Protein AF-0000000076566734 (afdb_homodimer)

Foldseek 3Di:
DDDPPDDPPDDDPDPDDDPDDDPPPDPPPPPPDQDDQFDPDPDDDDDDDDDDDDDDDPDDDDDDDPDDPPPDPPDDDDPPPPPDPDDPVVVVVVVQVVCVVQLNNDDDWDWACDLVDPPWIWTPRPPDIDIFGEFFALLFASLQSDPSLQRRLVVLCVPPNFFQPFACVPSNNDSLQQVLQVLLQVLLVFDTKHWAQALLLVQQLLLLLCLQPDPQEEEEEEPLDDPSNVNNPVVSVHHYDYAYHLCLVRSLVCLVVPHDLVGAYEYEDEQARQAQRAGHPVVSNLVSCVVSVYAYEYEFASAALQAALQRSGPCNNVVNSVSHAKYKYFCCGNVNAGIIMIGHYPVSNVSSCVGRCSRRHDGHHGRSSSSSSVSSSRCLRDPNVNVQNVLLQVQLVVLQVLLVVLQFQWDPHDGQKTWGWDQGSVLLVVLQVCCCPPLSYHWDWDDPPSPDRRGITTIGHHGSSQDPVNSVSVNVSSSVSCVVSVHDGHD/DDDDDPPDPDDPPDPDDDPDDPPPPDPPPPPPDQPDQFDPDDDDDDDDPDDDPDPDDPDDDDPPDPDDPPPDPPDPDPPPPPPDPDDPVVVVVVVQVVCVVQLNDDDDWDWACDLVDPPWIWTPRPPDIDIFGEFFALLFLSLQSDPSLQRSLVVLCVPPNFFQCFACVPSNNDSLQQVLQVLLQVLLVFDTKHWAQALLLVQQLLLLLCLQVDPQEEEEEEPLDDPSNVNNPVVSVHHYDYAYHLCLVRSLVCLVVPHDLVGAYEYEDEQARQAQRAGHPVVSNLVSCVVSVYAYEYEFASAALQAALQRSGPCNNVVNSVSHAKYKYFCCGNVNAGIIMIGHYPVSNVSSCVGRCSRRHDGHHGRSSSSSSVSSSRCLRDPNVNVQNVLLQVQLVVLQVLLVVFQFQWDPHDGQKTWGWDQGSVLLVVLQVCCCPPLSYHWDWDDPPSPDRRGITTIGHHGSSQDPVNSVSVNVSSSVSCVVSVHDGHD

Organism: Mesocestoides corti (NCBI:txid53468)

pLDDT: mean 84.27, std 28.03, range [16.33, 98.94]

Sequence (982 aa):
MSTVYQSLFAKNVFVQFVRRTHTASLAAKSQLVFPPVCGECIVPSTCALNSCTPVQPVRSASTLNARPRLQQAELADSANASPEVFDYTAFFEEQLEKKRTTATYRVFRRILRDVNDYPFADDFSTGEPQRINVWCSNDYLGMSRHPKVRECARNAIDRFGVGSGGTRNISGNTLLHEALEHELASLHGKESGLVFTSCFVANEAALYTLGTLIPGLKVFSDAGNHASIIHGIRTSKAAKYIYRENDVGHLDDLMGSHASPENPKLAVCETVHSMSGDIVPLAGFLDVSAKHNALTFVDEVHAVGLYGAHGAGVAEELGCMHRIDAITGTLGKAFASIGGYLVGDRVLVDTIRSYAGGLIFTTSLPPPVLAAARASVAILASSEGRQLRAEHKKRVAIVRRRLQEAGLPAADVPSHIIPIFVGDAGVCNSISEDLLRNHQIYLQSINYPTVAKGTERLRLAPSPFHTDKMTDALVDSLVKVWRAHRLPLKHMSTVYQSLFAKNVFVQFVRRTHTASLAAKSQLVFPPVCGECIVPSTCALNSCTPVQPVRSASTLNARPRLQQAELADSANASPEVFDYTAFFEEQLEKKRTTATYRVFRRILRDVNDYPFADDFSTGEPQRINVWCSNDYLGMSRHPKVRECARNAIDRFGVGSGGTRNISGNTLLHEALEHELASLHGKESGLVFTSCFVANEAALYTLGTLIPGLKVFSDAGNHASIIHGIRTSKAAKYIYRENDVGHLDDLMGSHASPENPKLAVCETVHSMSGDIVPLAGFLDVSAKHNALTFVDEVHAVGLYGAHGAGVAEELGCMHRIDAITGTLGKAFASIGGYLVGDRVLVDTIRSYAGGLIFTTSLPPPVLAAARASVAILASSEGRQLRAEHKKRVAIVRRRLQEAGLPAADVPSHIIPIFVGDAGVCNSISEDLLRNHQIYLQSINYPTVAKGTERLRLAPSPFHTDKMTDALVDSLVKVWRAHRLPLKH

Solvent-accessible surface area (backbone atoms only — not comparable to full-atom values): 51781 Å² total; per-residue (Å²): 146,84,76,89,72,76,78,93,74,72,82,90,75,70,90,69,75,81,81,77,80,76,81,72,69,76,73,69,71,79,71,78,81,59,81,81,65,68,82,93,79,83,83,84,81,85,71,88,79,82,92,81,75,89,76,79,82,81,80,84,82,80,79,82,81,82,75,82,79,80,80,79,83,77,81,78,81,81,71,87,68,66,83,63,57,57,56,63,68,61,50,33,49,49,58,48,47,53,28,52,76,61,46,45,58,82,76,64,54,33,30,45,54,33,40,89,47,61,55,31,26,43,32,50,68,79,79,57,77,41,75,26,44,53,36,34,37,38,34,37,70,49,37,23,47,30,67,62,22,43,48,16,19,45,51,26,32,69,44,38,6,48,20,28,19,17,19,37,71,37,62,14,28,30,55,59,56,54,43,42,17,51,52,52,5,54,61,52,66,36,75,24,40,44,77,36,71,24,36,41,48,32,36,21,24,47,39,22,40,51,30,60,68,42,80,75,30,34,36,38,35,36,62,66,48,53,68,35,47,51,49,9,43,61,59,28,64,34,52,71,46,75,25,55,61,72,34,50,68,49,44,47,51,50,46,65,74,73,47,56,64,55,43,40,34,35,38,37,43,43,42,42,34,89,77,71,11,42,62,41,58,56,69,56,45,50,51,47,30,58,74,60,63,30,48,41,40,41,35,27,52,75,19,34,48,63,24,34,77,45,14,51,4,59,42,49,57,70,69,45,39,85,79,51,47,32,40,33,32,47,23,24,24,38,32,8,20,58,17,10,27,40,29,15,46,51,52,58,46,50,40,42,65,73,62,16,58,68,52,58,72,23,62,32,69,22,44,24,44,44,33,20,32,44,38,31,50,54,45,26,41,32,72,64,20,43,50,49,37,52,42,29,52,50,39,34,52,52,51,52,49,52,34,39,72,69,10,44,61,48,57,92,44,84,44,68,44,39,30,32,66,64,37,32,41,60,59,31,44,49,49,27,49,45,33,37,74,77,63,32,31,42,45,38,54,46,36,51,85,82,36,61,85,61,58,11,22,36,44,35,29,62,28,54,66,60,45,71,69,55,45,51,51,48,47,55,49,49,52,53,52,36,52,73,68,70,48,86,62,56,125,149,85,80,79,93,77,75,87,72,76,75,84,67,69,90,71,74,77,82,75,74,85,70,70,74,78,71,70,71,79,70,77,81,59,82,80,63,66,80,94,76,82,83,80,80,89,70,89,78,85,87,84,78,84,80,78,82,81,80,83,84,80,78,81,79,80,76,82,76,80,78,79,83,76,81,77,80,79,72,88,65,67,82,63,58,60,57,64,68,62,53,34,49,49,56,48,46,54,27,52,77,62,46,47,58,82,76,63,54,34,31,44,52,34,41,88,47,61,55,30,29,41,33,50,67,78,80,57,75,42,74,26,43,53,35,34,38,37,34,37,70,48,37,23,47,32,67,63,23,43,48,14,18,44,51,26,33,68,44,39,6,49,20,27,20,17,20,39,70,37,63,13,27,30,53,59,55,52,42,42,18,50,52,53,4,55,61,52,67,34,74,24,40,43,75,36,70,25,35,42,48,31,37,20,26,45,38,22,38,51,32,60,69,41,78,74,30,35,35,38,33,36,61,64,47,53,68,35,48,51,48,8,42,61,58,27,65,34,50,71,45,75,25,55,63,71,33,50,68,48,43,46,50,50,46,66,73,73,48,56,64,53,43,43,34,37,37,38,44,44,43,43,33,89,74,72,11,40,64,42,59,56,70,56,45,52,50,48,30,57,73,59,61,30,47,39,39,40,37,28,54,76,19,33,49,63,25,34,78,44,14,53,3,58,43,48,58,69,70,45,39,84,78,51,47,31,40,33,32,46,23,26,24,37,32,7,20,58,17,10,25,40,29,15,43,52,54,59,46,50,39,42,65,74,61,15,58,67,53,59,72,25,62,31,68,23,44,24,44,45,32,22,31,45,37,31,52,53,45,26,40,32,73,63,20,41,51,48,36,51,43,29,53,51,40,34,53,51,50,52,50,52,34,38,72,68,10,43,59,48,57,92,44,84,44,66,43,39,28,32,64,65,38,33,41,59,60,31,44,48,50,28,49,45,33,36,77,76,62,32,30,42,46,37,53,45,37,52,85,82,35,60,85,61,58,10,22,35,44,36,29,62,29,56,64,61,46,70,68,54,46,51,52,50,47,55,49,49,52,54,52,36,53,74,68,72,48,85,62,57,126

Structure (mmCIF, N/CA/C/O backbone):
data_AF-0000000076566734-model_v1
#
loop_
_entity.id
_entity.type
_entity.pdbx_description
1 polymer '5-aminolevulinate synthase'
#
loop_
_atom_site.group_PDB
_atom_site.id
_atom_site.type_symbol
_atom_site.label_atom_id
_atom_site.label_alt_id
_atom_site.label_comp_id
_atom_site.label_asym_id
_atom_site.label_entity_id
_atom_site.label_seq_id
_atom_site.pdbx_PDB_ins_code
_atom_site.Cartn_x
_atom_site.Cartn_y
_atom_site.Cartn_z
_atom_site.occupancy
_atom_site.B_iso_or_equiv
_atom_site.auth_seq_id
_atom_site.auth_comp_id
_atom_site.auth_asym_id
_atom_site.auth_atom_id
_atom_site.pdbx_PDB_model_num
ATOM 1 N N . MET A 1 1 ? -85.25 16.922 -24.062 1 20.19 1 MET A N 1
ATOM 2 C CA . MET A 1 1 ? -85.375 15.492 -24.328 1 20.19 1 MET A CA 1
ATOM 3 C C . MET A 1 1 ? -84.375 14.688 -23.453 1 20.19 1 MET A C 1
ATOM 5 O O . MET A 1 1 ? -83.188 14.914 -23.5 1 20.19 1 MET A O 1
ATOM 9 N N . SER A 1 2 ? -84.875 13.992 -22.297 1 21.11 2 SER A N 1
ATOM 10 C CA . SER A 1 2 ? -84.75 13.633 -20.875 1 21.11 2 SER A CA 1
ATOM 11 C C . SER A 1 2 ? -83.875 12.422 -20.656 1 21.11 2 SER A C 1
ATOM 13 O O . SER A 1 2 ? -83.188 12.336 -19.641 1 21.11 2 SER A O 1
ATOM 15 N N . THR A 1 3 ? -84.125 11.328 -21.359 1 19.28 3 THR A N 1
ATOM 16 C CA . THR A 1 3 ? -84.312 9.977 -20.844 1 19.28 3 THR A CA 1
ATOM 17 C C . THR A 1 3 ? -82.938 9.32 -20.531 1 19.28 3 THR A C 1
ATOM 19 O O . THR A 1 3 ? -82.875 8.336 -19.797 1 19.28 3 THR A O 1
ATOM 22 N N . VAL A 1 4 ? -81.938 9.43 -21.391 1 20.22 4 VAL A N 1
ATOM 23 C CA . VAL A 1 4 ? -81 8.406 -21.781 1 20.22 4 VAL A CA 1
ATOM 24 C C . VAL A 1 4 ? -79.938 8.219 -20.672 1 20.22 4 VAL A C 1
ATOM 26 O O . VAL A 1 4 ? -78.812 8.703 -20.781 1 20.22 4 VAL A O 1
ATOM 29 N N . TYR A 1 5 ? -80.188 8.562 -19.281 1 20.31 5 TYR A N 1
ATOM 30 C CA . TYR A 1 5 ? -79.312 8.773 -18.109 1 20.31 5 TYR A CA 1
ATOM 31 C C . TYR A 1 5 ? -78.688 7.469 -17.656 1 20.31 5 TYR A C 1
ATOM 33 O O . TYR A 1 5 ? -78.125 7.402 -16.578 1 20.31 5 TYR A O 1
ATOM 41 N N . GLN A 1 6 ? -79.188 6.273 -18.281 1 17.89 6 GLN A N 1
ATOM 42 C CA . GLN A 1 6 ? -79.438 5.129 -17.422 1 17.89 6 GLN A CA 1
ATOM 43 C C . GLN A 1 6 ? -78.188 4.715 -16.672 1 17.89 6 GLN A C 1
ATOM 45 O O . GLN A 1 6 ? -77.062 5.156 -17 1 17.89 6 GLN A O 1
ATOM 50 N N . SER A 1 7 ? -77.938 3.277 -16.359 1 18.42 7 SER A N 1
ATOM 51 C CA . SER A 1 7 ? -77.875 2.312 -15.258 1 18.42 7 SER A CA 1
ATOM 52 C C . SER A 1 7 ? -76.438 1.904 -14.953 1 18.42 7 SER A C 1
ATOM 54 O O . SER A 1 7 ? -76.188 1.22 -13.969 1 18.42 7 SER A O 1
ATOM 56 N N . LEU A 1 8 ? -75.438 1.918 -15.945 1 19.2 8 LEU A N 1
ATOM 57 C CA . LEU A 1 8 ? -74.5 0.769 -15.977 1 19.2 8 LEU A CA 1
ATOM 58 C C . LEU A 1 8 ? -73.562 0.815 -14.805 1 19.2 8 LEU A C 1
ATOM 60 O O . LEU A 1 8 ? -72.5 1.465 -14.891 1 19.2 8 LEU A O 1
ATOM 64 N N . PHE A 1 9 ? -73.875 1.265 -13.5 1 19.64 9 PHE A N 1
ATOM 65 C CA . PHE A 1 9 ? -73.125 1.56 -12.281 1 19.64 9 PHE A CA 1
ATOM 66 C C . PHE A 1 9 ? -72.5 0.292 -11.703 1 19.64 9 PHE A C 1
ATOM 68 O O . PHE A 1 9 ? -71.938 0.307 -10.594 1 19.64 9 PHE A O 1
ATOM 75 N N . ALA A 1 10 ? -72.938 -0.986 -12.125 1 17.5 10 ALA A N 1
ATOM 76 C CA . ALA A 1 10 ? -73 -2.055 -11.141 1 17.5 10 ALA A CA 1
ATOM 77 C C . ALA A 1 10 ? -71.625 -2.43 -10.594 1 17.5 10 ALA A C 1
ATOM 79 O O . ALA A 1 10 ? -71.5 -2.729 -9.406 1 17.5 10 ALA A O 1
ATOM 80 N N . LYS A 1 11 ? -70.688 -2.873 -11.469 1 18.42 11 LYS A N 1
ATOM 81 C CA . LYS A 1 11 ? -70.062 -4.145 -11.148 1 18.42 11 LYS A CA 1
ATOM 82 C C . LYS A 1 11 ? -69.188 -4.031 -9.883 1 18.42 11 LYS A C 1
ATOM 84 O O . LYS A 1 11 ? -68.938 -2.926 -9.422 1 18.42 11 LYS A O 1
ATOM 89 N N . ASN A 1 12 ? -67.812 -4.773 -9.898 1 18.89 12 ASN A N 1
ATOM 90 C CA . ASN A 1 12 ? -67.125 -5.867 -9.219 1 18.89 12 ASN A CA 1
ATOM 91 C C . ASN A 1 12 ? -66.25 -5.359 -8.102 1 18.89 12 ASN A C 1
ATOM 93 O O . ASN A 1 12 ? -65.25 -4.699 -8.359 1 18.89 12 ASN A O 1
ATOM 97 N N . VAL A 1 13 ? -66.75 -4.883 -7.047 1 19.67 13 VAL A N 1
ATOM 98 C CA . VAL A 1 13 ? -66.25 -4.301 -5.82 1 19.67 13 VAL A CA 1
ATOM 99 C C . VAL A 1 13 ? -65.25 -5.262 -5.188 1 19.67 13 VAL A C 1
ATOM 101 O O . VAL A 1 13 ? -64.25 -4.832 -4.547 1 19.67 13 VAL A O 1
ATOM 104 N N . PHE A 1 14 ? -65.562 -6.613 -5.172 1 19.64 14 PHE A N 1
ATOM 105 C CA . PHE A 1 14 ? -65.375 -7.27 -3.883 1 19.64 14 PHE A CA 1
ATOM 106 C C . PHE A 1 14 ? -63.875 -7.559 -3.646 1 19.64 14 PHE A C 1
ATOM 108 O O . PHE A 1 14 ? -63.531 -8.312 -2.738 1 19.64 14 PHE A O 1
ATOM 115 N N . VAL A 1 15 ? -62.938 -7.5 -4.57 1 20.48 15 VAL A N 1
ATOM 116 C CA . VAL A 1 15 ? -61.812 -8.422 -4.418 1 20.48 15 VAL A CA 1
ATOM 117 C C . VAL A 1 15 ? -61.031 -8.07 -3.154 1 20.48 15 VAL A C 1
ATOM 119 O O . VAL A 1 15 ? -60.25 -7.098 -3.139 1 20.48 15 VAL A O 1
ATOM 122 N N . GLN A 1 16 ? -61.688 -7.953 -2.027 1 18.66 16 GLN A N 1
ATOM 123 C CA . GLN A 1 16 ? -61.156 -7.402 -0.788 1 18.66 16 GLN A CA 1
ATOM 124 C C . GLN A 1 16 ? -59.875 -8.125 -0.372 1 18.66 16 GLN A C 1
ATOM 126 O O . GLN A 1 16 ? -58.844 -7.492 -0.098 1 18.66 16 GLN A O 1
ATOM 131 N N . PHE A 1 17 ? -59.969 -9.195 0.473 1 19.22 17 PHE A N 1
ATOM 132 C CA . PHE A 1 17 ? -59.5 -9.32 1.846 1 19.22 17 PHE A CA 1
ATOM 133 C C . PHE A 1 17 ? -58.125 -9.984 1.886 1 19.22 17 PHE A C 1
ATOM 135 O O . PHE A 1 17 ? -57.281 -9.609 2.701 1 19.22 17 PHE A O 1
ATOM 142 N N . VAL A 1 18 ? -57.875 -11.125 1.235 1 19.8 18 VAL A N 1
ATOM 143 C CA . VAL A 1 18 ? -57.219 -12.188 1.98 1 19.8 18 VAL A CA 1
ATOM 144 C C . VAL A 1 18 ? -55.719 -11.914 2.035 1 19.8 18 VAL A C 1
ATOM 146 O O . VAL A 1 18 ? -54.906 -12.773 1.677 1 19.8 18 VAL A O 1
ATOM 149 N N . ARG A 1 19 ? -55.156 -10.734 1.817 1 20.48 19 ARG A N 1
ATOM 150 C CA . ARG A 1 19 ? -53.719 -10.75 1.557 1 20.48 19 ARG A CA 1
ATOM 151 C C . ARG A 1 19 ? -52.938 -11.172 2.799 1 20.48 19 ARG A C 1
ATOM 153 O O . ARG A 1 19 ? -52.75 -10.367 3.709 1 20.48 19 ARG A O 1
ATOM 160 N N . ARG A 1 20 ? -53.125 -12.398 3.389 1 20.19 20 ARG A N 1
ATOM 161 C CA . ARG A 1 20 ? -52.562 -12.859 4.656 1 20.19 20 ARG A CA 1
ATOM 162 C C . ARG A 1 20 ? -51.031 -12.633 4.699 1 20.19 20 ARG A C 1
ATOM 164 O O . ARG A 1 20 ? -50.406 -12.492 3.658 1 20.19 20 ARG A O 1
ATOM 171 N N . THR A 1 21 ? -50.281 -12.969 5.945 1 20.38 21 THR A N 1
ATOM 172 C CA . THR A 1 21 ? -49.312 -12.727 7.016 1 20.38 21 THR A CA 1
ATOM 173 C C . THR A 1 21 ? -47.969 -13.375 6.695 1 20.38 21 THR A C 1
ATOM 175 O O . THR A 1 21 ? -47 -13.211 7.438 1 20.38 21 THR A O 1
ATOM 178 N N . HIS A 1 22 ? -47.844 -14.258 5.676 1 21.44 22 HIS A N 1
ATOM 179 C CA . HIS A 1 22 ? -46.844 -15.281 5.922 1 21.44 22 HIS A CA 1
ATOM 180 C C . HIS A 1 22 ? -45.438 -14.719 5.789 1 21.44 22 HIS A C 1
ATOM 182 O O . HIS A 1 22 ? -44.469 -15.469 5.758 1 21.44 22 HIS A O 1
ATOM 188 N N . THR A 1 23 ? -45.25 -13.445 5.5 1 22.42 23 THR A N 1
ATOM 189 C CA . THR A 1 23 ? -43.906 -13.117 4.98 1 22.42 23 THR A CA 1
ATOM 190 C C . THR A 1 23 ? -42.844 -13.289 6.059 1 22.42 23 THR A C 1
ATOM 192 O O . THR A 1 23 ? -41.719 -12.852 5.895 1 22.42 23 THR A O 1
ATOM 195 N N . ALA A 1 24 ? -43.219 -13.727 7.305 1 23.5 24 ALA A N 1
ATOM 196 C CA . ALA A 1 24 ? -42.281 -13.453 8.391 1 23.5 24 ALA A CA 1
ATOM 197 C C . ALA A 1 24 ? -40.969 -14.258 8.219 1 23.5 24 ALA A C 1
ATOM 199 O O . ALA A 1 24 ? -39.969 -13.953 8.844 1 23.5 24 ALA A O 1
ATOM 200 N N . SER A 1 25 ? -41 -15.453 7.664 1 21.5 25 SER A N 1
ATOM 201 C CA . SER A 1 25 ? -40.094 -16.453 8.211 1 21.5 25 SER A CA 1
ATOM 202 C C . SER A 1 25 ? -38.656 -16.266 7.66 1 21.5 25 SER A C 1
ATOM 204 O O . SER A 1 25 ? -37.719 -16.891 8.148 1 21.5 25 SER A O 1
ATOM 206 N N . LEU A 1 26 ? -38.469 -15.836 6.434 1 23.56 26 LEU A N 1
ATOM 207 C CA . LEU A 1 26 ? -37.25 -16.312 5.801 1 23.56 26 LEU A CA 1
ATOM 208 C C . LEU A 1 26 ? -36.031 -15.602 6.379 1 23.56 26 LEU A C 1
ATOM 210 O O . LEU A 1 26 ? -34.906 -15.805 5.914 1 23.56 26 LEU A O 1
ATOM 214 N N . ALA A 1 27 ? -36.188 -14.539 7.117 1 24.78 27 ALA A N 1
ATOM 215 C CA . ALA A 1 27 ? -35 -13.734 7.359 1 24.78 27 ALA A CA 1
ATOM 216 C C . ALA A 1 27 ? -34 -14.469 8.25 1 24.78 27 ALA A C 1
ATOM 218 O O . ALA A 1 27 ? -33.688 -14.016 9.352 1 24.78 27 ALA A O 1
ATOM 219 N N . ALA A 1 28 ? -34.062 -15.68 8.297 1 25.44 28 ALA A N 1
ATOM 220 C CA . ALA A 1 28 ? -33.031 -16.109 9.234 1 25.44 28 ALA A CA 1
ATOM 221 C C . ALA A 1 28 ? -31.641 -15.773 8.703 1 25.44 28 ALA A C 1
ATOM 223 O O . ALA A 1 28 ? -31.172 -16.359 7.723 1 25.44 28 ALA A O 1
ATOM 224 N N . LYS A 1 29 ? -31.094 -14.5 8.844 1 28.62 29 LYS A N 1
ATOM 225 C CA . LYS A 1 29 ? -29.75 -13.961 8.641 1 28.62 29 LYS A CA 1
ATOM 226 C C . LYS A 1 29 ? -28.688 -14.906 9.172 1 28.62 29 LYS A C 1
ATOM 228 O O . LYS A 1 29 ? -28.609 -15.148 10.375 1 28.62 29 LYS A O 1
ATOM 233 N N . SER A 1 30 ? -28.344 -15.953 8.516 1 29.86 30 SER A N 1
ATOM 234 C CA . SER A 1 30 ? -27.172 -16.719 8.953 1 29.86 30 SER A CA 1
ATOM 235 C C . SER A 1 30 ? -26.047 -15.805 9.422 1 29.86 30 SER A C 1
ATOM 237 O O . SER A 1 30 ? -25.531 -15 8.641 1 29.86 30 SER A O 1
ATOM 239 N N . GLN A 1 31 ? -26.016 -15.312 10.594 1 30.75 31 GLN A N 1
ATOM 240 C CA . GLN A 1 31 ? -25.016 -14.484 11.258 1 30.75 31 GLN A CA 1
ATOM 241 C C . GLN A 1 31 ? -23.625 -15.07 11.078 1 30.75 31 GLN A C 1
ATOM 243 O O . GLN A 1 31 ? -23.328 -16.156 11.57 1 30.75 31 GLN A O 1
ATOM 248 N N . LEU A 1 32 ? -23.047 -14.914 9.945 1 33.75 32 LEU A N 1
ATOM 249 C CA . LEU A 1 32 ? -21.641 -15.281 9.82 1 33.75 32 LEU A CA 1
ATOM 250 C C . LEU A 1 32 ? -20.875 -14.953 11.094 1 33.75 32 LEU A C 1
ATOM 252 O O . LEU A 1 32 ? -20.906 -13.805 11.555 1 33.75 32 LEU A O 1
ATOM 256 N N . VAL A 1 33 ? -20.594 -15.836 11.984 1 33.91 33 VAL A N 1
ATOM 257 C CA . VAL A 1 33 ? -19.859 -15.703 13.242 1 33.91 33 VAL A CA 1
ATOM 258 C C . VAL A 1 33 ? -18.406 -15.344 12.961 1 33.91 33 VAL A C 1
ATOM 260 O O . VAL A 1 33 ? -17.703 -16.078 12.258 1 33.91 33 VAL A O 1
ATOM 263 N N . PHE A 1 34 ? -18.078 -14.117 13.016 1 35.41 34 PHE A N 1
ATOM 264 C CA . PHE A 1 34 ? -16.688 -13.664 12.906 1 35.41 34 PHE A CA 1
ATOM 265 C C . PHE A 1 34 ? -15.938 -13.914 14.211 1 35.41 34 PHE A C 1
ATOM 267 O O . PHE A 1 34 ? -16.531 -13.898 15.289 1 35.41 34 PHE A O 1
ATOM 274 N N . PRO A 1 35 ? -14.766 -14.375 14.172 1 36.12 35 PRO A N 1
ATOM 275 C CA . PRO A 1 35 ? -14.008 -14.594 15.406 1 36.12 35 PRO A CA 1
ATOM 276 C C . PRO A 1 35 ? -13.906 -13.336 16.266 1 36.12 35 PRO A C 1
ATOM 278 O O . PRO A 1 35 ? -13.781 -12.227 15.734 1 36.12 35 PRO A O 1
ATOM 281 N N . PRO A 1 36 ? -14.258 -13.523 17.562 1 32.66 36 PRO A N 1
ATOM 282 C CA . PRO A 1 36 ? -14.25 -12.336 18.422 1 32.66 36 PRO A CA 1
ATOM 283 C C . PRO A 1 36 ? -12.875 -11.68 18.5 1 32.66 36 PRO A C 1
ATOM 285 O O . PRO A 1 36 ? -11.852 -12.352 18.328 1 32.66 36 PRO A O 1
ATOM 288 N N . VAL A 1 37 ? -12.844 -10.414 18.625 1 30.17 37 VAL A N 1
ATOM 289 C CA . VAL A 1 37 ? -11.617 -9.617 18.688 1 30.17 37 VAL A CA 1
ATOM 290 C C . VAL A 1 37 ? -10.867 -9.922 19.984 1 30.17 37 VAL A C 1
ATOM 292 O O . VAL A 1 37 ? -9.648 -10.078 19.984 1 30.17 37 VAL A O 1
ATOM 295 N N . CYS A 1 38 ? -11.141 -9.352 21.328 1 28.09 38 CYS A N 1
ATOM 296 C CA . CYS A 1 38 ? -10.367 -9.281 22.562 1 28.09 38 CYS A CA 1
ATOM 297 C C . CYS A 1 38 ? -10.898 -10.273 23.594 1 28.09 38 CYS A C 1
ATOM 299 O O . CYS A 1 38 ? -12.109 -10.5 23.688 1 28.09 38 CYS A O 1
ATOM 301 N N . GLY A 1 39 ? -9.969 -11.203 24.141 1 24.09 39 GLY A N 1
ATOM 302 C CA . GLY A 1 39 ? -10.25 -11.836 25.422 1 24.09 39 GLY A CA 1
ATOM 303 C C . GLY A 1 39 ? -10.352 -10.844 26.562 1 24.09 39 GLY A C 1
ATOM 304 O O . GLY A 1 39 ? -10.055 -9.656 26.391 1 24.09 39 GLY A O 1
ATOM 305 N N . GLU A 1 40 ? -10.641 -11.195 28 1 23 40 GLU A N 1
ATOM 306 C CA . GLU A 1 40 ? -10.852 -10.414 29.203 1 23 40 GLU A CA 1
ATOM 307 C C . GLU A 1 40 ? -9.539 -9.812 29.719 1 23 40 GLU A C 1
ATOM 309 O O . GLU A 1 40 ? -8.656 -10.547 30.172 1 23 40 GLU A O 1
ATOM 314 N N . CYS A 1 41 ? -8.852 -8.82 29.312 1 21.81 41 CYS A N 1
ATOM 315 C CA . CYS A 1 41 ? -7.523 -8.289 29.594 1 21.81 41 CYS A CA 1
ATOM 316 C C . CYS A 1 41 ? -7.492 -7.625 30.969 1 21.81 41 CYS A C 1
ATOM 318 O O . CYS A 1 41 ? -8.188 -6.637 31.203 1 21.81 41 CYS A O 1
ATOM 320 N N . ILE A 1 42 ? -7.113 -8.375 32.125 1 18.94 42 ILE A N 1
ATOM 321 C CA . ILE A 1 42 ? -6.84 -7.727 33.406 1 18.94 42 ILE A CA 1
ATOM 322 C C . ILE A 1 42 ? -5.531 -6.941 33.312 1 18.94 42 ILE A C 1
ATOM 324 O O . ILE A 1 42 ? -4.496 -7.488 32.938 1 18.94 42 ILE A O 1
ATOM 328 N N . VAL A 1 43 ? -5.477 -5.57 33.406 1 18.47 43 VAL A N 1
ATOM 329 C CA . VAL A 1 43 ? -4.508 -4.5 33.219 1 18.47 43 VAL A CA 1
ATOM 330 C C . VAL A 1 43 ? -3.504 -4.492 34.375 1 18.47 43 VAL A C 1
ATOM 332 O O . VAL A 1 43 ? -3.871 -4.246 35.531 1 18.47 43 VAL A O 1
ATOM 335 N N . PRO A 1 44 ? -2.334 -5.355 34.344 1 18.44 44 PRO A N 1
ATOM 336 C CA . PRO A 1 44 ? -1.502 -5.27 35.562 1 18.44 44 PRO A CA 1
ATOM 337 C C . PRO A 1 44 ? -0.711 -3.965 35.625 1 18.44 44 PRO A C 1
ATOM 339 O O . PRO A 1 44 ? -0.412 -3.357 34.594 1 18.44 44 PRO A O 1
ATOM 342 N N . SER A 1 45 ? -0.298 -3.316 36.938 1 16.94 45 SER A N 1
ATOM 343 C CA . SER A 1 45 ? 0.116 -2.01 37.438 1 16.94 45 SER A CA 1
ATOM 344 C C . SER A 1 45 ? 1.628 -1.833 37.344 1 16.94 45 SER A C 1
ATOM 346 O O . SER A 1 45 ? 2.16 -0.783 37.719 1 16.94 45 SER A O 1
ATOM 348 N N . THR A 1 46 ? 2.588 -2.828 37.031 1 17.7 46 THR A N 1
ATOM 349 C CA . THR A 1 46 ? 3.809 -2.709 37.812 1 17.7 46 THR A CA 1
ATOM 350 C C . THR A 1 46 ? 4.836 -1.841 37.094 1 17.7 46 THR A C 1
ATOM 352 O O . THR A 1 46 ? 5.727 -2.357 36.438 1 17.7 46 THR A O 1
ATOM 355 N N . CYS A 1 47 ? 4.734 -0.51 36.781 1 16.86 47 CYS A N 1
ATOM 356 C CA . CYS A 1 47 ? 5.531 0.058 35.688 1 16.86 47 CYS A CA 1
ATOM 357 C C . CYS A 1 47 ? 6.879 0.544 36.219 1 16.86 47 CYS A C 1
ATOM 359 O O . CYS A 1 47 ? 7.574 1.298 35.531 1 16.86 47 CYS A O 1
ATOM 361 N N . ALA A 1 48 ? 7.707 0.19 37.344 1 16.98 48 ALA A N 1
ATOM 362 C CA . ALA A 1 48 ? 8.469 1.324 37.844 1 16.98 48 ALA A CA 1
ATOM 363 C C . ALA A 1 48 ? 9.781 1.503 37.094 1 16.98 48 ALA A C 1
ATOM 365 O O . ALA A 1 48 ? 10.617 0.603 37.062 1 16.98 48 ALA A O 1
ATOM 366 N N . LEU A 1 49 ? 9.938 2.348 36 1 17.11 49 LEU A N 1
ATOM 367 C CA . LEU A 1 49 ? 10.984 2.615 35 1 17.11 49 LEU A CA 1
ATOM 368 C C . LEU A 1 49 ? 12.172 3.324 35.656 1 17.11 49 LEU A C 1
ATOM 370 O O . LEU A 1 49 ? 12.008 4.379 36.281 1 17.11 49 LEU A O 1
ATOM 374 N N . ASN A 1 50 ? 13.227 2.564 36.125 1 16.94 50 ASN A N 1
ATOM 375 C CA . ASN A 1 50 ? 14.297 3.164 36.906 1 16.94 50 ASN A CA 1
ATOM 376 C C . ASN A 1 50 ? 15.016 4.258 36.156 1 16.94 50 ASN A C 1
ATOM 378 O O . ASN A 1 50 ? 14.914 4.324 34.906 1 16.94 50 ASN A O 1
ATOM 382 N N . SER A 1 51 ? 16.312 4.895 36.688 1 16.5 51 SER A N 1
ATOM 383 C CA . SER A 1 51 ? 16.953 6.18 36.938 1 16.5 51 SER A CA 1
ATOM 384 C C . SER A 1 51 ? 17.906 6.551 35.812 1 16.5 51 SER A C 1
ATOM 386 O O . SER A 1 51 ? 18.734 5.738 35.406 1 16.5 51 SER A O 1
ATOM 388 N N . CYS A 1 52 ? 17.719 7.586 35 1 16.66 52 CYS A N 1
ATOM 389 C CA . CYS A 1 52 ? 18.047 8.18 33.719 1 16.66 52 CYS A CA 1
ATOM 390 C C . CYS A 1 52 ? 19.484 8.664 33.688 1 16.66 52 CYS A C 1
ATOM 392 O O . CYS A 1 52 ? 20.188 8.477 32.719 1 16.66 52 CYS A O 1
ATOM 394 N N . THR A 1 53 ? 20.203 9.453 34.625 1 16.92 53 THR A N 1
ATOM 395 C CA . THR A 1 53 ? 20.391 10.789 34.062 1 16.92 53 THR A CA 1
ATOM 396 C C . THR A 1 53 ? 21.719 10.891 33.312 1 16.92 53 THR A C 1
ATOM 398 O O . THR A 1 53 ? 21.781 11.438 32.219 1 16.92 53 THR A O 1
ATOM 401 N N . PRO A 1 54 ? 23.141 10.852 33.781 1 17.92 54 PRO A N 1
ATOM 402 C CA . PRO A 1 54 ? 23.844 12.133 33.719 1 17.92 54 PRO A CA 1
ATOM 403 C C . PRO A 1 54 ? 24.688 12.266 32.438 1 17.92 54 PRO A C 1
ATOM 405 O O . PRO A 1 54 ? 25.531 11.398 32.156 1 17.92 54 PRO A O 1
ATOM 408 N N . VAL A 1 55 ? 24.219 12.68 31.297 1 19.27 55 VAL A N 1
ATOM 409 C CA . VAL A 1 55 ? 24.828 12.68 29.984 1 19.27 55 VAL A CA 1
ATOM 410 C C . VAL A 1 55 ? 26 13.656 29.953 1 19.27 55 VAL A C 1
ATOM 412 O O . VAL A 1 55 ? 25.859 14.828 30.328 1 19.27 55 VAL A O 1
ATOM 415 N N . GLN A 1 56 ? 27.281 13.117 30.016 1 19.12 56 GLN A N 1
ATOM 416 C CA . GLN A 1 56 ? 28.5 13.93 30.078 1 19.12 56 GLN A CA 1
ATOM 417 C C . GLN A 1 56 ? 28.656 14.773 28.828 1 19.12 56 GLN A C 1
ATOM 419 O O . GLN A 1 56 ? 28.25 14.359 27.734 1 19.12 56 GLN A O 1
ATOM 424 N N . PRO A 1 57 ? 29.078 16.078 28.875 1 18.45 57 PRO A N 1
ATOM 425 C CA . PRO A 1 57 ? 29.094 17.297 28.062 1 18.45 57 PRO A CA 1
ATOM 426 C C . PRO A 1 57 ? 30.062 17.203 26.891 1 18.45 57 PRO A C 1
ATOM 428 O O . PRO A 1 57 ? 31.266 16.969 27.078 1 18.45 57 PRO A O 1
ATOM 431 N N . VAL A 1 58 ? 29.703 16.359 25.891 1 19.06 58 VAL A N 1
ATOM 432 C CA . VAL A 1 58 ? 30.75 16.156 24.891 1 19.06 58 VAL A CA 1
ATOM 433 C C . VAL A 1 58 ? 31.141 17.484 24.25 1 19.06 58 VAL A C 1
ATOM 435 O O . VAL A 1 58 ? 30.266 18.312 23.969 1 19.06 58 VAL A O 1
ATOM 438 N N . ARG A 1 59 ? 32.438 17.875 24.234 1 18.33 59 ARG A N 1
ATOM 439 C CA . ARG A 1 59 ? 33.281 19 23.906 1 18.33 59 ARG A CA 1
ATOM 440 C C . ARG A 1 59 ? 33.156 19.391 22.438 1 18.33 59 ARG A C 1
ATOM 442 O O . ARG A 1 59 ? 32.812 18.547 21.609 1 18.33 59 ARG A O 1
ATOM 449 N N . SER A 1 60 ? 33.125 20.688 22.156 1 16.91 60 SER A N 1
ATOM 450 C CA . SER A 1 60 ? 32.938 21.703 21.125 1 16.91 60 SER A CA 1
ATOM 451 C C . SER A 1 60 ? 33.906 21.531 19.969 1 16.91 60 SER A C 1
ATOM 453 O O . SER A 1 60 ? 35.125 21.5 20.188 1 16.91 60 SER A O 1
ATOM 455 N N . ALA A 1 61 ? 33.531 20.688 18.969 1 18.7 61 ALA A N 1
ATOM 456 C CA . ALA A 1 61 ? 34.344 20.406 17.781 1 18.7 61 ALA A CA 1
ATOM 457 C C . ALA A 1 61 ? 34.781 21.703 17.078 1 18.7 61 ALA A C 1
ATOM 459 O O . ALA A 1 61 ? 33.969 22.609 16.906 1 18.7 61 ALA A O 1
ATOM 460 N N . SER A 1 62 ? 36.094 21.922 16.906 1 17.78 62 SER A N 1
ATOM 461 C CA . SER A 1 62 ? 36.969 22.969 16.359 1 17.78 62 SER A CA 1
ATOM 462 C C . SER A 1 62 ? 36.625 23.25 14.906 1 17.78 62 SER A C 1
ATOM 464 O O . SER A 1 62 ? 36.125 22.375 14.195 1 17.78 62 SER A O 1
ATOM 466 N N . THR A 1 63 ? 36.562 24.547 14.492 1 18.41 63 THR A N 1
ATOM 467 C CA . THR A 1 63 ? 36.219 25.453 13.406 1 18.41 63 THR A CA 1
ATOM 468 C C . THR A 1 63 ? 37.188 25.281 12.227 1 18.41 63 THR A C 1
ATOM 470 O O . THR A 1 63 ? 37.125 26.062 11.281 1 18.41 63 THR A O 1
ATOM 473 N N . LEU A 1 64 ? 37.625 24 11.766 1 18.5 64 LEU A N 1
ATOM 474 C CA . LEU A 1 64 ? 38.781 24.141 10.891 1 18.5 64 LEU A CA 1
ATOM 475 C C . LEU A 1 64 ? 38.406 24.875 9.602 1 18.5 64 LEU A C 1
ATOM 477 O O . LEU A 1 64 ? 37.281 24.734 9.109 1 18.5 64 LEU A O 1
ATOM 481 N N . ASN A 1 65 ? 39.312 25.797 9.102 1 19.33 65 ASN A N 1
ATOM 482 C CA . ASN A 1 65 ? 39.562 26.906 8.18 1 19.33 65 ASN A CA 1
ATOM 483 C C . ASN A 1 65 ? 39.625 26.438 6.734 1 19.33 65 ASN A C 1
ATOM 485 O O . ASN A 1 65 ? 40.562 25.75 6.344 1 19.33 65 ASN A O 1
ATOM 489 N N . ALA A 1 66 ? 38.562 25.984 6.117 1 19.73 66 ALA A N 1
ATOM 490 C CA . ALA A 1 66 ? 38.625 25.453 4.754 1 19.73 66 ALA A CA 1
ATOM 491 C C . ALA A 1 66 ? 39.062 26.562 3.773 1 19.73 66 ALA A C 1
ATOM 493 O O . ALA A 1 66 ? 38.406 27.594 3.688 1 19.73 66 ALA A O 1
ATOM 494 N N . ARG A 1 67 ? 40.312 26.578 3.348 1 20.42 67 ARG A N 1
ATOM 495 C CA . ARG A 1 67 ? 40.906 27.5 2.379 1 20.42 67 ARG A CA 1
ATOM 496 C C . ARG A 1 67 ? 40.281 27.312 1.002 1 20.42 67 ARG A C 1
ATOM 498 O O . ARG A 1 67 ? 40 26.188 0.574 1 20.42 67 ARG A O 1
ATOM 505 N N . PRO A 1 68 ? 39.812 28.328 0.327 1 20.22 68 PRO A N 1
ATOM 506 C CA . PRO A 1 68 ? 39.094 28.516 -0.932 1 20.22 68 PRO A CA 1
ATOM 507 C C . PRO A 1 68 ? 39.906 28.109 -2.152 1 20.22 68 PRO A C 1
ATOM 509 O O . PRO A 1 68 ? 40.969 28.703 -2.406 1 20.22 68 PRO A O 1
ATOM 512 N N . ARG A 1 69 ? 40.312 26.844 -2.406 1 20.08 69 ARG A N 1
ATOM 513 C CA . ARG A 1 69 ? 41.156 26.703 -3.574 1 20.08 69 ARG A CA 1
ATOM 514 C C . ARG A 1 69 ? 40.469 27.219 -4.832 1 20.08 69 ARG A C 1
ATOM 516 O O . ARG A 1 69 ? 39.312 26.922 -5.07 1 20.08 69 ARG A O 1
ATOM 523 N N . LEU A 1 70 ? 41.062 28.125 -5.594 1 20.38 70 LEU A N 1
ATOM 524 C CA . LEU A 1 70 ? 40.812 28.891 -6.809 1 20.38 70 LEU A CA 1
ATOM 525 C C . LEU A 1 70 ? 40.875 28 -8.039 1 20.38 70 LEU A C 1
ATOM 527 O O . LEU A 1 70 ? 41.969 27.562 -8.43 1 20.38 70 LEU A O 1
ATOM 531 N N . GLN A 1 71 ? 40.219 26.844 -8.141 1 20.92 71 GLN A N 1
ATOM 532 C CA . GLN A 1 71 ? 40.5 26.016 -9.305 1 20.92 71 GLN A CA 1
ATOM 533 C C . GLN A 1 71 ? 40.25 26.781 -10.602 1 20.92 71 GLN A C 1
ATOM 535 O O . GLN A 1 71 ? 39.25 27.484 -10.734 1 20.92 71 GLN A O 1
ATOM 540 N N . GLN A 1 72 ? 41.312 26.953 -11.438 1 22.33 72 GLN A N 1
ATOM 541 C CA . GLN A 1 72 ? 41.531 27.547 -12.758 1 22.33 72 GLN A CA 1
ATOM 542 C C . GLN A 1 72 ? 40.688 26.844 -13.812 1 22.33 72 GLN A C 1
ATOM 544 O O . GLN A 1 72 ? 40.656 25.609 -13.867 1 22.33 72 GLN A O 1
ATOM 549 N N . ALA A 1 73 ? 39.781 27.516 -14.57 1 22.5 73 ALA A N 1
ATOM 550 C CA . ALA A 1 73 ? 38.812 27.234 -15.633 1 22.5 73 ALA A CA 1
ATOM 551 C C . ALA A 1 73 ? 39.531 26.688 -16.875 1 22.5 73 ALA A C 1
ATOM 553 O O . ALA A 1 73 ? 40.219 27.438 -17.578 1 22.5 73 ALA A O 1
ATOM 554 N N . GLU A 1 74 ? 40.312 25.562 -16.859 1 25.73 74 GLU A N 1
ATOM 555 C CA . GLU A 1 74 ? 40.906 25.188 -18.141 1 25.73 74 GLU A CA 1
ATOM 556 C C . GLU A 1 74 ? 39.875 25.047 -19.234 1 25.73 74 GLU A C 1
ATOM 558 O O . GLU A 1 74 ? 38.75 24.594 -18.969 1 25.73 74 GLU A O 1
ATOM 563 N N . LEU A 1 75 ? 40.031 25.688 -20.406 1 25.06 75 LEU A N 1
ATOM 564 C CA . LEU A 1 75 ? 39.375 25.875 -21.703 1 25.06 75 LEU A CA 1
ATOM 565 C C . LEU A 1 75 ? 39.156 24.531 -22.406 1 25.06 75 LEU A C 1
ATOM 567 O O . LEU A 1 75 ? 40.156 23.875 -22.766 1 25.06 75 LEU A O 1
ATOM 571 N N . ALA A 1 76 ? 38.219 23.734 -22.078 1 25.5 76 ALA A N 1
ATOM 572 C CA . ALA A 1 76 ? 38 22.438 -22.719 1 25.5 76 ALA A CA 1
ATOM 573 C C . ALA A 1 76 ? 37.844 22.578 -24.234 1 25.5 76 ALA A C 1
ATOM 575 O O . ALA A 1 76 ? 37.062 23.406 -24.703 1 25.5 76 ALA A O 1
ATOM 576 N N . ASP A 1 77 ? 38.75 22.078 -25.062 1 29.66 77 ASP A N 1
ATOM 577 C CA . ASP A 1 77 ? 38.812 21.922 -26.5 1 29.66 77 ASP A CA 1
ATOM 578 C C . ASP A 1 77 ? 37.594 21.188 -27.047 1 29.66 77 ASP A C 1
ATOM 580 O O . ASP A 1 77 ? 37.125 20.219 -26.422 1 29.66 77 ASP A O 1
ATOM 584 N N . SER A 1 78 ? 36.781 21.688 -27.984 1 32.22 78 SER A N 1
ATOM 585 C CA . SER A 1 78 ? 35.469 21.469 -28.578 1 32.22 78 SER A CA 1
ATOM 586 C C . SER A 1 78 ? 35.375 20.109 -29.234 1 32.22 78 SER A C 1
ATOM 588 O O . SER A 1 78 ? 34.375 19.766 -29.875 1 32.22 78 SER A O 1
ATOM 590 N N . ALA A 1 79 ? 36.5 19.547 -29.781 1 30.83 79 ALA A N 1
ATOM 591 C CA . ALA A 1 79 ? 36.469 18.781 -31.031 1 30.83 79 ALA A CA 1
ATOM 592 C C . ALA A 1 79 ? 35.594 17.547 -30.891 1 30.83 79 ALA A C 1
ATOM 594 O O . ALA A 1 79 ? 34.688 17.297 -31.703 1 30.83 79 ALA A O 1
ATOM 595 N N . ASN A 1 80 ? 36.188 16.281 -31.078 1 33.53 80 ASN A N 1
ATOM 596 C CA . ASN A 1 80 ? 35.562 14.984 -31.359 1 33.53 80 ASN A CA 1
ATOM 597 C C . ASN A 1 80 ? 34.625 14.57 -30.234 1 33.53 80 ASN A C 1
ATOM 599 O O . ASN A 1 80 ? 35.031 13.977 -29.25 1 33.53 80 ASN A O 1
ATOM 603 N N . ALA A 1 81 ? 33.625 15.203 -30 1 36.69 81 ALA A N 1
ATOM 604 C CA . ALA A 1 81 ? 32.719 15.055 -28.859 1 36.69 81 ALA A CA 1
ATOM 605 C C . ALA A 1 81 ? 32.125 13.656 -28.828 1 36.69 81 ALA A C 1
ATOM 607 O O . ALA A 1 81 ? 31.391 13.258 -29.75 1 36.69 81 ALA A O 1
ATOM 608 N N . SER A 1 82 ? 32.75 12.609 -28.516 1 44.66 82 SER A N 1
ATOM 609 C CA . SER A 1 82 ? 32.125 11.312 -28.281 1 44.66 82 SER A CA 1
ATOM 610 C C . SER A 1 82 ? 30.656 11.469 -27.859 1 44.66 82 SER A C 1
ATOM 612 O O . SER A 1 82 ? 30.328 12.383 -27.094 1 44.66 82 SER A O 1
ATOM 614 N N . PRO A 1 83 ? 29.719 10.945 -28.641 1 54.25 83 PRO A N 1
ATOM 615 C CA . PRO A 1 83 ? 28.312 11.203 -28.328 1 54.25 83 PRO A CA 1
ATOM 616 C C . PRO A 1 83 ? 28 11.094 -26.844 1 54.25 83 PRO A C 1
ATOM 618 O O . PRO A 1 83 ? 28.5 10.18 -26.172 1 54.25 83 PRO A O 1
ATOM 621 N N . GLU A 1 84 ? 27.75 12.117 -26.156 1 73.25 84 GLU A N 1
ATOM 622 C CA . GLU A 1 84 ? 27.547 12.344 -24.719 1 73.25 84 GLU A CA 1
ATOM 623 C C . GLU A 1 84 ? 26.453 11.43 -24.172 1 73.25 84 GLU A C 1
ATOM 625 O O . GLU A 1 84 ? 25.328 11.406 -24.688 1 73.25 84 GLU A O 1
ATOM 630 N N . VAL A 1 85 ? 26.812 10.258 -23.594 1 88.19 85 VAL A N 1
ATOM 631 C CA . VAL A 1 85 ? 25.922 9.32 -22.922 1 88.19 85 VAL A CA 1
ATOM 632 C C . VAL A 1 85 ? 25.219 10.008 -21.75 1 88.19 85 VAL A C 1
ATOM 634 O O . VAL A 1 85 ? 25.781 10.906 -21.125 1 88.19 85 VAL A O 1
ATOM 637 N N . PHE A 1 86 ? 24 9.727 -21.656 1 93.94 86 PHE A N 1
ATOM 638 C CA . PHE A 1 86 ? 23.203 10.305 -20.578 1 93.94 86 PHE A CA 1
ATOM 639 C C . PHE A 1 86 ? 23.828 9.969 -19.219 1 93.94 86 PHE A C 1
ATOM 641 O O . PHE A 1 86 ? 24.141 8.812 -18.953 1 93.94 86 PHE A O 1
ATOM 648 N N . ASP A 1 87 ? 24.094 10.922 -18.422 1 95.62 87 ASP A N 1
ATOM 649 C CA . ASP A 1 87 ? 24.656 10.75 -17.078 1 95.62 87 ASP A CA 1
ATOM 650 C C . ASP A 1 87 ? 23.547 10.711 -16.031 1 95.62 87 ASP A C 1
ATOM 652 O O . ASP A 1 87 ? 23.141 11.758 -15.508 1 95.62 87 ASP A O 1
ATOM 656 N N . TYR A 1 88 ? 23.156 9.531 -15.641 1 97.44 88 TYR A N 1
ATOM 657 C CA . TYR A 1 88 ? 22.047 9.344 -14.711 1 97.44 88 TYR A CA 1
ATOM 658 C C . TYR A 1 88 ? 22.375 9.945 -13.344 1 97.44 88 TYR A C 1
ATOM 660 O O . TYR A 1 88 ? 21.531 10.617 -12.742 1 97.44 88 TYR A O 1
ATOM 668 N N . THR A 1 89 ? 23.547 9.711 -12.789 1 96.94 89 THR A N 1
ATOM 669 C CA . THR A 1 89 ? 23.953 10.195 -11.477 1 96.94 89 THR A CA 1
ATOM 670 C C . THR A 1 89 ? 23.891 11.719 -11.406 1 96.94 89 THR A C 1
ATOM 672 O O . THR A 1 89 ? 23.344 12.281 -10.453 1 96.94 89 THR A O 1
ATOM 675 N N . ALA A 1 90 ? 24.422 12.312 -12.43 1 97.38 90 ALA A N 1
ATOM 676 C CA . ALA A 1 90 ? 24.391 13.773 -12.484 1 97.38 90 ALA A CA 1
ATOM 677 C C . ALA A 1 90 ? 22.953 14.289 -12.523 1 97.38 90 ALA A C 1
ATOM 679 O O . ALA A 1 90 ? 22.641 15.297 -11.891 1 97.38 90 ALA A O 1
ATOM 680 N N . PHE A 1 91 ? 22.172 13.617 -13.297 1 97.31 91 PHE A N 1
ATOM 681 C CA . PHE A 1 91 ? 20.766 14.016 -13.398 1 97.31 91 PHE A CA 1
ATOM 682 C C . PHE A 1 91 ? 20.078 13.938 -12.039 1 97.31 91 PHE A C 1
ATOM 684 O O . PHE A 1 91 ? 19.391 14.875 -11.625 1 97.31 91 PHE A O 1
ATOM 691 N N . PHE A 1 92 ? 20.219 12.836 -11.344 1 98.12 92 PHE A N 1
ATOM 692 C CA . PHE A 1 92 ? 19.594 12.656 -10.047 1 98.12 92 PHE A CA 1
ATOM 693 C C . PHE A 1 92 ? 20.094 13.688 -9.047 1 98.12 92 PHE A C 1
ATOM 695 O O . PHE A 1 92 ? 19.328 14.234 -8.266 1 98.12 92 PHE A O 1
ATOM 702 N N . GLU A 1 93 ? 21.406 13.969 -9.047 1 97.94 93 GLU A N 1
ATOM 703 C CA . GLU A 1 93 ? 21.969 14.992 -8.164 1 97.94 93 GLU A CA 1
ATOM 704 C C . GLU A 1 93 ? 21.328 16.344 -8.43 1 97.94 93 GLU A C 1
ATOM 706 O O . GLU A 1 93 ? 21.062 17.109 -7.492 1 97.94 93 GLU A O 1
ATOM 711 N N . GLU A 1 94 ? 21.109 16.594 -9.656 1 98 94 GLU A N 1
ATOM 712 C CA . GLU A 1 94 ? 20.469 17.859 -10.039 1 98 94 GLU A CA 1
ATOM 713 C C . GLU A 1 94 ? 19.047 17.938 -9.5 1 98 94 GLU A C 1
ATOM 715 O O . GLU A 1 94 ? 18.609 19 -9.047 1 98 94 GLU A O 1
ATOM 720 N N . GLN A 1 95 ? 18.312 16.844 -9.625 1 97.38 95 GLN A N 1
ATOM 721 C CA . GLN A 1 95 ? 16.953 16.812 -9.102 1 97.38 95 GLN A CA 1
ATOM 722 C C . GLN A 1 95 ? 16.938 17.062 -7.598 1 97.38 95 GLN A C 1
ATOM 724 O O . GLN A 1 95 ? 16.062 17.766 -7.09 1 97.38 95 GLN A O 1
ATOM 729 N N . LEU A 1 96 ? 17.906 16.484 -6.898 1 97.19 96 LEU A N 1
ATOM 730 C CA . LEU A 1 96 ? 17.984 16.641 -5.453 1 97.19 96 LEU A CA 1
ATOM 731 C C . LEU A 1 96 ? 18.391 18.062 -5.09 1 97.19 96 LEU A C 1
ATOM 733 O O . LEU A 1 96 ? 17.906 18.625 -4.105 1 97.19 96 LEU A O 1
ATOM 737 N N . GLU A 1 97 ? 19.281 18.641 -5.828 1 97.12 97 GLU A N 1
ATOM 738 C CA . GLU A 1 97 ? 19.703 20.016 -5.594 1 97.12 97 GLU A CA 1
ATOM 739 C C . GLU A 1 97 ? 18.547 21 -5.766 1 97.12 97 GLU A C 1
ATOM 741 O O . GLU A 1 97 ? 18.453 22 -5.051 1 97.12 97 GLU A O 1
ATOM 746 N N . LYS A 1 98 ? 17.703 20.719 -6.723 1 95.62 98 LYS A N 1
ATOM 747 C CA . LYS A 1 98 ? 16.516 21.531 -6.902 1 95.62 98 LYS A CA 1
ATOM 748 C C . LYS A 1 98 ? 15.648 21.531 -5.641 1 95.62 98 LYS A C 1
ATOM 750 O O . LYS A 1 98 ? 15.125 22.578 -5.246 1 95.62 98 LYS A O 1
ATOM 755 N N . LYS A 1 99 ? 15.531 20.359 -5.016 1 93.94 99 LYS A N 1
ATOM 756 C CA . LYS A 1 99 ? 14.766 20.25 -3.779 1 93.94 99 LYS A CA 1
ATOM 757 C C . LYS A 1 99 ? 15.438 21.016 -2.646 1 93.94 99 LYS A C 1
ATOM 759 O O . LYS A 1 99 ? 14.773 21.672 -1.846 1 93.94 99 LYS A O 1
ATOM 764 N N . ARG A 1 100 ? 16.719 20.969 -2.57 1 93.88 100 ARG A N 1
ATOM 765 C CA . ARG A 1 100 ? 17.484 21.625 -1.511 1 93.88 100 ARG A CA 1
ATOM 766 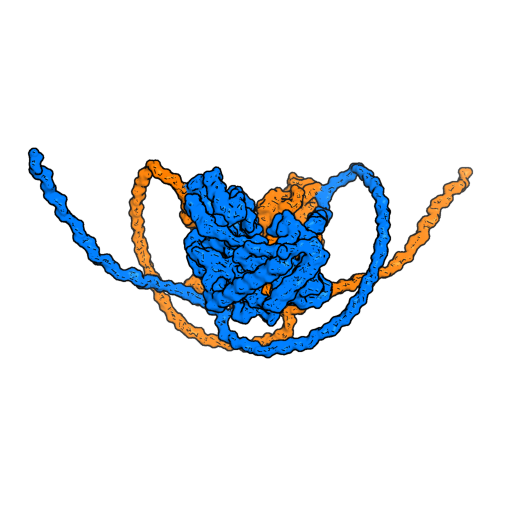C C . ARG A 1 100 ? 17.438 23.141 -1.672 1 93.88 100 ARG A C 1
ATOM 768 O O . ARG A 1 100 ? 17.234 23.875 -0.7 1 93.88 100 ARG A O 1
ATOM 775 N N . THR A 1 101 ? 17.547 23.609 -2.855 1 93.81 101 THR A N 1
ATOM 776 C CA . THR A 1 101 ? 17.641 25.047 -3.119 1 93.81 101 THR A CA 1
ATOM 777 C C . THR A 1 101 ? 16.281 25.719 -2.898 1 93.81 101 THR A C 1
ATOM 779 O O . THR A 1 101 ? 16.219 26.906 -2.574 1 93.81 101 THR A O 1
ATOM 782 N N . THR A 1 102 ? 15.227 24.922 -3.004 1 89.69 102 THR A N 1
ATOM 783 C CA . THR A 1 102 ? 13.898 25.484 -2.807 1 89.69 102 THR A CA 1
ATOM 784 C C . THR A 1 102 ? 13.367 25.141 -1.418 1 89.69 102 THR A C 1
ATOM 786 O O . THR A 1 102 ? 12.18 25.328 -1.139 1 89.69 102 THR A O 1
ATOM 789 N N . ALA A 1 103 ? 14.172 24.531 -0.562 1 90.25 103 ALA A N 1
ATOM 790 C CA . ALA A 1 103 ? 13.852 24.188 0.818 1 90.25 103 ALA A CA 1
ATOM 791 C C . ALA A 1 103 ? 12.672 23.219 0.875 1 90.25 103 ALA A C 1
ATOM 793 O O . ALA A 1 103 ? 11.828 23.297 1.772 1 90.25 103 ALA A O 1
ATOM 794 N N . THR A 1 104 ? 12.625 22.375 -0.203 1 90.38 104 THR A N 1
ATOM 795 C CA . THR A 1 104 ? 11.539 21.391 -0.228 1 90.38 104 THR A CA 1
ATOM 796 C C . THR A 1 104 ? 12.078 19.984 -0.042 1 90.38 104 THR A C 1
ATOM 798 O O . THR A 1 104 ? 11.32 19.016 -0.128 1 90.38 104 THR A O 1
ATOM 801 N N . TYR A 1 105 ? 13.375 19.906 0.188 1 93.5 105 TYR A N 1
ATOM 802 C CA . TYR A 1 105 ? 13.953 18.625 0.556 1 93.5 105 TYR A CA 1
ATOM 803 C C . TYR A 1 105 ? 13.469 18.188 1.938 1 93.5 105 TYR A C 1
ATOM 805 O O . TYR A 1 105 ? 13.711 18.875 2.928 1 93.5 105 TYR A O 1
ATOM 813 N N . ARG A 1 106 ? 12.82 17.047 2.023 1 91.38 106 ARG A N 1
ATOM 814 C CA . ARG A 1 106 ? 12.227 16.594 3.275 1 91.38 106 ARG A CA 1
ATOM 815 C C . ARG A 1 106 ? 13.234 15.797 4.102 1 91.38 106 ARG A C 1
ATOM 817 O O . ARG A 1 106 ? 13.898 14.898 3.578 1 91.38 106 ARG A O 1
ATOM 824 N N . VAL A 1 107 ? 13.352 16.203 5.34 1 91 107 VAL A N 1
ATOM 825 C CA . VAL A 1 107 ? 14.172 15.461 6.293 1 91 107 VAL A CA 1
ATOM 826 C C . VAL A 1 107 ? 13.273 14.711 7.277 1 91 107 VAL A C 1
ATOM 828 O O . VAL A 1 107 ? 12.492 15.328 8.008 1 91 107 VAL A O 1
ATOM 831 N N . PHE A 1 108 ? 13.383 13.406 7.227 1 93.88 108 PHE A N 1
ATOM 832 C CA . PHE A 1 108 ? 12.562 12.594 8.117 1 93.88 108 PHE A CA 1
ATOM 833 C C . PHE A 1 108 ? 13.062 12.68 9.547 1 93.88 108 PHE A C 1
ATOM 835 O O . PHE A 1 108 ? 14.258 12.523 9.805 1 93.88 108 PHE A O 1
ATOM 842 N N . ARG A 1 109 ? 12.117 12.906 10.453 1 94.69 109 ARG A N 1
ATOM 843 C CA . ARG A 1 109 ? 12.469 12.836 11.867 1 94.69 109 ARG A CA 1
ATOM 844 C C . ARG A 1 109 ? 12.594 11.383 12.328 1 94.69 109 ARG A C 1
ATOM 846 O O . ARG A 1 109 ? 11.82 10.523 11.898 1 94.69 109 ARG A O 1
ATOM 853 N N . ARG A 1 110 ? 13.547 11.141 13.156 1 94.94 110 ARG A N 1
ATOM 854 C CA . ARG A 1 110 ? 13.867 9.805 13.641 1 94.94 110 ARG A CA 1
ATOM 855 C C . ARG A 1 110 ? 13.328 9.586 15.055 1 94.94 110 ARG A C 1
ATOM 857 O O . ARG A 1 110 ? 14.031 9.852 16.031 1 94.94 110 ARG A O 1
ATOM 864 N N . ILE A 1 111 ? 12.164 9.047 15.125 1 94.69 111 ILE A N 1
ATOM 865 C CA . ILE A 1 111 ? 11.57 9.008 16.453 1 94.69 111 ILE A CA 1
ATOM 866 C C . ILE A 1 111 ? 11.18 7.574 16.812 1 94.69 111 ILE A C 1
ATOM 868 O O . ILE A 1 111 ? 11.055 6.727 15.922 1 94.69 111 ILE A O 1
ATOM 872 N N . LEU A 1 112 ? 11.039 7.266 18.062 1 93.88 112 LEU A N 1
ATOM 873 C CA . LEU A 1 112 ? 10.461 6.051 18.609 1 93.88 112 LEU A CA 1
ATOM 874 C C . LEU A 1 112 ? 9.336 6.387 19.594 1 93.88 112 LEU A C 1
ATOM 876 O O . LEU A 1 112 ? 9.578 6.941 20.656 1 93.88 112 LEU A O 1
ATOM 880 N N . ARG A 1 113 ? 8.18 6.047 19.156 1 94.25 113 ARG A N 1
ATOM 881 C CA . ARG A 1 113 ? 7.023 6.293 20.016 1 94.25 113 ARG A CA 1
ATOM 882 C C . ARG A 1 113 ? 7.051 5.398 21.25 1 94.25 113 ARG A C 1
ATOM 884 O O . ARG A 1 113 ? 7.703 4.352 21.25 1 94.25 113 ARG A O 1
ATOM 891 N N . ASP A 1 114 ? 6.348 5.84 22.25 1 92.62 114 ASP A N 1
ATOM 892 C CA . ASP A 1 114 ? 6.281 5.141 23.531 1 92.62 114 ASP A CA 1
ATOM 893 C C . ASP A 1 114 ? 4.836 4.867 23.922 1 92.62 114 ASP A C 1
ATOM 895 O O . ASP A 1 114 ? 4.09 5.797 24.25 1 92.62 114 ASP A O 1
ATOM 899 N N . VAL A 1 115 ? 4.492 3.59 24 1 94.38 115 VAL A N 1
ATOM 900 C CA . VAL A 1 115 ? 3.117 3.199 24.281 1 94.38 115 VAL A CA 1
ATOM 901 C C . VAL A 1 115 ? 2.721 3.684 25.672 1 94.38 115 VAL A C 1
ATOM 903 O O . VAL A 1 115 ? 1.548 3.967 25.938 1 94.38 115 VAL A O 1
ATOM 906 N N . ASN A 1 116 ? 3.637 3.838 26.531 1 94.44 116 ASN A N 1
ATOM 907 C CA . ASN A 1 116 ? 3.348 4.121 27.922 1 94.44 116 ASN A CA 1
ATOM 908 C C . ASN A 1 116 ? 3.287 5.621 28.188 1 94.44 116 ASN A C 1
ATOM 910 O O . ASN A 1 116 ? 2.82 6.051 29.25 1 94.44 116 ASN A O 1
ATOM 914 N N . ASP A 1 117 ? 3.713 6.43 27.234 1 95.75 117 ASP A N 1
ATOM 915 C CA . ASP A 1 117 ? 3.791 7.863 27.5 1 95.75 117 ASP A CA 1
ATOM 916 C C . ASP A 1 117 ? 3.354 8.672 26.281 1 95.75 117 ASP A C 1
ATOM 918 O O . ASP A 1 117 ? 4.043 9.602 25.875 1 95.75 117 ASP A O 1
ATOM 922 N N . TYR A 1 118 ? 2.289 8.281 25.688 1 93.94 118 TYR A N 1
ATOM 923 C CA . TYR A 1 118 ? 1.703 9.055 24.594 1 93.94 118 TYR A CA 1
ATOM 924 C C . TYR A 1 118 ? 1.211 10.406 25.094 1 93.94 118 TYR A C 1
ATOM 926 O O . TYR A 1 118 ? 0.598 10.5 26.156 1 93.94 118 TYR A O 1
ATOM 934 N N . PRO A 1 119 ? 1.568 11.492 24.375 1 97 119 PRO A N 1
ATOM 935 C CA . PRO A 1 119 ? 2.053 11.641 23 1 97 119 PRO A CA 1
ATOM 936 C C . PRO A 1 119 ? 3.557 11.891 22.922 1 97 119 PRO A C 1
ATOM 938 O O . PRO A 1 119 ? 4.043 12.484 21.953 1 97 119 PRO A O 1
ATOM 941 N N . PHE A 1 120 ? 4.312 11.43 23.922 1 97.31 120 PHE A N 1
ATOM 942 C CA . PHE A 1 120 ? 5.758 11.617 23.922 1 97.31 120 PHE A CA 1
ATOM 943 C C . PHE A 1 120 ? 6.441 10.523 23.109 1 97.31 120 PHE A C 1
ATOM 945 O O . PHE A 1 120 ? 5.883 9.445 22.922 1 97.31 120 PHE A O 1
ATOM 952 N N . ALA A 1 121 ? 7.621 10.844 22.562 1 96.81 121 ALA A N 1
ATOM 953 C CA . ALA A 1 121 ? 8.492 9.93 21.828 1 96.81 121 ALA A CA 1
ATOM 954 C C . ALA A 1 121 ? 9.961 10.258 22.078 1 96.81 121 ALA A C 1
ATOM 956 O O . ALA A 1 121 ? 10.289 11.359 22.531 1 96.81 121 ALA A O 1
ATOM 957 N N . ASP A 1 122 ? 10.828 9.305 21.875 1 96 122 ASP A N 1
ATOM 958 C CA . ASP A 1 122 ? 12.266 9.562 21.828 1 96 122 ASP A CA 1
ATOM 959 C C . ASP A 1 122 ? 12.695 10 20.438 1 96 122 ASP A C 1
ATOM 961 O O . ASP A 1 122 ? 12.336 9.375 19.438 1 96 122 ASP A O 1
ATOM 965 N N . ASP A 1 123 ? 13.391 11.078 20.375 1 96.12 123 ASP A N 1
ATOM 966 C CA . ASP A 1 123 ? 13.867 11.625 19.109 1 96.12 123 ASP A CA 1
ATOM 967 C C . ASP A 1 123 ? 15.383 11.461 18.984 1 96.12 123 ASP A C 1
ATOM 969 O O . ASP A 1 123 ? 16.125 11.648 19.953 1 96.12 123 ASP A O 1
ATOM 973 N N . PHE A 1 124 ? 15.797 11.047 17.812 1 93.62 124 PHE A N 1
ATOM 974 C CA . PHE A 1 124 ? 17.203 10.812 17.516 1 93.62 124 PHE A CA 1
ATOM 975 C C . PHE A 1 124 ? 17.672 11.68 16.344 1 93.62 124 PHE A C 1
ATOM 977 O O . PHE A 1 124 ? 18.703 11.414 15.75 1 93.62 124 PHE A O 1
ATOM 984 N N . SER A 1 125 ? 16.953 12.656 15.977 1 90.56 125 SER A N 1
ATOM 985 C CA . SER A 1 125 ? 17.188 13.445 14.773 1 90.56 125 SER A CA 1
ATOM 986 C C . SER A 1 125 ? 18.328 14.438 14.969 1 90.56 125 SER A C 1
ATOM 988 O O . SER A 1 125 ? 18.953 14.875 14 1 90.56 125 SER A O 1
ATOM 990 N N . THR A 1 126 ? 18.641 14.82 16.188 1 83.06 126 THR A N 1
ATOM 991 C CA . THR A 1 126 ? 19.578 15.914 16.438 1 83.06 126 THR A CA 1
ATOM 992 C C . THR A 1 126 ? 20.922 15.383 16.922 1 83.06 126 THR A C 1
ATOM 994 O O . THR A 1 126 ? 21.766 16.141 17.391 1 83.06 126 THR A O 1
ATOM 997 N N . GLY A 1 127 ? 21.219 14.102 16.812 1 78.25 127 GLY A N 1
ATOM 998 C CA . GLY A 1 127 ? 22.469 13.516 17.266 1 78.25 127 GLY A CA 1
ATOM 999 C C . GLY A 1 127 ? 22.391 12.938 18.672 1 78.25 127 GLY A C 1
ATOM 1000 O O . GLY A 1 127 ? 22.859 11.82 18.906 1 78.25 127 GLY A O 1
ATOM 1001 N N . GLU A 1 128 ? 21.781 13.742 19.609 1 86.38 128 GLU A N 1
ATOM 1002 C CA . GLU A 1 128 ? 21.562 13.219 20.953 1 86.38 128 GLU A CA 1
ATOM 1003 C C . GLU A 1 128 ? 20.094 12.867 21.172 1 86.38 128 GLU A C 1
ATOM 1005 O O . GLU A 1 128 ? 19.203 13.602 20.734 1 86.38 128 GLU A O 1
ATOM 1010 N N . PRO A 1 129 ? 19.906 11.742 21.812 1 92.38 129 PRO A N 1
ATOM 1011 C CA . PRO A 1 129 ? 18.516 11.375 22.078 1 92.38 129 PRO A CA 1
ATOM 1012 C C . PRO A 1 129 ? 17.812 12.367 23.016 1 92.38 129 PRO A C 1
ATOM 1014 O O . PRO A 1 129 ? 18.422 12.867 23.953 1 92.38 129 PRO A O 1
ATOM 1017 N N . GLN A 1 130 ? 16.641 12.703 22.719 1 95.62 130 GLN A N 1
ATOM 1018 C CA . GLN A 1 130 ? 15.836 13.578 23.562 1 95.62 130 GLN A CA 1
ATOM 1019 C C . GLN A 1 130 ? 14.375 13.133 23.594 1 95.62 130 GLN A C 1
ATOM 1021 O O . GLN A 1 130 ? 13.891 12.539 22.625 1 95.62 130 GLN A O 1
ATOM 1026 N N . ARG A 1 131 ? 13.766 13.383 24.75 1 96.94 131 ARG A N 1
ATOM 1027 C CA . ARG A 1 131 ? 12.336 13.156 24.875 1 96.94 131 ARG A CA 1
ATOM 1028 C C . ARG A 1 131 ? 11.539 14.328 24.312 1 96.94 131 ARG A C 1
ATOM 1030 O O . ARG A 1 131 ? 11.773 15.477 24.688 1 96.94 131 ARG A O 1
ATOM 1037 N N . ILE A 1 132 ? 10.617 14.055 23.375 1 97.75 132 ILE A N 1
ATOM 1038 C CA . ILE A 1 132 ? 9.906 15.148 22.719 1 97.75 132 ILE A CA 1
ATOM 1039 C C . ILE A 1 132 ? 8.398 14.938 22.859 1 97.75 132 ILE A C 1
ATOM 1041 O O . ILE A 1 132 ? 7.938 13.805 23.031 1 97.75 132 ILE A O 1
ATOM 1045 N N . ASN A 1 133 ? 7.648 16.031 22.844 1 98.38 133 ASN A N 1
ATOM 1046 C CA . ASN A 1 133 ? 6.191 16.031 22.75 1 98.38 133 ASN A CA 1
ATOM 1047 C C . ASN A 1 133 ? 5.711 16.172 21.312 1 98.38 133 ASN A C 1
ATOM 1049 O O . ASN A 1 133 ? 5.957 17.188 20.672 1 98.38 133 ASN A O 1
ATOM 1053 N N . VAL A 1 134 ? 5.016 15.141 20.797 1 98.25 134 VAL A N 1
ATOM 1054 C CA . VAL A 1 134 ? 4.625 15.102 19.391 1 98.25 134 VAL A CA 1
ATOM 1055 C C . VAL A 1 134 ? 3.244 15.734 19.219 1 98.25 134 VAL A C 1
ATOM 1057 O O . VAL A 1 134 ? 2.264 15.266 19.797 1 98.25 134 VAL A O 1
ATOM 1060 N N . TRP A 1 135 ? 3.158 16.781 18.375 1 98.5 135 TRP A N 1
ATOM 1061 C CA . TRP A 1 135 ? 1.918 17.547 18.203 1 98.5 135 TRP A CA 1
ATOM 1062 C C . TRP A 1 135 ? 1.402 17.422 16.766 1 98.5 135 TRP A C 1
ATOM 1064 O O . TRP A 1 135 ? 0.503 18.156 16.359 1 98.5 135 TRP A O 1
ATOM 1074 N N . CYS A 1 136 ? 1.978 16.469 15.961 1 97.38 136 CYS A N 1
ATOM 1075 C CA . CYS A 1 136 ? 1.593 16.406 14.555 1 97.38 136 CYS A CA 1
ATOM 1076 C C . CYS A 1 136 ? 1.212 14.992 14.156 1 97.38 136 CYS A C 1
ATOM 1078 O O . CYS A 1 136 ? 1.082 14.688 12.969 1 97.38 136 CYS A O 1
ATOM 1080 N N . SER A 1 137 ? 1 14.031 15.094 1 96.88 137 SER A N 1
ATOM 1081 C CA . SER A 1 137 ? 0.665 12.648 14.789 1 96.88 137 SER A CA 1
ATOM 1082 C C . SER A 1 137 ? -0.777 12.516 14.312 1 96.88 137 SER A C 1
ATOM 1084 O O . SER A 1 137 ? -1.671 13.195 14.828 1 96.88 137 SER A O 1
ATOM 1086 N N . ASN A 1 138 ? -0.981 11.547 13.344 1 97.25 138 ASN A N 1
ATOM 1087 C CA . ASN A 1 138 ? -2.332 11.242 12.883 1 97.25 138 ASN A CA 1
ATOM 1088 C C . ASN A 1 138 ? -2.982 10.164 13.75 1 97.25 138 ASN A C 1
ATOM 1090 O O . ASN A 1 138 ? -4.117 9.758 13.492 1 97.25 138 ASN A O 1
ATOM 1094 N N . ASP A 1 139 ? -2.248 9.656 14.727 1 97.44 139 ASP A N 1
ATOM 1095 C CA . ASP A 1 139 ? -2.873 8.82 15.742 1 97.44 139 ASP A CA 1
ATOM 1096 C C . ASP A 1 139 ? -3.754 9.648 16.672 1 97.44 139 ASP A C 1
ATOM 1098 O O . ASP A 1 139 ? -3.494 9.727 17.875 1 97.44 139 ASP A O 1
ATOM 1102 N N . TYR A 1 140 ? -4.816 10.141 16.141 1 97.75 140 TYR A N 1
ATOM 1103 C CA . TYR A 1 140 ? -5.594 11.25 16.688 1 97.75 140 TYR A CA 1
ATOM 1104 C C . TYR A 1 140 ? -6.137 10.898 18.062 1 97.75 140 TYR A C 1
ATOM 1106 O O . TYR A 1 140 ? -6.23 11.766 18.938 1 97.75 140 TYR A O 1
ATOM 1114 N N . LEU A 1 141 ? -6.512 9.656 18.234 1 98.38 141 LEU A N 1
ATOM 1115 C CA . LEU A 1 141 ? -7.219 9.305 19.453 1 98.38 141 LEU A CA 1
ATOM 1116 C C . LEU A 1 141 ? -6.398 8.328 20.297 1 98.38 141 LEU A C 1
ATOM 1118 O O . LEU A 1 141 ? -6.898 7.77 21.281 1 98.38 141 LEU A O 1
ATOM 1122 N N . GLY A 1 142 ? -5.16 8.086 19.859 1 97.69 142 GLY A N 1
ATOM 1123 C CA . GLY A 1 142 ? -4.254 7.238 20.625 1 97.69 142 GLY A CA 1
ATOM 1124 C C . GLY A 1 142 ? -4.621 5.766 20.562 1 97.69 142 GLY A C 1
ATOM 1125 O O . GLY A 1 142 ? -4.293 5.004 21.484 1 97.69 142 GLY A O 1
ATOM 1126 N N . MET A 1 143 ? -5.305 5.316 19.547 1 98.25 143 MET A N 1
ATOM 1127 C CA . MET A 1 143 ? -5.738 3.924 19.453 1 98.25 143 MET A CA 1
ATOM 1128 C C . MET A 1 143 ? -4.543 2.992 19.281 1 98.25 143 MET A C 1
ATOM 1130 O O . MET A 1 143 ? -4.609 1.814 19.625 1 98.25 143 MET A O 1
ATOM 1134 N N . SER A 1 144 ? -3.432 3.473 18.766 1 97.5 144 SER A N 1
ATOM 1135 C CA . SER A 1 144 ? -2.26 2.637 18.531 1 97.5 144 SER A CA 1
ATOM 1136 C C . SER A 1 144 ? -1.752 2.012 19.828 1 97.5 144 SER A C 1
ATOM 1138 O O . SER A 1 144 ? -1.159 0.932 19.812 1 97.5 144 SER A O 1
ATOM 1140 N N . ARG A 1 145 ? -1.971 2.688 20.938 1 97.25 145 ARG A N 1
ATOM 1141 C CA . ARG A 1 145 ? -1.441 2.219 22.203 1 97.25 145 ARG A CA 1
ATOM 1142 C C . ARG A 1 145 ? -2.547 1.621 23.078 1 97.25 145 ARG A C 1
ATOM 1144 O O . ARG A 1 145 ? -2.295 1.189 24.203 1 97.25 145 ARG A O 1
ATOM 1151 N N . HIS A 1 146 ? -3.781 1.691 22.594 1 98 146 HIS A N 1
ATOM 1152 C CA . HIS A 1 146 ? -4.902 1.202 23.391 1 98 146 HIS A CA 1
ATOM 1153 C C . HIS A 1 146 ? -4.695 -0.254 23.797 1 98 146 HIS A C 1
ATOM 1155 O O . HIS A 1 146 ? -4.391 -1.099 22.953 1 98 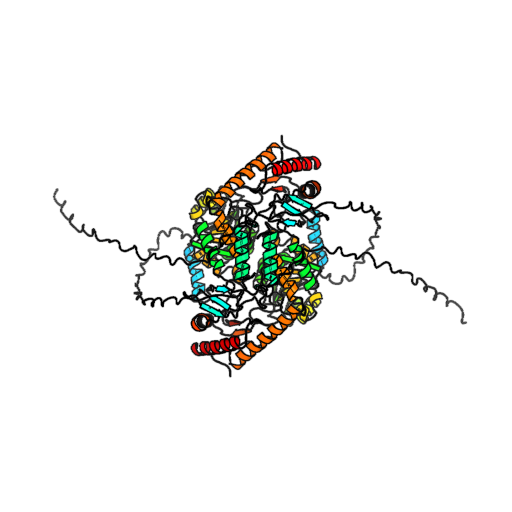146 HIS A O 1
ATOM 1161 N N . PRO A 1 147 ? -4.902 -0.576 25.062 1 97.81 147 PRO A N 1
ATOM 1162 C CA . PRO A 1 147 ? -4.586 -1.925 25.547 1 97.81 147 PRO A CA 1
ATOM 1163 C C . PRO A 1 147 ? -5.359 -3.01 24.797 1 97.81 147 PRO A C 1
ATOM 1165 O O . PRO A 1 147 ? -4.789 -4.043 24.438 1 97.81 147 PRO A O 1
ATOM 1168 N N . LYS A 1 148 ? -6.625 -2.771 24.516 1 97.88 148 LYS A N 1
ATOM 1169 C CA . LYS A 1 148 ? -7.441 -3.773 23.828 1 97.88 148 LYS A CA 1
ATOM 1170 C C . LYS A 1 148 ? -7.012 -3.949 22.375 1 97.88 148 LYS A C 1
ATOM 1172 O O . LYS A 1 148 ? -7.055 -5.059 21.844 1 97.88 148 LYS A O 1
ATOM 1177 N N . VAL A 1 149 ? -6.672 -2.883 21.703 1 98.56 149 VAL A N 1
ATOM 1178 C CA . VAL A 1 149 ? -6.203 -2.941 20.328 1 98.56 149 VAL A CA 1
ATOM 1179 C C . VAL A 1 149 ? -4.902 -3.736 20.25 1 98.56 149 VAL A C 1
ATOM 1181 O O . VAL A 1 149 ? -4.75 -4.609 19.391 1 98.56 149 VAL A O 1
ATOM 1184 N N . ARG A 1 150 ? -3.977 -3.473 21.156 1 98.31 150 ARG A N 1
ATOM 1185 C CA . ARG A 1 150 ? -2.705 -4.184 21.219 1 98.31 150 ARG A CA 1
ATOM 1186 C C . ARG A 1 150 ? -2.918 -5.664 21.531 1 98.31 150 ARG A C 1
ATOM 1188 O O . ARG A 1 150 ? -2.264 -6.523 20.938 1 98.31 150 ARG A O 1
ATOM 1195 N N . GLU A 1 151 ? -3.803 -5.902 22.422 1 98.31 151 GLU A N 1
ATOM 1196 C CA . GLU A 1 151 ? -4.105 -7.281 22.781 1 98.31 151 GLU A CA 1
ATOM 1197 C C . GLU A 1 151 ? -4.625 -8.07 21.594 1 98.31 151 GLU A C 1
ATOM 1199 O O . GLU A 1 151 ? -4.188 -9.195 21.344 1 98.31 151 GLU A O 1
ATOM 1204 N N . CYS A 1 152 ? -5.527 -7.48 20.844 1 98.19 152 CYS A N 1
ATOM 1205 C CA . CYS A 1 152 ? -6.098 -8.148 19.672 1 98.19 152 CYS A CA 1
ATOM 1206 C C . CYS A 1 152 ? -5.02 -8.422 18.625 1 98.19 152 CYS A C 1
ATOM 1208 O O . CYS A 1 152 ? -5.008 -9.492 18.016 1 98.19 152 CYS A O 1
ATOM 1210 N N . ALA A 1 153 ? -4.148 -7.5 18.469 1 98.44 153 ALA A N 1
ATOM 1211 C CA . ALA A 1 153 ? -3.051 -7.688 17.516 1 98.44 153 ALA A CA 1
ATOM 1212 C C . ALA A 1 153 ? -2.131 -8.82 17.953 1 98.44 153 ALA A C 1
ATOM 1214 O O . ALA A 1 153 ? -1.753 -9.672 17.141 1 98.44 153 ALA A O 1
ATOM 1215 N N . ARG A 1 154 ? -1.748 -8.844 19.234 1 98.19 154 ARG A N 1
ATOM 1216 C CA . ARG A 1 154 ? -0.87 -9.883 19.766 1 98.19 154 ARG A CA 1
ATOM 1217 C C . ARG A 1 154 ? -1.515 -11.258 19.625 1 98.19 154 ARG A C 1
ATOM 1219 O O . ARG A 1 154 ? -0.855 -12.227 19.25 1 98.19 154 ARG A O 1
ATOM 1226 N N . ASN A 1 155 ? -2.775 -11.297 19.938 1 97.94 155 ASN A N 1
ATOM 1227 C CA . ASN A 1 155 ? -3.494 -12.562 19.828 1 97.94 155 ASN A CA 1
ATOM 1228 C C . ASN A 1 155 ? -3.518 -13.078 18.406 1 97.94 155 ASN A C 1
ATOM 1230 O O . ASN A 1 155 ? -3.393 -14.281 18.172 1 97.94 155 ASN A O 1
ATOM 1234 N N . ALA A 1 156 ? -3.689 -12.203 17.5 1 97.75 156 ALA A N 1
ATOM 1235 C CA . ALA A 1 156 ? -3.693 -12.602 16.094 1 97.75 156 ALA A CA 1
ATOM 1236 C C . ALA A 1 156 ? -2.33 -13.141 15.664 1 97.75 156 ALA A C 1
ATOM 1238 O O . ALA A 1 156 ? -2.244 -14.086 14.883 1 97.75 156 ALA A O 1
ATOM 1239 N N . ILE A 1 157 ? -1.27 -12.484 16.172 1 98.12 157 ILE A N 1
ATOM 1240 C CA . ILE A 1 157 ? 0.073 -12.984 15.883 1 98.12 157 ILE A CA 1
ATOM 1241 C C . ILE A 1 157 ? 0.207 -14.414 16.391 1 98.12 157 ILE A C 1
ATOM 1243 O O . ILE A 1 157 ? 0.722 -15.289 15.68 1 98.12 157 ILE A O 1
ATOM 1247 N N . ASP A 1 158 ? -0.31 -14.664 17.516 1 97.25 158 ASP A N 1
ATOM 1248 C CA . ASP A 1 158 ? -0.142 -15.961 18.172 1 97.25 158 ASP A CA 1
ATOM 1249 C C . ASP A 1 158 ? -0.979 -17.031 17.484 1 97.25 158 ASP A C 1
ATOM 1251 O O . ASP A 1 158 ? -0.6 -18.203 17.453 1 97.25 158 ASP A O 1
ATOM 1255 N N . ARG A 1 159 ? -2.01 -16.609 16.891 1 96.25 159 ARG A N 1
ATOM 1256 C CA . ARG A 1 159 ? -2.92 -17.594 16.312 1 96.25 159 ARG A CA 1
ATOM 1257 C C . ARG A 1 159 ? -2.658 -17.781 14.82 1 96.25 159 ARG A C 1
ATOM 1259 O O . ARG A 1 159 ? -2.73 -18.891 14.305 1 96.25 159 ARG A O 1
ATOM 1266 N N . PHE A 1 160 ? -2.387 -16.672 14.133 1 96.5 160 PHE A N 1
ATOM 1267 C CA . PHE A 1 160 ? -2.443 -16.719 12.68 1 96.5 160 PHE A CA 1
ATOM 1268 C C . PHE A 1 160 ? -1.098 -16.344 12.07 1 96.5 160 PHE A C 1
ATOM 1270 O O . PHE A 1 160 ? -0.887 -16.5 10.867 1 96.5 160 PHE A O 1
ATOM 1277 N N . GLY A 1 161 ? -0.157 -15.828 12.836 1 97.56 161 GLY A N 1
ATOM 1278 C CA . GLY A 1 161 ? 1.139 -15.414 12.32 1 97.56 161 GLY A CA 1
ATOM 1279 C C . GLY A 1 161 ? 1.188 -13.953 11.93 1 97.56 161 GLY A C 1
ATOM 1280 O O . GLY A 1 161 ? 0.24 -13.203 12.18 1 97.56 161 GLY A O 1
ATOM 1281 N N . VAL A 1 162 ? 2.318 -13.531 11.32 1 98.25 162 VAL A N 1
ATOM 1282 C CA . VAL A 1 162 ? 2.574 -12.109 11.109 1 98.25 162 VAL A CA 1
ATOM 1283 C C . VAL A 1 162 ? 2.271 -11.742 9.656 1 98.25 162 VAL A C 1
ATOM 1285 O O . VAL A 1 162 ? 2.389 -10.57 9.266 1 98.25 162 VAL A O 1
ATOM 1288 N N . GLY A 1 163 ? 1.886 -12.703 8.805 1 97.31 163 GLY A N 1
ATOM 1289 C CA . GLY A 1 163 ? 1.625 -12.43 7.402 1 97.31 163 GLY A CA 1
ATOM 1290 C C . GLY A 1 163 ? 0.396 -13.141 6.875 1 97.31 163 GLY A C 1
ATOM 1291 O O . GLY A 1 163 ? -0.04 -14.148 7.445 1 97.31 163 GLY A O 1
ATOM 1292 N N . SER A 1 164 ? -0.123 -12.594 5.75 1 95.31 164 SER A N 1
ATOM 1293 C CA . SER A 1 164 ? -1.309 -13.188 5.145 1 95.31 164 SER A CA 1
ATOM 1294 C C . SER A 1 164 ? -0.935 -14.344 4.215 1 95.31 164 SER A C 1
ATOM 1296 O O . SER A 1 164 ? -1.773 -15.188 3.896 1 95.31 164 SER A O 1
ATOM 1298 N N . GLY A 1 165 ? 0.258 -14.266 3.68 1 92.94 165 GLY A N 1
ATOM 1299 C CA . GLY A 1 165 ? 0.754 -15.352 2.855 1 92.94 165 GLY A CA 1
ATOM 1300 C C . GLY A 1 165 ? 0.434 -15.18 1.383 1 92.94 165 GLY A C 1
ATOM 1301 O O . GLY A 1 165 ? 0.731 -16.062 0.571 1 92.94 165 GLY A O 1
ATOM 1302 N N . GLY A 1 166 ? -0.203 -14.062 0.993 1 96 166 GLY A N 1
ATOM 1303 C CA . GLY A 1 166 ? -0.486 -13.867 -0.42 1 96 166 GLY A CA 1
ATOM 1304 C C . GLY A 1 166 ? -1.488 -12.758 -0.675 1 96 166 GLY A C 1
ATOM 1305 O O . GLY A 1 166 ? -1.777 -11.953 0.217 1 96 166 GLY A O 1
ATOM 1306 N N . THR A 1 167 ? -1.831 -12.688 -1.956 1 96.06 167 THR A N 1
ATOM 1307 C CA . THR A 1 167 ? -2.906 -11.781 -2.346 1 96.06 167 THR A CA 1
ATOM 1308 C C . THR A 1 167 ? -4.262 -12.328 -1.896 1 96.06 167 THR A C 1
ATOM 1310 O O . THR A 1 167 ? -4.363 -13.484 -1.481 1 96.06 167 THR A O 1
ATOM 1313 N N . ARG A 1 168 ? -5.293 -11.531 -1.992 1 96.25 168 ARG A N 1
ATOM 1314 C CA . ARG A 1 168 ? -6.625 -12.008 -1.631 1 96.25 168 ARG A CA 1
ATOM 1315 C C . ARG A 1 168 ? -7 -13.25 -2.43 1 96.25 168 ARG A C 1
ATOM 1317 O O . ARG A 1 168 ? -7.758 -14.094 -1.951 1 96.25 168 ARG A O 1
ATOM 1324 N N . ASN A 1 169 ? -6.492 -13.328 -3.645 1 92.69 169 ASN A N 1
ATOM 1325 C CA . ASN A 1 169 ? -6.859 -14.422 -4.535 1 92.69 169 ASN A CA 1
ATOM 1326 C C . ASN A 1 169 ? -5.996 -15.656 -4.289 1 92.69 169 ASN A C 1
ATOM 1328 O O . ASN A 1 169 ? -6.41 -16.781 -4.594 1 92.69 169 ASN A O 1
ATOM 1332 N N . ILE A 1 170 ? -4.785 -15.477 -3.834 1 93.56 170 ILE A N 1
ATOM 1333 C CA . ILE A 1 170 ? -3.859 -16.594 -3.658 1 93.56 170 ILE A CA 1
ATOM 1334 C C . ILE A 1 170 ? -3.551 -16.781 -2.176 1 93.56 170 ILE A C 1
ATOM 1336 O O . ILE A 1 170 ? -2.498 -16.359 -1.694 1 93.56 170 ILE A O 1
ATOM 1340 N N . SER A 1 171 ? -4.453 -17.344 -1.5 1 94.12 171 SER A N 1
ATOM 1341 C CA . SER A 1 171 ? -4.348 -17.828 -0.125 1 94.12 171 SER A CA 1
ATOM 1342 C C . SER A 1 171 ? -4.203 -16.656 0.854 1 94.12 171 SER A C 1
ATOM 1344 O O . SER A 1 171 ? -3.789 -16.859 1.999 1 94.12 171 SER A O 1
ATOM 1346 N N . GLY A 1 172 ? -4.449 -15.445 0.451 1 96.25 172 GLY A N 1
ATOM 1347 C CA . GLY A 1 172 ? -4.242 -14.297 1.321 1 96.25 172 GLY A CA 1
ATOM 1348 C C . GLY A 1 172 ? -5.531 -13.727 1.873 1 96.25 172 GLY A C 1
ATOM 1349 O O . GLY A 1 172 ? -5.508 -12.797 2.682 1 96.25 172 GLY A O 1
ATOM 1350 N N . ASN A 1 173 ? -6.66 -14.211 1.435 1 96.44 173 ASN A N 1
ATOM 1351 C CA . ASN A 1 173 ? -7.93 -13.797 2.02 1 96.44 173 ASN A CA 1
ATOM 1352 C C . ASN A 1 173 ? -8.258 -14.609 3.271 1 96.44 173 ASN A C 1
ATOM 1354 O O . ASN A 1 173 ? -8.117 -15.828 3.279 1 96.44 173 ASN A O 1
ATOM 1358 N N . THR A 1 174 ? -8.664 -13.938 4.328 1 95.69 174 THR A N 1
ATOM 1359 C CA . THR A 1 174 ? -9.039 -14.594 5.578 1 95.69 174 THR A CA 1
ATOM 1360 C C . THR A 1 174 ? -10.391 -14.086 6.07 1 95.69 174 THR A C 1
ATOM 1362 O O . THR A 1 174 ? -10.898 -13.078 5.578 1 95.69 174 THR A O 1
ATOM 1365 N N . LEU A 1 175 ? -10.914 -14.773 7.059 1 94.19 175 LEU A N 1
ATOM 1366 C CA . LEU A 1 175 ? -12.156 -14.352 7.691 1 94.19 175 LEU A CA 1
ATOM 1367 C C . LEU A 1 175 ? -11.992 -12.992 8.375 1 94.19 175 LEU A C 1
ATOM 1369 O O . LEU A 1 175 ? -12.961 -12.25 8.523 1 94.19 175 LEU A O 1
ATOM 1373 N N . LEU A 1 176 ? -10.766 -12.688 8.734 1 96.31 176 LEU A N 1
ATOM 1374 C CA . LEU A 1 176 ? -10.523 -11.391 9.352 1 96.31 176 LEU A CA 1
ATOM 1375 C C . LEU A 1 176 ? -10.766 -10.258 8.359 1 96.31 176 LEU A C 1
ATOM 1377 O O . LEU A 1 176 ? -11.289 -9.211 8.727 1 96.31 176 LEU A O 1
ATOM 1381 N N . HIS A 1 177 ? -10.352 -10.492 7.098 1 97.81 177 HIS A N 1
ATOM 1382 C CA . HIS A 1 177 ? -10.633 -9.508 6.059 1 97.81 177 HIS A CA 1
ATOM 1383 C C . HIS A 1 177 ? -12.133 -9.281 5.91 1 97.81 177 HIS A C 1
ATOM 1385 O O . HIS A 1 177 ? -12.594 -8.141 5.918 1 97.81 177 HIS A O 1
ATOM 1391 N N . GLU A 1 178 ? -12.828 -10.336 5.801 1 95.94 178 GLU A N 1
ATOM 1392 C CA . GLU A 1 178 ? -14.258 -10.273 5.539 1 95.94 178 GLU A CA 1
ATOM 1393 C C . GLU A 1 178 ? -15.008 -9.648 6.715 1 95.94 178 GLU A C 1
ATOM 1395 O O . GLU A 1 178 ? -15.93 -8.859 6.52 1 95.94 178 GLU A O 1
ATOM 1400 N N . ALA A 1 179 ? -14.578 -10.031 7.891 1 96.81 179 ALA A N 1
ATOM 1401 C CA . ALA A 1 179 ? -15.188 -9.445 9.086 1 96.81 179 ALA A CA 1
ATOM 1402 C C . ALA A 1 179 ? -14.984 -7.934 9.117 1 96.81 179 ALA A C 1
ATOM 1404 O O . ALA A 1 179 ? -15.914 -7.18 9.398 1 96.81 179 ALA A O 1
ATOM 1405 N N . LEU A 1 180 ? -13.789 -7.504 8.852 1 98.31 180 LEU A N 1
ATOM 1406 C CA . LEU A 1 180 ? -13.492 -6.074 8.844 1 98.31 180 LEU A CA 1
ATOM 1407 C C . LEU A 1 180 ? -14.305 -5.359 7.777 1 98.31 180 LEU A C 1
ATOM 1409 O O . LEU A 1 180 ? -14.836 -4.27 8.016 1 98.31 180 LEU A O 1
ATOM 1413 N N . GLU A 1 181 ? -14.352 -5.969 6.605 1 98.38 181 GLU A N 1
ATOM 1414 C CA . GLU A 1 181 ? -15.117 -5.379 5.516 1 98.38 181 GLU A CA 1
ATOM 1415 C C . GLU A 1 181 ? -16.594 -5.23 5.895 1 98.38 181 GLU A C 1
ATOM 1417 O O . GLU A 1 181 ? -17.219 -4.203 5.609 1 98.38 181 GLU A O 1
ATOM 1422 N N . HIS A 1 182 ? -17.141 -6.211 6.543 1 97.81 182 HIS A N 1
ATOM 1423 C CA . HIS A 1 182 ? -18.516 -6.16 7.008 1 97.81 182 HIS A CA 1
ATOM 1424 C C . HIS A 1 182 ? -18.703 -5.074 8.062 1 97.81 182 HIS A C 1
ATOM 1426 O O . HIS A 1 182 ? -19.688 -4.332 8.023 1 97.81 182 HIS A O 1
ATOM 1432 N N . GLU A 1 183 ? -17.844 -5.008 8.969 1 97.88 183 GLU A N 1
ATOM 1433 C CA . GLU A 1 183 ? -17.906 -4.023 10.039 1 97.88 183 GLU A CA 1
ATOM 1434 C C . GLU A 1 183 ? -17.797 -2.602 9.5 1 97.88 183 GLU A C 1
ATOM 1436 O O . GLU A 1 183 ? -18.531 -1.71 9.93 1 97.88 183 GLU A O 1
ATOM 1441 N N . LEU A 1 184 ? -16.953 -2.416 8.531 1 98.75 184 LEU A N 1
ATOM 1442 C CA . LEU A 1 184 ? -16.781 -1.1 7.926 1 98.75 184 LEU A CA 1
ATOM 1443 C C . LEU A 1 184 ? -18.031 -0.712 7.121 1 98.75 184 LEU A C 1
ATOM 1445 O O . LEU A 1 184 ? -18.453 0.44 7.164 1 98.75 184 LEU A O 1
ATOM 1449 N N . ALA A 1 185 ? -18.547 -1.681 6.359 1 98.75 185 ALA A N 1
ATOM 1450 C CA . ALA A 1 185 ? -19.797 -1.413 5.629 1 98.75 185 ALA A CA 1
ATOM 1451 C C . ALA A 1 185 ? -20.922 -1.019 6.582 1 98.75 185 ALA A C 1
ATOM 1453 O O . ALA A 1 185 ? -21.641 -0.05 6.332 1 98.75 185 ALA A O 1
ATOM 1454 N N . SER A 1 186 ? -21.016 -1.728 7.664 1 98.44 186 SER A N 1
ATOM 1455 C CA . SER A 1 186 ? -22.047 -1.443 8.664 1 98.44 186 SER A CA 1
ATOM 1456 C C . SER A 1 186 ? -21.844 -0.073 9.297 1 98.44 186 SER A C 1
ATOM 1458 O O . SER A 1 186 ? -22.797 0.657 9.547 1 98.44 186 SER A O 1
ATOM 1460 N N . LEU A 1 187 ? -20.625 0.26 9.57 1 98.75 187 LEU A N 1
ATOM 1461 C CA . LEU A 1 187 ? -20.297 1.543 10.18 1 98.75 187 LEU A CA 1
ATOM 1462 C C . LEU A 1 187 ? -20.828 2.699 9.336 1 98.75 187 LEU A C 1
ATOM 1464 O O . LEU A 1 187 ? -21.297 3.699 9.875 1 98.75 187 LEU A O 1
ATOM 1468 N N . HIS A 1 188 ? -20.766 2.525 8.016 1 98.81 188 HIS A N 1
ATOM 1469 C CA . HIS A 1 188 ? -21.125 3.604 7.102 1 98.81 188 HIS A CA 1
ATOM 1470 C C . HIS A 1 188 ? -22.547 3.42 6.562 1 98.81 188 HIS A C 1
ATOM 1472 O O . HIS A 1 188 ? -23 4.195 5.719 1 98.81 188 HIS A O 1
ATOM 1478 N N . GLY A 1 189 ? -23.234 2.357 7.008 1 98.25 189 GLY A N 1
ATOM 1479 C CA . GLY A 1 189 ? -24.562 2.08 6.492 1 98.25 189 GLY A CA 1
ATOM 1480 C C . GLY A 1 189 ? -24.562 1.689 5.023 1 98.25 189 GLY A C 1
ATOM 1481 O O . GLY A 1 189 ? -25.438 2.115 4.262 1 98.25 189 GLY A O 1
ATOM 1482 N N . LYS A 1 190 ? -23.562 0.982 4.613 1 98.62 190 LYS A N 1
ATOM 1483 C CA . LYS A 1 190 ? -23.438 0.547 3.225 1 98.62 190 LYS A CA 1
ATOM 1484 C C . LYS A 1 190 ? -23.578 -0.967 3.105 1 98.62 190 LYS A C 1
ATOM 1486 O O . LYS A 1 190 ? -23.562 -1.679 4.113 1 98.62 190 LYS A O 1
ATOM 1491 N N . GLU A 1 191 ? -23.719 -1.498 1.88 1 97.88 191 GLU A N 1
ATOM 1492 C CA . GLU A 1 191 ? -23.984 -2.914 1.641 1 97.88 191 GLU A CA 1
ATOM 1493 C C . GLU A 1 191 ? -22.703 -3.736 1.714 1 97.88 191 GLU A C 1
ATOM 1495 O O . GLU A 1 191 ? -22.734 -4.902 2.117 1 97.88 191 GLU A O 1
ATOM 1500 N N . SER A 1 192 ? -21.609 -3.131 1.285 1 98.5 192 SER A N 1
ATOM 1501 C CA . SER A 1 192 ? -20.391 -3.91 1.136 1 98.5 192 SER A CA 1
ATOM 1502 C C . SER A 1 192 ? -19.156 -3.041 1.342 1 98.5 192 SER A C 1
ATOM 1504 O O . SER A 1 192 ? -19.219 -1.816 1.223 1 98.5 192 SER A O 1
ATOM 1506 N N . GLY A 1 193 ? -18.094 -3.686 1.749 1 98.75 193 GLY A N 1
ATOM 1507 C CA . GLY A 1 193 ? -16.797 -3.043 1.918 1 98.75 193 GLY A CA 1
ATOM 1508 C C . GLY A 1 193 ? -15.648 -3.834 1.312 1 98.75 193 GLY A C 1
ATOM 1509 O O . GLY A 1 193 ? -15.789 -5.027 1.038 1 98.75 193 GLY A O 1
ATOM 1510 N N . LEU A 1 194 ? -14.586 -3.156 1.038 1 98.75 194 LEU A N 1
ATOM 1511 C CA . LEU A 1 194 ? -13.359 -3.717 0.482 1 98.75 194 LEU A CA 1
ATOM 1512 C C . LEU A 1 194 ? -12.133 -3.096 1.142 1 98.75 194 LEU A C 1
ATOM 1514 O O . LEU A 1 194 ? -11.984 -1.872 1.165 1 98.75 194 LEU A O 1
ATOM 1518 N N . VAL A 1 195 ? -11.273 -3.934 1.648 1 98.56 195 VAL A N 1
ATOM 1519 C CA . VAL A 1 195 ? -10.102 -3.461 2.369 1 98.56 195 VAL A CA 1
ATOM 1520 C C . VAL A 1 195 ? -8.883 -3.48 1.446 1 98.56 195 VAL A C 1
ATOM 1522 O O . VAL A 1 195 ? -8.703 -4.422 0.67 1 98.56 195 VAL A O 1
ATOM 1525 N N . PHE A 1 196 ? -8.094 -2.418 1.482 1 98.44 196 PHE A N 1
ATOM 1526 C CA . PHE A 1 196 ? -6.855 -2.234 0.728 1 98.44 196 PHE A CA 1
ATOM 1527 C C . PHE A 1 196 ? -5.668 -2.076 1.667 1 98.44 196 PHE A C 1
ATOM 1529 O O . PHE A 1 196 ? -5.84 -1.975 2.883 1 98.44 196 PHE A O 1
ATOM 1536 N N . THR A 1 197 ? -4.484 -1.99 1.125 1 97.56 197 THR A N 1
ATOM 1537 C CA . THR A 1 197 ? -3.27 -1.917 1.929 1 97.56 197 THR A CA 1
ATOM 1538 C C . THR A 1 197 ? -3.082 -0.514 2.498 1 97.56 197 THR A C 1
ATOM 1540 O O . THR A 1 197 ? -2.348 -0.327 3.471 1 97.56 197 THR A O 1
ATOM 1543 N N . SER A 1 198 ? -3.656 0.453 1.866 1 97.5 198 SER A N 1
ATOM 1544 C CA . SER A 1 198 ? -3.709 1.838 2.324 1 97.5 198 SER A CA 1
ATOM 1545 C C . SER A 1 198 ? -4.863 2.592 1.673 1 97.5 198 SER A C 1
ATOM 1547 O O . SER A 1 198 ? -5.465 2.107 0.712 1 97.5 198 SER A O 1
ATOM 1549 N N . CYS A 1 199 ? -5.176 3.713 2.271 1 97.06 199 CYS A N 1
ATOM 1550 C CA . CYS A 1 199 ? -6.203 4.496 1.596 1 97.06 199 CYS A CA 1
ATOM 1551 C C . CYS A 1 199 ? -5.652 5.148 0.333 1 97.06 199 CYS A C 1
ATOM 1553 O O . CYS A 1 199 ? -6.402 5.426 -0.605 1 97.06 199 CYS A O 1
ATOM 1555 N N . PHE A 1 200 ? -4.332 5.383 0.273 1 97.75 200 PHE A N 1
ATOM 1556 C CA . PHE A 1 200 ? -3.74 5.812 -0.988 1 97.75 200 PHE A CA 1
ATOM 1557 C C . PHE A 1 200 ? -4.09 4.84 -2.109 1 97.75 200 PHE A C 1
ATOM 1559 O O . PHE A 1 200 ? -4.566 5.25 -3.17 1 97.75 200 PHE A O 1
ATOM 1566 N N . VAL A 1 201 ? -3.885 3.549 -1.832 1 98.31 201 VAL A N 1
ATOM 1567 C CA . VAL A 1 201 ? -4.152 2.512 -2.822 1 98.31 201 VAL A CA 1
ATOM 1568 C C . VAL A 1 201 ? -5.656 2.412 -3.07 1 98.31 201 VAL A C 1
ATOM 1570 O O . VAL A 1 201 ? -6.094 2.221 -4.207 1 98.31 201 VAL A O 1
ATOM 1573 N N . ALA A 1 202 ? -6.465 2.518 -2.008 1 98.62 202 ALA A N 1
ATOM 1574 C CA . ALA A 1 202 ? -7.914 2.459 -2.178 1 98.62 202 ALA A CA 1
ATOM 1575 C C . ALA A 1 202 ? -8.398 3.533 -3.15 1 98.62 202 ALA A C 1
ATOM 1577 O O . ALA A 1 202 ? -9.133 3.238 -4.098 1 98.62 202 ALA A O 1
ATOM 1578 N N . ASN A 1 203 ? -7.973 4.793 -2.949 1 98.75 203 ASN A N 1
ATOM 1579 C CA . ASN A 1 203 ? -8.359 5.91 -3.805 1 98.75 203 ASN A CA 1
ATOM 1580 C C . ASN A 1 203 ? -7.824 5.738 -5.227 1 98.75 203 ASN A C 1
ATOM 1582 O O . ASN A 1 203 ? -8.586 5.805 -6.191 1 98.75 203 ASN A O 1
ATOM 1586 N N . GLU A 1 204 ? -6.531 5.5 -5.285 1 98.38 204 GLU A N 1
ATOM 1587 C CA . GLU A 1 204 ? -5.883 5.398 -6.59 1 98.38 204 GLU A CA 1
ATOM 1588 C C . GLU A 1 204 ? -6.484 4.266 -7.414 1 98.38 204 GLU A C 1
ATOM 1590 O O . GLU A 1 204 ? -6.852 4.465 -8.578 1 98.38 204 GLU A O 1
ATOM 1595 N N . ALA A 1 205 ? -6.582 3.078 -6.867 1 98.38 205 ALA A N 1
ATOM 1596 C CA . ALA A 1 205 ? -7.055 1.899 -7.59 1 98.38 205 ALA A CA 1
ATOM 1597 C C . ALA A 1 205 ? -8.523 2.051 -7.984 1 98.38 205 ALA A C 1
ATOM 1599 O O . ALA A 1 205 ? -8.906 1.7 -9.102 1 98.38 205 ALA A O 1
ATOM 1600 N N . ALA A 1 206 ? -9.344 2.547 -7.082 1 98.81 206 ALA A N 1
ATOM 1601 C CA . ALA A 1 206 ? -10.773 2.688 -7.363 1 98.81 206 ALA A CA 1
ATOM 1602 C C . ALA A 1 206 ? -11.016 3.713 -8.469 1 98.81 206 ALA A C 1
ATOM 1604 O O . ALA A 1 206 ? -11.758 3.449 -9.414 1 98.81 206 ALA A O 1
ATOM 1605 N N . LEU A 1 207 ? -10.391 4.887 -8.352 1 98.88 207 LEU A N 1
ATOM 1606 C CA . LEU A 1 207 ? -10.641 5.969 -9.305 1 98.88 207 LEU A CA 1
ATOM 1607 C C . LEU A 1 207 ? -10.031 5.648 -10.664 1 98.88 207 LEU A C 1
ATOM 1609 O O . LEU A 1 207 ? -10.617 5.969 -11.703 1 98.88 207 LEU A O 1
ATOM 1613 N N . TYR A 1 208 ? -8.844 5.062 -10.695 1 98.69 208 TYR A N 1
ATOM 1614 C CA . TYR A 1 208 ? -8.266 4.582 -11.945 1 98.69 208 TYR A CA 1
ATOM 1615 C C . TYR A 1 208 ? -9.203 3.6 -12.641 1 98.69 208 TYR A C 1
ATOM 1617 O O . TYR A 1 208 ? -9.438 3.699 -13.844 1 98.69 208 TYR A O 1
ATOM 1625 N N . THR A 1 209 ? -9.711 2.623 -11.859 1 98.75 209 THR A N 1
ATOM 1626 C CA . THR A 1 209 ? -10.578 1.582 -12.391 1 98.75 209 THR A CA 1
ATOM 1627 C C . THR A 1 209 ? -11.875 2.184 -12.938 1 98.75 209 THR A C 1
ATOM 1629 O O . THR A 1 209 ? -12.281 1.876 -14.055 1 98.75 209 THR A O 1
ATOM 1632 N N . LEU A 1 210 ? -12.516 3.084 -12.18 1 98.81 210 LEU A N 1
ATOM 1633 C CA . LEU A 1 210 ? -13.742 3.721 -12.641 1 98.81 210 LEU A CA 1
ATOM 1634 C C . LEU A 1 210 ? -13.484 4.531 -13.906 1 98.81 210 LEU A C 1
ATOM 1636 O O . LEU A 1 210 ? -14.266 4.465 -14.859 1 98.81 210 LEU A O 1
ATOM 1640 N N . GLY A 1 211 ? -12.367 5.238 -13.914 1 98.69 211 GLY A N 1
ATOM 1641 C CA . GLY A 1 211 ? -12.055 6.09 -15.047 1 98.69 211 GLY A CA 1
ATOM 1642 C C . GLY A 1 211 ? -11.75 5.316 -16.312 1 98.69 211 GLY A C 1
ATOM 1643 O O . GLY A 1 211 ? -12.016 5.793 -17.422 1 98.69 211 GLY A O 1
ATOM 1644 N N . THR A 1 212 ? -11.195 4.16 -16.156 1 98.06 212 THR A N 1
ATOM 1645 C CA . THR A 1 212 ? -10.82 3.363 -17.328 1 98.06 212 THR A CA 1
ATOM 1646 C C . THR A 1 212 ? -11.977 2.467 -17.766 1 98.06 212 THR A C 1
ATOM 1648 O O . THR A 1 212 ? -12.109 2.145 -18.938 1 98.06 212 THR A O 1
ATOM 1651 N N . LEU A 1 213 ? -12.828 2.07 -16.891 1 98.06 213 LEU A N 1
ATOM 1652 C CA . LEU A 1 213 ? -13.875 1.087 -17.172 1 98.06 213 LEU A CA 1
ATOM 1653 C C . LEU A 1 213 ? -15.109 1.755 -17.766 1 98.06 213 LEU A C 1
ATOM 1655 O O . LEU A 1 213 ? -15.75 1.196 -18.656 1 98.06 213 LEU A O 1
ATOM 1659 N N . ILE A 1 214 ? -15.539 2.941 -17.219 1 98.19 214 ILE A N 1
ATOM 1660 C CA . ILE A 1 214 ? -16.766 3.611 -17.656 1 98.19 214 ILE A CA 1
ATOM 1661 C C . ILE A 1 214 ? -16.469 4.453 -18.906 1 98.19 214 ILE A C 1
ATOM 1663 O O . ILE A 1 214 ? -15.742 5.449 -18.828 1 98.19 214 ILE A O 1
ATOM 1667 N N . PRO A 1 215 ? -17.078 4.098 -19.984 1 97.19 215 PRO A N 1
ATOM 1668 C CA . PRO A 1 215 ? -16.797 4.84 -21.219 1 97.19 215 PRO A CA 1
ATOM 1669 C C . PRO A 1 215 ? -17.297 6.281 -21.156 1 97.19 215 PRO A C 1
ATOM 1671 O O . PRO A 1 215 ? -18.453 6.527 -20.797 1 97.19 215 PRO A O 1
ATOM 1674 N N . GLY A 1 216 ? -16.453 7.215 -21.438 1 97.31 216 GLY A N 1
ATOM 1675 C CA . GLY A 1 216 ? -16.844 8.609 -21.531 1 97.31 216 GLY A CA 1
ATOM 1676 C C . GLY A 1 216 ? -17.016 9.281 -20.188 1 97.31 216 GLY A C 1
ATOM 1677 O O . GLY A 1 216 ? -17.562 10.383 -20.094 1 97.31 216 GLY A O 1
ATOM 1678 N N . LEU A 1 217 ? -16.547 8.625 -19.172 1 98.56 217 LEU A N 1
ATOM 1679 C CA . LEU A 1 217 ? -16.688 9.18 -17.828 1 98.56 217 LEU A CA 1
ATOM 1680 C C . LEU A 1 217 ? -16.047 10.562 -17.734 1 98.56 217 LEU A C 1
ATOM 1682 O O . LEU A 1 217 ? -14.922 10.766 -18.203 1 98.56 217 LEU A O 1
ATOM 1686 N N . LYS A 1 218 ? -16.828 11.508 -17.172 1 98.81 218 LYS A N 1
ATOM 1687 C CA . LYS A 1 218 ? -16.328 12.828 -16.812 1 98.81 218 LYS A CA 1
ATOM 1688 C C . LYS A 1 218 ? -16.203 12.977 -15.305 1 98.81 218 LYS A C 1
ATOM 1690 O O . LYS A 1 218 ? -17.188 12.867 -14.57 1 98.81 218 LYS A O 1
ATOM 1695 N N . VAL A 1 219 ? -14.992 13.273 -14.836 1 98.94 219 VAL A N 1
ATOM 1696 C CA . VAL A 1 219 ? -14.734 13.359 -13.406 1 98.94 219 VAL A CA 1
ATOM 1697 C C . VAL A 1 219 ? -14.672 14.828 -12.984 1 98.94 219 VAL A C 1
ATOM 1699 O O . VAL A 1 219 ? -13.945 15.625 -13.578 1 98.94 219 VAL A O 1
ATOM 1702 N N . PHE A 1 220 ? -15.461 15.195 -12.047 1 98.94 220 PHE A N 1
ATOM 1703 C CA . PHE A 1 220 ? -15.453 16.516 -11.414 1 98.94 220 PHE A CA 1
ATOM 1704 C C . PHE A 1 220 ? -14.852 16.438 -10.016 1 98.94 220 PHE A C 1
ATOM 1706 O O . PHE A 1 220 ? -15.461 15.875 -9.102 1 98.94 220 PHE A O 1
ATOM 1713 N N . SER A 1 221 ? -13.68 16.969 -9.867 1 98.88 221 SER A N 1
ATOM 1714 C CA . SER A 1 221 ? -12.867 16.766 -8.664 1 98.88 221 SER A CA 1
ATOM 1715 C C . SER A 1 221 ? -12.578 18.094 -7.965 1 98.88 221 SER A C 1
ATOM 1717 O O . SER A 1 221 ? -12.25 19.078 -8.617 1 98.88 221 SER A O 1
ATOM 1719 N N . ASP A 1 222 ? -12.672 18.094 -6.648 1 98.75 222 ASP A N 1
ATOM 1720 C CA . ASP A 1 222 ? -12.32 19.25 -5.832 1 98.75 222 ASP A CA 1
ATOM 1721 C C . ASP A 1 222 ? -10.828 19.562 -5.938 1 98.75 222 ASP A C 1
ATOM 1723 O O . ASP A 1 222 ? -9.992 18.656 -5.941 1 98.75 222 ASP A O 1
ATOM 1727 N N . ALA A 1 223 ? -10.508 20.828 -5.938 1 97.44 223 ALA A N 1
ATOM 1728 C CA . ALA A 1 223 ? -9.117 21.266 -6.105 1 97.44 223 ALA A CA 1
ATOM 1729 C C . ALA A 1 223 ? -8.273 20.875 -4.895 1 97.44 223 ALA A C 1
ATOM 1731 O O . ALA A 1 223 ? -7.055 20.734 -5 1 97.44 223 ALA A O 1
ATOM 1732 N N . GLY A 1 224 ? -8.891 20.719 -3.773 1 96.12 224 GLY A N 1
ATOM 1733 C CA . GLY A 1 224 ? -8.172 20.422 -2.543 1 96.12 224 GLY A CA 1
ATOM 1734 C C . GLY A 1 224 ? -8.039 18.938 -2.271 1 96.12 224 GLY A C 1
ATOM 1735 O O . GLY A 1 224 ? -7.547 18.531 -1.216 1 96.12 224 GLY A O 1
ATOM 1736 N N . ASN A 1 225 ? -8.398 18.078 -3.26 1 97.56 225 ASN A N 1
ATOM 1737 C CA . ASN A 1 225 ? -8.391 16.641 -3.043 1 97.56 225 ASN A CA 1
ATOM 1738 C C . ASN A 1 225 ? -6.973 16.109 -2.83 1 97.56 225 ASN A C 1
ATOM 1740 O O . ASN A 1 225 ? -6.016 16.656 -3.389 1 97.56 225 ASN A O 1
ATOM 1744 N N . HIS A 1 226 ? -6.855 15.078 -2.041 1 97 226 HIS A N 1
ATOM 1745 C CA . HIS A 1 226 ? -5.609 14.422 -1.669 1 97 226 HIS A CA 1
ATOM 1746 C C . HIS A 1 226 ? -4.879 13.891 -2.898 1 97 226 HIS A C 1
ATOM 1748 O O . HIS A 1 226 ? -5.508 13.555 -3.902 1 97 226 HIS A O 1
ATOM 1754 N N . ALA A 1 227 ? -3.596 13.773 -2.779 1 96 227 ALA A N 1
ATOM 1755 C CA . ALA A 1 227 ? -2.697 13.328 -3.844 1 96 227 ALA A CA 1
ATOM 1756 C C . ALA A 1 227 ? -3.127 11.969 -4.395 1 96 227 ALA A C 1
ATOM 1758 O O . ALA A 1 227 ? -2.992 11.703 -5.59 1 96 227 ALA A O 1
ATOM 1759 N N . SER A 1 228 ? -3.592 11.031 -3.559 1 97.81 228 SER A N 1
ATOM 1760 C CA . SER A 1 228 ? -4.008 9.703 -3.998 1 97.81 228 SER A CA 1
ATOM 1761 C C . SER A 1 228 ? -5.207 9.781 -4.938 1 97.81 228 SER A C 1
ATOM 1763 O O . SER A 1 228 ? -5.316 9 -5.883 1 97.81 228 SER A O 1
ATOM 1765 N N . ILE A 1 229 ? -6.129 10.695 -4.656 1 98.56 229 ILE A N 1
ATOM 1766 C CA . ILE A 1 229 ? -7.293 10.93 -5.504 1 98.56 229 ILE A CA 1
ATOM 1767 C C . ILE A 1 229 ? -6.852 11.516 -6.84 1 98.56 229 ILE A C 1
ATOM 1769 O O . ILE A 1 229 ? -7.23 11.016 -7.902 1 98.56 229 ILE A O 1
ATOM 1773 N N . ILE A 1 230 ? -6.035 12.516 -6.77 1 97.94 230 ILE A N 1
ATOM 1774 C CA . ILE A 1 230 ? -5.527 13.18 -7.965 1 97.94 230 ILE A CA 1
ATOM 1775 C C . ILE A 1 230 ? -4.809 12.164 -8.852 1 97.94 230 ILE A C 1
ATOM 1777 O O . ILE A 1 230 ? -5.031 12.133 -10.062 1 97.94 230 ILE A O 1
ATOM 1781 N N . HIS A 1 231 ? -3.99 11.328 -8.234 1 97.75 231 HIS A N 1
ATOM 1782 C CA . HIS A 1 231 ? -3.209 10.352 -8.977 1 97.75 231 HIS A CA 1
ATOM 1783 C C . HIS A 1 231 ? -4.117 9.359 -9.711 1 97.75 231 HIS A C 1
ATOM 1785 O O . HIS A 1 231 ? -3.885 9.047 -10.883 1 97.75 231 HIS A O 1
ATOM 1791 N N . GLY A 1 232 ? -5.117 8.805 -9.016 1 98.56 232 GLY A N 1
ATOM 1792 C CA . GLY A 1 232 ? -6.047 7.879 -9.648 1 98.56 232 GLY A CA 1
ATOM 1793 C C . GLY A 1 232 ? -6.781 8.484 -10.828 1 98.56 232 GLY A C 1
ATOM 1794 O O . GLY A 1 232 ? -6.918 7.844 -11.875 1 98.56 232 GLY A O 1
ATOM 1795 N N . ILE A 1 233 ? -7.215 9.734 -10.688 1 98.69 233 ILE A N 1
ATOM 1796 C CA . ILE A 1 233 ? -7.949 10.422 -11.75 1 98.69 233 ILE A CA 1
ATOM 1797 C C . ILE A 1 233 ? -7.016 10.695 -12.922 1 98.69 233 ILE A C 1
ATOM 1799 O O . ILE A 1 233 ? -7.344 10.383 -14.07 1 98.69 233 ILE A O 1
ATOM 1803 N N . ARG A 1 234 ? -5.848 11.227 -12.617 1 98.06 234 ARG A N 1
ATOM 1804 C CA . ARG A 1 234 ? -4.902 11.633 -13.648 1 98.06 234 ARG A CA 1
ATOM 1805 C C . ARG A 1 234 ? -4.449 10.438 -14.484 1 98.06 234 ARG A C 1
ATOM 1807 O O . ARG A 1 234 ? -4.379 10.523 -15.711 1 98.06 234 ARG A O 1
ATOM 1814 N N . THR A 1 235 ? -4.168 9.352 -13.906 1 97.81 235 THR A N 1
ATOM 1815 C CA . THR A 1 235 ? -3.594 8.211 -14.609 1 97.81 235 THR A CA 1
ATOM 1816 C C . THR A 1 235 ? -4.672 7.43 -15.352 1 97.81 235 THR A C 1
ATOM 1818 O O . THR A 1 235 ? -4.371 6.648 -16.25 1 97.81 235 THR A O 1
ATOM 1821 N N . SER A 1 236 ? -5.949 7.613 -15.023 1 97.81 236 SER A N 1
ATOM 1822 C CA . SER A 1 236 ? -7.039 6.965 -15.742 1 97.81 236 SER A CA 1
ATOM 1823 C C . SER A 1 236 ? -7.242 7.586 -17.125 1 97.81 236 SER A C 1
ATOM 1825 O O . SER A 1 236 ? -7.867 6.98 -18 1 97.81 236 SER A O 1
ATOM 1827 N N . LYS A 1 237 ? -6.867 8.859 -17.234 1 96.88 237 LYS A N 1
ATOM 1828 C CA . LYS A 1 237 ? -6.977 9.648 -18.453 1 96.88 237 LYS A CA 1
ATOM 1829 C C . LYS A 1 237 ? -8.43 10.008 -18.75 1 96.88 237 LYS A C 1
ATOM 1831 O O . LYS A 1 237 ? -8.742 10.531 -19.812 1 96.88 237 LYS A O 1
ATOM 1836 N N . ALA A 1 238 ? -9.344 9.695 -17.875 1 98 238 ALA A N 1
ATOM 1837 C CA . ALA A 1 238 ? -10.711 10.203 -18.016 1 98 238 ALA A CA 1
ATOM 1838 C C . ALA A 1 238 ? -10.727 11.727 -18.078 1 98 238 ALA A C 1
ATOM 1840 O O . ALA A 1 238 ? -9.844 12.383 -17.516 1 98 238 ALA A O 1
ATOM 1841 N N . ALA A 1 239 ? -11.727 12.258 -18.797 1 98.5 239 ALA A N 1
ATOM 1842 C CA . ALA A 1 239 ? -11.891 13.711 -18.766 1 98.5 239 ALA A CA 1
ATOM 1843 C C . ALA A 1 239 ? -12.086 14.211 -17.344 1 98.5 239 ALA A C 1
ATOM 1845 O O . ALA A 1 239 ? -12.797 13.578 -16.547 1 98.5 239 ALA A O 1
ATOM 1846 N N . LYS A 1 240 ? -11.391 15.227 -17 1 98.69 240 LYS A N 1
ATOM 1847 C CA . LYS A 1 240 ? -11.484 15.727 -15.633 1 98.69 240 LYS A CA 1
ATOM 1848 C C . LYS A 1 240 ? -11.68 17.234 -15.617 1 98.69 240 LYS A C 1
ATOM 1850 O O . LYS A 1 240 ? -11.148 17.953 -16.469 1 98.69 240 LYS A O 1
ATOM 1855 N N . TYR A 1 241 ? -12.453 17.719 -14.742 1 98.81 241 TYR A N 1
ATOM 1856 C CA . TYR A 1 241 ? -12.766 19.125 -14.469 1 98.81 241 TYR A CA 1
ATOM 1857 C C . TYR A 1 241 ? -12.562 19.438 -12.992 1 98.81 241 TYR A C 1
ATOM 1859 O O . TYR A 1 241 ? -13.203 18.844 -12.125 1 98.81 241 TYR A O 1
ATOM 1867 N N . ILE A 1 242 ? -11.703 20.375 -12.742 1 98.75 242 ILE A N 1
ATOM 1868 C CA . ILE A 1 242 ? -11.344 20.719 -11.367 1 98.75 242 ILE A CA 1
ATOM 1869 C C . ILE A 1 242 ? -12.133 21.938 -10.906 1 98.75 242 ILE A C 1
ATOM 1871 O O . ILE A 1 242 ? -12 23.016 -11.477 1 98.75 242 ILE A O 1
ATOM 1875 N N . TYR A 1 243 ? -12.953 21.797 -9.93 1 98.75 243 TYR A N 1
ATOM 1876 C CA . TYR A 1 243 ? -13.656 22.938 -9.367 1 98.75 243 TYR A CA 1
ATOM 1877 C C . TYR A 1 243 ? -12.945 23.469 -8.133 1 98.75 243 TYR A C 1
ATOM 1879 O O . TYR A 1 243 ? -12.164 22.734 -7.504 1 98.75 243 TYR A O 1
ATOM 1887 N N . ARG A 1 244 ? -13.211 24.719 -7.777 1 98.19 244 ARG A N 1
ATOM 1888 C CA . ARG A 1 244 ? -12.555 25.359 -6.645 1 98.19 244 ARG A CA 1
ATOM 1889 C C . ARG A 1 244 ? -12.898 24.656 -5.336 1 98.19 244 ARG A C 1
ATOM 1891 O O . ARG A 1 244 ? -14.016 24.188 -5.152 1 98.19 244 ARG A O 1
ATOM 1898 N N . GLU A 1 245 ? -11.93 24.609 -4.445 1 96.81 245 GLU A N 1
ATOM 1899 C CA . GLU A 1 245 ? -12.07 23.875 -3.184 1 96.81 245 GLU A CA 1
ATOM 1900 C C . GLU A 1 245 ? -13.352 24.281 -2.455 1 96.81 245 GLU A C 1
ATOM 1902 O O . GLU A 1 245 ? -13.57 25.469 -2.191 1 96.81 245 GLU A O 1
ATOM 1907 N N . ASN A 1 246 ? -14.164 23.344 -2.199 1 97.44 246 ASN A N 1
ATOM 1908 C CA . ASN A 1 246 ? -15.375 23.484 -1.405 1 97.44 246 ASN A CA 1
ATOM 1909 C C . ASN A 1 246 ? -16.375 24.422 -2.076 1 97.44 246 ASN A C 1
ATOM 1911 O O . ASN A 1 246 ? -17.219 25.016 -1.406 1 97.44 246 ASN A O 1
ATOM 1915 N N . ASP A 1 247 ? -16.281 24.594 -3.379 1 98.5 247 ASP A N 1
ATOM 1916 C CA . ASP A 1 247 ? -17.156 25.516 -4.102 1 98.5 247 ASP A CA 1
ATOM 1917 C C . ASP A 1 247 ? -18.266 24.75 -4.844 1 98.5 247 ASP A C 1
ATOM 1919 O O . ASP A 1 247 ? -18.141 24.469 -6.039 1 98.5 247 ASP A O 1
ATOM 1923 N N . VAL A 1 248 ? -19.328 24.594 -4.188 1 98.5 248 VAL A N 1
ATOM 1924 C CA . VAL A 1 248 ? -20.453 23.844 -4.715 1 98.5 248 VAL A CA 1
ATOM 1925 C C . VAL A 1 248 ? -21.016 24.531 -5.953 1 98.5 248 VAL A C 1
ATOM 1927 O O . VAL A 1 248 ? -21.438 23.875 -6.902 1 98.5 248 VAL A O 1
ATOM 1930 N N . GLY A 1 249 ? -21.062 25.859 -5.895 1 98.75 249 GLY A N 1
ATOM 1931 C CA . GLY A 1 249 ? -21.516 26.594 -7.059 1 98.75 249 GLY A CA 1
ATOM 1932 C C . GLY A 1 249 ? -20.672 26.344 -8.297 1 98.75 249 GLY A C 1
ATOM 1933 O O . GLY A 1 249 ? -21.219 26.188 -9.391 1 98.75 249 GLY A O 1
ATOM 1934 N N . HIS A 1 250 ? -19.391 26.344 -8.148 1 98.88 250 HIS A N 1
ATOM 1935 C CA . HIS A 1 250 ? -18.5 26.078 -9.273 1 98.88 250 HIS A CA 1
ATOM 1936 C C . HIS A 1 250 ? -18.672 24.656 -9.781 1 98.88 250 HIS A C 1
ATOM 1938 O O . HIS A 1 250 ? -18.594 24.422 -10.992 1 98.88 250 HIS A O 1
ATOM 1944 N N . LEU A 1 251 ? -18.844 23.703 -8.898 1 98.88 251 LEU A N 1
ATOM 1945 C CA . LEU A 1 251 ? -19.156 22.328 -9.297 1 98.88 251 LEU A CA 1
ATOM 1946 C C . LEU A 1 251 ? -20.391 22.297 -10.203 1 98.88 251 LEU A C 1
ATOM 1948 O O . LEU A 1 251 ? -20.359 21.672 -11.258 1 98.88 251 LEU A O 1
ATOM 1952 N N . ASP A 1 252 ? -21.406 22.969 -9.766 1 98.81 252 ASP A N 1
ATOM 1953 C CA . ASP A 1 252 ? -22.656 23.031 -10.516 1 98.81 252 ASP A CA 1
ATOM 1954 C C . ASP A 1 252 ? -22.438 23.641 -11.898 1 98.81 252 ASP A C 1
ATOM 1956 O O . ASP A 1 252 ? -22.922 23.109 -12.906 1 98.81 252 ASP A O 1
ATOM 1960 N N . ASP A 1 253 ? -21.672 24.688 -11.938 1 98.75 253 ASP A N 1
ATOM 1961 C CA . ASP A 1 253 ? -21.375 25.391 -13.188 1 98.75 253 ASP A CA 1
ATOM 1962 C C . ASP A 1 253 ? -20.625 24.469 -14.148 1 98.75 253 ASP A C 1
ATOM 1964 O O . ASP A 1 253 ? -20.938 24.422 -15.344 1 98.75 253 ASP A O 1
ATOM 1968 N N . LEU A 1 254 ? -19.625 23.812 -13.648 1 98.75 254 LEU A N 1
ATOM 1969 C CA . LEU A 1 254 ? -18.797 22.938 -14.492 1 98.75 254 LEU A CA 1
ATOM 1970 C C . LEU A 1 254 ? -19.625 21.781 -15.047 1 98.75 254 LEU A C 1
ATOM 1972 O O . LEU A 1 254 ? -19.484 21.438 -16.219 1 98.75 254 LEU A O 1
ATOM 1976 N N . MET A 1 255 ? -20.453 21.172 -14.234 1 98.31 255 MET A N 1
ATOM 1977 C CA . MET A 1 255 ? -21.281 20.062 -14.703 1 98.31 255 MET A CA 1
ATOM 1978 C C . MET A 1 255 ? -22.266 20.531 -15.758 1 98.31 255 MET A C 1
ATOM 1980 O O . MET A 1 255 ? -22.516 19.828 -16.75 1 98.31 255 MET A O 1
ATOM 1984 N N . GLY A 1 256 ? -22.844 21.656 -15.523 1 97.94 256 GLY A N 1
ATOM 1985 C CA . GLY A 1 256 ? -23.781 22.203 -16.484 1 97.94 256 GLY A CA 1
ATOM 1986 C C . GLY A 1 256 ? -23.156 22.547 -17.812 1 97.94 256 GLY A C 1
ATOM 1987 O O . GLY A 1 256 ? -23.781 22.375 -18.859 1 97.94 256 GLY A O 1
ATOM 1988 N N . SER A 1 257 ? -21.922 22.953 -17.781 1 98.06 257 SER A N 1
ATOM 1989 C CA . SER A 1 257 ? -21.266 23.484 -18.969 1 98.06 257 SER A CA 1
ATOM 1990 C C . SER A 1 257 ? -20.562 22.375 -19.75 1 98.06 257 SER A C 1
ATOM 1992 O O . SER A 1 257 ? -20.391 22.469 -20.969 1 98.06 257 SER A O 1
ATOM 1994 N N . HIS A 1 258 ? -20.172 21.281 -19.016 1 98 258 HIS A N 1
ATOM 1995 C CA . HIS A 1 258 ? -19.266 20.344 -19.672 1 98 258 HIS A CA 1
ATOM 1996 C C . HIS A 1 258 ? -19.891 18.969 -19.781 1 98 258 HIS A C 1
ATOM 1998 O O . HIS A 1 258 ? -19.281 18.031 -20.312 1 98 258 HIS A O 1
ATOM 2004 N N . ALA A 1 259 ? -21.062 18.781 -19.281 1 95.19 259 ALA A N 1
ATOM 2005 C CA . ALA A 1 259 ? -21.656 17.453 -19.344 1 95.19 259 ALA A CA 1
ATOM 2006 C C . ALA A 1 259 ? -23.156 17.547 -19.656 1 95.19 259 ALA A C 1
ATOM 2008 O O . ALA A 1 259 ? -23.828 18.484 -19.25 1 95.19 259 ALA A O 1
ATOM 2009 N N . SER A 1 260 ? -23.656 16.531 -20.375 1 92.62 260 SER A N 1
ATOM 2010 C CA . SER A 1 260 ? -25.078 16.328 -20.625 1 92.62 260 SER A CA 1
ATOM 2011 C C . SER A 1 260 ? -25.641 15.219 -19.734 1 92.62 260 SER A C 1
ATOM 2013 O O . SER A 1 260 ? -24.875 14.484 -19.078 1 92.62 260 SER A O 1
ATOM 2015 N N . PRO A 1 261 ? -26.906 15.094 -19.656 1 88.25 261 PRO A N 1
ATOM 2016 C CA . PRO A 1 261 ? -27.516 14.078 -18.797 1 88.25 261 PRO A CA 1
ATOM 2017 C C . PRO A 1 261 ? -27.094 12.656 -19.156 1 88.25 261 PRO A C 1
ATOM 2019 O O . PRO A 1 261 ? -27.031 11.781 -18.297 1 88.25 261 PRO A O 1
ATOM 2022 N N . GLU A 1 262 ? -26.719 12.461 -20.359 1 91.56 262 GLU A N 1
ATOM 2023 C CA . GLU A 1 262 ? -26.391 11.125 -20.828 1 91.56 262 GLU A CA 1
ATOM 2024 C C . GLU A 1 262 ? -24.953 10.758 -20.453 1 91.56 262 GLU A C 1
ATOM 2026 O O . GLU A 1 262 ? -24.578 9.578 -20.453 1 91.56 262 GLU A O 1
ATOM 2031 N N . ASN A 1 263 ? -24.141 11.719 -20.203 1 96.06 263 ASN A N 1
ATOM 2032 C CA . ASN A 1 263 ? -22.75 11.453 -19.844 1 96.06 263 ASN A CA 1
ATOM 2033 C C . ASN A 1 263 ? -22.625 10.867 -18.453 1 96.06 263 ASN A C 1
ATOM 2035 O O . ASN A 1 263 ? -23.25 11.367 -17.5 1 96.06 263 ASN A O 1
ATOM 2039 N N . PRO A 1 264 ? -21.938 9.719 -18.328 1 98.19 264 PRO A N 1
ATOM 2040 C CA . PRO A 1 264 ? -21.594 9.336 -16.969 1 98.19 264 PRO A CA 1
ATOM 2041 C C . PRO A 1 264 ? -20.688 10.352 -16.266 1 98.19 264 PRO A C 1
ATOM 2043 O O . PRO A 1 264 ? -19.766 10.891 -16.891 1 98.19 264 PRO A O 1
ATOM 2046 N N . LYS A 1 265 ? -21.016 10.727 -15.078 1 98.75 265 LYS A N 1
ATOM 2047 C CA . LYS A 1 265 ? -20.297 11.727 -14.289 1 98.75 265 LYS A CA 1
ATOM 2048 C C . LYS A 1 265 ? -19.891 11.172 -12.93 1 98.75 265 LYS A C 1
ATOM 2050 O O . LYS A 1 265 ? -20.609 10.352 -12.352 1 98.75 265 LYS A O 1
ATOM 2055 N N . LEU A 1 266 ? -18.734 11.531 -12.477 1 98.88 266 LEU A N 1
ATOM 2056 C CA . LEU A 1 266 ? -18.234 11.219 -11.148 1 98.88 266 LEU A CA 1
ATOM 2057 C C . LEU A 1 266 ? -17.844 12.484 -10.398 1 98.88 266 LEU A C 1
ATOM 2059 O O . LEU A 1 266 ? -17.016 13.266 -10.875 1 98.88 266 LEU A O 1
ATOM 2063 N N . ALA A 1 267 ? -18.516 12.742 -9.297 1 98.94 267 ALA A N 1
ATOM 2064 C CA . ALA A 1 267 ? -18.172 13.852 -8.414 1 98.94 267 ALA A CA 1
ATOM 2065 C C . ALA A 1 267 ? -17.328 13.367 -7.238 1 98.94 267 ALA A C 1
ATOM 2067 O O . ALA A 1 267 ? -17.719 12.438 -6.527 1 98.94 267 ALA A O 1
ATOM 2068 N N . VAL A 1 268 ? -16.141 14.023 -7.02 1 98.94 268 VAL A N 1
ATOM 2069 C CA . VAL A 1 268 ? -15.18 13.523 -6.039 1 98.94 268 VAL A CA 1
ATOM 2070 C C . VAL A 1 268 ? -14.812 14.641 -5.066 1 98.94 268 VAL A C 1
ATOM 2072 O O . VAL A 1 268 ? -14.453 15.75 -5.484 1 98.94 268 VAL A O 1
ATOM 2075 N N . CYS A 1 269 ? -14.852 14.375 -3.75 1 98.75 269 CYS A N 1
ATOM 2076 C CA . CYS A 1 269 ? -14.383 15.32 -2.746 1 98.75 269 CYS A CA 1
ATOM 2077 C C . CYS A 1 269 ? -13.883 14.602 -1.5 1 98.75 269 CYS A C 1
ATOM 2079 O O . CYS A 1 269 ? -14.109 13.398 -1.342 1 98.75 269 CYS A O 1
ATOM 2081 N N . GLU A 1 270 ? -13.148 15.234 -0.727 1 97.88 270 GLU A N 1
ATOM 2082 C CA . GLU A 1 270 ? -12.82 14.844 0.639 1 97.88 270 GLU A CA 1
ATOM 2083 C C . GLU A 1 270 ? -13.578 15.68 1.657 1 97.88 270 GLU A C 1
ATOM 2085 O O . GLU A 1 270 ? -13.844 16.859 1.422 1 97.88 270 GLU A O 1
ATOM 2090 N N 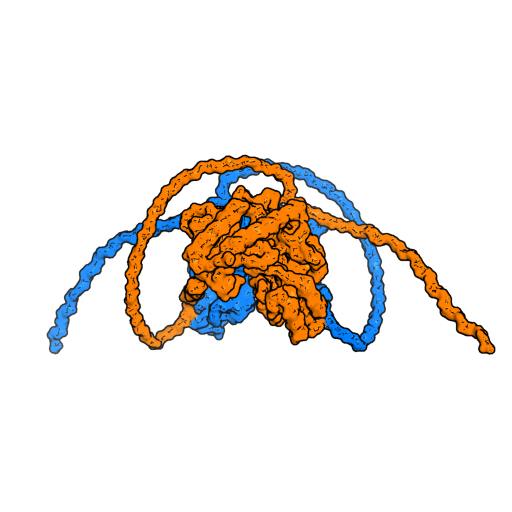. THR A 1 271 ? -13.914 15.102 2.75 1 98.44 271 THR A N 1
ATOM 2091 C CA . THR A 1 271 ? -14.758 15.828 3.689 1 98.44 271 THR A CA 1
ATOM 2092 C C . THR A 1 271 ? -13.922 16.781 4.539 1 98.44 271 THR A C 1
ATOM 2094 O O . THR A 1 271 ? -14.336 17.922 4.785 1 98.44 271 THR A O 1
ATOM 2097 N N . VAL A 1 272 ? -12.805 16.312 5.055 1 98.19 272 VAL A N 1
ATOM 2098 C CA . VAL A 1 272 ? -11.883 17.141 5.82 1 98.19 272 VAL A CA 1
ATOM 2099 C C . VAL A 1 272 ? -10.57 17.281 5.062 1 98.19 272 VAL A C 1
ATOM 2101 O O . VAL A 1 272 ? -9.875 16.297 4.809 1 98.19 272 VAL A O 1
ATOM 2104 N N . HIS A 1 273 ? -10.266 18.516 4.68 1 95.19 273 HIS A N 1
ATOM 2105 C CA . HIS A 1 273 ? -9.016 18.766 3.982 1 95.19 273 HIS A CA 1
ATOM 2106 C C . HIS A 1 273 ? -7.84 18.812 4.957 1 95.19 273 HIS A C 1
ATOM 2108 O O . HIS A 1 273 ? -7.812 19.656 5.859 1 95.19 273 HIS A O 1
ATOM 2114 N N . SER A 1 274 ? -6.824 18.031 4.746 1 89.88 274 SER A N 1
ATOM 2115 C CA . SER A 1 274 ? -5.762 17.734 5.699 1 89.88 274 SER A CA 1
ATOM 2116 C C . SER A 1 274 ? -4.84 18.938 5.879 1 89.88 274 SER A C 1
ATOM 2118 O O . SER A 1 274 ? -4.113 19.031 6.871 1 89.88 274 SER A O 1
ATOM 2120 N N . MET A 1 275 ? -4.828 19.859 4.914 1 88.88 275 MET A N 1
ATOM 2121 C CA . MET A 1 275 ? -3.824 20.906 5 1 88.88 275 MET A CA 1
ATOM 2122 C C . MET A 1 275 ? -4.473 22.25 5.324 1 88.88 275 MET A C 1
ATOM 2124 O O . MET A 1 275 ? -3.848 23.125 5.938 1 88.88 275 MET A O 1
ATOM 2128 N N . SER A 1 276 ? -5.762 22.375 4.992 1 90.75 276 SER A N 1
ATOM 2129 C CA . SER A 1 276 ? -6.453 23.625 5.277 1 90.75 276 SER A CA 1
ATOM 2130 C C . SER A 1 276 ? -7.301 23.516 6.543 1 90.75 276 SER A C 1
ATOM 2132 O O . SER A 1 276 ? -7.617 24.516 7.176 1 90.75 276 SER A O 1
ATOM 2134 N N . GLY A 1 277 ? -7.664 22.312 6.824 1 94.19 277 GLY A N 1
ATOM 2135 C CA . GLY A 1 277 ? -8.547 22.109 7.961 1 94.19 277 GLY A CA 1
ATOM 2136 C C . GLY A 1 277 ? -10 22.406 7.648 1 94.19 277 GLY A C 1
ATOM 2137 O O . GLY A 1 277 ? -10.875 22.234 8.508 1 94.19 277 GLY A O 1
ATOM 2138 N N . ASP A 1 278 ? -10.312 22.703 6.453 1 95.69 278 ASP A N 1
ATOM 2139 C CA . ASP A 1 278 ? -11.688 23 6.062 1 95.69 278 ASP A CA 1
ATOM 2140 C C . ASP A 1 278 ? -12.508 21.719 5.926 1 95.69 278 ASP A C 1
ATOM 2142 O O . ASP A 1 278 ? -11.945 20.641 5.742 1 95.69 278 ASP A O 1
ATOM 2146 N N . ILE A 1 279 ? -13.797 21.906 6.082 1 97.81 279 ILE A N 1
ATOM 2147 C CA . ILE A 1 279 ? -14.727 20.797 5.906 1 97.81 279 ILE A CA 1
ATOM 2148 C C . ILE A 1 279 ? -15.648 21.078 4.719 1 97.81 279 ILE A C 1
ATOM 2150 O O . ILE A 1 279 ? -16.203 22.172 4.602 1 97.81 279 ILE A O 1
ATOM 2154 N N . VAL A 1 280 ? -15.828 20.156 3.857 1 97.81 280 VAL A N 1
ATOM 2155 C CA . VAL A 1 280 ? -16.609 20.281 2.631 1 97.81 280 VAL A CA 1
ATOM 2156 C C . VAL A 1 280 ? -18.078 20.547 2.973 1 97.81 280 VAL A C 1
ATOM 2158 O O . VAL A 1 280 ? -18.609 19.969 3.922 1 97.81 280 VAL A O 1
ATOM 2161 N N . PRO A 1 281 ? -18.75 21.516 2.301 1 98.38 281 PRO A N 1
ATOM 2162 C CA . PRO A 1 281 ? -20.219 21.578 2.408 1 98.38 281 PRO A CA 1
ATOM 2163 C C . PRO A 1 281 ? -20.906 20.375 1.768 1 98.38 281 PRO A C 1
ATOM 2165 O O . PRO A 1 281 ? -21.5 20.5 0.698 1 98.38 281 PRO A O 1
ATOM 2168 N N . LEU A 1 282 ? -20.953 19.297 2.5 1 98.69 282 LEU A N 1
ATOM 2169 C CA . LEU A 1 282 ? -21.266 17.984 1.958 1 98.69 282 LEU A CA 1
ATOM 2170 C C . LEU A 1 282 ? -22.688 17.922 1.444 1 98.69 282 LEU A C 1
ATOM 2172 O O . LEU A 1 282 ? -22.953 17.328 0.397 1 98.69 282 LEU A O 1
ATOM 2176 N N . ALA A 1 283 ? -23.656 18.5 2.16 1 98.44 283 ALA A N 1
ATOM 2177 C CA . ALA A 1 283 ? -25.047 18.469 1.737 1 98.44 283 ALA A CA 1
ATOM 2178 C C . ALA A 1 283 ? -25.219 19.141 0.374 1 98.44 283 ALA A C 1
ATOM 2180 O O . ALA A 1 283 ? -25.906 18.609 -0.5 1 98.44 283 ALA A O 1
ATOM 2181 N N . GLY A 1 284 ? -24.594 20.328 0.222 1 98.75 284 GLY A N 1
ATOM 2182 C CA . GLY A 1 284 ? -24.656 21.031 -1.058 1 98.75 284 GLY A CA 1
ATOM 2183 C C . GLY A 1 284 ? -24 20.25 -2.184 1 98.75 284 GLY A C 1
ATOM 2184 O O . GLY A 1 284 ? -24.516 20.203 -3.301 1 98.75 284 GLY A O 1
ATOM 2185 N N . PHE A 1 285 ? -22.828 19.703 -1.941 1 98.75 285 PHE A N 1
ATOM 2186 C CA . PHE A 1 285 ? -22.125 18.844 -2.887 1 98.75 285 PHE A CA 1
ATOM 2187 C C . PHE A 1 285 ? -23.031 17.719 -3.373 1 98.75 285 PHE A C 1
ATOM 2189 O O . PHE A 1 285 ? -23.109 17.453 -4.574 1 98.75 285 PHE A O 1
ATOM 2196 N N . LEU A 1 286 ? -23.703 17.016 -2.424 1 98.88 286 LEU A N 1
ATOM 2197 C CA . LEU A 1 286 ? -24.562 15.883 -2.75 1 98.88 286 LEU A CA 1
ATOM 2198 C C . LEU A 1 286 ? -25.797 16.344 -3.512 1 98.88 286 LEU A C 1
ATOM 2200 O O . LEU A 1 286 ? -26.281 15.641 -4.402 1 98.88 286 LEU A O 1
ATOM 2204 N N . ASP A 1 287 ? -26.391 17.516 -3.164 1 98.75 287 ASP A N 1
ATOM 2205 C CA . ASP A 1 287 ? -27.516 18.078 -3.893 1 98.75 287 ASP A CA 1
ATOM 2206 C C . ASP A 1 287 ? -27.172 18.297 -5.363 1 98.75 287 ASP A C 1
ATOM 2208 O O . ASP A 1 287 ? -27.938 17.906 -6.25 1 98.75 287 ASP A O 1
ATOM 2212 N N . VAL A 1 288 ? -26.062 18.906 -5.598 1 98.75 288 VAL A N 1
ATOM 2213 C CA . VAL A 1 288 ? -25.625 19.203 -6.961 1 98.75 288 VAL A CA 1
ATOM 2214 C C . VAL A 1 288 ? -25.359 17.906 -7.703 1 98.75 288 VAL A C 1
ATOM 2216 O O . VAL A 1 288 ? -25.688 17.766 -8.883 1 98.75 288 VAL A O 1
ATOM 2219 N N . SER A 1 289 ? -24.703 16.938 -7.066 1 98.56 289 SER A N 1
ATOM 2220 C CA . SER A 1 289 ? -24.406 15.648 -7.688 1 98.56 289 SER A CA 1
ATOM 2221 C C . SER A 1 289 ? -25.688 14.938 -8.109 1 98.56 289 SER A C 1
ATOM 2223 O O . SER A 1 289 ? -25.766 14.375 -9.211 1 98.56 289 SER A O 1
ATOM 2225 N N . ALA A 1 290 ? -26.672 14.953 -7.234 1 98 290 ALA A N 1
ATOM 2226 C CA . ALA A 1 290 ? -27.969 14.344 -7.539 1 98 290 ALA A CA 1
ATOM 2227 C C . ALA A 1 290 ? -28.641 15.055 -8.703 1 98 290 ALA A C 1
ATOM 2229 O O . ALA A 1 290 ? -29.203 14.406 -9.594 1 98 290 ALA A O 1
ATOM 2230 N N . LYS A 1 291 ? -28.609 16.359 -8.68 1 97.81 291 LYS A N 1
ATOM 2231 C CA . LYS A 1 291 ? -29.188 17.172 -9.734 1 97.81 291 LYS A CA 1
ATOM 2232 C C . LYS A 1 291 ? -28.656 16.766 -11.109 1 97.81 291 LYS A C 1
ATOM 2234 O O . LYS A 1 291 ? -29.391 16.75 -12.094 1 97.81 291 LYS A O 1
ATOM 2239 N N . HIS A 1 292 ? -27.422 16.422 -11.195 1 98.06 292 HIS A N 1
ATOM 2240 C CA . HIS A 1 292 ? -26.766 16.156 -12.469 1 98.06 292 HIS A CA 1
ATOM 2241 C C . HIS A 1 292 ? -26.594 14.648 -12.695 1 98.06 292 HIS A C 1
ATOM 2243 O O . HIS A 1 292 ? -25.891 14.234 -13.617 1 98.06 292 HIS A O 1
ATOM 2249 N N . ASN A 1 293 ? -27.125 13.781 -11.836 1 97.75 293 ASN A N 1
ATOM 2250 C CA . ASN A 1 293 ? -26.984 12.328 -11.922 1 97.75 293 ASN A CA 1
ATOM 2251 C C . ASN A 1 293 ? -25.516 11.898 -11.891 1 97.75 293 ASN A C 1
ATOM 2253 O O . ASN A 1 293 ? -25.094 11.094 -12.719 1 97.75 293 ASN A O 1
ATOM 2257 N N . ALA A 1 294 ? -24.766 12.461 -11.023 1 98.56 294 ALA A N 1
ATOM 2258 C CA . ALA A 1 294 ? -23.359 12.094 -10.875 1 98.56 294 ALA A CA 1
ATOM 2259 C C . ALA A 1 294 ? -23.188 11.039 -9.789 1 98.56 294 ALA A C 1
ATOM 2261 O O . ALA A 1 294 ? -23.828 11.109 -8.734 1 98.56 294 ALA A O 1
ATOM 2262 N N . LEU A 1 295 ? -22.391 9.977 -10.078 1 98.44 295 LEU A N 1
ATOM 2263 C CA . LEU A 1 295 ? -21.875 9.094 -9.031 1 98.44 295 LEU A CA 1
ATOM 2264 C C . LEU A 1 295 ? -21.047 9.883 -8.031 1 98.44 295 LEU A C 1
ATOM 2266 O O . LEU A 1 295 ? -20.25 10.742 -8.422 1 98.44 295 LEU A O 1
ATOM 2270 N N . THR A 1 296 ? -21.234 9.594 -6.762 1 98.81 296 THR A N 1
ATOM 2271 C CA . THR A 1 296 ? -20.516 10.344 -5.742 1 98.81 296 THR A CA 1
ATOM 2272 C C . THR A 1 296 ? -19.406 9.492 -5.121 1 98.81 296 THR A C 1
ATOM 2274 O O . THR A 1 296 ? -19.641 8.32 -4.812 1 98.81 296 THR A O 1
ATOM 2277 N N . PHE A 1 297 ? -18.219 10.031 -5.023 1 98.88 297 PHE A N 1
ATOM 2278 C CA . PHE A 1 297 ? -17.047 9.477 -4.375 1 98.88 297 PHE A CA 1
ATOM 2279 C C . PHE A 1 297 ? -16.531 10.406 -3.279 1 98.88 297 PHE A C 1
ATOM 2281 O O . PHE A 1 297 ? -15.984 11.469 -3.568 1 98.88 297 PHE A O 1
ATOM 2288 N N . VAL A 1 298 ? -16.688 10 -1.996 1 98.94 298 VAL A N 1
ATOM 2289 C CA . VAL A 1 298 ? -16.391 10.875 -0.867 1 98.94 298 VAL A CA 1
ATOM 2290 C C . VAL A 1 298 ? -15.305 10.25 0.006 1 98.94 298 VAL A C 1
ATOM 2292 O O . VAL A 1 298 ? -15.492 9.164 0.554 1 98.94 298 VAL A O 1
ATOM 2295 N N . ASP A 1 299 ? -14.203 10.953 0.149 1 98.81 299 ASP A N 1
ATOM 2296 C CA . ASP A 1 299 ? -13.078 10.523 0.981 1 98.81 299 ASP A CA 1
ATOM 2297 C C . ASP A 1 299 ? -13.219 11.055 2.406 1 98.81 299 ASP A C 1
ATOM 2299 O O . ASP A 1 299 ? -13.18 12.266 2.631 1 98.81 299 ASP A O 1
ATOM 2303 N N . GLU A 1 300 ? -13.297 10.125 3.338 1 98.62 300 GLU A N 1
ATOM 2304 C CA . GLU A 1 300 ? -13.469 10.477 4.742 1 98.62 300 GLU A CA 1
ATOM 2305 C C . GLU A 1 300 ? -12.203 10.18 5.543 1 98.62 300 GLU A C 1
ATOM 2307 O O . GLU A 1 300 ? -12.258 10.008 6.766 1 98.62 300 GLU A O 1
ATOM 2312 N N . VAL A 1 301 ? -11.062 10.156 4.938 1 97.88 301 VAL A N 1
ATOM 2313 C CA . VAL A 1 301 ? -9.797 9.688 5.5 1 97.88 301 VAL A CA 1
ATOM 2314 C C . VAL A 1 301 ? -9.477 10.461 6.773 1 97.88 301 VAL A C 1
ATOM 2316 O O . VAL A 1 301 ? -9.055 9.883 7.773 1 97.88 301 VAL A O 1
ATOM 2319 N N . HIS A 1 302 ? -9.672 11.773 6.832 1 97.88 302 HIS A N 1
ATOM 2320 C CA . HIS A 1 302 ? -9.336 12.578 7.996 1 97.88 302 HIS A CA 1
ATOM 2321 C C . HIS A 1 302 ? -10.547 12.766 8.906 1 97.88 302 HIS A C 1
ATOM 2323 O O . HIS A 1 302 ? -10.492 13.516 9.883 1 97.88 302 HIS A O 1
ATOM 2329 N N . ALA A 1 303 ? -11.656 12.047 8.625 1 98.69 303 ALA A N 1
ATOM 2330 C CA . ALA A 1 303 ? -12.875 12.234 9.398 1 98.69 303 ALA A CA 1
ATOM 2331 C C . ALA A 1 303 ? -13.234 10.969 10.172 1 98.69 303 ALA A C 1
ATOM 2333 O O . ALA A 1 303 ? -13.812 11.047 11.266 1 98.69 303 ALA A O 1
ATOM 2334 N N . VAL A 1 304 ? -12.93 9.82 9.617 1 98.62 304 VAL A N 1
ATOM 2335 C CA . VAL A 1 304 ? -13.352 8.562 10.234 1 98.62 304 VAL A CA 1
ATOM 2336 C C . VAL A 1 304 ? -12.688 8.414 11.602 1 98.62 304 VAL A C 1
ATOM 2338 O O . VAL A 1 304 ? -11.531 8.805 11.781 1 98.62 304 VAL A O 1
ATOM 2341 N N . GLY A 1 305 ? -13.398 7.875 12.531 1 98.62 305 GLY A N 1
ATOM 2342 C CA . GLY A 1 305 ? -12.961 7.766 13.914 1 98.62 305 GLY A CA 1
ATOM 2343 C C . GLY A 1 305 ? -13.203 9.031 14.711 1 98.62 305 GLY A C 1
ATOM 2344 O O . GLY A 1 305 ? -13.281 8.984 15.945 1 98.62 305 GLY A O 1
ATOM 2345 N N . LEU A 1 306 ? -13.461 10.219 14.07 1 98.69 306 LEU A N 1
ATOM 2346 C CA . LEU A 1 306 ? -13.391 11.508 14.75 1 98.69 306 LEU A CA 1
ATOM 2347 C C . LEU A 1 306 ? -14.75 12.211 14.719 1 98.69 306 LEU A C 1
ATOM 2349 O O . LEU A 1 306 ? -15.023 13.07 15.555 1 98.69 306 LEU A O 1
ATOM 2353 N N . TYR A 1 307 ? -15.562 11.977 13.742 1 98.56 307 TYR A N 1
ATOM 2354 C CA . TYR A 1 307 ? -16.844 12.641 13.562 1 98.56 307 TYR A CA 1
ATOM 2355 C C . TYR A 1 307 ? -17.984 11.633 13.531 1 98.56 307 TYR A C 1
ATOM 2357 O O . TYR A 1 307 ? -17.812 10.5 13.07 1 98.56 307 TYR A O 1
ATOM 2365 N N . GLY A 1 308 ? -19.156 12.047 13.938 1 98.44 308 GLY A N 1
ATOM 2366 C CA . GLY A 1 308 ? -20.312 11.164 13.977 1 98.44 308 GLY A CA 1
ATOM 2367 C C . GLY A 1 308 ? -20.438 10.406 15.289 1 98.44 308 GLY A C 1
ATOM 2368 O O . GLY A 1 308 ? -19.453 10.203 15.992 1 98.44 308 GLY A O 1
ATOM 2369 N N . ALA A 1 309 ? -21.609 9.938 15.57 1 97.94 309 ALA A N 1
ATOM 2370 C CA . ALA A 1 309 ? -21.891 9.266 16.828 1 97.94 309 ALA A CA 1
ATOM 2371 C C . ALA A 1 309 ? -21.094 7.969 16.953 1 97.94 309 ALA A C 1
ATOM 2373 O O . ALA A 1 309 ? -20.703 7.578 18.062 1 97.94 309 ALA A O 1
ATOM 2374 N N . HIS A 1 310 ? -20.812 7.355 15.836 1 98.5 310 HIS A N 1
ATOM 2375 C CA . HIS A 1 310 ? -20.109 6.074 15.859 1 98.5 310 HIS A CA 1
ATOM 2376 C C . HIS A 1 310 ? -18.734 6.199 15.227 1 98.5 310 HIS A C 1
ATOM 2378 O O . HIS A 1 310 ? -18.047 5.191 15 1 98.5 310 HIS A O 1
ATOM 2384 N N . GLY A 1 311 ? -18.344 7.434 14.914 1 98.69 311 GLY A N 1
ATOM 2385 C CA . GLY A 1 311 ? -17.031 7.641 14.336 1 98.69 311 GLY A CA 1
ATOM 2386 C C . GLY A 1 311 ? -16.969 7.301 12.859 1 98.69 311 GLY A C 1
ATOM 2387 O O . GLY A 1 311 ? -15.898 6.965 12.336 1 98.69 311 GLY A O 1
ATOM 2388 N N . ALA A 1 312 ? -18.109 7.371 12.156 1 98.81 312 ALA A N 1
ATOM 2389 C CA . ALA A 1 312 ? -18.125 7 10.75 1 98.81 312 ALA A CA 1
ATOM 2390 C C . ALA A 1 312 ? -17.656 8.156 9.867 1 98.81 312 ALA A C 1
ATOM 2392 O O . ALA A 1 312 ? -17.312 7.957 8.695 1 98.81 312 ALA A O 1
ATOM 2393 N N . GLY A 1 313 ? -17.656 9.367 10.383 1 98.69 313 GLY A N 1
ATOM 2394 C CA . GLY A 1 313 ? -17.156 10.508 9.625 1 98.69 313 GLY A CA 1
ATOM 2395 C C . GLY A 1 313 ? -18.156 11.656 9.555 1 98.69 313 GLY A C 1
ATOM 2396 O O . GLY A 1 313 ? -19.141 11.664 10.281 1 98.69 313 GLY A O 1
ATOM 2397 N N . VAL A 1 314 ? -17.844 12.648 8.781 1 98.75 314 VAL A N 1
ATOM 2398 C CA . VAL A 1 314 ? -18.625 13.867 8.625 1 98.75 314 VAL A CA 1
ATOM 2399 C C . VAL A 1 314 ? -20 13.516 8.047 1 98.75 314 VAL A C 1
ATOM 2401 O O . VAL A 1 314 ? -21.016 14.102 8.438 1 98.75 314 VAL A O 1
ATOM 2404 N N . ALA A 1 315 ? -20 12.562 7.164 1 98.81 315 ALA A N 1
ATOM 2405 C CA . ALA A 1 315 ? -21.266 12.172 6.551 1 98.81 315 ALA A CA 1
ATOM 2406 C C . ALA A 1 315 ? -22.25 11.648 7.598 1 98.81 315 ALA A C 1
ATOM 2408 O O . ALA A 1 315 ? -23.453 11.898 7.508 1 98.81 315 ALA A O 1
ATOM 2409 N N . GLU A 1 316 ? -21.734 10.867 8.516 1 98.69 316 GLU A N 1
ATOM 2410 C CA . GLU A 1 316 ? -22.594 10.414 9.609 1 98.69 316 GLU A CA 1
ATOM 2411 C C . GLU A 1 316 ? -23.078 11.594 10.445 1 98.69 316 GLU A C 1
ATOM 2413 O O . GLU A 1 316 ? -24.266 11.672 10.789 1 98.69 316 GLU A O 1
ATOM 2418 N N . GLU A 1 317 ? -22.188 12.438 10.781 1 98.25 317 GLU A N 1
ATOM 2419 C CA . GLU A 1 317 ? -22.516 13.586 11.617 1 98.25 317 GLU A CA 1
ATOM 2420 C C . GLU A 1 317 ? -23.625 14.43 11.008 1 98.25 317 GLU A C 1
ATOM 2422 O O . GLU A 1 317 ? -24.484 14.953 11.719 1 98.25 317 GLU A O 1
ATOM 2427 N N . LEU A 1 318 ? -23.625 14.531 9.688 1 98.25 318 LEU A N 1
ATOM 2428 C CA . LEU A 1 318 ? -24.578 15.375 8.984 1 98.25 318 LEU A CA 1
ATOM 2429 C C . LEU A 1 318 ? -25.812 14.57 8.57 1 98.25 318 LEU A C 1
ATOM 2431 O O . LEU A 1 318 ? -26.75 15.125 7.98 1 98.25 318 LEU A O 1
ATOM 2435 N N . GLY A 1 319 ? -25.766 13.266 8.805 1 97.81 319 GLY A N 1
ATOM 2436 C CA . GLY A 1 319 ? -26.891 12.414 8.453 1 97.81 319 GLY A CA 1
ATOM 2437 C C . GLY A 1 319 ? -27.047 12.211 6.961 1 97.81 319 GLY A C 1
ATOM 2438 O O . GLY A 1 319 ? -28.156 12.07 6.457 1 97.81 319 GLY A O 1
ATOM 2439 N N . CYS A 1 320 ? -25.922 12.203 6.207 1 96.62 320 CYS A N 1
ATOM 2440 C CA . CYS A 1 320 ? -26.016 12.164 4.754 1 96.62 320 CYS A CA 1
ATOM 2441 C C . CYS A 1 320 ? -25.344 10.906 4.199 1 96.62 320 CYS A C 1
ATOM 2443 O O . CYS A 1 320 ? -25.203 10.758 2.986 1 96.62 320 CYS A O 1
ATOM 2445 N N . MET A 1 321 ? -25 9.922 4.961 1 97.44 321 MET A N 1
ATOM 2446 C CA . MET A 1 321 ? -24.266 8.734 4.52 1 97.44 321 MET A CA 1
ATOM 2447 C C . MET A 1 321 ? -25.062 7.977 3.457 1 97.44 321 MET A C 1
ATOM 2449 O O . MET A 1 321 ? -24.484 7.477 2.488 1 97.44 321 MET A O 1
ATOM 2453 N N . HIS A 1 322 ? -26.391 7.91 3.619 1 97.38 322 HIS A N 1
ATOM 2454 C CA . HIS A 1 322 ? -27.25 7.133 2.734 1 97.38 322 HIS A CA 1
ATOM 2455 C C . HIS A 1 322 ? -27.25 7.707 1.321 1 97.38 322 HIS A C 1
ATOM 2457 O O . HIS A 1 322 ? -27.609 7.016 0.365 1 97.38 322 HIS A O 1
ATOM 2463 N N . ARG A 1 323 ? -26.781 8.969 1.154 1 98.19 323 ARG A N 1
ATOM 2464 C CA . ARG A 1 323 ? -26.828 9.664 -0.13 1 98.19 323 ARG A CA 1
ATOM 2465 C C . ARG A 1 323 ? -25.547 9.438 -0.919 1 98.19 323 ARG A C 1
ATOM 2467 O O . ARG A 1 323 ? -25.469 9.781 -2.1 1 98.19 323 ARG A O 1
ATOM 2474 N N . ILE A 1 324 ? -24.547 8.836 -0.32 1 98.81 324 ILE A N 1
ATOM 2475 C CA . ILE A 1 324 ? -23.234 8.719 -0.934 1 98.81 324 ILE A CA 1
ATOM 2476 C C . ILE A 1 324 ? -23.078 7.34 -1.573 1 98.81 324 ILE A C 1
ATOM 2478 O O . ILE A 1 324 ? -23.406 6.324 -0.958 1 98.81 324 ILE A O 1
ATOM 2482 N N . ASP A 1 325 ? -22.547 7.262 -2.775 1 98.69 325 ASP A N 1
ATOM 2483 C CA . ASP A 1 325 ? -22.406 5.996 -3.494 1 98.69 325 ASP A CA 1
ATOM 2484 C C . ASP A 1 325 ? -21.156 5.238 -3.031 1 98.69 325 ASP A C 1
ATOM 2486 O O . ASP A 1 325 ? -21.203 4.023 -2.832 1 98.69 325 ASP A O 1
ATOM 2490 N N . ALA A 1 326 ? -20.047 5.93 -2.93 1 98.81 326 ALA A N 1
ATOM 2491 C CA . ALA A 1 326 ? -18.781 5.328 -2.512 1 98.81 326 ALA A CA 1
ATOM 2492 C C . ALA A 1 326 ? -18.078 6.188 -1.459 1 98.81 326 ALA A C 1
ATOM 2494 O O . ALA A 1 326 ? -17.938 7.402 -1.637 1 98.81 326 ALA A O 1
ATOM 2495 N N . ILE A 1 327 ? -17.719 5.582 -0.365 1 98.94 327 ILE A N 1
ATOM 2496 C CA . ILE A 1 327 ? -16.969 6.238 0.704 1 98.94 327 ILE A CA 1
ATOM 2497 C C . ILE A 1 327 ? -15.641 5.531 0.911 1 98.94 327 ILE A C 1
ATOM 2499 O O . ILE A 1 327 ? -15.586 4.305 1.01 1 98.94 327 ILE A O 1
ATOM 2503 N N . THR A 1 328 ? -14.531 6.297 0.885 1 98.88 328 THR A N 1
ATOM 2504 C CA . THR A 1 328 ? -13.25 5.73 1.279 1 98.88 328 THR A CA 1
ATOM 2505 C C . THR A 1 328 ? -12.836 6.227 2.664 1 98.88 328 THR A C 1
ATOM 2507 O O . THR A 1 328 ? -13.234 7.316 3.08 1 98.88 328 THR A O 1
ATOM 2510 N N . GLY A 1 329 ? -12.141 5.418 3.369 1 98.62 329 GLY A N 1
ATOM 2511 C CA . GLY A 1 329 ? -11.57 5.715 4.672 1 98.62 329 GLY A CA 1
ATOM 2512 C C . GLY A 1 329 ? -10.25 5.008 4.922 1 98.62 329 GLY A C 1
ATOM 2513 O O . GLY A 1 329 ? -9.82 4.18 4.113 1 98.62 329 GLY A O 1
ATOM 2514 N N . THR A 1 330 ? -9.578 5.418 6.008 1 98.44 330 THR A N 1
ATOM 2515 C CA . THR A 1 330 ? -8.273 4.848 6.316 1 98.44 330 THR A CA 1
ATOM 2516 C C . THR A 1 330 ? -8.297 4.121 7.656 1 98.44 330 THR A C 1
ATOM 2518 O O . THR A 1 330 ? -9.164 4.379 8.492 1 98.44 330 THR A O 1
ATOM 2521 N N . LEU A 1 331 ? -7.402 3.193 7.785 1 98.56 331 LEU A N 1
ATOM 2522 C CA . LEU A 1 331 ? -7.184 2.463 9.031 1 98.56 331 LEU A CA 1
ATOM 2523 C C . LEU A 1 331 ? -5.871 2.883 9.68 1 98.56 331 LEU A C 1
ATOM 2525 O O . LEU A 1 331 ? -5.469 2.312 10.695 1 98.56 331 LEU A O 1
ATOM 2529 N N . GLY A 1 332 ? -5.23 3.928 9.094 1 97.62 332 GLY A N 1
ATOM 2530 C CA . GLY A 1 332 ? -3.885 4.254 9.531 1 97.62 332 GLY A CA 1
ATOM 2531 C C . GLY A 1 332 ? -3.805 5.562 10.297 1 97.62 332 GLY A C 1
ATOM 2532 O O . GLY A 1 332 ? -2.711 6.051 10.586 1 97.62 332 GLY A O 1
ATOM 2533 N N . LYS A 1 333 ? -4.93 6.188 10.602 1 97.56 333 LYS A N 1
ATOM 2534 C CA . LYS A 1 333 ? -4.961 7.445 11.336 1 97.56 333 LYS A CA 1
ATOM 2535 C C . LYS A 1 333 ? -5.711 7.293 12.656 1 97.56 333 LYS A C 1
ATOM 2537 O O . LYS A 1 333 ? -5.227 6.637 13.586 1 97.56 333 LYS A O 1
ATOM 2542 N N . ALA A 1 334 ? -6.941 7.648 12.734 1 98.31 334 ALA A N 1
ATOM 2543 C CA . ALA A 1 334 ? -7.688 7.523 13.984 1 98.31 334 ALA A CA 1
ATOM 2544 C C . ALA A 1 334 ? -7.836 6.059 14.391 1 98.31 334 ALA A C 1
ATOM 2546 O O . ALA A 1 334 ? -7.828 5.73 15.578 1 98.31 334 ALA A O 1
ATOM 2547 N N . PHE A 1 335 ? -7.828 5.156 13.422 1 97.81 335 PHE A N 1
ATOM 2548 C CA . PHE A 1 335 ? -8 3.734 13.688 1 97.81 335 PHE A CA 1
ATOM 2549 C C . PHE A 1 335 ? -6.656 3.07 13.969 1 97.81 335 PHE A C 1
ATOM 2551 O O . PHE A 1 335 ? -6.605 1.896 14.344 1 97.81 335 PHE A O 1
ATOM 2558 N N . ALA A 1 336 ? -5.512 3.717 13.797 1 88.81 336 ALA A N 1
ATOM 2559 C CA . ALA A 1 336 ? -4.176 3.551 14.359 1 88.81 336 ALA A CA 1
ATOM 2560 C C . ALA A 1 336 ? -3.371 2.523 13.562 1 88.81 336 ALA A C 1
ATOM 2562 O O . ALA A 1 336 ? -2.139 2.506 13.633 1 88.81 336 ALA A O 1
ATOM 2563 N N . SER A 1 337 ? -3.848 1.595 12.844 1 90.62 337 SER A N 1
ATOM 2564 C CA . SER A 1 337 ? -3.053 0.538 12.227 1 90.62 337 SER A CA 1
ATOM 2565 C C . SER A 1 337 ? -2.57 0.948 10.836 1 90.62 337 SER A C 1
ATOM 2567 O O . SER A 1 337 ? -1.847 1.935 10.695 1 90.62 337 SER A O 1
ATOM 2569 N N . ILE A 1 338 ? -2.75 0.294 9.836 1 97.5 338 ILE A N 1
ATOM 2570 C CA . ILE A 1 338 ? -2.498 0.599 8.43 1 97.5 338 ILE A CA 1
ATOM 2571 C C . ILE A 1 338 ? -3.582 -0.037 7.562 1 97.5 338 ILE A C 1
ATOM 2573 O O . ILE A 1 338 ? -4.207 -1.023 7.961 1 97.5 338 ILE A O 1
ATOM 2577 N N . GLY A 1 339 ? -3.789 0.548 6.441 1 98.12 339 GLY A N 1
ATOM 2578 C CA . GLY A 1 339 ? -4.828 0.065 5.543 1 98.12 339 GLY A CA 1
ATOM 2579 C C . GLY A 1 339 ? -5.785 1.154 5.098 1 98.12 339 GLY A C 1
ATOM 2580 O O . GLY A 1 339 ? -5.688 2.297 5.551 1 98.12 339 GLY A O 1
ATOM 2581 N N . GLY A 1 340 ? -6.578 0.879 4.211 1 98.56 340 GLY A N 1
ATOM 2582 C CA . GLY A 1 340 ? -7.676 1.693 3.713 1 98.56 340 GLY A CA 1
ATOM 2583 C C . GLY A 1 340 ? -8.852 0.873 3.213 1 98.56 340 GLY A C 1
ATOM 2584 O O . GLY A 1 340 ? -8.789 -0.359 3.201 1 98.56 340 GLY A O 1
ATOM 2585 N N . TYR A 1 341 ? -9.906 1.541 2.961 1 98.81 341 TYR A N 1
ATOM 2586 C CA . TYR A 1 341 ? -11.078 0.779 2.525 1 98.81 341 TYR A CA 1
ATOM 2587 C C . TYR A 1 341 ? -11.984 1.63 1.649 1 98.81 341 TYR A C 1
ATOM 2589 O O . TYR A 1 341 ? -11.859 2.855 1.621 1 98.81 341 TYR A O 1
ATOM 2597 N N . LEU A 1 342 ? -12.773 0.967 0.918 1 98.88 342 LEU A N 1
ATOM 2598 C CA . LEU A 1 342 ? -13.891 1.496 0.151 1 98.88 342 LEU A CA 1
ATOM 2599 C C . LEU A 1 342 ? -15.195 0.791 0.531 1 98.88 342 LEU A C 1
ATOM 2601 O O . LEU A 1 342 ? -15.234 -0.44 0.6 1 98.88 342 LEU A O 1
ATOM 2605 N N . VAL A 1 343 ? -16.219 1.521 0.862 1 98.88 343 VAL A N 1
ATOM 2606 C CA . VAL A 1 343 ? -17.547 0.958 1.117 1 98.88 343 VAL A CA 1
ATOM 2607 C C . VAL A 1 343 ? -18.578 1.592 0.177 1 98.88 343 VAL A C 1
ATOM 2609 O O . VAL A 1 343 ? -18.391 2.732 -0.261 1 98.88 343 VAL A O 1
ATOM 2612 N N . GLY A 1 344 ? -19.609 0.887 -0.183 1 98.75 344 GLY A N 1
ATOM 2613 C CA . GLY A 1 344 ? -20.641 1.325 -1.105 1 98.75 344 GLY A CA 1
ATOM 2614 C C . GLY A 1 344 ? -21.656 0.241 -1.426 1 98.75 344 GLY A C 1
ATOM 2615 O O . GLY A 1 344 ? -21.828 -0.703 -0.652 1 98.75 344 GLY A O 1
ATOM 2616 N N . ASP A 1 345 ? -22.312 0.488 -2.514 1 97.12 345 ASP A N 1
ATOM 2617 C CA . ASP A 1 345 ? -23.234 -0.533 -3 1 97.12 345 ASP A CA 1
ATOM 2618 C C . ASP A 1 345 ? -22.484 -1.804 -3.398 1 97.12 345 ASP A C 1
ATOM 2620 O O . ASP A 1 345 ? -21.359 -1.739 -3.883 1 97.12 345 ASP A O 1
ATOM 2624 N N . ARG A 1 346 ? -23.188 -2.855 -3.215 1 97.5 346 ARG A N 1
ATOM 2625 C CA . ARG A 1 346 ? -22.594 -4.172 -3.424 1 97.5 346 ARG A CA 1
ATOM 2626 C C . ARG A 1 346 ? -22.016 -4.293 -4.832 1 97.5 346 ARG A C 1
ATOM 2628 O O . ARG A 1 346 ? -20.906 -4.797 -5.012 1 97.5 346 ARG A O 1
ATOM 2635 N N . VAL A 1 347 ? -22.703 -3.846 -5.859 1 97.94 347 VAL A N 1
ATOM 2636 C CA . VAL A 1 347 ? -22.297 -4.043 -7.246 1 97.94 347 VAL A CA 1
ATOM 2637 C C . VAL A 1 347 ? -21.094 -3.174 -7.559 1 97.94 347 VAL A C 1
ATOM 2639 O O . VAL A 1 347 ? -20.188 -3.588 -8.305 1 97.94 347 VAL A O 1
ATOM 2642 N N . LEU A 1 348 ? -21.031 -1.949 -7.051 1 98.5 348 LEU A N 1
ATOM 2643 C CA . LEU A 1 348 ? -19.875 -1.069 -7.223 1 98.5 348 LEU A CA 1
ATOM 2644 C C . LEU A 1 348 ? -18.641 -1.662 -6.562 1 98.5 348 LEU A C 1
ATOM 2646 O O . LEU A 1 348 ? -17.578 -1.738 -7.184 1 98.5 348 LEU A O 1
ATOM 2650 N N . VAL A 1 349 ? -18.797 -2.111 -5.316 1 98.75 349 VAL A N 1
ATOM 2651 C CA . VAL A 1 349 ? -17.688 -2.668 -4.555 1 98.75 349 VAL A CA 1
ATOM 2652 C C . VAL A 1 349 ? -17.172 -3.934 -5.234 1 98.75 349 VAL A C 1
ATOM 2654 O O . VAL A 1 349 ? -15.969 -4.137 -5.359 1 98.75 349 VAL A O 1
ATOM 2657 N N . ASP A 1 350 ? -18.078 -4.75 -5.707 1 98.5 350 ASP A N 1
ATOM 2658 C CA . ASP A 1 350 ? -17.703 -5.992 -6.375 1 98.5 350 ASP A CA 1
ATOM 2659 C C . ASP A 1 350 ? -17 -5.703 -7.699 1 98.5 350 ASP A C 1
ATOM 2661 O O . ASP A 1 350 ? -16.094 -6.445 -8.109 1 98.5 350 ASP A O 1
ATOM 2665 N N . THR A 1 351 ? -17.406 -4.656 -8.375 1 98.56 351 THR A N 1
ATOM 2666 C CA . THR A 1 351 ? -16.75 -4.262 -9.609 1 98.56 351 THR A CA 1
ATOM 2667 C C . THR A 1 351 ? -15.312 -3.82 -9.336 1 98.56 351 THR A C 1
ATOM 2669 O O . THR A 1 351 ? -14.383 -4.242 -10.031 1 98.56 351 THR A O 1
ATOM 2672 N N . ILE A 1 352 ? -15.125 -3 -8.312 1 98.56 352 ILE A N 1
ATOM 2673 C CA . ILE A 1 352 ? -13.781 -2.562 -7.957 1 98.56 352 ILE A CA 1
ATOM 2674 C C . ILE A 1 352 ? -12.938 -3.768 -7.551 1 98.56 352 ILE A C 1
ATOM 2676 O O . ILE A 1 352 ? -11.781 -3.895 -7.969 1 98.56 352 ILE A O 1
ATOM 2680 N N . ARG A 1 353 ? -13.492 -4.633 -6.766 1 97.75 353 ARG A N 1
ATOM 2681 C CA . ARG A 1 353 ? -12.836 -5.859 -6.332 1 97.75 353 ARG A CA 1
ATOM 2682 C C . ARG A 1 353 ? -12.352 -6.676 -7.527 1 97.75 353 ARG A C 1
ATOM 2684 O O . ARG A 1 353 ? -11.281 -7.281 -7.48 1 97.75 353 ARG A O 1
ATOM 2691 N N . SER A 1 354 ? -13.086 -6.703 -8.609 1 96.56 354 SER A N 1
ATOM 2692 C CA . SER A 1 354 ? -12.867 -7.578 -9.75 1 96.56 354 SER A CA 1
ATOM 2693 C C . SER A 1 354 ? -11.867 -6.965 -10.734 1 96.56 354 SER A C 1
ATOM 2695 O O . SER A 1 354 ? -11.227 -7.684 -11.5 1 96.56 354 SER A O 1
ATOM 2697 N N . TYR A 1 355 ? -11.719 -5.602 -10.648 1 96.94 355 TYR A N 1
ATOM 2698 C CA . TYR A 1 355 ? -11 -4.984 -11.75 1 96.94 355 TYR A CA 1
ATOM 2699 C C . TYR A 1 355 ? -9.828 -4.156 -11.25 1 96.94 355 TYR A C 1
ATOM 2701 O O . TYR A 1 355 ? -8.93 -3.797 -12.016 1 96.94 355 TYR A O 1
ATOM 2709 N N . ALA A 1 356 ? -9.789 -3.826 -9.992 1 97.25 356 ALA A N 1
ATOM 2710 C CA . ALA A 1 356 ? -8.758 -2.926 -9.477 1 97.25 356 ALA A CA 1
ATOM 2711 C C . ALA A 1 356 ? -7.438 -3.656 -9.289 1 97.25 356 ALA A C 1
ATOM 2713 O O . ALA A 1 356 ? -7.285 -4.453 -8.352 1 97.25 356 ALA A O 1
ATOM 2714 N N . GLY A 1 357 ? -6.453 -3.34 -10.086 1 94.56 357 GLY A N 1
ATOM 2715 C CA . GLY A 1 357 ? -5.152 -3.988 -10.031 1 94.56 357 GLY A CA 1
ATOM 2716 C C . GLY A 1 357 ? -4.457 -3.824 -8.695 1 94.56 357 GLY A C 1
ATOM 2717 O O . GLY A 1 357 ? -3.814 -4.754 -8.203 1 94.56 357 GLY A O 1
ATOM 2718 N N . GLY A 1 358 ? -4.602 -2.613 -8.109 1 93.94 358 GLY A N 1
ATOM 2719 C CA . GLY A 1 358 ? -3.965 -2.332 -6.832 1 93.94 358 GLY A CA 1
ATOM 2720 C C . GLY A 1 358 ? -4.441 -3.24 -5.715 1 93.94 358 GLY A C 1
ATOM 2721 O O . GLY A 1 358 ? -3.791 -3.342 -4.672 1 93.94 358 GLY A O 1
ATOM 2722 N N . LEU A 1 359 ? -5.547 -3.91 -5.926 1 94.81 359 LEU A N 1
ATOM 2723 C CA . LEU A 1 359 ? -6.07 -4.898 -4.988 1 94.81 359 LEU A CA 1
ATOM 2724 C C . LEU A 1 359 ? -5.691 -6.312 -5.422 1 94.81 359 LEU A C 1
ATOM 2726 O O . LEU A 1 359 ? -5.184 -7.098 -4.617 1 94.81 359 LEU A O 1
ATOM 2730 N N . ILE A 1 360 ? -5.828 -6.633 -6.645 1 92.69 360 ILE A N 1
ATOM 2731 C CA . ILE A 1 360 ? -5.727 -7.977 -7.195 1 92.69 360 ILE A CA 1
ATOM 2732 C C . ILE A 1 360 ? -4.285 -8.469 -7.094 1 92.69 360 ILE A C 1
ATOM 2734 O O . ILE A 1 360 ? -4.039 -9.641 -6.785 1 92.69 360 ILE A O 1
ATOM 2738 N N . PHE A 1 361 ? -3.328 -7.598 -7.23 1 93.88 361 PHE A N 1
ATOM 2739 C CA . PHE A 1 361 ? -1.953 -8.039 -7.438 1 93.88 361 PHE A CA 1
ATOM 2740 C C . PHE A 1 361 ? -1.072 -7.625 -6.262 1 93.88 361 PHE A C 1
ATOM 2742 O O . PHE A 1 361 ? 0.143 -7.48 -6.41 1 93.88 361 PHE A O 1
ATOM 2749 N N . THR A 1 362 ? -1.673 -7.359 -5.145 1 95.69 362 THR A N 1
ATOM 2750 C CA . THR A 1 362 ? -0.916 -6.945 -3.967 1 95.69 362 THR A CA 1
ATOM 2751 C C . THR A 1 362 ? -1.173 -7.891 -2.797 1 95.69 362 THR A C 1
ATOM 2753 O O . THR A 1 362 ? -2.312 -8.297 -2.562 1 95.69 362 THR A O 1
ATOM 2756 N N . THR A 1 363 ? -0.086 -8.203 -2.121 1 96 363 THR A N 1
ATOM 2757 C CA . THR A 1 363 ? -0.239 -8.961 -0.883 1 96 363 THR A CA 1
ATOM 2758 C C . THR A 1 363 ? -1.226 -8.266 0.053 1 96 363 THR A C 1
ATOM 2760 O O . THR A 1 363 ? -1.197 -7.043 0.198 1 96 363 THR A O 1
ATOM 2763 N N . SER A 1 364 ? -2.125 -9.086 0.608 1 97.31 364 SER A N 1
ATOM 2764 C CA . SER A 1 364 ? -3.164 -8.508 1.449 1 97.31 364 SER A CA 1
ATOM 2765 C C . SER A 1 364 ? -2.641 -8.211 2.85 1 97.31 364 SER A C 1
ATOM 2767 O O . SER A 1 364 ? -1.52 -8.586 3.193 1 97.31 364 SER A O 1
ATOM 2769 N N . LEU A 1 365 ? -3.434 -7.469 3.65 1 98.06 365 LEU A N 1
ATOM 2770 C CA . LEU A 1 365 ? -3.043 -7.055 4.996 1 98.06 365 LEU A CA 1
ATOM 2771 C C . LEU A 1 365 ? -2.85 -8.266 5.898 1 98.06 365 LEU A C 1
ATOM 2773 O O . LEU A 1 365 ? -3.609 -9.234 5.82 1 98.06 365 LEU A O 1
ATOM 2777 N N . PRO A 1 366 ? -1.889 -8.195 6.805 1 97.88 366 PRO A N 1
ATOM 2778 C CA . PRO A 1 366 ? -1.646 -9.312 7.719 1 97.88 366 PRO A CA 1
ATOM 2779 C C . PRO A 1 366 ? -2.689 -9.406 8.836 1 97.88 366 PRO A C 1
ATOM 2781 O O . PRO A 1 366 ? -3.287 -8.391 9.203 1 97.88 366 PRO A O 1
ATOM 2784 N N . PRO A 1 367 ? -2.811 -10.578 9.445 1 97.12 367 PRO A N 1
ATOM 2785 C CA . PRO A 1 367 ? -3.814 -10.812 10.492 1 97.12 367 PRO A CA 1
ATOM 2786 C C . PRO A 1 367 ? -3.684 -9.844 11.664 1 97.12 367 PRO A C 1
ATOM 2788 O O . PRO A 1 367 ? -4.691 -9.32 12.156 1 97.12 367 PRO A O 1
ATOM 2791 N N . PRO A 1 368 ? -2.473 -9.523 12.18 1 97.94 368 PRO A N 1
ATOM 2792 C CA . PRO A 1 368 ? -2.416 -8.609 13.328 1 97.94 368 PRO A CA 1
ATOM 2793 C C . PRO A 1 368 ? -2.928 -7.207 12.992 1 97.94 368 PRO A C 1
ATOM 2795 O O . PRO A 1 368 ? -3.543 -6.555 13.836 1 97.94 368 PRO A O 1
ATOM 2798 N N . VAL A 1 369 ? -2.676 -6.742 11.773 1 98.25 369 VAL A N 1
ATOM 2799 C CA . VAL A 1 369 ? -3.152 -5.441 11.32 1 98.25 369 VAL A CA 1
ATOM 2800 C C . VAL A 1 369 ? -4.676 -5.441 11.258 1 98.25 369 VAL A C 1
ATOM 2802 O O . VAL A 1 369 ? -5.324 -4.504 11.727 1 98.25 369 VAL A O 1
ATOM 2805 N N . LEU A 1 370 ? -5.199 -6.535 10.703 1 98.12 370 LEU A N 1
ATOM 2806 C CA . LEU A 1 370 ? -6.645 -6.664 10.586 1 98.12 370 LEU A CA 1
ATOM 2807 C C . LEU A 1 370 ? -7.305 -6.707 11.961 1 98.12 370 LEU A C 1
ATOM 2809 O O . LEU A 1 370 ? -8.328 -6.059 12.188 1 98.12 370 LEU A O 1
ATOM 2813 N N . ALA A 1 371 ? -6.727 -7.453 12.844 1 98.19 371 ALA A N 1
ATOM 2814 C CA . ALA A 1 371 ? -7.27 -7.586 14.188 1 98.19 371 ALA A CA 1
ATOM 2815 C C . ALA A 1 371 ? -7.238 -6.254 14.93 1 98.19 371 ALA A C 1
ATOM 2817 O O . ALA A 1 371 ? -8.203 -5.895 15.617 1 98.19 371 ALA A O 1
ATOM 2818 N N . ALA A 1 372 ? -6.156 -5.547 14.805 1 98.62 372 ALA A N 1
ATOM 2819 C CA . ALA A 1 372 ? -6.039 -4.23 15.43 1 98.62 372 ALA A CA 1
ATOM 2820 C C . ALA A 1 372 ? -7.09 -3.27 14.891 1 98.62 372 ALA A C 1
ATOM 2822 O O . ALA A 1 372 ? -7.719 -2.529 15.648 1 98.62 372 ALA A O 1
ATOM 2823 N N . ALA A 1 373 ? -7.25 -3.283 13.594 1 98.5 373 ALA A N 1
ATOM 2824 C CA . ALA A 1 373 ? -8.219 -2.4 12.953 1 98.5 373 ALA A CA 1
ATOM 2825 C C . ALA A 1 373 ? -9.641 -2.707 13.43 1 98.5 373 ALA A C 1
ATOM 2827 O O . ALA A 1 373 ? -10.406 -1.792 13.727 1 98.5 373 ALA A O 1
ATOM 2828 N N . ARG A 1 374 ? -9.977 -3.967 13.5 1 98.06 374 ARG A N 1
ATOM 2829 C CA . ARG A 1 374 ? -11.305 -4.363 13.953 1 98.06 374 ARG A CA 1
ATOM 2830 C C . ARG A 1 374 ? -11.57 -3.885 15.375 1 98.06 374 ARG A C 1
ATOM 2832 O O . ARG A 1 374 ? -12.648 -3.379 15.68 1 98.06 374 ARG A O 1
ATOM 2839 N N . ALA A 1 375 ? -10.555 -4.062 16.203 1 98.5 375 ALA A N 1
ATOM 2840 C CA . ALA A 1 375 ? -10.688 -3.625 17.578 1 98.5 375 ALA A CA 1
ATOM 2841 C C . ALA A 1 375 ? -10.867 -2.111 17.672 1 98.5 375 ALA A C 1
ATOM 2843 O O . ALA A 1 375 ? -11.711 -1.62 18.422 1 98.5 375 ALA A O 1
ATOM 2844 N N . SER A 1 376 ? -10.117 -1.395 16.922 1 98.69 376 SER A N 1
ATOM 2845 C CA . SER A 1 376 ? -10.188 0.063 16.922 1 98.69 376 SER A CA 1
ATOM 2846 C C . SER A 1 376 ? -11.547 0.559 16.438 1 98.69 376 SER A C 1
ATOM 2848 O O . SER A 1 376 ? -12.125 1.474 17.031 1 98.69 376 SER A O 1
ATOM 2850 N N . VAL A 1 377 ? -12.023 -0.039 15.352 1 98.56 377 VAL A N 1
ATOM 2851 C CA . VAL A 1 377 ? -13.32 0.343 14.797 1 98.56 377 VAL A CA 1
ATOM 2852 C C . VAL A 1 377 ? -14.414 0.103 15.836 1 98.56 377 VAL A C 1
ATOM 2854 O O . VAL A 1 377 ? -15.266 0.964 16.047 1 98.56 377 VAL A O 1
ATOM 2857 N N . ALA A 1 378 ? -14.367 -1.035 16.469 1 98.31 378 ALA A N 1
ATOM 2858 C CA . ALA A 1 378 ? -15.375 -1.386 17.453 1 98.31 378 ALA A CA 1
ATOM 2859 C C . ALA A 1 378 ? -15.336 -0.421 18.641 1 98.31 378 ALA A C 1
ATOM 2861 O O . ALA A 1 378 ? -16.375 0.042 19.109 1 98.31 378 ALA A O 1
ATOM 2862 N N . ILE A 1 379 ? -14.172 -0.087 19.141 1 98.56 379 ILE A N 1
ATOM 2863 C CA . ILE A 1 379 ? -14.008 0.782 20.312 1 98.56 379 ILE A CA 1
ATOM 2864 C C . ILE A 1 379 ? -14.5 2.189 19.969 1 98.56 379 ILE A C 1
ATOM 2866 O O . ILE A 1 379 ? -15.258 2.793 20.734 1 98.56 379 ILE A O 1
ATOM 2870 N N . LEU A 1 380 ? -14.117 2.688 18.828 1 98.69 380 LEU A N 1
ATOM 2871 C CA . LEU A 1 380 ? -14.453 4.066 18.469 1 98.69 380 LEU A CA 1
ATOM 2872 C C . LEU A 1 380 ? -15.93 4.199 18.125 1 98.69 380 LEU A C 1
ATOM 2874 O O . LEU A 1 380 ? -16.484 5.297 18.203 1 98.69 380 LEU A O 1
ATOM 2878 N N . ALA A 1 381 ? -16.578 3.066 17.781 1 98.62 381 ALA A N 1
ATOM 2879 C CA . ALA A 1 381 ? -18 3.094 17.516 1 98.62 381 ALA A CA 1
ATOM 2880 C C . ALA A 1 381 ? -18.812 3 18.812 1 98.62 381 ALA A C 1
ATOM 2882 O O . ALA A 1 381 ? -20.031 3.197 18.812 1 98.62 381 ALA A O 1
ATOM 2883 N N . SER A 1 382 ? -18.156 2.805 19.922 1 98.25 382 SER A N 1
ATOM 2884 C CA . SER A 1 382 ? -18.797 2.574 21.203 1 98.25 382 SER A CA 1
ATOM 2885 C C . SER A 1 382 ? -18.891 3.859 22.016 1 98.25 382 SER A C 1
ATOM 2887 O O . SER A 1 382 ? -18.578 4.941 21.516 1 98.25 382 SER A O 1
ATOM 2889 N N . SER A 1 383 ? -19.359 3.717 23.344 1 98.25 383 SER A N 1
ATOM 2890 C CA . SER A 1 383 ? -19.438 4.844 24.266 1 98.25 383 SER A CA 1
ATOM 2891 C C . SER A 1 383 ? -18.047 5.398 24.578 1 98.25 383 SER A C 1
ATOM 2893 O O . SER A 1 383 ? -17.875 6.609 24.75 1 98.25 383 SER A O 1
ATOM 2895 N N . GLU A 1 384 ? -17.094 4.555 24.609 1 98.25 384 GLU A N 1
ATOM 2896 C CA . GLU A 1 384 ? -15.719 5.02 24.812 1 98.25 384 GLU A CA 1
ATOM 2897 C C . GLU A 1 384 ? -15.266 5.918 23.672 1 98.25 384 GLU A C 1
ATOM 2899 O O . GLU A 1 384 ? -14.602 6.934 23.906 1 98.25 384 GLU A O 1
ATOM 2904 N N . GLY A 1 385 ? -15.633 5.484 22.469 1 98.5 385 GLY A N 1
ATOM 2905 C CA . GLY A 1 385 ? -15.312 6.316 21.312 1 98.5 385 GLY A CA 1
ATOM 2906 C C . GLY A 1 385 ? -15.969 7.684 21.359 1 98.5 385 GLY A C 1
ATOM 2907 O O . GLY A 1 385 ? -15.352 8.688 21.016 1 98.5 385 GLY A O 1
ATOM 2908 N N . ARG A 1 386 ? -17.172 7.734 21.828 1 98.38 386 ARG A N 1
ATOM 2909 C CA . ARG A 1 386 ? -17.891 9 21.969 1 98.38 386 ARG A CA 1
ATOM 2910 C C . ARG A 1 386 ? -17.203 9.906 22.984 1 98.38 386 ARG A C 1
ATOM 2912 O O . ARG A 1 386 ? -17.062 11.109 22.766 1 98.38 386 ARG A O 1
ATOM 2919 N N . GLN A 1 387 ? -16.781 9.32 24.031 1 98.38 387 GLN A N 1
ATOM 2920 C CA . GLN A 1 387 ? -16.078 10.078 25.062 1 98.38 387 GLN A CA 1
ATOM 2921 C C . GLN A 1 387 ? -14.75 10.609 24.547 1 98.38 387 GLN A C 1
ATOM 2923 O O . GLN A 1 387 ? -14.398 11.766 24.797 1 98.38 387 GLN A O 1
ATOM 2928 N N . LEU A 1 388 ? -14.039 9.758 23.875 1 98.44 388 LEU A N 1
ATOM 2929 C CA . LEU A 1 388 ? -12.758 10.164 23.328 1 98.44 388 LEU A CA 1
ATOM 2930 C C . LEU A 1 388 ? -12.93 11.312 22.328 1 98.44 388 LEU A C 1
ATOM 2932 O O . LEU A 1 388 ? -12.133 12.258 22.328 1 98.44 388 LEU A O 1
ATOM 2936 N N . ARG A 1 389 ? -13.93 11.219 21.516 1 98.56 389 ARG A N 1
ATOM 2937 C CA . ARG A 1 389 ? -14.195 12.266 20.531 1 98.56 389 ARG A CA 1
ATOM 2938 C C . ARG A 1 389 ? -14.562 13.578 21.219 1 98.56 389 ARG A C 1
ATOM 2940 O O . ARG A 1 389 ? -14.18 14.656 20.766 1 98.56 389 ARG A O 1
ATOM 2947 N N . ALA A 1 390 ? -15.32 13.484 22.281 1 98.5 390 ALA A N 1
ATOM 2948 C CA . ALA A 1 390 ? -15.68 14.688 23.031 1 98.5 390 ALA A CA 1
ATOM 2949 C C . ALA A 1 390 ? -14.445 15.352 23.625 1 98.5 390 ALA A C 1
ATOM 2951 O O . ALA A 1 390 ? -14.289 16.578 23.547 1 98.5 390 ALA A O 1
ATOM 2952 N N . GLU A 1 391 ? -13.609 14.555 24.219 1 98.5 391 GLU A N 1
ATOM 2953 C CA . GLU A 1 391 ? -12.367 15.078 24.781 1 98.5 391 GLU A CA 1
ATOM 2954 C C . GLU A 1 391 ? -11.461 15.648 23.703 1 98.5 391 GLU A C 1
ATOM 2956 O O . GLU A 1 391 ? -10.766 16.641 23.922 1 98.5 391 GLU A O 1
ATOM 2961 N N . HIS A 1 392 ? -11.445 14.992 22.625 1 98.62 392 HIS A N 1
ATOM 2962 C CA . HIS A 1 392 ? -10.664 15.453 21.484 1 98.62 392 HIS A CA 1
ATOM 2963 C C . HIS A 1 392 ? -11.125 16.828 21.016 1 98.62 392 HIS A C 1
ATOM 2965 O O . HIS A 1 392 ? -10.305 17.719 20.797 1 98.62 392 HIS A O 1
ATOM 2971 N N . LYS A 1 393 ? -12.391 17 20.859 1 98.12 393 LYS A N 1
ATOM 2972 C CA . LYS A 1 393 ? -12.961 18.266 20.438 1 98.12 393 LYS A CA 1
ATOM 2973 C C . LYS A 1 393 ? -12.641 19.375 21.422 1 98.12 393 LYS A C 1
ATOM 2975 O O . LYS A 1 393 ? -12.32 20.5 21.031 1 98.12 393 LYS A O 1
ATOM 2980 N N . LYS A 1 394 ? -12.75 19.047 22.641 1 98.44 394 LYS A N 1
ATOM 2981 C CA . LYS A 1 394 ? -12.43 20.016 23.703 1 98.44 394 LYS A CA 1
ATOM 2982 C C . LYS A 1 394 ? -10.969 20.438 23.625 1 98.44 394 LYS A C 1
ATOM 2984 O O . LYS A 1 394 ? -10.664 21.625 23.719 1 98.44 394 LYS A O 1
ATOM 2989 N N . ARG A 1 395 ? -10.062 19.453 23.484 1 98.62 395 ARG A N 1
ATOM 2990 C CA . ARG A 1 395 ? -8.641 19.734 23.422 1 98.62 395 ARG A CA 1
ATOM 2991 C C . ARG A 1 395 ? -8.312 20.609 22.219 1 98.62 395 ARG A C 1
ATOM 2993 O O . ARG A 1 395 ? -7.531 21.562 22.312 1 98.62 395 ARG A O 1
ATOM 3000 N N . VAL A 1 396 ? -8.906 20.312 21.109 1 98.5 396 VAL A N 1
ATOM 3001 C CA . VAL A 1 396 ? -8.695 21.078 19.875 1 98.5 396 VAL A CA 1
ATOM 3002 C C . VAL A 1 396 ? -9.125 22.516 20.094 1 98.5 396 VAL A C 1
ATOM 3004 O O . VAL A 1 396 ? -8.398 23.453 19.719 1 98.5 396 VAL A O 1
ATOM 3007 N N . ALA A 1 397 ? -10.25 22.703 20.688 1 98.25 397 ALA A N 1
ATOM 3008 C CA . ALA A 1 397 ? -10.781 24.047 20.922 1 98.25 397 ALA A CA 1
ATOM 3009 C C . ALA A 1 397 ? -9.867 24.844 21.859 1 98.25 397 ALA A C 1
ATOM 3011 O O . ALA A 1 397 ? -9.602 26.016 21.625 1 98.25 397 ALA A O 1
ATOM 3012 N N . ILE A 1 398 ? -9.406 24.219 22.891 1 98.5 398 ILE A N 1
ATOM 3013 C CA . ILE A 1 398 ? -8.555 24.875 23.875 1 98.5 398 ILE A CA 1
ATOM 3014 C C . ILE A 1 398 ? -7.238 25.281 23.219 1 98.5 398 ILE A C 1
ATOM 3016 O O . ILE A 1 398 ? -6.789 26.422 23.375 1 98.5 398 ILE A O 1
ATOM 3020 N N . VAL A 1 399 ? -6.637 24.375 22.484 1 98.69 399 VAL A N 1
ATOM 3021 C CA . VAL A 1 399 ? -5.344 24.641 21.859 1 98.69 399 VAL A CA 1
ATOM 3022 C C . VAL A 1 399 ? -5.484 25.766 20.828 1 98.69 399 VAL A C 1
ATOM 3024 O O . VAL A 1 399 ? -4.672 26.688 20.797 1 98.69 399 VAL A O 1
ATOM 3027 N N . ARG A 1 400 ? -6.5 25.719 19.984 1 98.25 400 ARG A N 1
ATOM 3028 C CA . ARG A 1 400 ? -6.73 26.75 18.984 1 98.25 400 ARG A CA 1
ATOM 3029 C C . ARG A 1 400 ? -6.898 28.109 19.641 1 98.25 400 ARG A C 1
ATOM 3031 O O . ARG A 1 400 ? -6.277 29.094 19.219 1 98.25 400 ARG A O 1
ATOM 3038 N N . ARG A 1 401 ? -7.734 28.156 20.656 1 97.88 401 ARG A N 1
ATOM 3039 C CA . ARG A 1 401 ? -7.996 29.406 21.359 1 97.88 401 ARG A CA 1
ATOM 3040 C C . ARG A 1 401 ? -6.711 29.984 21.953 1 97.88 401 ARG A C 1
ATOM 3042 O O . ARG A 1 401 ? -6.438 31.172 21.812 1 97.88 401 ARG A O 1
ATOM 3049 N N . ARG A 1 402 ? -5.98 29.141 22.578 1 98.31 402 ARG A N 1
ATOM 3050 C CA . ARG A 1 402 ? -4.758 29.594 23.25 1 98.31 402 ARG A CA 1
ATOM 3051 C C . ARG A 1 402 ? -3.744 30.109 22.234 1 98.31 402 ARG A C 1
ATOM 3053 O O . ARG A 1 402 ? -3.031 31.078 22.5 1 98.31 402 ARG A O 1
ATOM 3060 N N . LEU A 1 403 ? -3.637 29.469 21.094 1 98.5 403 LEU A N 1
ATOM 3061 C CA . LEU A 1 403 ? -2.754 29.922 20.031 1 98.5 403 LEU A CA 1
ATOM 3062 C C . LEU A 1 403 ? -3.189 31.281 19.516 1 98.5 403 LEU A C 1
ATOM 3064 O O . LEU A 1 403 ? -2.357 32.188 19.312 1 98.5 403 LEU A O 1
ATOM 3068 N N . GLN A 1 404 ? -4.434 31.453 19.312 1 97.81 404 GLN A N 1
ATOM 3069 C CA . GLN A 1 404 ? -4.98 32.719 18.781 1 97.81 404 GLN A CA 1
ATOM 3070 C C . GLN A 1 404 ? -4.836 33.844 19.812 1 97.81 404 GLN A C 1
ATOM 3072 O O . GLN A 1 404 ? -4.492 34.969 19.453 1 97.81 404 GLN A O 1
ATOM 3077 N N . GLU A 1 405 ? -5.105 33.469 21.016 1 97.69 405 GLU A N 1
ATOM 3078 C CA . GLU A 1 405 ? -4.953 34.469 22.094 1 97.69 405 GLU A CA 1
ATOM 3079 C C . GLU A 1 405 ? -3.516 34.969 22.188 1 97.69 405 GLU A C 1
ATOM 3081 O O . GLU A 1 405 ? -3.279 36.125 22.547 1 97.69 405 GLU A O 1
ATOM 3086 N N . ALA A 1 406 ? -2.602 34.125 21.828 1 98.12 406 ALA A N 1
ATOM 3087 C CA . ALA A 1 406 ? -1.186 34.469 21.891 1 98.12 406 ALA A CA 1
ATOM 3088 C C . ALA A 1 406 ? -0.761 35.25 20.641 1 98.12 406 ALA A C 1
ATOM 3090 O O . ALA A 1 406 ? 0.384 35.719 20.547 1 98.12 406 ALA A O 1
ATOM 3091 N N . GLY A 1 407 ? -1.692 35.406 19.672 1 97.69 407 GLY A N 1
ATOM 3092 C CA . GLY A 1 407 ? -1.436 36.188 18.484 1 97.69 407 GLY A CA 1
ATOM 3093 C C . GLY A 1 407 ? -0.866 35.406 17.328 1 97.69 407 GLY A C 1
ATOM 3094 O O . GLY A 1 407 ? -0.498 35.969 16.297 1 97.69 407 GLY A O 1
ATOM 3095 N N . LEU A 1 408 ? -0.75 34.094 17.5 1 98.12 408 LEU A N 1
ATOM 3096 C CA . LEU A 1 408 ? -0.231 33.25 16.422 1 98.12 408 LEU A CA 1
ATOM 3097 C C . LEU A 1 408 ? -1.259 33.094 15.305 1 98.12 408 LEU A C 1
ATOM 3099 O O . LEU A 1 408 ? -2.465 33.125 15.562 1 98.12 408 LEU A O 1
ATOM 3103 N N . PRO A 1 409 ? -0.824 32.969 14.055 1 97.12 409 PRO A N 1
ATOM 3104 C CA . PRO A 1 409 ? -1.747 32.844 12.922 1 97.12 409 PRO A CA 1
ATOM 3105 C C . PRO A 1 409 ? -2.334 31.438 12.781 1 97.12 409 PRO A C 1
ATOM 3107 O O . PRO A 1 409 ? -2.252 30.844 11.711 1 97.12 409 PRO A O 1
ATOM 3110 N N . ALA A 1 410 ? -2.91 30.969 13.852 1 97.06 410 ALA A N 1
ATOM 3111 C CA . ALA A 1 410 ? -3.656 29.719 13.828 1 97.06 410 ALA A CA 1
ATOM 3112 C C . ALA A 1 410 ? -5.004 29.891 13.133 1 97.06 410 ALA A C 1
ATOM 3114 O O . ALA A 1 410 ? -5.797 30.75 13.523 1 97.06 410 ALA A O 1
ATOM 3115 N N . ALA A 1 411 ? -5.188 29.047 12.141 1 93.88 411 ALA A N 1
ATOM 3116 C CA . ALA A 1 411 ? -6.391 29.188 11.32 1 93.88 411 ALA A CA 1
ATOM 3117 C C . ALA A 1 411 ? -7.645 28.875 12.141 1 93.88 411 ALA A C 1
ATOM 3119 O O . ALA A 1 411 ? -7.641 27.969 12.969 1 93.88 411 ALA A O 1
ATOM 3120 N N . ASP A 1 412 ? -8.664 29.719 11.906 1 93.75 412 ASP A N 1
ATOM 3121 C CA . ASP A 1 412 ? -9.984 29.438 12.461 1 93.75 412 ASP A CA 1
ATOM 3122 C C . ASP A 1 412 ? -10.797 28.547 11.516 1 93.75 412 ASP A C 1
ATOM 3124 O O . ASP A 1 412 ? -11.57 29.047 10.695 1 93.75 412 ASP A O 1
ATOM 3128 N N . VAL A 1 413 ? -10.633 27.312 11.617 1 92.75 413 VAL A N 1
ATOM 3129 C CA . VAL A 1 413 ? -11.273 26.328 10.75 1 92.75 413 VAL A CA 1
ATOM 3130 C C . VAL A 1 413 ? -12.062 25.328 11.594 1 92.75 413 VAL A C 1
ATOM 3132 O O . VAL A 1 413 ? -11.797 25.172 12.789 1 92.75 413 VAL A O 1
ATOM 3135 N N . PRO A 1 414 ? -12.961 24.719 11.008 1 94.5 414 PRO A N 1
ATOM 3136 C CA . PRO A 1 414 ? -13.898 23.906 11.797 1 94.5 414 PRO A CA 1
ATOM 3137 C C . PRO A 1 414 ? -13.328 22.547 12.18 1 94.5 414 PRO A C 1
ATOM 3139 O O . PRO A 1 414 ? -13.883 21.859 13.039 1 94.5 414 PRO A O 1
ATOM 3142 N N . SER A 1 415 ? -12.297 22.047 11.578 1 97.06 415 SER A N 1
ATOM 3143 C CA . SER A 1 415 ? -11.828 20.688 11.828 1 97.06 415 SER A CA 1
ATOM 3144 C C . SER A 1 415 ? -10.852 20.641 13 1 97.06 415 SER A C 1
ATOM 3146 O O . SER A 1 415 ? -10.625 21.656 13.664 1 97.06 415 SER A O 1
ATOM 3148 N N . HIS A 1 416 ? -10.367 19.453 13.266 1 98 416 HIS A N 1
ATOM 3149 C CA . HIS A 1 416 ? -9.445 19.203 14.367 1 98 416 HIS A CA 1
ATOM 3150 C C . HIS A 1 416 ? -8.016 19.562 13.984 1 98 416 HIS A C 1
ATOM 3152 O O . HIS A 1 416 ? -7.129 19.609 14.844 1 98 416 HIS A O 1
ATOM 3158 N N . ILE A 1 417 ? -7.762 19.797 12.719 1 97 417 ILE A N 1
ATOM 3159 C CA . ILE A 1 417 ? -6.441 20.188 12.242 1 97 417 ILE A CA 1
ATOM 3160 C C . ILE A 1 417 ? -6.254 21.703 12.406 1 97 417 ILE A C 1
ATOM 3162 O O . ILE A 1 417 ? -7.113 22.484 12.008 1 97 417 ILE A O 1
ATOM 3166 N N . ILE A 1 418 ? -5.129 22.109 12.961 1 97.62 418 ILE A N 1
ATOM 3167 C CA . ILE A 1 418 ? -4.859 23.516 13.219 1 97.62 418 ILE A CA 1
ATOM 3168 C C . ILE A 1 418 ? -3.629 23.953 12.43 1 97.62 418 ILE A C 1
ATOM 3170 O O . ILE A 1 418 ? -2.506 23.906 12.93 1 97.62 418 ILE A O 1
ATOM 3174 N N . PRO A 1 419 ? -3.826 24.469 11.25 1 97.12 419 PRO A N 1
ATOM 3175 C CA . PRO A 1 419 ? -2.693 25.031 10.516 1 97.12 419 PRO A CA 1
ATOM 3176 C C . PRO A 1 419 ? -2.215 26.359 11.109 1 97.12 419 PRO A C 1
ATOM 3178 O O . PRO A 1 419 ? -3.033 27.203 11.492 1 97.12 419 PRO A O 1
ATOM 3181 N N . ILE A 1 420 ? -0.952 26.531 11.266 1 97.69 420 ILE A N 1
ATOM 3182 C CA . ILE A 1 420 ? -0.324 27.797 11.625 1 97.69 420 ILE A CA 1
ATOM 3183 C C . ILE A 1 420 ? 0.466 28.328 10.438 1 97.69 420 ILE A C 1
ATOM 3185 O O . ILE A 1 420 ? 1.539 27.828 10.109 1 97.69 420 ILE A O 1
ATOM 3189 N N . PHE A 1 421 ? -0.015 29.375 9.859 1 96.69 421 PHE A N 1
ATOM 3190 C CA . PHE A 1 421 ? 0.496 29.875 8.586 1 96.69 421 PHE A CA 1
ATOM 3191 C C . PHE A 1 421 ? 1.836 30.578 8.781 1 96.69 421 PHE A C 1
ATOM 3193 O O . PHE A 1 421 ? 1.99 31.391 9.695 1 96.69 421 PHE A O 1
ATOM 3200 N N . VAL A 1 422 ? 2.844 30.234 7.918 1 96.38 422 VAL A N 1
ATOM 3201 C CA . VAL A 1 422 ? 4.16 30.859 7.934 1 96.38 422 VAL A CA 1
ATOM 3202 C C . VAL A 1 422 ? 4.422 31.547 6.59 1 96.38 422 VAL A C 1
ATOM 3204 O O . VAL A 1 422 ? 4.891 32.688 6.543 1 96.38 422 VAL A O 1
ATOM 3207 N N . GLY A 1 423 ? 4.242 30.828 5.422 1 95.19 423 GLY A N 1
ATOM 3208 C CA . GLY A 1 423 ? 4.258 31.422 4.094 1 95.19 423 GLY A CA 1
ATOM 3209 C C . GLY A 1 423 ? 5.613 31.328 3.42 1 95.19 423 GLY A C 1
ATOM 3210 O O . GLY A 1 423 ? 5.805 31.859 2.324 1 95.19 423 GLY A O 1
ATOM 3211 N N . ASP A 1 424 ? 6.5 30.703 4.125 1 95.19 424 ASP A N 1
ATOM 3212 C CA . ASP A 1 424 ? 7.836 30.516 3.57 1 95.19 424 ASP A CA 1
ATOM 3213 C C . ASP A 1 424 ? 8.422 29.172 3.99 1 95.19 424 ASP A C 1
ATOM 3215 O O . ASP A 1 424 ? 8.484 28.859 5.18 1 95.19 424 ASP A O 1
ATOM 3219 N N . ALA A 1 425 ? 8.945 28.438 2.984 1 94.62 425 ALA A N 1
ATOM 3220 C CA . ALA A 1 425 ? 9.414 27.078 3.236 1 94.62 425 ALA A CA 1
ATOM 3221 C C . ALA A 1 425 ? 10.617 27.078 4.176 1 94.62 425 ALA A C 1
ATOM 3223 O O . ALA A 1 425 ? 10.688 26.266 5.105 1 94.62 425 ALA A O 1
ATOM 3224 N N . GLY A 1 426 ? 11.602 27.859 3.922 1 95.56 426 GLY A N 1
ATOM 3225 C CA . GLY A 1 426 ? 12.797 27.922 4.75 1 95.56 426 GLY A CA 1
ATOM 3226 C C . GLY A 1 426 ? 12.508 28.328 6.184 1 95.56 426 GLY A C 1
ATOM 3227 O O . GLY A 1 426 ? 13.023 27.703 7.121 1 95.56 426 GLY A O 1
ATOM 3228 N N . VAL A 1 427 ? 11.68 29.359 6.332 1 96.62 427 VAL A N 1
ATOM 3229 C CA . VAL A 1 427 ? 11.32 29.844 7.66 1 96.62 427 VAL A CA 1
ATOM 3230 C C . VAL A 1 427 ? 10.523 28.781 8.406 1 96.62 427 VAL A C 1
ATOM 3232 O O . VAL A 1 427 ? 10.766 28.516 9.586 1 96.62 427 VAL A O 1
ATOM 3235 N N . CYS A 1 428 ? 9.57 28.188 7.73 1 96.81 428 CYS A N 1
ATOM 3236 C CA . CYS A 1 428 ? 8.734 27.156 8.328 1 96.81 428 CYS A CA 1
ATOM 3237 C C . CYS A 1 428 ? 9.586 26 8.844 1 96.81 428 CYS A C 1
ATOM 3239 O O . CYS A 1 428 ? 9.383 25.516 9.961 1 96.81 428 CYS A O 1
ATOM 3241 N N . ASN A 1 429 ? 10.539 25.562 8.008 1 96.06 429 ASN A N 1
ATOM 3242 C CA . ASN A 1 429 ? 11.461 24.516 8.414 1 96.06 429 ASN A CA 1
ATOM 3243 C C . ASN A 1 429 ? 12.289 24.922 9.633 1 96.06 429 ASN A C 1
ATOM 3245 O O . ASN A 1 429 ? 12.508 24.125 10.539 1 96.06 429 ASN A O 1
ATOM 3249 N N . SER A 1 430 ? 12.734 26.109 9.586 1 96.88 430 SER A N 1
ATOM 3250 C CA . SER A 1 430 ? 13.57 26.625 10.672 1 96.88 430 SER A CA 1
ATOM 3251 C C . SER A 1 430 ? 12.805 26.656 11.992 1 96.88 430 SER A C 1
ATOM 3253 O O . SER A 1 430 ? 13.359 26.312 13.039 1 96.88 430 SER A O 1
ATOM 3255 N N . ILE A 1 431 ? 11.594 27.047 11.898 1 98 431 ILE A N 1
ATOM 3256 C CA . ILE A 1 431 ? 10.758 27.094 13.094 1 98 431 ILE A CA 1
ATOM 3257 C C . ILE A 1 431 ? 10.57 25.688 13.641 1 98 431 ILE A C 1
ATOM 3259 O O . ILE A 1 431 ? 10.727 25.453 14.844 1 98 431 ILE A O 1
ATOM 3263 N N . SER A 1 432 ? 10.203 24.766 12.781 1 97.25 432 SER A N 1
ATOM 3264 C CA . SER A 1 432 ? 10.023 23.375 13.188 1 97.25 432 SER A CA 1
ATOM 3265 C C . SER A 1 432 ? 11.281 22.812 13.828 1 97.25 432 SER A C 1
ATOM 3267 O O . SER A 1 432 ? 11.219 22.141 14.859 1 97.25 432 SER A O 1
ATOM 3269 N N . GLU A 1 433 ? 12.438 23.094 13.242 1 95.81 433 GLU A N 1
ATOM 3270 C CA . GLU A 1 433 ? 13.719 22.625 13.758 1 95.81 433 GLU A CA 1
ATOM 3271 C C . GLU A 1 433 ? 14.023 23.234 15.125 1 95.81 433 GLU A C 1
ATOM 3273 O O . GLU A 1 433 ? 14.508 22.531 16.016 1 95.81 433 GLU A O 1
ATOM 3278 N N . ASP A 1 434 ? 13.766 24.469 15.227 1 97.44 434 ASP A N 1
ATOM 3279 C CA . ASP A 1 434 ? 14.016 25.156 16.484 1 97.44 434 ASP A CA 1
ATOM 3280 C C . ASP A 1 434 ? 13.133 24.594 17.609 1 97.44 434 ASP A C 1
ATOM 3282 O O . ASP A 1 434 ? 13.609 24.375 18.719 1 97.44 434 ASP A O 1
ATOM 3286 N N . LEU A 1 435 ? 11.906 24.422 17.297 1 98.12 435 LEU A N 1
ATOM 3287 C CA . LEU A 1 435 ? 10.984 23.844 18.266 1 98.12 435 LEU A CA 1
ATOM 3288 C C . LEU A 1 435 ? 11.477 22.469 18.719 1 98.12 435 LEU A C 1
ATOM 3290 O O . LEU A 1 435 ? 11.438 22.156 19.922 1 98.12 435 LEU A O 1
ATOM 3294 N N . LEU A 1 436 ? 11.93 21.672 17.781 1 96.75 436 LEU A N 1
ATOM 3295 C CA . LEU A 1 436 ? 12.391 20.312 18.094 1 96.75 436 LEU A CA 1
ATOM 3296 C C . LEU A 1 436 ? 13.672 20.344 18.922 1 96.75 436 LEU A C 1
ATOM 3298 O O . LEU A 1 436 ? 13.766 19.703 19.969 1 96.75 436 LEU A O 1
ATOM 3302 N N . ARG A 1 437 ? 14.641 21.109 18.5 1 95.5 437 ARG A N 1
ATOM 3303 C CA . ARG A 1 437 ? 15.992 21.094 19.062 1 95.5 437 ARG A CA 1
ATOM 3304 C C . ARG A 1 437 ? 16.016 21.797 20.422 1 95.5 437 ARG A C 1
ATOM 3306 O O . ARG A 1 437 ? 16.688 21.328 21.344 1 95.5 437 ARG A O 1
ATOM 3313 N N . ASN A 1 438 ? 15.281 22.891 20.531 1 96.25 438 ASN A N 1
ATOM 3314 C CA . ASN A 1 438 ? 15.477 23.75 21.688 1 96.25 438 ASN A CA 1
ATOM 3315 C C . ASN A 1 438 ? 14.305 23.656 22.672 1 96.25 438 ASN A C 1
ATOM 3317 O O . ASN A 1 438 ? 14.422 24.047 23.828 1 96.25 438 ASN A O 1
ATOM 3321 N N . HIS A 1 439 ? 13.195 23.109 22.172 1 97.88 439 HIS A N 1
ATOM 3322 C CA . HIS A 1 439 ? 12.023 23.125 23.047 1 97.88 439 HIS A CA 1
ATOM 3323 C C . HIS A 1 439 ? 11.414 21.734 23.172 1 97.88 439 HIS A C 1
ATOM 3325 O O . HIS A 1 439 ? 10.453 21.531 23.906 1 97.88 439 HIS A O 1
ATOM 3331 N N . GLN A 1 440 ? 11.914 20.703 22.484 1 97.75 440 GLN A N 1
ATOM 3332 C CA . GLN A 1 440 ? 11.469 19.312 22.531 1 97.75 440 GLN A CA 1
ATOM 3333 C C . GLN A 1 440 ? 10.008 19.188 22.109 1 97.75 440 GLN A C 1
ATOM 3335 O O . GLN A 1 440 ? 9.242 18.422 22.703 1 97.75 440 GLN A O 1
ATOM 3340 N N . ILE A 1 441 ? 9.641 19.984 21.141 1 98.38 441 ILE A N 1
ATOM 3341 C CA . ILE A 1 441 ? 8.305 19.953 20.547 1 98.38 441 ILE A CA 1
ATOM 3342 C C . ILE A 1 441 ? 8.398 19.594 19.078 1 98.38 441 ILE A C 1
ATOM 3344 O O . ILE A 1 441 ? 9.156 20.219 18.328 1 98.38 441 ILE A O 1
ATOM 3348 N N . TYR A 1 442 ? 7.703 18.609 18.734 1 97.75 442 TYR A N 1
ATOM 3349 C CA . TYR A 1 442 ? 7.703 18.203 17.328 1 97.75 442 TYR A CA 1
ATOM 3350 C C . TYR A 1 442 ? 6.438 18.672 16.625 1 97.75 442 TYR A C 1
ATOM 3352 O O . TYR A 1 442 ? 5.344 18.172 16.891 1 97.75 442 TYR A O 1
ATOM 3360 N N . LEU A 1 443 ? 6.57 19.625 15.742 1 97.38 443 LEU A N 1
ATOM 3361 C CA . LEU A 1 443 ? 5.605 20.109 14.766 1 97.38 443 LEU A CA 1
ATOM 3362 C C . LEU A 1 443 ? 6.176 20.031 13.352 1 97.38 443 LEU A C 1
ATOM 3364 O O . LEU A 1 443 ? 7.312 20.438 13.109 1 97.38 443 LEU A O 1
ATOM 3368 N N . GLN A 1 444 ? 5.352 19.547 12.5 1 94.81 444 GLN A N 1
ATOM 3369 C CA . GLN A 1 444 ? 5.879 19.312 11.156 1 94.81 444 GLN A CA 1
ATOM 3370 C C . GLN A 1 444 ? 5.676 20.531 10.266 1 94.81 444 GLN A C 1
ATOM 3372 O O . GLN A 1 444 ? 4.602 21.125 10.266 1 94.81 444 GLN A O 1
ATOM 3377 N N . SER A 1 445 ? 6.762 20.922 9.625 1 95.62 445 SER A N 1
ATOM 3378 C CA . SER A 1 445 ? 6.68 21.906 8.547 1 95.62 445 SER A CA 1
ATOM 3379 C C . SER A 1 445 ? 6.117 21.281 7.273 1 95.62 445 SER A C 1
ATOM 3381 O O . SER A 1 445 ? 6.578 20.219 6.836 1 95.62 445 SER A O 1
ATOM 3383 N N . ILE A 1 446 ? 5.094 21.859 6.738 1 94.69 446 ILE A N 1
ATOM 3384 C CA . ILE A 1 446 ? 4.461 21.375 5.516 1 94.69 446 ILE A CA 1
ATOM 3385 C C . ILE A 1 446 ? 4.801 22.312 4.359 1 94.69 446 ILE A C 1
ATOM 3387 O O . ILE A 1 446 ? 4.551 23.516 4.43 1 94.69 446 ILE A O 1
ATOM 3391 N N . ASN A 1 447 ? 5.383 21.75 3.326 1 90.38 447 ASN A N 1
ATOM 3392 C CA . ASN A 1 447 ? 5.793 22.547 2.168 1 90.38 447 ASN A CA 1
ATOM 3393 C C . ASN A 1 447 ? 5.352 21.891 0.862 1 90.38 447 ASN A C 1
ATOM 3395 O O . ASN A 1 447 ? 4.629 20.891 0.875 1 90.38 447 ASN A O 1
ATOM 3399 N N . TYR A 1 448 ? 5.617 22.578 -0.217 1 84.69 448 TYR A N 1
ATOM 3400 C CA . TYR A 1 448 ? 5.316 22.047 -1.541 1 84.69 448 TYR A CA 1
ATOM 3401 C C . TYR A 1 448 ? 5.945 20.672 -1.729 1 84.69 448 TYR A C 1
ATOM 3403 O O . TYR A 1 448 ? 7.07 20.438 -1.288 1 84.69 448 TYR A O 1
ATOM 3411 N N . PRO A 1 449 ? 5.164 19.703 -2.312 1 84.19 449 PRO A N 1
ATOM 3412 C CA . PRO A 1 449 ? 3.916 19.844 -3.064 1 84.19 449 PRO A CA 1
ATOM 3413 C C . PRO A 1 449 ? 2.678 19.594 -2.205 1 84.19 449 PRO A C 1
ATOM 3415 O O . PRO A 1 449 ? 1.555 19.625 -2.715 1 84.19 449 PRO A O 1
ATOM 3418 N N . THR A 1 450 ? 2.854 19.406 -0.984 1 84.56 450 THR A N 1
ATOM 3419 C CA . THR A 1 450 ? 1.694 19.141 -0.139 1 84.56 450 THR A CA 1
ATOM 3420 C C . THR A 1 450 ? 0.784 20.359 -0.076 1 84.56 450 THR A C 1
ATOM 3422 O O . THR A 1 450 ? -0.442 20.234 -0.059 1 84.56 450 THR A O 1
ATOM 3425 N N . VAL A 1 451 ? 1.41 21.547 0.01 1 88.81 451 VAL A N 1
ATOM 3426 C CA . VAL A 1 451 ? 0.684 22.812 -0.109 1 88.81 451 VAL A CA 1
ATOM 3427 C C . VAL A 1 451 ? 1.34 23.688 -1.173 1 88.81 451 VAL A C 1
ATOM 3429 O O . VAL A 1 451 ? 2.486 23.453 -1.56 1 88.81 451 VAL A O 1
ATOM 3432 N N . ALA A 1 452 ? 0.608 24.656 -1.62 1 89.31 452 ALA A N 1
ATOM 3433 C CA . ALA A 1 452 ? 1.135 25.562 -2.646 1 89.31 452 ALA A CA 1
ATOM 3434 C C . ALA A 1 452 ? 2.277 26.406 -2.098 1 89.31 452 ALA A C 1
ATOM 3436 O O . ALA A 1 452 ? 2.311 26.719 -0.906 1 89.31 452 ALA A O 1
ATOM 3437 N N . LYS A 1 453 ? 3.27 26.781 -2.979 1 91.12 453 LYS A N 1
ATOM 3438 C CA . LYS A 1 453 ? 4.363 27.672 -2.602 1 91.12 453 LYS A CA 1
ATOM 3439 C C . LYS A 1 453 ? 3.826 29 -2.061 1 91.12 453 LYS A C 1
ATOM 3441 O O . LYS A 1 453 ? 2.871 29.547 -2.604 1 91.12 453 LYS A O 1
ATOM 3446 N N . GLY A 1 454 ? 4.32 29.391 -1.001 1 92.94 454 GLY A N 1
ATOM 3447 C CA . GLY A 1 454 ? 3.889 30.641 -0.393 1 92.94 454 GLY A CA 1
ATOM 3448 C C . GLY A 1 454 ? 2.834 30.438 0.681 1 92.94 454 GLY A C 1
ATOM 3449 O O . GLY A 1 454 ? 2.457 31.391 1.365 1 92.94 454 GLY A O 1
ATOM 3450 N N . THR A 1 455 ? 2.381 29.172 0.839 1 93.69 455 THR A N 1
ATOM 3451 C CA . THR A 1 455 ? 1.353 28.906 1.842 1 93.69 455 THR A CA 1
ATOM 3452 C C . THR A 1 455 ? 1.842 27.891 2.867 1 93.69 455 THR A C 1
ATOM 3454 O O . THR A 1 455 ? 1.038 27.203 3.498 1 93.69 455 THR A O 1
ATOM 3457 N N . GLU A 1 456 ? 3.168 27.797 2.99 1 95.5 456 GLU A N 1
ATOM 3458 C CA . GLU A 1 456 ? 3.76 26.844 3.926 1 95.5 456 GLU A CA 1
ATOM 3459 C C . GLU A 1 456 ? 3.248 27.078 5.344 1 95.5 456 GLU A C 1
ATOM 3461 O O . GLU A 1 456 ? 2.979 28.219 5.738 1 95.5 456 GLU A O 1
ATOM 3466 N N . ARG A 1 457 ? 3.113 26.031 6.066 1 97.06 457 ARG A N 1
ATOM 3467 C CA . ARG A 1 457 ? 2.492 26.109 7.387 1 97.06 457 ARG A CA 1
ATOM 3468 C C . ARG A 1 457 ? 2.967 24.969 8.289 1 97.06 457 ARG A C 1
ATOM 3470 O O . ARG A 1 457 ? 3.51 23.984 7.801 1 97.06 457 ARG A O 1
ATOM 3477 N N . LEU A 1 458 ? 2.832 25.234 9.539 1 97.31 458 LEU A N 1
ATOM 3478 C CA . LEU A 1 458 ? 2.914 24.141 10.508 1 97.31 458 LEU A CA 1
ATOM 3479 C C . LEU A 1 458 ? 1.559 23.469 10.672 1 97.31 458 LEU A C 1
ATOM 3481 O O . LEU A 1 458 ? 0.519 24.125 10.633 1 97.31 458 LEU A O 1
ATOM 3485 N N . ARG A 1 459 ? 1.568 22.188 10.773 1 95.88 459 ARG A N 1
ATOM 3486 C CA . ARG A 1 459 ? 0.322 21.438 10.953 1 95.88 459 ARG A CA 1
ATOM 3487 C C . ARG A 1 459 ? 0.244 20.828 12.352 1 95.88 459 ARG A C 1
ATOM 3489 O O . ARG A 1 459 ? 1.037 19.953 12.695 1 95.88 459 ARG A O 1
ATOM 3496 N N . LEU A 1 460 ? -0.654 21.344 13.094 1 97.5 460 LEU A N 1
ATOM 3497 C CA . LEU A 1 460 ? -0.873 20.875 14.453 1 97.5 460 LEU A CA 1
ATOM 3498 C C . LEU A 1 460 ? -2.105 19.984 14.531 1 97.5 460 LEU A C 1
ATOM 3500 O O . LEU A 1 460 ? -3.139 20.281 13.93 1 97.5 460 LEU A O 1
ATOM 3504 N N . ALA A 1 461 ? -1.952 18.828 15.188 1 97.12 461 ALA A N 1
ATOM 3505 C CA . ALA A 1 461 ? -3.025 17.859 15.391 1 97.12 461 ALA A CA 1
ATOM 3506 C C . ALA A 1 461 ? -3.107 17.422 16.859 1 97.12 461 ALA A C 1
ATOM 3508 O O . ALA A 1 461 ? -2.512 16.422 17.25 1 97.12 461 ALA A O 1
ATOM 3509 N N . PRO A 1 462 ? -3.871 18.141 17.672 1 97.94 462 PRO A N 1
ATOM 3510 C CA . PRO A 1 462 ? -3.98 17.781 19.078 1 97.94 462 PRO A CA 1
ATOM 3511 C C . PRO A 1 462 ? -4.68 16.438 19.281 1 97.94 462 PRO A C 1
ATOM 3513 O O . PRO A 1 462 ? -5.465 16 18.438 1 97.94 462 PRO A O 1
ATOM 3516 N N . SER A 1 463 ? -4.391 15.789 20.344 1 97.62 463 SER A N 1
ATOM 3517 C CA . SER A 1 463 ? -5.074 14.578 20.797 1 97.62 463 SER A CA 1
ATOM 3518 C C . SER A 1 463 ? -5.668 14.766 22.188 1 97.62 463 SER A C 1
ATOM 3520 O O . SER A 1 463 ? -5.316 15.719 22.891 1 97.62 463 SER A O 1
ATOM 3522 N N . PRO A 1 464 ? -6.562 13.852 22.578 1 97.88 464 PRO A N 1
ATOM 3523 C CA . PRO A 1 464 ? -7.113 13.938 23.922 1 97.88 464 PRO A CA 1
ATOM 3524 C C . PRO A 1 464 ? -6.051 13.742 25.016 1 97.88 464 PRO A C 1
ATOM 3526 O O . PRO A 1 464 ? -6.316 13.992 26.188 1 97.88 464 PRO A O 1
ATOM 3529 N N . PHE A 1 465 ? -4.898 13.414 24.656 1 97.75 465 PHE A N 1
ATOM 3530 C CA . PHE A 1 465 ? -3.873 13.07 25.641 1 97.75 465 PHE A CA 1
ATOM 3531 C C . PHE A 1 465 ? -2.9 14.227 25.828 1 97.75 465 PHE A C 1
ATOM 3533 O O . PHE A 1 465 ? -2.021 14.172 26.703 1 97.75 465 PHE A O 1
ATOM 3540 N N . HIS A 1 466 ? -3.057 15.258 25.062 1 98.56 466 HIS A N 1
ATOM 3541 C CA . HIS A 1 466 ? -2.375 16.516 25.359 1 98.56 466 HIS A CA 1
ATOM 3542 C C . HIS A 1 466 ? -3.033 17.234 26.531 1 98.56 466 HIS A C 1
ATOM 3544 O O . HIS A 1 466 ? -4.262 17.281 26.625 1 98.56 466 HIS A O 1
ATOM 3550 N N . THR A 1 467 ? -2.213 17.734 27.406 1 98.19 467 THR A N 1
ATOM 3551 C CA . THR A 1 467 ? -2.729 18.344 28.625 1 98.19 467 THR A CA 1
ATOM 3552 C C . THR A 1 467 ? -2.641 19.875 28.547 1 98.19 467 THR A C 1
ATOM 3554 O O . THR A 1 467 ? -2.055 20.422 27.609 1 98.19 467 THR A O 1
ATOM 3557 N N . ASP A 1 468 ? -3.256 20.484 29.578 1 98.25 468 ASP A N 1
ATOM 3558 C CA . ASP A 1 468 ? -3.172 21.938 2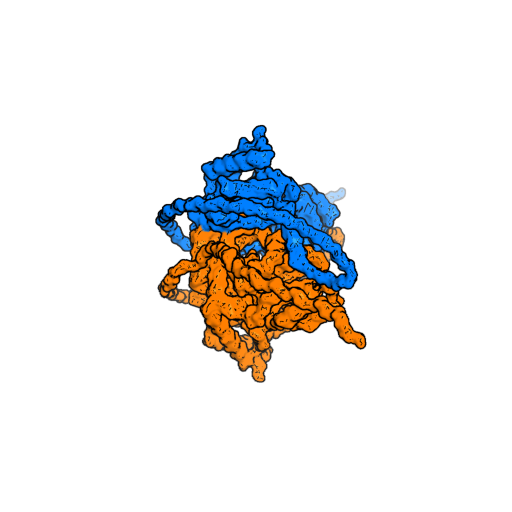9.688 1 98.25 468 ASP A CA 1
ATOM 3559 C C . ASP A 1 468 ? -1.723 22.391 29.844 1 98.25 468 ASP A C 1
ATOM 3561 O O . ASP A 1 468 ? -1.312 23.391 29.234 1 98.25 468 ASP A O 1
ATOM 3565 N N . LYS A 1 469 ? -0.992 21.656 30.625 1 98.56 469 LYS A N 1
ATOM 3566 C CA . LYS A 1 469 ? 0.416 21.984 30.828 1 98.56 469 LYS A CA 1
ATOM 3567 C C . LYS A 1 469 ? 1.198 21.875 29.516 1 98.56 469 LYS A C 1
ATOM 3569 O O . LYS A 1 469 ? 2.037 22.734 29.219 1 98.56 469 LYS A O 1
ATOM 3574 N N . MET A 1 470 ? 0.911 20.844 28.766 1 98.62 470 MET A N 1
ATOM 3575 C CA . MET A 1 470 ? 1.556 20.656 27.469 1 98.62 470 MET A CA 1
ATOM 3576 C C . MET A 1 470 ? 1.169 21.781 26.516 1 98.62 470 MET A C 1
ATOM 3578 O O . MET A 1 470 ? 2 22.266 25.734 1 98.62 470 MET A O 1
ATOM 3582 N N . THR A 1 471 ? -0.07 22.188 26.578 1 98.69 471 THR A N 1
ATOM 3583 C CA . THR A 1 471 ? -0.569 23.266 25.734 1 98.69 471 THR A CA 1
ATOM 3584 C C . THR A 1 471 ? 0.135 24.578 26.078 1 98.69 471 THR A C 1
ATOM 3586 O O . THR A 1 471 ? 0.534 25.312 25.172 1 98.69 471 THR A O 1
ATOM 3589 N N . ASP A 1 472 ? 0.267 24.828 27.344 1 98.56 472 ASP A N 1
ATOM 3590 C CA . ASP A 1 472 ? 0.971 26.031 27.781 1 98.56 472 ASP A CA 1
ATOM 3591 C C . ASP A 1 472 ? 2.406 26.047 27.266 1 98.56 472 ASP A C 1
ATOM 3593 O O . ASP A 1 472 ? 2.873 27.062 26.734 1 98.56 472 ASP A O 1
ATOM 3597 N N . ALA A 1 473 ? 3.062 24.938 27.391 1 98.69 473 ALA A N 1
ATOM 3598 C CA . ALA A 1 473 ? 4.441 24.828 26.922 1 98.69 473 ALA A CA 1
ATOM 3599 C C . ALA A 1 473 ? 4.531 25.031 25.406 1 98.69 473 ALA A C 1
ATOM 3601 O O . ALA A 1 473 ? 5.469 25.672 24.922 1 98.69 473 ALA A O 1
ATOM 3602 N N . LEU A 1 474 ? 3.623 24.469 24.688 1 98.75 474 LEU A N 1
ATOM 3603 C CA . LEU A 1 474 ? 3.561 24.625 23.234 1 98.75 474 LEU A CA 1
ATOM 3604 C C . LEU A 1 474 ? 3.424 26.094 22.859 1 98.75 474 LEU A C 1
ATOM 3606 O O . LEU A 1 474 ? 4.191 26.594 22.031 1 98.75 474 LEU A O 1
ATOM 3610 N N . VAL A 1 475 ? 2.479 26.781 23.438 1 98.62 475 VAL A N 1
ATOM 3611 C CA . VAL A 1 475 ? 2.174 28.172 23.078 1 98.62 475 VAL A CA 1
ATOM 3612 C C . VAL A 1 475 ? 3.355 29.062 23.438 1 98.62 475 VAL A C 1
ATOM 3614 O O . VAL A 1 475 ? 3.779 29.891 22.625 1 98.62 475 VAL A O 1
ATOM 3617 N N . ASP A 1 476 ? 3.877 28.859 24.641 1 98.62 476 ASP A N 1
ATOM 3618 C CA . ASP A 1 476 ? 5.02 29.656 25.078 1 98.62 476 ASP A CA 1
ATOM 3619 C C . ASP A 1 476 ? 6.211 29.469 24.141 1 98.62 476 ASP A C 1
ATOM 3621 O O . ASP A 1 476 ? 6.871 30.438 23.766 1 98.62 476 ASP A O 1
ATOM 3625 N N . SER A 1 477 ? 6.477 28.234 23.812 1 98.75 477 SER A N 1
ATOM 3626 C CA . SER A 1 477 ? 7.605 27.922 22.938 1 98.75 477 SER A CA 1
ATOM 3627 C C . SER A 1 477 ? 7.398 28.5 21.531 1 98.75 477 SER A C 1
ATOM 3629 O O . SER A 1 477 ? 8.328 29.031 20.938 1 98.75 477 SER A O 1
ATOM 3631 N N . LEU A 1 478 ? 6.215 28.391 20.984 1 98.69 478 LEU A N 1
ATOM 3632 C CA . LEU A 1 478 ? 5.906 28.922 19.656 1 98.69 478 LEU A CA 1
ATOM 3633 C C . LEU A 1 478 ? 6.082 30.438 19.625 1 98.69 478 LEU A C 1
ATOM 3635 O O . LEU A 1 478 ? 6.621 30.984 18.656 1 98.69 478 LEU A O 1
ATOM 3639 N N . VAL A 1 479 ? 5.605 31.094 20.688 1 98.38 479 VAL A N 1
ATOM 3640 C CA . VAL A 1 479 ? 5.734 32.562 20.75 1 98.38 479 VAL A CA 1
ATOM 3641 C C . VAL A 1 479 ? 7.211 32.938 20.766 1 98.38 479 VAL A C 1
ATOM 3643 O O . VAL A 1 479 ? 7.625 33.875 20.062 1 98.38 479 VAL A O 1
ATOM 3646 N N . LYS A 1 480 ? 7.996 32.25 21.562 1 98.31 480 LYS A N 1
ATOM 3647 C CA . LYS A 1 480 ? 9.43 32.531 21.656 1 98.31 480 LYS A CA 1
ATOM 3648 C C . LYS A 1 480 ? 10.102 32.344 20.297 1 98.31 480 LYS A C 1
ATOM 3650 O O . LYS A 1 480 ? 10.883 33.188 19.859 1 98.31 480 LYS A O 1
ATOM 3655 N N . VAL A 1 481 ? 9.781 31.234 19.641 1 98.31 481 VAL A N 1
ATOM 3656 C CA . VAL A 1 481 ? 10.406 30.922 18.359 1 98.31 481 VAL A CA 1
ATOM 3657 C C . VAL A 1 481 ? 9.914 31.891 17.297 1 98.31 481 VAL A C 1
ATOM 3659 O O . VAL A 1 481 ? 10.68 32.281 16.406 1 98.31 481 VAL A O 1
ATOM 3662 N N . TRP A 1 482 ? 8.664 32.25 17.359 1 97.75 482 TRP A N 1
ATOM 3663 C CA . TRP A 1 482 ? 8.086 33.188 16.422 1 97.75 482 TRP A CA 1
ATOM 3664 C C . TRP A 1 482 ? 8.805 34.531 16.5 1 97.75 482 TRP A C 1
ATOM 3666 O O . TRP A 1 482 ? 9.133 35.125 15.461 1 97.75 482 TRP A O 1
ATOM 3676 N N . ARG A 1 483 ? 9.055 35.031 17.656 1 97.19 483 ARG A N 1
ATOM 3677 C CA . ARG A 1 483 ? 9.75 36.312 17.875 1 97.19 483 ARG A CA 1
ATOM 3678 C C . ARG A 1 483 ? 11.203 36.219 17.406 1 97.19 483 ARG A C 1
ATOM 3680 O O . ARG A 1 483 ? 11.719 37.156 16.812 1 97.19 483 ARG A O 1
ATOM 3687 N N . ALA A 1 484 ? 11.75 35.094 17.688 1 97.31 484 ALA A N 1
ATOM 3688 C CA . ALA A 1 484 ? 13.141 34.906 17.281 1 97.31 484 ALA A CA 1
ATOM 3689 C C . ALA A 1 484 ? 13.297 34.969 15.773 1 97.31 484 ALA A C 1
ATOM 3691 O O . ALA A 1 484 ? 14.344 35.375 15.258 1 97.31 484 ALA A O 1
ATOM 3692 N N . HIS A 1 485 ? 12.273 34.562 15.078 1 97 485 HIS A N 1
ATOM 3693 C CA . HIS A 1 485 ? 12.305 34.562 13.617 1 97 485 HIS A CA 1
ATOM 3694 C C . HIS A 1 485 ? 11.719 35.875 13.078 1 97 485 HIS A C 1
ATOM 3696 O O . HIS A 1 485 ? 11.492 36 11.875 1 97 485 HIS A O 1
ATOM 3702 N N . ARG A 1 486 ? 11.414 36.812 13.922 1 96 486 ARG A N 1
ATOM 3703 C CA . ARG A 1 486 ? 10.93 38.156 13.602 1 96 486 ARG A CA 1
ATOM 3704 C C . ARG A 1 486 ? 9.617 38.094 12.836 1 96 486 ARG A C 1
ATOM 3706 O O . ARG A 1 486 ? 9.414 38.844 11.875 1 96 486 ARG A O 1
ATOM 3713 N N . LEU A 1 487 ? 8.828 37.156 13.227 1 96.25 487 LEU A N 1
ATOM 3714 C CA . LEU A 1 487 ? 7.492 37.031 12.656 1 96.25 487 LEU A CA 1
ATOM 3715 C C . LEU A 1 487 ? 6.48 37.812 13.508 1 96.25 487 LEU A C 1
ATOM 3717 O O . LEU A 1 487 ? 6.621 37.875 14.734 1 96.25 487 LEU A O 1
ATOM 3721 N N . PRO A 1 488 ? 5.484 38.375 12.922 1 93.94 488 PRO A N 1
ATOM 3722 C CA . PRO A 1 488 ? 4.52 39.188 13.68 1 93.94 488 PRO A CA 1
ATOM 3723 C C . PRO A 1 488 ? 3.539 38.344 14.484 1 93.94 488 PRO A C 1
ATOM 3725 O O . PRO A 1 488 ? 3.15 37.25 14.039 1 93.94 488 PRO A O 1
ATOM 3728 N N . LEU A 1 489 ? 3.221 38.812 15.617 1 94.81 489 LEU A N 1
ATOM 3729 C CA . LEU A 1 489 ? 2.111 38.281 16.422 1 94.81 489 LEU A CA 1
ATOM 3730 C C . LEU A 1 489 ? 0.923 39.25 16.375 1 94.81 489 LEU A C 1
ATOM 3732 O O . LEU A 1 489 ? 1.102 40.469 16.375 1 94.81 489 LEU A O 1
ATOM 3736 N N . LYS A 1 490 ? -0.259 38.75 16.078 1 86 490 LYS A N 1
ATOM 3737 C CA . LYS A 1 490 ? -1.43 39.594 15.977 1 86 490 LYS A CA 1
ATOM 3738 C C . LYS A 1 490 ? -2.158 39.688 17.312 1 86 490 LYS A C 1
ATOM 3740 O O . LYS A 1 490 ? -2.633 38.688 17.844 1 86 490 LYS A O 1
ATOM 3745 N N . HIS A 1 491 ? -1.963 40.844 18.109 1 68.81 491 HIS A N 1
ATOM 3746 C CA . HIS A 1 491 ? -2.674 41.094 19.359 1 68.81 491 HIS A CA 1
ATOM 3747 C C . HIS A 1 491 ? -3.828 42.062 19.172 1 68.81 491 HIS A C 1
ATOM 3749 O O . HIS A 1 491 ? -3.76 42.969 18.312 1 68.81 491 HIS A O 1
ATOM 3755 N N . MET B 1 1 ? 84 12.547 -38.031 1 19.06 1 MET B N 1
ATOM 3756 C CA . MET B 1 1 ? 83.688 13.703 -37.188 1 19.06 1 MET B CA 1
ATOM 3757 C C . MET B 1 1 ? 82.375 13.57 -36.5 1 19.06 1 MET B C 1
ATOM 3759 O O . MET B 1 1 ? 81.312 13.5 -37.188 1 19.06 1 MET B O 1
ATOM 3763 N N . SER B 1 2 ? 82.188 12.914 -35.188 1 20.28 2 SER B N 1
ATOM 3764 C CA . SER B 1 2 ? 82 12.031 -34.031 1 20.28 2 SER B CA 1
ATOM 3765 C C . SER B 1 2 ? 81.062 12.703 -33 1 20.28 2 SER B C 1
ATOM 3767 O O . SER B 1 2 ? 80.625 12.055 -32.031 1 20.28 2 SER B O 1
ATOM 3769 N N . THR B 1 3 ? 81.125 14.023 -32.75 1 18.88 3 THR B N 1
ATOM 3770 C CA . THR B 1 3 ? 81.312 14.539 -31.391 1 18.88 3 THR B CA 1
ATOM 3771 C C . THR B 1 3 ? 79.938 14.5 -30.641 1 18.88 3 THR B C 1
ATOM 3773 O O . THR B 1 3 ? 79.875 14.016 -29.5 1 18.88 3 THR B O 1
ATOM 3776 N N . VAL B 1 4 ? 79.062 15.578 -30.625 1 19.03 4 VAL B N 1
ATOM 3777 C CA . VAL B 1 4 ? 78.75 16.359 -29.438 1 19.03 4 VAL B CA 1
ATOM 3778 C C . VAL B 1 4 ? 77.562 15.75 -28.734 1 19.03 4 VAL B C 1
ATOM 3780 O O . VAL B 1 4 ? 77.562 15.531 -27.531 1 19.03 4 VAL B O 1
ATOM 3783 N N . TYR B 1 5 ? 76.188 15.984 -29.203 1 19.92 5 TYR B N 1
ATOM 3784 C CA . TYR B 1 5 ? 75.188 16.734 -28.469 1 19.92 5 TYR B CA 1
ATOM 3785 C C . TYR B 1 5 ? 74.312 15.781 -27.672 1 19.92 5 TYR B C 1
ATOM 3787 O O . TYR B 1 5 ? 73.312 15.273 -28.203 1 19.92 5 TYR B O 1
ATOM 3795 N N . GLN B 1 6 ? 74.875 14.633 -26.984 1 19.61 6 GLN B N 1
ATOM 3796 C CA . GLN B 1 6 ? 74.25 13.453 -26.391 1 19.61 6 GLN B CA 1
ATOM 3797 C C . GLN B 1 6 ? 73.438 13.82 -25.156 1 19.61 6 GLN B C 1
ATOM 3799 O O . GLN B 1 6 ? 73.188 12.977 -24.297 1 19.61 6 GLN B O 1
ATOM 3804 N N . SER B 1 7 ? 73.25 15.234 -24.844 1 18.83 7 SER B N 1
ATOM 3805 C CA . SER B 1 7 ? 73.25 15.633 -23.438 1 18.83 7 SER B CA 1
ATOM 3806 C C . SER B 1 7 ? 72 15.062 -22.719 1 18.83 7 SER B C 1
ATOM 3808 O O . SER B 1 7 ? 72.062 14.828 -21.516 1 18.83 7 SER B O 1
ATOM 3810 N N . LEU B 1 8 ? 70.688 15.133 -23.25 1 20.61 8 LEU B N 1
ATOM 3811 C CA . LEU B 1 8 ? 69.562 15.695 -22.516 1 20.61 8 LEU B CA 1
ATOM 3812 C C . LEU B 1 8 ? 68.938 14.633 -21.641 1 20.61 8 LEU B C 1
ATOM 3814 O O . LEU B 1 8 ? 67.688 14.516 -21.641 1 20.61 8 LEU B O 1
ATOM 3818 N N . PHE B 1 9 ? 69.438 13.352 -21.547 1 18.81 9 PHE B N 1
ATOM 3819 C CA . PHE B 1 9 ? 68.625 12.211 -21.188 1 18.81 9 PHE B CA 1
ATOM 3820 C C . PHE B 1 9 ? 68.062 12.352 -19.766 1 18.81 9 PHE B C 1
ATOM 3822 O O . PHE B 1 9 ? 66.938 11.961 -19.484 1 18.81 9 PHE B O 1
ATOM 3829 N N . ALA B 1 10 ? 69 12.547 -18.703 1 18.41 10 ALA B N 1
ATOM 3830 C CA . ALA B 1 10 ? 69 11.625 -17.578 1 18.41 10 ALA B CA 1
ATOM 3831 C C . ALA B 1 10 ? 68 12.07 -16.484 1 18.41 10 ALA B C 1
ATOM 3833 O O . ALA B 1 10 ? 67.938 11.445 -15.438 1 18.41 10 ALA B O 1
ATOM 3834 N N . LYS B 1 11 ? 67.562 13.32 -16.422 1 19 11 LYS B N 1
ATOM 3835 C CA . LYS B 1 11 ? 67.438 13.797 -15.055 1 19 11 LYS B CA 1
ATOM 3836 C C . LYS B 1 11 ? 66.312 13.109 -14.328 1 19 11 LYS B C 1
ATOM 3838 O O . LYS B 1 11 ? 66.125 13.312 -13.133 1 19 11 LYS B O 1
ATOM 3843 N N . ASN B 1 12 ? 65.188 12.68 -15.023 1 19.98 12 ASN B N 1
ATOM 3844 C CA . ASN B 1 12 ? 63.906 12.93 -14.391 1 19.98 12 ASN B CA 1
ATOM 3845 C C . ASN B 1 12 ? 63.656 11.945 -13.258 1 19.98 12 ASN B C 1
ATOM 3847 O O . ASN B 1 12 ? 62.875 11 -13.422 1 19.98 12 ASN B O 1
ATOM 3851 N N . VAL B 1 13 ? 64.688 11.383 -12.602 1 18.69 13 VAL B N 1
ATOM 3852 C CA . VAL B 1 13 ? 64.5 10.18 -11.805 1 18.69 13 VAL B CA 1
ATOM 3853 C C . VAL B 1 13 ? 63.531 10.469 -10.672 1 18.69 13 VAL B C 1
ATOM 3855 O O . VAL B 1 13 ? 62.625 9.664 -10.391 1 18.69 13 VAL B O 1
ATOM 3858 N N . PHE B 1 14 ? 63.812 11.477 -9.789 1 19.08 14 PHE B N 1
ATOM 3859 C CA . PHE B 1 14 ? 63.938 11.133 -8.375 1 19.08 14 PHE B CA 1
ATOM 3860 C C . PHE B 1 14 ? 62.562 11.156 -7.703 1 19.08 14 PHE B C 1
ATOM 3862 O O . PHE B 1 14 ? 62.469 10.984 -6.488 1 19.08 14 PHE B O 1
ATOM 3869 N N . VAL B 1 15 ? 61.469 11.805 -8.266 1 20.89 15 VAL B N 1
ATOM 3870 C CA . VAL B 1 15 ? 60.562 12.344 -7.27 1 20.89 15 VAL B CA 1
ATOM 3871 C C . VAL B 1 15 ? 59.875 11.203 -6.535 1 20.89 15 VAL B C 1
ATOM 3873 O O . VAL B 1 15 ? 59 10.539 -7.098 1 20.89 15 VAL B O 1
ATOM 3876 N N . GLN B 1 16 ? 60.656 10.281 -5.906 1 18.25 16 GLN B N 1
ATOM 3877 C CA . GLN B 1 16 ? 60.188 9.016 -5.352 1 18.25 16 GLN B CA 1
ATOM 3878 C C . GLN B 1 16 ? 58.969 9.219 -4.434 1 18.25 16 GLN B C 1
ATOM 3880 O O . GLN B 1 16 ? 57.938 8.602 -4.625 1 18.25 16 GLN B O 1
ATOM 3885 N N . PHE B 1 17 ? 59.094 8.789 -3.117 1 19.44 17 PHE B N 1
ATOM 3886 C CA . PHE B 1 17 ? 58.531 7.734 -2.289 1 19.44 17 PHE B CA 1
ATOM 3887 C C . PHE B 1 17 ? 57.469 8.297 -1.347 1 19.44 17 PHE B C 1
ATOM 3889 O O . PHE B 1 17 ? 56.781 7.543 -0.667 1 19.44 17 PHE B O 1
ATOM 3896 N N . VAL B 1 18 ? 57.5 9.617 -1.033 1 20.3 18 VAL B N 1
ATOM 3897 C CA . VAL B 1 18 ? 57.125 9.805 0.365 1 20.3 18 VAL B CA 1
ATOM 3898 C C . VAL B 1 18 ? 55.625 9.602 0.531 1 20.3 18 VAL B C 1
ATOM 3900 O O . VAL B 1 18 ? 55.031 10.07 1.506 1 20.3 18 VAL B O 1
ATOM 3903 N N . ARG B 1 19 ? 54.875 9.062 -0.437 1 20.41 19 ARG B N 1
ATOM 3904 C CA . ARG B 1 19 ? 53.438 9.281 -0.189 1 20.41 19 ARG B CA 1
ATOM 3905 C C . ARG B 1 19 ? 52.969 8.547 1.063 1 20.41 19 ARG B C 1
ATOM 3907 O O . ARG B 1 19 ? 52.906 7.316 1.065 1 20.41 19 ARG B O 1
ATOM 3914 N N . ARG B 1 20 ? 53.406 8.953 2.305 1 19.8 20 ARG B N 1
ATOM 3915 C CA . ARG B 1 20 ? 53.062 8.312 3.57 1 19.8 20 ARG B CA 1
ATOM 3916 C C . ARG B 1 20 ? 51.562 8.031 3.66 1 19.8 20 ARG B C 1
ATOM 3918 O O . ARG B 1 20 ? 50.75 8.695 2.996 1 19.8 20 ARG B O 1
ATOM 3925 N N . THR B 1 21 ? 51.125 7.098 4.637 1 20.23 21 THR B N 1
ATOM 3926 C CA . THR B 1 21 ? 50.188 6.074 5.125 1 20.23 21 THR B CA 1
ATOM 3927 C C . THR B 1 21 ? 48.969 6.715 5.754 1 20.23 21 THR B C 1
ATOM 3929 O O . THR B 1 21 ? 48.125 6.016 6.293 1 20.23 21 THR B O 1
ATOM 3932 N N . HIS B 1 22 ? 48.812 8.078 5.762 1 21.77 22 HIS B N 1
ATOM 3933 C CA . HIS B 1 22 ? 47.875 8.445 6.84 1 21.77 22 HIS B CA 1
ATOM 3934 C C . HIS B 1 22 ? 46.469 7.969 6.543 1 21.77 22 HIS B C 1
ATOM 3936 O O . HIS B 1 22 ? 45.594 8.781 6.246 1 21.77 22 HIS B O 1
ATOM 3942 N N . THR B 1 23 ? 46.281 6.969 5.672 1 22.33 23 THR B N 1
ATOM 3943 C CA . THR B 1 23 ? 44.938 6.668 5.238 1 22.33 23 THR B CA 1
ATOM 3944 C C . THR B 1 23 ? 44.062 6.27 6.426 1 22.33 23 THR B C 1
ATOM 3946 O O . THR B 1 23 ? 42.875 5.918 6.254 1 22.33 23 THR B O 1
ATOM 3949 N N . ALA B 1 24 ? 44.594 5.871 7.59 1 21.02 24 ALA B N 1
ATOM 3950 C CA . ALA B 1 24 ? 43.844 4.879 8.328 1 21.02 24 ALA B CA 1
ATOM 3951 C C . ALA B 1 24 ? 42.562 5.488 8.906 1 21.02 24 ALA B C 1
ATOM 3953 O O . ALA B 1 24 ? 41.531 4.805 9.039 1 21.02 24 ALA B O 1
ATOM 3954 N N . SER B 1 25 ? 42.625 6.699 9.547 1 21.31 25 SER B N 1
ATOM 3955 C CA . SER B 1 25 ? 41.875 6.812 10.805 1 21.31 25 SER B CA 1
ATOM 3956 C C . SER B 1 25 ? 40.406 7.059 10.57 1 21.31 25 SER B C 1
ATOM 3958 O O . SER B 1 25 ? 39.594 6.996 11.5 1 21.31 25 SER B O 1
ATOM 3960 N N . LEU B 1 26 ? 40.031 7.758 9.508 1 23.72 26 LEU B N 1
ATOM 3961 C CA . LEU B 1 26 ? 38.781 8.469 9.695 1 23.72 26 LEU B CA 1
ATOM 3962 C C . LEU B 1 26 ? 37.594 7.496 9.672 1 23.72 26 LEU B C 1
ATOM 3964 O O . LEU B 1 26 ? 36.438 7.914 9.711 1 23.72 26 LEU B O 1
ATOM 3968 N N . ALA B 1 27 ? 37.781 6.246 9.305 1 23.84 27 ALA B N 1
ATOM 3969 C CA . ALA B 1 27 ? 36.594 5.48 9.031 1 23.84 27 ALA B CA 1
ATOM 3970 C C . ALA B 1 27 ? 35.812 5.211 10.312 1 23.84 27 ALA B C 1
ATOM 3972 O O . ALA B 1 27 ? 35.562 4.055 10.664 1 23.84 27 ALA B O 1
ATOM 3973 N N . ALA B 1 28 ? 36.031 5.91 11.297 1 25.52 28 ALA B N 1
ATOM 3974 C CA . ALA B 1 28 ? 35.188 5.379 12.367 1 25.52 28 ALA B CA 1
ATOM 3975 C C . ALA B 1 28 ? 33.688 5.543 12.031 1 25.52 28 ALA B C 1
ATOM 3977 O O . ALA B 1 28 ? 33.188 6.66 12.008 1 25.52 28 ALA B O 1
ATOM 3978 N N . LYS B 1 29 ? 33.062 4.613 11.234 1 27.97 29 LYS B N 1
ATOM 3979 C CA . LYS B 1 29 ? 31.641 4.422 10.93 1 27.97 29 LYS B CA 1
ATOM 3980 C C . LYS B 1 29 ? 30.781 4.543 12.188 1 27.97 29 LYS B C 1
ATOM 3982 O O . LYS B 1 29 ? 30.922 3.742 13.117 1 27.97 29 LYS B O 1
ATOM 3987 N N . SER B 1 30 ? 30.484 5.711 12.656 1 29.62 30 SER B N 1
ATOM 3988 C CA . SER B 1 30 ? 29.484 5.824 13.719 1 29.62 30 SER B CA 1
ATOM 3989 C C . SER B 1 30 ? 28.359 4.812 13.531 1 29.62 30 SER B C 1
ATOM 3991 O O . SER B 1 30 ? 27.656 4.844 12.523 1 29.62 30 SER B O 1
ATOM 3993 N N . GLN B 1 31 ? 28.516 3.605 13.93 1 30.23 31 GLN B N 1
ATOM 3994 C CA . GLN B 1 31 ? 27.562 2.51 13.906 1 30.23 31 GLN B CA 1
ATOM 3995 C C . GLN B 1 31 ?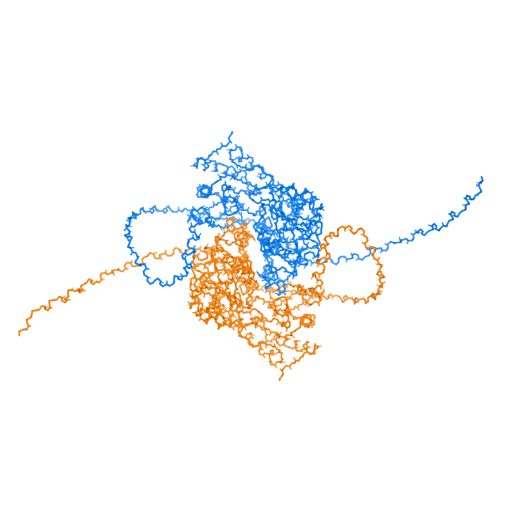 26.219 2.945 14.477 1 30.23 31 GLN B C 1
ATOM 3997 O O . GLN B 1 31 ? 26.109 3.283 15.656 1 30.23 31 GLN B O 1
ATOM 4002 N N . LEU B 1 32 ? 25.438 3.641 13.758 1 33.56 32 LEU B N 1
ATOM 4003 C CA . LEU B 1 32 ? 24.078 3.895 14.203 1 33.56 32 LEU B CA 1
ATOM 4004 C C . LEU B 1 32 ? 23.484 2.664 14.891 1 33.56 32 LEU B C 1
ATOM 4006 O O . LEU B 1 32 ? 23.484 1.573 14.312 1 33.56 32 LEU B O 1
ATOM 4010 N N . VAL B 1 33 ? 23.469 2.531 16.188 1 32.97 33 VAL B N 1
ATOM 4011 C CA . VAL B 1 33 ? 22.938 1.444 17 1 32.97 33 VAL B CA 1
ATOM 4012 C C . VAL B 1 33 ? 21.438 1.326 16.797 1 32.97 33 VAL B C 1
ATOM 4014 O O . VAL B 1 33 ? 20.688 2.285 17.031 1 32.97 33 VAL B O 1
ATOM 4017 N N . PHE B 1 34 ? 21.016 0.47 15.945 1 34.72 34 PHE B N 1
ATOM 4018 C CA . PHE B 1 34 ? 19.594 0.168 15.773 1 34.72 34 PHE B CA 1
ATOM 4019 C C . PHE B 1 34 ? 19.078 -0.695 16.922 1 34.72 34 PHE B C 1
ATOM 4021 O O . PHE B 1 34 ? 19.844 -1.472 17.5 1 34.72 34 PHE B O 1
ATOM 4028 N N . PRO B 1 35 ? 17.953 -0.438 17.438 1 35.25 35 PRO B N 1
ATOM 4029 C CA . PRO B 1 35 ? 17.422 -1.273 18.516 1 35.25 35 PRO B CA 1
ATOM 4030 C C . PRO B 1 35 ? 17.359 -2.752 18.141 1 35.25 35 PRO B C 1
ATOM 4032 O O . PRO B 1 35 ? 17.062 -3.084 16.984 1 35.25 35 PRO B O 1
ATOM 4035 N N . PRO B 1 36 ? 17.922 -3.566 19.016 1 32 36 PRO B N 1
ATOM 4036 C CA . PRO B 1 36 ? 17.938 -4.992 18.688 1 32 36 PRO B CA 1
ATOM 4037 C C . PRO B 1 36 ? 16.531 -5.559 18.453 1 32 36 PRO B C 1
ATOM 4039 O O . PRO B 1 36 ? 15.555 -5.059 19.016 1 32 36 PRO B O 1
ATOM 4042 N N . VAL B 1 37 ? 16.406 -6.441 17.547 1 29.86 37 VAL B N 1
ATOM 4043 C CA . VAL B 1 37 ? 15.148 -7.082 17.188 1 29.86 37 VAL B CA 1
ATOM 4044 C C . VAL B 1 37 ? 14.625 -7.902 18.359 1 29.86 37 VAL B C 1
ATOM 4046 O O . VAL B 1 37 ? 13.43 -7.879 18.672 1 29.86 37 VAL B O 1
ATOM 4049 N N . CYS B 1 38 ? 15.07 -9.234 18.766 1 27.62 38 CYS B N 1
ATOM 4050 C CA . CYS B 1 38 ? 14.5 -10.25 19.641 1 27.62 38 CYS B CA 1
ATOM 4051 C C . CYS B 1 38 ? 15.242 -10.297 20.984 1 27.62 38 CYS B C 1
ATOM 4053 O O . CYS B 1 38 ? 16.453 -10.133 21.016 1 27.62 38 CYS B O 1
ATOM 4055 N N . GLY B 1 39 ? 14.492 -10.055 22.141 1 23.52 39 GLY B N 1
ATOM 4056 C CA . GLY B 1 39 ? 14.984 -10.547 23.406 1 23.52 39 GLY B CA 1
ATOM 4057 C C . GLY B 1 39 ? 15.188 -12.055 23.438 1 23.52 39 GLY B C 1
ATOM 4058 O O . GLY B 1 39 ? 14.781 -12.75 22.5 1 23.52 39 GLY B O 1
ATOM 4059 N N . GLU B 1 40 ? 15.758 -12.812 24.547 1 23.02 40 GLU B N 1
ATOM 4060 C CA . GLU B 1 40 ? 16.062 -14.227 24.734 1 23.02 40 GLU B CA 1
ATOM 4061 C C . GLU B 1 40 ? 14.797 -15.055 24.875 1 23.02 40 GLU B C 1
ATOM 4063 O O . GLU B 1 40 ? 14.148 -15.047 25.922 1 23.02 40 GLU B O 1
ATOM 4068 N N . CYS B 1 41 ? 13.789 -15.141 24.094 1 21.44 41 CYS B N 1
ATOM 4069 C CA . CYS B 1 41 ? 12.492 -15.789 24.297 1 21.44 41 CYS B CA 1
ATOM 4070 C C . CYS B 1 41 ? 12.648 -17.297 24.391 1 21.44 41 CYS B C 1
ATOM 4072 O O . CYS B 1 41 ? 13.156 -17.938 23.469 1 21.44 41 CYS B O 1
ATOM 4074 N N . ILE B 1 42 ? 12.656 -17.891 25.672 1 18.67 42 ILE B N 1
ATOM 4075 C CA . ILE B 1 42 ? 12.539 -19.328 25.922 1 18.67 42 ILE B CA 1
ATOM 4076 C C . ILE B 1 42 ? 11.156 -19.812 25.5 1 18.67 42 ILE B C 1
ATOM 4078 O O . ILE B 1 42 ? 10.141 -19.266 25.938 1 18.67 42 ILE B O 1
ATOM 4082 N N . VAL B 1 43 ? 10.961 -20.656 24.484 1 18.39 43 VAL B N 1
ATOM 4083 C CA . VAL B 1 43 ? 9.859 -21.266 23.75 1 18.39 43 VAL B CA 1
ATOM 4084 C C . VAL B 1 43 ? 9.094 -22.234 24.641 1 18.39 43 VAL B C 1
ATOM 4086 O O . VAL B 1 43 ? 9.648 -23.234 25.094 1 18.39 43 VAL B O 1
ATOM 4089 N N . PRO B 1 44 ? 8.023 -21.719 25.516 1 18.05 44 PRO B N 1
ATOM 4090 C CA . PRO B 1 44 ? 7.395 -22.766 26.328 1 18.05 44 PRO B CA 1
ATOM 4091 C C . PRO B 1 44 ? 6.527 -23.719 25.516 1 18.05 44 PRO B C 1
ATOM 4093 O O . PRO B 1 44 ? 6.02 -23.344 24.453 1 18.05 44 PRO B O 1
ATOM 4096 N N . SER B 1 45 ? 6.34 -25.156 25.891 1 16.52 45 SER B N 1
ATOM 4097 C CA . SER B 1 45 ? 5.879 -26.406 25.312 1 16.52 45 SER B CA 1
ATOM 4098 C C . SER B 1 45 ? 4.363 -26.547 25.422 1 16.52 45 SER B C 1
ATOM 4100 O O . SER B 1 45 ? 3.803 -27.594 25.062 1 16.52 45 SER B O 1
ATOM 4102 N N . THR B 1 46 ? 3.504 -25.641 26.031 1 17.44 46 THR B N 1
ATOM 4103 C CA . THR B 1 46 ? 2.338 -26.281 26.641 1 17.44 46 THR B CA 1
ATOM 4104 C C . THR B 1 46 ? 1.248 -26.516 25.594 1 17.44 46 THR B C 1
ATOM 4106 O O . THR B 1 46 ? 0.778 -25.562 24.969 1 17.44 46 THR B O 1
ATOM 4109 N N . CYS B 1 47 ? 1.036 -27.781 25 1 16.33 47 CYS B N 1
ATOM 4110 C CA . CYS B 1 47 ? 0.344 -28.234 23.797 1 16.33 47 CYS B CA 1
ATOM 4111 C C . CYS B 1 47 ? -1.156 -28.344 24.031 1 16.33 47 CYS B C 1
ATOM 4113 O O . CYS B 1 47 ? -1.938 -28.422 23.094 1 16.33 47 CYS B O 1
ATOM 4115 N N . ALA B 1 48 ? -2.025 -28.406 25.188 1 16.7 48 ALA B N 1
ATOM 4116 C CA . ALA B 1 48 ? -2.939 -29.547 25.172 1 16.7 48 ALA B CA 1
ATOM 4117 C C . ALA B 1 48 ? -4.262 -29.188 24.5 1 16.7 48 ALA B C 1
ATOM 4119 O O . ALA B 1 48 ? -5.008 -28.344 25 1 16.7 48 ALA B O 1
ATOM 4120 N N . LEU B 1 49 ? -4.527 -29.219 23.156 1 17.33 49 LEU B N 1
ATOM 4121 C CA . LEU B 1 49 ? -5.656 -28.797 22.344 1 17.33 49 LEU B CA 1
ATOM 4122 C C . LEU B 1 49 ? -6.836 -29.75 22.5 1 17.33 49 LEU B C 1
ATOM 4124 O O . LEU B 1 49 ? -6.75 -30.906 22.109 1 17.33 49 LEU B O 1
ATOM 4128 N N . ASN B 1 50 ? -7.645 -29.766 23.625 1 16.56 50 ASN B N 1
ATOM 4129 C CA . ASN B 1 50 ? -8.578 -30.875 23.812 1 16.56 50 ASN B CA 1
ATOM 4130 C C . ASN B 1 50 ? -9.617 -30.922 22.703 1 16.56 50 ASN B C 1
ATOM 4132 O O . ASN B 1 50 ? -9.781 -29.953 21.953 1 16.56 50 ASN B O 1
ATOM 4136 N N . SER B 1 51 ? -11.031 -31.703 22.891 1 16.47 51 SER B N 1
ATOM 4137 C CA . SER B 1 51 ? -11.891 -32.75 22.359 1 16.47 51 SER B CA 1
ATOM 4138 C C . SER B 1 51 ? -13.031 -32.156 21.531 1 16.47 51 SER B C 1
ATOM 4140 O O . SER B 1 51 ? -13.656 -31.188 21.938 1 16.47 51 SER B O 1
ATOM 4142 N N . CYS B 1 52 ? -13.148 -32.312 20.219 1 17.52 52 CYS B N 1
ATOM 4143 C CA . CYS B 1 52 ? -13.859 -31.906 19.016 1 17.52 52 CYS B CA 1
ATOM 4144 C C . CYS B 1 52 ? -15.297 -32.406 19.016 1 17.52 52 CYS B C 1
ATOM 4146 O O . CYS B 1 52 ? -15.531 -33.625 19.031 1 17.52 52 CYS B O 1
ATOM 4148 N N . THR B 1 53 ? -16.266 -31.812 19.828 1 18.42 53 THR B N 1
ATOM 4149 C CA . THR B 1 53 ? -17.562 -32.469 19.875 1 18.42 53 THR B CA 1
ATOM 4150 C C . THR B 1 53 ? -18.219 -32.469 18.5 1 18.42 53 THR B C 1
ATOM 4152 O O . THR B 1 53 ? -18.062 -31.516 17.734 1 18.42 53 THR B O 1
ATOM 4155 N N . PRO B 1 54 ? -19.047 -33.531 18.094 1 17.91 54 PRO B N 1
ATOM 4156 C CA . PRO B 1 54 ? -19.516 -34.125 16.844 1 17.91 54 PRO B CA 1
ATOM 4157 C C . PRO B 1 54 ? -20.656 -33.312 16.203 1 17.91 54 PRO B C 1
ATOM 4159 O O . PRO B 1 54 ? -21.688 -33.062 16.844 1 17.91 54 PRO B O 1
ATOM 4162 N N . VAL B 1 55 ? -20.406 -32.219 15.508 1 18.61 55 VAL B N 1
ATOM 4163 C CA . VAL B 1 55 ? -21.453 -31.328 14.992 1 18.61 55 VAL B CA 1
ATOM 4164 C C . VAL B 1 55 ? -22.312 -32.094 13.992 1 18.61 55 VAL B C 1
ATOM 4166 O O . VAL B 1 55 ? -21.797 -32.812 13.148 1 18.61 55 VAL B O 1
ATOM 4169 N N . GLN B 1 56 ? -23.672 -32.25 14.297 1 18.89 56 GLN B N 1
ATOM 4170 C CA . GLN B 1 56 ? -24.734 -33.031 13.648 1 18.89 56 GLN B CA 1
ATOM 4171 C C . GLN B 1 56 ? -24.969 -32.531 12.227 1 18.89 56 GLN B C 1
ATOM 4173 O O . GLN B 1 56 ? -24.734 -31.375 11.914 1 18.89 56 GLN B O 1
ATOM 4178 N N . PRO B 1 57 ? -25.359 -33.469 11.297 1 18.34 57 PRO B N 1
ATOM 4179 C CA . PRO B 1 57 ? -25.406 -33.594 9.836 1 18.34 57 PRO B CA 1
ATOM 4180 C C . PRO B 1 57 ? -26.484 -32.719 9.203 1 18.34 57 PRO B C 1
ATOM 4182 O O . PRO B 1 57 ? -27.672 -32.875 9.531 1 18.34 57 PRO B O 1
ATOM 4185 N N . VAL B 1 58 ? -26.297 -31.359 9.195 1 19.2 58 VAL B N 1
ATOM 4186 C CA . VAL B 1 58 ? -27.422 -30.562 8.734 1 19.2 58 VAL B CA 1
ATOM 4187 C C . VAL B 1 58 ? -27.828 -30.984 7.328 1 19.2 58 VAL B C 1
ATOM 4189 O O . VAL B 1 58 ? -26.969 -31.203 6.469 1 19.2 58 VAL B O 1
ATOM 4192 N N . ARG B 1 59 ? -29.078 -31.438 7.133 1 18.47 59 ARG B N 1
ATOM 4193 C CA . ARG B 1 59 ? -29.875 -32.031 6.062 1 18.47 59 ARG B CA 1
ATOM 4194 C C . ARG B 1 59 ? -29.906 -31.125 4.836 1 18.47 59 ARG B C 1
ATOM 4196 O O . ARG B 1 59 ? -29.734 -29.922 4.949 1 18.47 59 ARG B O 1
ATOM 4203 N N . SER B 1 60 ? -29.938 -31.766 3.664 1 16.72 60 SER B N 1
ATOM 4204 C CA . SER B 1 60 ? -29.812 -31.609 2.217 1 16.72 60 SER B CA 1
ATOM 4205 C C . SER B 1 60 ? -30.891 -30.688 1.665 1 16.72 60 SER B C 1
ATOM 4207 O O . SER B 1 60 ? -32.031 -30.734 2.096 1 16.72 60 SER B O 1
ATOM 4209 N N . ALA B 1 61 ? -30.469 -29.5 1.172 1 19.36 61 ALA B N 1
ATOM 4210 C CA . ALA B 1 61 ? -31.094 -28.359 0.529 1 19.36 61 ALA B CA 1
ATOM 4211 C C . ALA B 1 61 ? -31.922 -28.797 -0.673 1 19.36 61 ALA B C 1
ATOM 4213 O O . ALA B 1 61 ? -31.422 -29.438 -1.589 1 19.36 61 ALA B O 1
ATOM 4214 N N . SER B 1 62 ? -33.312 -28.938 -0.488 1 18 62 SER B N 1
ATOM 4215 C CA . SER B 1 62 ? -34.312 -29.281 -1.489 1 18 62 SER B CA 1
ATOM 4216 C C . SER B 1 62 ? -34.25 -28.359 -2.699 1 18 62 SER B C 1
ATOM 4218 O O . SER B 1 62 ? -33.812 -27.203 -2.576 1 18 62 SER B O 1
ATOM 4220 N N . THR B 1 63 ? -34.281 -28.922 -3.945 1 18.75 63 THR B N 1
ATOM 4221 C CA . THR B 1 63 ? -34.125 -28.672 -5.375 1 18.75 63 THR B CA 1
ATOM 4222 C C . THR B 1 63 ? -35.281 -27.781 -5.883 1 18.75 63 THR B C 1
ATOM 4224 O O . THR B 1 63 ? -35.406 -27.562 -7.09 1 18.75 63 THR B O 1
ATOM 4227 N N . LEU B 1 64 ? -35.688 -26.625 -5.184 1 18.62 64 LEU B N 1
ATOM 4228 C CA . LEU B 1 64 ? -36.938 -26.062 -5.668 1 18.62 64 LEU B CA 1
ATOM 4229 C C . LEU B 1 64 ? -36.812 -25.625 -7.121 1 18.62 64 LEU B C 1
ATOM 4231 O O . LEU B 1 64 ? -35.75 -25.125 -7.535 1 18.62 64 LEU B O 1
ATOM 4235 N N . ASN B 1 65 ? -37.781 -26.016 -7.992 1 19.58 65 ASN B N 1
ATOM 4236 C CA . ASN B 1 65 ? -38.156 -26.062 -9.398 1 19.58 65 ASN B CA 1
ATOM 4237 C C . ASN B 1 65 ? -38.438 -24.672 -9.953 1 19.58 65 ASN B C 1
ATOM 4239 O O . ASN B 1 65 ? -39.375 -24 -9.5 1 19.58 65 ASN B O 1
ATOM 4243 N N . ALA B 1 66 ? -37.469 -23.922 -10.281 1 20.11 66 ALA B N 1
ATOM 4244 C CA . ALA B 1 66 ? -37.625 -22.578 -10.812 1 20.11 66 ALA B CA 1
ATOM 4245 C C . ALA B 1 66 ? -38.375 -22.594 -12.148 1 20.11 66 ALA B C 1
ATOM 4247 O O . ALA B 1 66 ? -37.875 -23.188 -13.117 1 20.11 66 ALA B O 1
ATOM 4248 N N . ARG B 1 67 ? -39.688 -22.438 -12.141 1 20.61 67 ARG B N 1
ATOM 4249 C CA . ARG B 1 67 ? -40.469 -22.344 -13.367 1 20.61 67 ARG B CA 1
ATOM 4250 C C . ARG B 1 67 ? -40.062 -21.141 -14.195 1 20.61 67 ARG B C 1
ATOM 4252 O O . ARG B 1 67 ? -39.812 -20.062 -13.648 1 20.61 67 ARG B O 1
ATOM 4259 N N . PRO B 1 68 ? -39.75 -21.234 -15.445 1 20.34 68 PRO B N 1
ATOM 4260 C CA . PRO B 1 68 ? -39.25 -20.297 -16.469 1 20.34 68 PRO B CA 1
ATOM 4261 C C . PRO B 1 68 ? -40.281 -19.234 -16.828 1 20.34 68 PRO B C 1
ATOM 4263 O O . PRO B 1 68 ? -41.375 -19.562 -17.281 1 20.34 68 PRO B O 1
ATOM 4266 N N . ARG B 1 69 ? -40.688 -18.297 -15.961 1 19.94 69 ARG B N 1
ATOM 4267 C CA . ARG B 1 69 ? -41.719 -17.406 -16.484 1 19.94 69 ARG B CA 1
ATOM 4268 C C . ARG B 1 69 ? -41.25 -16.703 -17.75 1 19.94 69 ARG B C 1
ATOM 4270 O O . ARG B 1 69 ? -40.156 -16.156 -17.781 1 19.94 69 ARG B O 1
ATOM 4277 N N . LEU B 1 70 ? -41.875 -16.875 -18.875 1 20.48 70 LEU B N 1
ATOM 4278 C CA . LEU B 1 70 ? -41.781 -16.375 -20.25 1 20.48 70 LEU B CA 1
ATOM 4279 C C . LEU B 1 70 ? -42.156 -14.898 -20.312 1 20.48 70 LEU B C 1
ATOM 4281 O O . LEU B 1 70 ? -43.344 -14.547 -20.156 1 20.48 70 LEU B O 1
ATOM 4285 N N . GLN B 1 71 ? -41.625 -13.977 -19.516 1 20.97 71 GLN B N 1
ATOM 4286 C CA . GLN B 1 71 ? -42.156 -12.633 -19.609 1 20.97 71 GLN B CA 1
ATOM 4287 C C . GLN B 1 71 ? -42.094 -12.102 -21.047 1 20.97 71 GLN B C 1
ATOM 4289 O O . GLN B 1 71 ? -41.094 -12.312 -21.734 1 20.97 71 GLN B O 1
ATOM 4294 N N . GLN B 1 72 ? -43.281 -11.766 -21.641 1 22.67 72 GLN B N 1
ATOM 4295 C CA . GLN B 1 72 ? -43.688 -11.172 -22.906 1 22.67 72 GLN B CA 1
ATOM 4296 C C . GLN B 1 72 ? -43.031 -9.805 -23.109 1 22.67 72 GLN B C 1
ATOM 4298 O O . GLN B 1 72 ? -43.062 -8.953 -22.219 1 22.67 72 GLN B O 1
ATOM 4303 N N . ALA B 1 73 ? -42.156 -9.609 -24.078 1 23.02 73 ALA B N 1
ATOM 4304 C CA . ALA B 1 73 ? -41.406 -8.438 -24.547 1 23.02 73 ALA B CA 1
ATOM 4305 C C . ALA B 1 73 ? -42.344 -7.316 -24.953 1 23.02 73 ALA B C 1
ATOM 4307 O O . ALA B 1 73 ? -43.062 -7.418 -25.969 1 23.02 73 ALA B O 1
ATOM 4308 N N . GLU B 1 74 ? -43.156 -6.676 -24.047 1 25.53 74 GLU B N 1
ATOM 4309 C CA . GLU B 1 74 ? -43.969 -5.578 -24.547 1 25.53 74 GLU B CA 1
ATOM 4310 C C . GLU B 1 74 ? -43.125 -4.551 -25.297 1 25.53 74 GLU B C 1
ATOM 4312 O O . GLU B 1 74 ? -41.969 -4.289 -24.906 1 25.53 74 GLU B O 1
ATOM 4317 N N . LEU B 1 75 ? -43.469 -4.156 -26.516 1 25.2 75 LEU B N 1
ATOM 4318 C CA . LEU B 1 75 ? -43.031 -3.24 -27.578 1 25.2 75 LEU B CA 1
ATOM 4319 C C . LEU B 1 75 ? -42.938 -1.813 -27.047 1 25.2 75 LEU B C 1
ATOM 4321 O O . LEU B 1 75 ? -43.969 -1.211 -26.703 1 25.2 75 LEU B O 1
ATOM 4325 N N . ALA B 1 76 ? -41.969 -1.397 -26.297 1 25.55 76 ALA B N 1
ATOM 4326 C CA . ALA B 1 76 ? -41.875 -0.031 -25.781 1 25.55 76 ALA B CA 1
ATOM 4327 C C . ALA B 1 76 ? -41.938 0.982 -26.922 1 25.55 76 ALA B C 1
ATOM 4329 O O . ALA B 1 76 ? -41.312 0.817 -27.953 1 25.55 76 ALA B O 1
ATOM 4330 N N . ASP B 1 77 ? -42.969 1.777 -27.016 1 29.66 77 ASP B N 1
ATOM 4331 C CA . ASP B 1 77 ? -43.281 2.936 -27.844 1 29.66 77 ASP B CA 1
ATOM 4332 C C . ASP B 1 77 ? -42.125 3.945 -27.812 1 29.66 77 ASP B C 1
ATOM 4334 O O . ASP B 1 77 ? -41.531 4.195 -26.766 1 29.66 77 ASP B O 1
ATOM 4338 N N . SER B 1 78 ? -41.469 4.34 -28.922 1 32.59 78 SER B N 1
ATOM 4339 C CA . SER B 1 78 ? -40.281 5.059 -29.312 1 32.59 78 SER B CA 1
ATOM 4340 C C . SER B 1 78 ? -40.25 6.465 -28.719 1 32.59 78 SER B C 1
ATOM 4342 O O . SER B 1 78 ? -39.344 7.25 -29 1 32.59 78 SER B O 1
ATOM 4344 N N . ALA B 1 79 ? -41.469 7.129 -28.484 1 30.88 79 ALA B N 1
ATOM 4345 C CA . ALA B 1 79 ? -41.531 8.57 -28.719 1 30.88 79 ALA B CA 1
ATOM 4346 C C . ALA B 1 79 ? -40.594 9.328 -27.797 1 30.88 79 ALA B C 1
ATOM 4348 O O . ALA B 1 79 ? -39.781 10.148 -28.266 1 30.88 79 ALA B O 1
ATOM 4349 N N . ASN B 1 80 ? -41.188 10.234 -26.859 1 33.5 80 ASN B N 1
ATOM 4350 C CA . ASN B 1 80 ? -40.531 11.305 -26.125 1 33.5 80 ASN B CA 1
ATOM 4351 C C . ASN B 1 80 ? -39.438 10.773 -25.219 1 33.5 80 ASN B C 1
ATOM 4353 O O . ASN B 1 80 ? -39.688 10.391 -24.078 1 33.5 80 ASN B O 1
ATOM 4357 N N . ALA B 1 81 ? -38.5 10.164 -25.672 1 36.59 81 ALA B N 1
ATOM 4358 C CA . ALA B 1 81 ? -37.469 9.453 -24.953 1 36.59 81 ALA B CA 1
ATOM 4359 C C . ALA B 1 81 ? -36.75 10.367 -23.953 1 36.59 81 ALA B C 1
ATOM 4361 O O . ALA B 1 81 ? -36.125 11.359 -24.328 1 36.59 81 ALA B O 1
ATOM 4362 N N . SER B 1 82 ? -37.281 10.781 -22.859 1 44.78 82 SER B N 1
ATOM 4363 C CA . SER B 1 82 ? -36.562 11.492 -21.828 1 44.78 82 SER B CA 1
ATOM 4364 C C . SER B 1 82 ? -35.062 11.148 -21.875 1 44.78 82 SER B C 1
ATOM 4366 O O . SER B 1 82 ? -34.688 10 -22.109 1 44.78 82 SER B O 1
ATOM 4368 N N . PRO B 1 83 ? -34.219 12.125 -22.125 1 54.41 83 PRO B N 1
ATOM 4369 C CA . PRO B 1 83 ? -32.812 11.82 -22.328 1 54.41 83 PRO B CA 1
ATOM 4370 C C . PRO B 1 83 ? -32.281 10.781 -21.328 1 54.41 83 PRO B C 1
ATOM 4372 O O . PRO B 1 83 ? -32.625 10.836 -20.141 1 54.41 83 PRO B O 1
ATOM 4375 N N . GLU B 1 84 ? -32.031 9.578 -21.703 1 73.31 84 GLU B N 1
ATOM 4376 C CA . GLU B 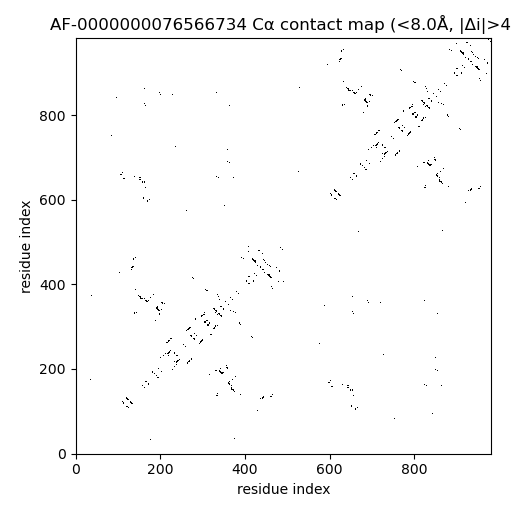1 84 ? -31.641 8.359 -20.984 1 73.31 84 GLU B CA 1
ATOM 4377 C C . GLU B 1 84 ? -30.422 8.609 -20.109 1 73.31 84 GLU B C 1
ATOM 4379 O O . GLU B 1 84 ? -29.391 9.086 -20.594 1 73.31 84 GLU B O 1
ATOM 4384 N N . VAL B 1 85 ? -30.609 8.898 -18.812 1 88.25 85 VAL B N 1
ATOM 4385 C CA . VAL B 1 85 ? -29.562 9.07 -17.812 1 88.25 85 VAL B CA 1
ATOM 4386 C C . VAL B 1 85 ? -28.75 7.785 -17.688 1 88.25 85 VAL B C 1
ATOM 4388 O O . VAL B 1 85 ? -29.266 6.688 -17.875 1 88.25 85 VAL B O 1
ATOM 4391 N N . PHE B 1 86 ? -27.5 7.961 -17.609 1 94 86 PHE B N 1
ATOM 4392 C CA . PHE B 1 86 ? -26.594 6.82 -17.469 1 94 86 PHE B CA 1
ATOM 4393 C C . PHE B 1 86 ? -26.984 5.98 -16.266 1 94 86 PHE B C 1
ATOM 4395 O O . PHE B 1 86 ? -27.172 6.512 -15.164 1 94 86 PHE B O 1
ATOM 4402 N N . ASP B 1 87 ? -27.172 4.723 -16.422 1 95.69 87 ASP B N 1
ATOM 4403 C CA . ASP B 1 87 ? -27.516 3.789 -15.344 1 95.69 87 ASP B CA 1
ATOM 4404 C C . ASP B 1 87 ? -26.25 3.096 -14.812 1 95.69 87 ASP B C 1
ATOM 4406 O O . ASP B 1 87 ? -25.844 2.055 -15.328 1 95.69 87 ASP B O 1
ATOM 4410 N N . TYR B 1 88 ? -25.719 3.596 -13.742 1 97.44 88 TYR B N 1
ATOM 4411 C CA . TYR B 1 88 ? -24.469 3.098 -13.18 1 97.44 88 TYR B CA 1
ATOM 4412 C C . TYR B 1 88 ? -24.609 1.655 -12.711 1 97.44 88 TYR B C 1
ATOM 4414 O O . TYR B 1 88 ? -23.734 0.822 -12.953 1 97.44 88 TYR B O 1
ATOM 4422 N N . THR B 1 89 ? -25.688 1.313 -12 1 97.06 89 THR B N 1
ATOM 4423 C CA . THR B 1 89 ? -25.922 -0.019 -11.453 1 97.06 89 THR B CA 1
ATOM 4424 C C . THR B 1 89 ? -25.953 -1.062 -12.562 1 97.06 89 THR B C 1
ATOM 4426 O O . THR B 1 89 ? -25.328 -2.113 -12.461 1 97.06 89 THR B O 1
ATOM 4429 N N . ALA B 1 90 ? -26.672 -0.707 -13.609 1 97.31 90 ALA B N 1
ATOM 4430 C CA . ALA B 1 90 ? -26.75 -1.619 -14.742 1 97.31 90 ALA B CA 1
ATOM 4431 C C . ALA B 1 90 ? -25.391 -1.825 -15.383 1 97.31 90 ALA B C 1
ATOM 4433 O O . ALA B 1 90 ? -25.047 -2.939 -15.789 1 97.31 90 ALA B O 1
ATOM 4434 N N . PHE B 1 91 ? -24.703 -0.77 -15.555 1 97.38 91 PHE B N 1
ATOM 4435 C CA . PHE B 1 91 ? -23.375 -0.86 -16.141 1 97.38 91 PHE B CA 1
ATOM 4436 C C . PHE B 1 91 ? -22.484 -1.782 -15.32 1 97.38 91 PHE B C 1
ATOM 4438 O O . PHE B 1 91 ? -21.812 -2.66 -15.875 1 97.38 91 PHE B O 1
ATOM 4445 N N . PHE B 1 92 ? -22.422 -1.601 -13.953 1 98.38 92 PHE B N 1
ATOM 4446 C CA . PHE B 1 92 ? -21.594 -2.418 -13.086 1 98.38 92 PHE B CA 1
ATOM 4447 C C . PHE B 1 92 ? -22.016 -3.881 -13.148 1 98.38 92 PHE B C 1
ATOM 4449 O O . PHE B 1 92 ? -21.172 -4.777 -13.172 1 98.38 92 PHE B O 1
ATOM 4456 N N . GLU B 1 93 ? -23.297 -4.148 -13.148 1 98 93 GLU B N 1
ATOM 4457 C CA . GLU B 1 93 ? -23.781 -5.52 -13.266 1 98 93 GLU B CA 1
ATOM 4458 C C . GLU B 1 93 ? -23.297 -6.168 -14.555 1 98 93 GLU B C 1
ATOM 4460 O O . GLU B 1 93 ? -22.938 -7.348 -14.57 1 98 93 GLU B O 1
ATOM 4465 N N . GLU B 1 94 ? -23.281 -5.387 -15.562 1 98.06 94 GLU B N 1
ATOM 4466 C CA . GLU B 1 94 ? -22.812 -5.883 -16.844 1 98.06 94 GLU B CA 1
ATOM 4467 C C . GLU B 1 94 ? -21.328 -6.242 -16.797 1 98.06 94 GLU B C 1
ATOM 4469 O O . GLU B 1 94 ? -20.906 -7.25 -17.359 1 98.06 94 GLU B O 1
ATOM 4474 N N . GLN B 1 95 ? -20.547 -5.383 -16.156 1 97.5 95 GLN B N 1
ATOM 4475 C CA . GLN B 1 95 ? -19.125 -5.66 -16.031 1 97.5 95 GLN B CA 1
ATOM 4476 C C . GLN B 1 95 ? -18.891 -6.953 -15.25 1 97.5 95 GLN B C 1
ATOM 4478 O O . GLN B 1 95 ? -18 -7.738 -15.594 1 97.5 95 GLN B O 1
ATOM 4483 N N . LEU B 1 96 ? -19.688 -7.164 -14.211 1 97.25 96 LEU B N 1
ATOM 4484 C CA . LEU B 1 96 ? -19.547 -8.367 -13.398 1 97.25 96 LEU B CA 1
ATOM 4485 C C . LEU B 1 96 ? -20 -9.602 -14.172 1 97.25 96 LEU B C 1
ATOM 4487 O O . LEU B 1 96 ? -19.406 -10.672 -14.047 1 97.25 96 LEU B O 1
ATOM 4491 N N . GLU B 1 97 ? -21.031 -9.484 -14.945 1 97.19 97 GLU B N 1
ATOM 4492 C CA . GLU B 1 97 ? -21.516 -10.594 -15.766 1 97.19 97 GLU B CA 1
ATOM 4493 C C . GLU B 1 97 ? -20.469 -11.023 -16.781 1 97.19 97 GLU B C 1
ATOM 4495 O O . GLU B 1 97 ? -20.344 -12.211 -17.094 1 97.19 97 GLU B O 1
ATOM 4500 N N . LYS B 1 98 ? -19.766 -10.062 -17.328 1 95.75 98 LYS B N 1
ATOM 4501 C CA . LYS B 1 98 ? -18.672 -10.375 -18.25 1 95.75 98 LYS B CA 1
ATOM 4502 C C . LYS B 1 98 ? -17.641 -11.266 -17.578 1 95.75 98 LYS B C 1
ATOM 4504 O O . LYS B 1 98 ? -17.141 -12.211 -18.188 1 95.75 98 LYS B O 1
ATOM 4509 N N . LYS B 1 99 ? -17.328 -10.961 -16.312 1 94 99 LYS B N 1
ATOM 4510 C CA . LYS B 1 99 ? -16.375 -11.781 -15.562 1 94 99 LYS B CA 1
ATOM 4511 C C . LYS B 1 99 ? -16.922 -13.18 -15.312 1 94 99 LYS B C 1
ATOM 4513 O O . LYS B 1 99 ? -16.188 -14.164 -15.398 1 94 99 LYS B O 1
ATOM 4518 N N . ARG B 1 100 ? -18.172 -13.289 -15.016 1 93.94 100 ARG B N 1
ATOM 4519 C CA . ARG B 1 100 ? -18.797 -14.57 -14.711 1 93.94 100 ARG B CA 1
ATOM 4520 C C . ARG B 1 100 ? -18.906 -15.438 -15.961 1 93.94 100 ARG B C 1
ATOM 4522 O O . ARG B 1 100 ? -18.594 -16.625 -15.922 1 93.94 100 ARG B O 1
ATOM 4529 N N . THR B 1 101 ? -19.234 -14.859 -17.062 1 93.94 101 THR B N 1
ATOM 4530 C CA . THR B 1 101 ? -19.469 -15.602 -18.297 1 93.94 101 THR B CA 1
ATOM 4531 C C . THR B 1 101 ? -18.141 -16.109 -18.859 1 93.94 101 THR B C 1
ATOM 4533 O O . THR B 1 101 ? -18.125 -17.125 -19.562 1 93.94 101 THR B O 1
ATOM 4536 N N . THR B 1 102 ? -17.062 -15.445 -18.516 1 89.81 102 THR B N 1
ATOM 4537 C CA . THR B 1 102 ? -15.758 -15.875 -19.016 1 89.81 102 THR B CA 1
ATOM 4538 C C . THR B 1 102 ? -14.992 -16.656 -17.953 1 89.81 102 THR B C 1
ATOM 4540 O O . THR B 1 102 ? -13.797 -16.906 -18.094 1 89.81 102 THR B O 1
ATOM 4543 N N . ALA B 1 103 ? -15.609 -16.953 -16.828 1 90.44 103 ALA B N 1
ATOM 4544 C CA . ALA B 1 103 ? -15.047 -17.734 -15.727 1 90.44 103 ALA B CA 1
ATOM 4545 C C . ALA B 1 103 ? -13.805 -17.062 -15.141 1 90.44 103 ALA B C 1
ATOM 4547 O O . ALA B 1 103 ? -12.844 -17.734 -14.773 1 90.44 103 ALA B O 1
ATOM 4548 N N . THR B 1 104 ? -13.875 -15.703 -15.203 1 90.69 104 THR B N 1
ATOM 4549 C CA . THR B 1 104 ? -12.734 -14.977 -14.656 1 90.69 104 THR B CA 1
ATOM 4550 C C . THR B 1 104 ? -13.133 -14.227 -13.383 1 90.69 104 THR B C 1
ATOM 4552 O O . THR B 1 104 ? -12.336 -13.469 -12.828 1 90.69 104 THR B O 1
ATOM 4555 N N . TYR B 1 105 ? -14.383 -14.438 -12.977 1 93.62 105 TYR B N 1
ATOM 4556 C CA . TYR B 1 105 ? -14.797 -13.914 -11.68 1 93.62 105 TYR B CA 1
ATOM 4557 C C . TYR B 1 105 ? -14.078 -14.633 -10.547 1 93.62 105 TYR B C 1
ATOM 4559 O O . TYR B 1 105 ? -14.211 -15.852 -10.398 1 93.62 105 TYR B O 1
ATOM 4567 N N . ARG B 1 106 ? -13.336 -13.906 -9.734 1 91.5 106 ARG B N 1
ATOM 4568 C CA . ARG B 1 106 ? -12.523 -14.508 -8.688 1 91.5 106 ARG B CA 1
ATOM 4569 C C . ARG B 1 106 ? -13.32 -14.68 -7.402 1 91.5 106 ARG B C 1
ATOM 4571 O O . ARG B 1 106 ? -13.984 -13.742 -6.949 1 91.5 106 ARG B O 1
ATOM 4578 N N . VAL B 1 107 ? -13.289 -15.883 -6.895 1 90.94 107 VAL B N 1
ATOM 4579 C CA . VAL B 1 107 ? -13.898 -16.172 -5.602 1 90.94 107 VAL B CA 1
ATOM 4580 C C . VAL B 1 107 ? -12.812 -16.359 -4.547 1 90.94 107 VAL B C 1
ATOM 4582 O O . VAL B 1 107 ? -11.977 -17.266 -4.66 1 90.94 107 VAL B O 1
ATOM 4585 N N . PHE B 1 108 ? -12.828 -15.484 -3.588 1 93.88 108 PHE B N 1
ATOM 4586 C CA . PHE B 1 108 ? -11.82 -15.555 -2.537 1 93.88 108 PHE B CA 1
ATOM 4587 C C . PHE B 1 108 ? -12.102 -16.734 -1.601 1 93.88 108 PHE B C 1
ATOM 4589 O O . PHE B 1 108 ? -13.234 -16.906 -1.137 1 93.88 108 PHE B O 1
ATOM 4596 N N . ARG B 1 109 ? -11.055 -17.5 -1.334 1 94.75 109 ARG B N 1
ATOM 4597 C CA . ARG B 1 109 ? -11.18 -18.531 -0.322 1 94.75 109 ARG B CA 1
ATOM 4598 C C . ARG B 1 109 ? -11.125 -17.953 1.083 1 94.75 109 ARG B C 1
ATOM 4600 O O . ARG B 1 109 ? -10.367 -17.016 1.337 1 94.75 109 ARG B O 1
ATOM 4607 N N . ARG B 1 110 ? -11.922 -18.469 1.939 1 95 110 ARG B N 1
ATOM 4608 C CA . ARG B 1 110 ? -12.07 -17.984 3.307 1 95 110 ARG B CA 1
ATOM 4609 C C . ARG B 1 110 ? -11.312 -18.875 4.289 1 95 110 ARG B C 1
ATOM 4611 O O . ARG B 1 110 ? -11.867 -19.828 4.828 1 95 110 ARG B O 1
ATOM 4618 N N . ILE B 1 111 ? -10.109 -18.484 4.559 1 94.75 111 ILE B N 1
ATOM 4619 C CA . ILE B 1 111 ? -9.312 -19.422 5.344 1 94.75 111 ILE B CA 1
ATOM 4620 C C . ILE B 1 111 ? -8.766 -18.719 6.586 1 94.75 111 ILE B C 1
ATOM 4622 O O . ILE B 1 111 ? -8.719 -17.484 6.637 1 94.75 111 ILE B O 1
ATOM 4626 N N . LEU B 1 112 ? -8.422 -19.469 7.602 1 93.88 112 LEU B N 1
ATOM 4627 C CA . LEU B 1 112 ? -7.672 -19.047 8.789 1 93.88 112 LEU B CA 1
ATOM 4628 C C . LEU B 1 112 ? -6.438 -19.922 8.984 1 93.88 112 LEU B C 1
ATOM 4630 O O . LEU B 1 112 ? -6.555 -21.109 9.297 1 93.88 112 LEU B O 1
ATOM 4634 N N . ARG B 1 113 ? -5.344 -19.297 8.781 1 94.25 113 ARG B N 1
ATOM 4635 C CA . ARG B 1 113 ? -4.09 -20.016 8.961 1 94.25 113 ARG B CA 1
ATOM 4636 C C . ARG B 1 113 ? -3.863 -20.359 10.43 1 94.25 113 ARG B C 1
ATOM 4638 O O . ARG B 1 113 ? -4.43 -19.719 11.32 1 94.25 113 ARG B O 1
ATOM 4645 N N . ASP B 1 114 ? -3.049 -21.344 10.633 1 92.5 114 ASP B N 1
ATOM 4646 C CA . ASP B 1 114 ? -2.738 -21.844 11.969 1 92.5 114 ASP B CA 1
ATOM 4647 C C . ASP B 1 114 ? -1.23 -21.875 12.203 1 92.5 114 ASP B C 1
ATOM 4649 O O . ASP B 1 114 ? -0.515 -22.672 11.602 1 92.5 114 ASP B O 1
ATOM 4653 N N . VAL B 1 115 ? -0.793 -21.062 13.156 1 94.25 115 VAL B N 1
ATOM 4654 C CA . VAL B 1 115 ? 0.635 -20.938 13.422 1 94.25 115 VAL B CA 1
ATOM 4655 C C . VAL B 1 115 ? 1.205 -22.266 13.883 1 94.25 115 VAL B C 1
ATOM 4657 O O . VAL B 1 115 ? 2.381 -22.562 13.656 1 94.25 115 VAL B O 1
ATOM 4660 N N . ASN B 1 116 ? 0.422 -23.078 14.453 1 94.38 116 ASN B N 1
ATOM 4661 C CA . ASN B 1 116 ? 0.902 -24.297 15.094 1 94.38 116 ASN B CA 1
ATOM 4662 C C . ASN B 1 116 ? 0.895 -25.469 14.125 1 94.38 116 ASN B C 1
ATOM 4664 O O . ASN B 1 116 ? 1.488 -26.516 14.406 1 94.38 116 ASN B O 1
ATOM 4668 N N . ASP B 1 117 ? 0.28 -25.312 12.977 1 95.69 117 ASP B N 1
ATOM 4669 C CA . ASP B 1 117 ? 0.14 -26.453 12.078 1 95.69 117 ASP B CA 1
ATOM 4670 C C . ASP B 1 117 ? 0.327 -26.031 10.617 1 95.69 117 ASP B C 1
ATOM 4672 O O . ASP B 1 117 ? -0.478 -26.391 9.758 1 95.69 117 ASP B O 1
ATOM 4676 N N . TYR B 1 118 ? 1.305 -25.25 10.367 1 93.88 118 TYR B N 1
ATOM 4677 C CA . TYR B 1 118 ? 1.658 -24.906 9 1 93.88 118 TYR B CA 1
ATOM 4678 C C . TYR B 1 118 ? 2.121 -26.125 8.219 1 93.88 118 TYR B C 1
ATOM 4680 O O . TYR B 1 118 ? 2.879 -26.953 8.742 1 93.88 118 TYR B O 1
ATOM 4688 N N . PRO B 1 119 ? 1.584 -26.328 6.996 1 97.06 119 PRO B N 1
ATOM 4689 C CA . PRO B 1 119 ? 0.887 -25.422 6.082 1 97.06 119 PRO B CA 1
ATOM 4690 C C . PRO B 1 119 ? -0.625 -25.625 6.078 1 97.06 119 PRO B C 1
ATOM 4692 O O . PRO B 1 119 ? -1.292 -25.328 5.086 1 97.06 119 PRO B O 1
ATOM 4695 N N . PHE B 1 120 ? -1.18 -26.125 7.191 1 97.31 120 PHE B N 1
ATOM 4696 C CA . PHE B 1 120 ? -2.619 -26.344 7.262 1 97.31 120 PHE B CA 1
ATOM 4697 C C . PHE B 1 120 ? -3.342 -25.062 7.672 1 97.31 120 PHE B C 1
ATOM 4699 O O . PHE B 1 120 ? -2.744 -24.172 8.281 1 97.31 120 PHE B O 1
ATOM 4706 N N . ALA B 1 121 ? -4.617 -24.953 7.266 1 96.75 121 ALA B N 1
ATOM 4707 C CA . ALA B 1 121 ? -5.527 -23.875 7.621 1 96.75 121 ALA B CA 1
ATOM 4708 C C . ALA B 1 121 ? -6.961 -24.375 7.754 1 96.75 121 ALA B C 1
ATOM 4710 O O . ALA B 1 121 ? -7.293 -25.453 7.262 1 96.75 121 ALA B O 1
ATOM 4711 N N . ASP B 1 122 ? -7.777 -23.656 8.477 1 96 122 ASP B N 1
ATOM 4712 C CA . ASP B 1 122 ? -9.219 -23.891 8.477 1 96 122 ASP B CA 1
ATOM 4713 C C . ASP B 1 122 ? -9.891 -23.156 7.32 1 96 122 ASP B C 1
ATOM 4715 O O . ASP B 1 122 ? -9.648 -21.969 7.105 1 96 122 ASP B O 1
ATOM 4719 N N . ASP B 1 123 ? -10.656 -23.875 6.578 1 96.19 123 ASP B N 1
ATOM 4720 C CA . ASP B 1 123 ? -11.367 -23.312 5.43 1 96.19 123 ASP B CA 1
ATOM 4721 C C . ASP B 1 123 ? -12.859 -23.219 5.703 1 96.19 123 ASP B C 1
ATOM 4723 O O . ASP B 1 123 ? -13.453 -24.125 6.289 1 96.19 123 ASP B O 1
ATOM 4727 N N . PHE B 1 124 ? -13.422 -22.078 5.332 1 93.81 124 PHE B N 1
ATOM 4728 C CA . PHE B 1 124 ? -14.844 -21.812 5.531 1 93.81 124 PHE B CA 1
ATOM 4729 C C . PHE B 1 124 ? -15.531 -21.531 4.207 1 93.81 124 PHE B C 1
ATOM 4731 O O . PHE B 1 124 ? -16.641 -20.984 4.18 1 93.81 124 PHE B O 1
ATOM 4738 N N . SER B 1 125 ? -14.969 -21.828 3.119 1 90.88 125 SER B N 1
ATOM 4739 C CA . SER B 1 125 ? -15.438 -21.469 1.788 1 90.88 125 SER B CA 1
ATOM 4740 C C . SER B 1 125 ? -16.594 -22.344 1.344 1 90.88 125 SER B C 1
ATOM 4742 O O . SER B 1 125 ? -17.391 -21.953 0.482 1 90.88 125 SER B O 1
ATOM 4744 N N . THR B 1 126 ? -16.734 -23.531 1.872 1 83.31 126 THR B N 1
ATOM 4745 C CA . THR B 1 126 ? -17.688 -24.5 1.352 1 83.31 126 THR B CA 1
ATOM 4746 C C . THR B 1 126 ? -18.891 -24.625 2.275 1 83.31 126 THR B C 1
ATOM 4748 O O . THR B 1 126 ? -19.703 -25.547 2.139 1 83.31 126 THR B O 1
ATOM 4751 N N . GLY B 1 127 ? -19.141 -23.719 3.209 1 78.38 127 GLY B N 1
ATOM 4752 C CA . GLY B 1 127 ? -20.266 -23.766 4.129 1 78.38 127 GLY B CA 1
ATOM 4753 C C . GLY B 1 127 ? -19.922 -24.438 5.453 1 78.38 127 GLY B C 1
ATOM 4754 O O . GLY B 1 127 ? -20.25 -23.906 6.52 1 78.38 127 GLY B O 1
ATOM 4755 N N . GLU B 1 128 ? -19.25 -25.641 5.355 1 86.38 128 GLU B N 1
ATOM 4756 C CA . GLU B 1 128 ? -18.781 -26.297 6.578 1 86.38 128 GLU B CA 1
ATOM 4757 C C . GLU B 1 128 ? -17.266 -26.125 6.75 1 86.38 128 GLU B C 1
ATOM 4759 O O . GLU B 1 128 ? -16.516 -26.219 5.781 1 86.38 128 GLU B O 1
ATOM 4764 N N . PRO B 1 129 ? -16.906 -25.844 7.988 1 92.44 129 PRO B N 1
ATOM 4765 C CA . PRO B 1 129 ? -15.469 -25.719 8.227 1 92.44 129 PRO B CA 1
ATOM 4766 C C . PRO B 1 129 ? -14.703 -27.016 7.965 1 92.44 129 PRO B C 1
ATOM 4768 O O . PRO B 1 129 ? -15.195 -28.094 8.281 1 92.44 129 PRO B O 1
ATOM 4771 N N . GLN B 1 130 ? -13.617 -26.938 7.336 1 95.75 130 GLN B N 1
ATOM 4772 C CA . GLN B 1 130 ? -12.75 -28.078 7.102 1 95.75 130 GLN B CA 1
ATOM 4773 C C . GLN B 1 130 ? -11.281 -27.703 7.227 1 95.75 130 GLN B C 1
ATOM 4775 O O . GLN B 1 130 ? -10.906 -26.547 6.973 1 95.75 130 GLN B O 1
ATOM 4780 N N . ARG B 1 131 ? -10.523 -28.703 7.68 1 96.94 131 ARG B N 1
ATOM 4781 C CA . ARG B 1 131 ? -9.07 -28.531 7.715 1 96.94 131 ARG B CA 1
ATOM 4782 C C . ARG B 1 131 ? -8.461 -28.828 6.348 1 96.94 131 ARG B C 1
ATOM 4784 O O . ARG B 1 131 ? -8.703 -29.891 5.762 1 96.94 131 ARG B O 1
ATOM 4791 N N . ILE B 1 132 ? -7.672 -27.875 5.82 1 97.75 132 ILE B N 1
ATOM 4792 C CA . ILE B 1 132 ? -7.145 -28.047 4.473 1 97.75 132 ILE B CA 1
ATOM 4793 C C . ILE B 1 132 ? -5.625 -27.906 4.488 1 97.75 132 ILE B C 1
ATOM 4795 O O . ILE B 1 132 ? -5.066 -27.25 5.375 1 97.75 132 ILE B O 1
ATOM 4799 N N . ASN B 1 133 ? -4.961 -28.547 3.539 1 98.38 133 ASN B N 1
ATOM 4800 C CA . ASN B 1 133 ? -3.537 -28.391 3.258 1 98.38 133 ASN B CA 1
ATOM 4801 C C . ASN B 1 133 ? -3.297 -27.359 2.158 1 98.38 133 ASN B C 1
ATOM 4803 O O . ASN B 1 133 ? -3.709 -27.562 1.015 1 98.38 133 ASN B O 1
ATOM 4807 N N . VAL B 1 134 ? -2.621 -26.234 2.496 1 98.19 134 VAL B N 1
ATOM 4808 C CA . VAL B 1 134 ? -2.449 -25.125 1.566 1 98.19 134 VAL B CA 1
ATOM 4809 C C . VAL B 1 134 ? -1.158 -25.312 0.771 1 98.19 134 VAL B C 1
ATOM 4811 O O . VAL B 1 134 ? -0.07 -25.375 1.347 1 98.19 134 VAL B O 1
ATOM 4814 N N . TRP B 1 135 ? -1.274 -25.359 -0.576 1 98.5 135 TRP B N 1
ATOM 4815 C CA . TRP B 1 135 ? -0.133 -25.641 -1.441 1 98.5 135 TRP B CA 1
ATOM 4816 C C . TRP B 1 135 ? 0.167 -24.453 -2.344 1 98.5 135 TRP B C 1
ATOM 4818 O O . TRP B 1 135 ? 0.946 -24.562 -3.295 1 98.5 135 TRP B O 1
ATOM 4828 N N . CYS B 1 136 ? -0.46 -23.266 -2.059 1 97.38 136 CYS B N 1
ATOM 4829 C CA . CYS B 1 136 ? -0.292 -22.141 -2.971 1 97.38 136 CYS B CA 1
ATOM 4830 C C . CYS B 1 136 ? 0.123 -20.875 -2.215 1 97.38 136 CYS B C 1
ATOM 4832 O O . CYS B 1 136 ? 0.093 -19.781 -2.768 1 97.38 136 CYS B O 1
ATOM 4834 N N . SER B 1 137 ? 0.541 -20.938 -0.931 1 96.81 137 SER B N 1
ATOM 4835 C CA . SER B 1 137 ? 0.923 -19.781 -0.128 1 96.81 137 SER B CA 1
ATOM 4836 C C . SER B 1 137 ? 2.279 -19.234 -0.559 1 96.81 137 SER B C 1
ATOM 4838 O O . SER B 1 137 ? 3.191 -20 -0.879 1 96.81 137 SER B O 1
ATOM 4840 N N . ASN B 1 138 ? 2.402 -17.859 -0.485 1 97.25 138 ASN B N 1
ATOM 4841 C CA . ASN B 1 138 ? 3.686 -17.219 -0.753 1 97.25 138 ASN B CA 1
ATOM 4842 C C . ASN B 1 138 ? 4.535 -17.109 0.51 1 97.25 138 ASN B C 1
ATOM 4844 O O . ASN B 1 138 ? 5.645 -16.578 0.476 1 97.25 138 ASN B O 1
ATOM 4848 N N . ASP B 1 139 ? 4 -17.578 1.627 1 97.44 139 ASP B N 1
ATOM 4849 C CA . ASP B 1 139 ? 4.836 -17.734 2.812 1 97.44 139 ASP B CA 1
ATOM 4850 C C . ASP B 1 139 ? 5.789 -18.922 2.65 1 97.44 139 ASP B C 1
ATOM 4852 O O . ASP B 1 139 ? 5.703 -19.906 3.395 1 97.44 139 ASP B O 1
ATOM 4856 N N . TYR B 1 140 ? 6.719 -18.766 1.771 1 97.75 140 TYR B N 1
ATOM 4857 C CA . TYR B 1 140 ? 7.492 -19.844 1.169 1 97.75 140 TYR B CA 1
ATOM 4858 C C . TYR B 1 140 ? 8.266 -20.625 2.23 1 97.75 140 TYR B C 1
ATOM 4860 O O . TYR B 1 140 ? 8.43 -21.844 2.121 1 97.75 140 TYR B O 1
ATOM 4868 N N . LEU B 1 141 ? 8.742 -19.891 3.215 1 98.38 141 LEU B N 1
ATOM 4869 C CA . LEU B 1 141 ? 9.656 -20.531 4.156 1 98.38 141 LEU B CA 1
ATOM 4870 C C . LEU B 1 141 ? 9.047 -20.594 5.551 1 98.38 141 LEU B C 1
ATOM 4872 O O . LEU B 1 141 ? 9.734 -20.922 6.52 1 98.38 141 LEU B O 1
ATOM 4876 N N . GLY B 1 142 ? 7.789 -20.188 5.652 1 97.69 142 GLY B N 1
ATOM 4877 C CA . GLY B 1 142 ? 7.07 -20.281 6.914 1 97.69 142 GLY B CA 1
ATOM 4878 C C . GLY B 1 142 ? 7.523 -19.25 7.93 1 97.69 142 GLY B C 1
ATOM 4879 O O . GLY B 1 142 ? 7.391 -19.453 9.141 1 97.69 142 GLY B O 1
ATOM 4880 N N . MET B 1 143 ? 8.07 -18.141 7.516 1 98.25 143 MET B N 1
ATOM 4881 C CA . MET B 1 143 ? 8.578 -17.125 8.438 1 98.25 143 MET B CA 1
ATOM 4882 C C . MET B 1 143 ? 7.441 -16.469 9.211 1 98.25 143 MET B C 1
ATOM 4884 O O . MET B 1 143 ? 7.645 -15.961 10.312 1 98.25 143 MET B O 1
ATOM 4888 N N . SER B 1 144 ? 6.23 -16.484 8.695 1 97.5 144 SER B N 1
ATOM 4889 C CA . SER B 1 144 ? 5.098 -15.844 9.359 1 97.5 144 SER B CA 1
ATOM 4890 C C . SER B 1 144 ? 4.844 -16.453 10.734 1 97.5 144 SER B C 1
ATOM 4892 O O . SER B 1 144 ? 4.332 -15.781 11.633 1 97.5 144 SER B O 1
ATOM 4894 N N . ARG B 1 145 ? 5.188 -17.703 10.898 1 97.25 145 ARG B N 1
ATOM 4895 C CA . ARG B 1 145 ? 4.898 -18.391 12.148 1 97.25 145 ARG B CA 1
ATOM 4896 C C . ARG B 1 145 ? 6.164 -18.578 12.984 1 97.25 145 ARG B C 1
ATOM 4898 O O . ARG B 1 145 ? 6.121 -19.156 14.07 1 97.25 145 ARG B O 1
ATOM 4905 N N . HIS B 1 146 ? 7.301 -18.172 12.43 1 98 146 HIS B N 1
ATOM 4906 C CA . HIS B 1 146 ? 8.562 -18.375 13.133 1 98 146 HIS B CA 1
ATOM 4907 C C . HIS B 1 146 ? 8.523 -17.734 14.523 1 98 146 HIS B C 1
ATOM 4909 O O . HIS B 1 146 ? 8.156 -16.578 14.664 1 98 146 HIS B O 1
ATOM 4915 N N . PRO B 1 147 ? 8.938 -18.469 15.547 1 97.81 147 PRO B N 1
ATOM 4916 C CA . PRO B 1 147 ? 8.797 -17.953 16.906 1 97.81 147 PRO B CA 1
ATOM 4917 C C . PRO B 1 147 ? 9.523 -16.641 17.125 1 97.81 147 PRO B C 1
ATOM 4919 O O . PRO B 1 147 ? 8.977 -15.727 17.766 1 97.81 147 PRO B O 1
ATOM 4922 N N . LYS B 1 148 ? 10.711 -16.5 16.578 1 97.94 148 LYS B N 1
ATOM 4923 C CA . LYS B 1 148 ? 11.484 -15.273 16.766 1 97.94 148 LYS B CA 1
ATOM 4924 C C . LYS B 1 148 ? 10.852 -14.094 16.031 1 97.94 148 LYS B C 1
ATOM 4926 O O . LYS B 1 148 ? 10.883 -12.961 16.531 1 97.94 148 LYS B O 1
ATOM 4931 N N . VAL B 1 149 ? 10.328 -14.305 14.852 1 98.56 149 VAL B N 1
ATOM 4932 C CA . VAL B 1 149 ? 9.656 -13.258 14.086 1 98.56 149 VAL B CA 1
ATOM 4933 C C . VAL B 1 149 ? 8.422 -12.773 14.836 1 98.56 149 VAL B C 1
ATOM 4935 O O . VAL B 1 149 ? 8.203 -11.57 14.977 1 98.56 149 VAL B O 1
ATOM 4938 N N . ARG B 1 150 ? 7.629 -13.703 15.367 1 98.31 150 ARG B N 1
ATOM 4939 C CA . ARG B 1 150 ? 6.438 -13.375 16.141 1 98.31 150 ARG B CA 1
ATOM 4940 C C . ARG B 1 150 ? 6.797 -12.617 17.422 1 98.31 150 ARG B C 1
ATOM 4942 O O . ARG B 1 150 ? 6.121 -11.656 17.781 1 98.31 150 ARG B O 1
ATOM 4949 N N . GLU B 1 151 ? 7.832 -13.07 18.031 1 98.31 151 GLU B N 1
ATOM 4950 C CA . GLU B 1 151 ? 8.281 -12.422 19.266 1 98.31 151 GLU B CA 1
ATOM 4951 C C . GLU B 1 151 ? 8.664 -10.969 19.016 1 98.31 151 GLU B C 1
ATOM 4953 O O . GLU B 1 151 ? 8.281 -10.078 19.766 1 98.31 151 GLU B O 1
ATOM 4958 N N . CYS B 1 152 ? 9.398 -10.734 17.953 1 98.25 152 CYS B N 1
ATOM 4959 C CA . CYS B 1 152 ? 9.82 -9.383 17.609 1 98.25 152 CYS B CA 1
ATOM 4960 C C . CYS B 1 152 ? 8.617 -8.492 17.312 1 98.25 152 CYS B C 1
ATOM 4962 O O . CYS B 1 152 ? 8.586 -7.332 17.734 1 98.25 152 CYS B O 1
ATOM 4964 N N . ALA B 1 153 ? 7.668 -9.023 16.656 1 98.44 153 ALA B N 1
ATOM 4965 C CA . ALA B 1 153 ? 6.457 -8.273 16.359 1 98.44 153 ALA B CA 1
ATOM 4966 C C . ALA B 1 153 ? 5.695 -7.926 17.641 1 98.44 153 ALA B C 1
ATOM 4968 O O . ALA B 1 153 ? 5.262 -6.789 17.812 1 98.44 153 ALA B O 1
ATOM 4969 N N . ARG B 1 154 ? 5.516 -8.898 18.531 1 98.19 154 ARG B N 1
ATOM 4970 C CA . ARG B 1 154 ? 4.805 -8.672 19.781 1 98.19 154 ARG B CA 1
ATOM 4971 C C . ARG B 1 154 ? 5.516 -7.633 20.641 1 98.19 154 ARG B C 1
ATOM 4973 O O . ARG B 1 154 ? 4.875 -6.762 21.219 1 98.19 154 ARG B O 1
ATOM 4980 N N . ASN B 1 155 ? 6.809 -7.754 20.656 1 98 155 ASN B N 1
ATOM 4981 C CA . ASN B 1 155 ? 7.59 -6.797 21.438 1 98 155 ASN B CA 1
ATOM 4982 C C . ASN B 1 155 ? 7.426 -5.375 20.906 1 98 155 ASN B C 1
ATOM 4984 O O . ASN B 1 155 ? 7.352 -4.426 21.688 1 98 155 ASN B O 1
ATOM 4988 N N . ALA B 1 156 ? 7.395 -5.254 19.641 1 97.81 156 ALA B N 1
ATOM 4989 C CA . ALA B 1 156 ? 7.211 -3.938 19.047 1 97.81 156 ALA B CA 1
ATOM 4990 C C . ALA B 1 156 ? 5.84 -3.365 19.391 1 97.81 156 ALA B C 1
ATOM 4992 O O . ALA B 1 156 ? 5.703 -2.16 19.625 1 97.81 156 ALA B O 1
ATOM 4993 N N . ILE B 1 157 ? 4.828 -4.242 19.375 1 98.12 157 ILE B N 1
ATOM 4994 C CA . ILE B 1 157 ? 3.496 -3.805 19.781 1 98.12 157 ILE B CA 1
ATOM 4995 C C . ILE B 1 157 ? 3.545 -3.256 21.203 1 98.12 157 ILE B C 1
ATOM 4997 O O . ILE B 1 157 ? 2.986 -2.193 21.484 1 98.12 157 ILE B O 1
ATOM 5001 N N . ASP B 1 158 ? 4.246 -3.912 22.031 1 97.31 158 ASP B N 1
ATOM 5002 C CA . ASP B 1 158 ? 4.273 -3.564 23.453 1 97.31 158 ASP B CA 1
ATOM 5003 C C . ASP B 1 158 ? 5.07 -2.285 23.688 1 97.31 158 ASP B C 1
ATOM 5005 O O . ASP B 1 158 ? 4.777 -1.527 24.625 1 97.31 158 ASP B O 1
ATOM 5009 N N . ARG B 1 159 ? 5.965 -2.043 22.828 1 96.31 159 ARG B N 1
ATOM 5010 C CA . ARG B 1 159 ? 6.844 -0.902 23.062 1 96.31 159 ARG B CA 1
ATOM 5011 C C . ARG B 1 159 ? 6.367 0.322 22.297 1 96.31 159 ARG B C 1
ATOM 5013 O O . ARG B 1 159 ? 6.438 1.446 22.797 1 96.31 159 ARG B O 1
ATOM 5020 N N . PHE B 1 160 ? 5.914 0.104 21.062 1 96.62 160 PHE B N 1
ATOM 5021 C CA . PHE B 1 160 ? 5.746 1.236 20.156 1 96.62 160 PHE B CA 1
ATOM 5022 C C . PHE B 1 160 ? 4.297 1.35 19.703 1 96.62 160 PHE B C 1
ATOM 5024 O O . PHE B 1 160 ? 3.912 2.346 19.078 1 96.62 160 PHE B O 1
ATOM 5031 N N . GLY B 1 161 ? 3.453 0.361 19.953 1 97.56 161 GLY B N 1
ATOM 5032 C CA . GLY B 1 161 ? 2.066 0.391 19.5 1 97.56 161 GLY B CA 1
ATOM 5033 C C . GLY B 1 161 ? 1.855 -0.277 18.156 1 97.56 161 GLY B C 1
ATOM 5034 O O . GLY B 1 161 ? 2.775 -0.887 17.609 1 97.56 161 GLY B O 1
ATOM 5035 N N . VAL B 1 162 ? 0.611 -0.165 17.625 1 98.25 162 VAL B N 1
ATOM 5036 C CA . VAL B 1 162 ? 0.227 -0.953 16.453 1 98.25 162 VAL B CA 1
ATOM 5037 C C . VAL B 1 162 ? 0.277 -0.08 15.203 1 98.25 162 VAL B C 1
ATOM 5039 O O . VAL B 1 162 ? 0.03 -0.56 14.094 1 98.25 162 VAL B O 1
ATOM 5042 N N . GLY B 1 163 ? 0.584 1.227 15.328 1 97.31 163 GLY B N 1
ATOM 5043 C CA . GLY B 1 163 ? 0.606 2.123 14.18 1 97.31 163 GLY B CA 1
ATOM 5044 C C . GLY B 1 163 ? 1.79 3.072 14.188 1 97.31 163 GLY B C 1
ATOM 5045 O O . GLY B 1 163 ? 2.377 3.33 15.242 1 97.31 163 GLY B O 1
ATOM 5046 N N . SER B 1 164 ? 2.088 3.588 12.977 1 95.56 164 SER B N 1
ATOM 5047 C CA . SER B 1 164 ? 3.207 4.516 12.859 1 95.56 164 SER B CA 1
ATOM 5048 C C . SER B 1 164 ? 2.783 5.941 13.195 1 95.56 164 SER B C 1
ATOM 5050 O O . SER B 1 164 ? 3.623 6.789 13.508 1 95.56 164 SER B O 1
ATOM 5052 N N . GLY B 1 165 ? 1.521 6.211 12.977 1 93.25 165 GLY B N 1
ATOM 5053 C CA . GLY B 1 165 ? 0.987 7.512 13.352 1 93.25 165 GLY B CA 1
ATOM 5054 C C . GLY B 1 165 ? 1.061 8.531 12.234 1 93.25 165 GLY B C 1
ATOM 5055 O O . GLY B 1 165 ? 0.709 9.695 12.422 1 93.25 165 GLY B O 1
ATOM 5056 N N . GLY B 1 166 ? 1.541 8.148 11.039 1 96.12 166 GLY B N 1
ATOM 5057 C CA . GLY B 1 166 ? 1.586 9.102 9.938 1 96.12 166 GLY B CA 1
ATOM 5058 C C . GLY B 1 166 ? 2.455 8.641 8.789 1 96.12 166 GLY B C 1
ATOM 5059 O O . GLY B 1 166 ? 2.818 7.465 8.703 1 96.12 166 GLY B O 1
ATOM 5060 N N . THR B 1 167 ? 2.596 9.578 7.863 1 96.19 167 THR B N 1
ATOM 5061 C CA . THR B 1 167 ? 3.529 9.359 6.766 1 96.19 167 THR B CA 1
ATOM 5062 C C . THR B 1 167 ? 4.973 9.477 7.25 1 96.19 167 THR B C 1
ATOM 5064 O O . THR B 1 167 ? 5.223 9.93 8.367 1 96.19 167 THR B O 1
ATOM 5067 N N . ARG B 1 168 ? 5.914 9.102 6.43 1 96.38 168 ARG B N 1
ATOM 5068 C CA . ARG B 1 168 ? 7.316 9.234 6.809 1 96.38 168 ARG B CA 1
ATOM 5069 C C . ARG B 1 168 ? 7.652 10.672 7.176 1 96.38 168 ARG B C 1
ATOM 5071 O O . ARG B 1 168 ? 8.539 10.922 8 1 96.38 168 ARG B O 1
ATOM 5078 N N . ASN B 1 169 ? 6.973 11.602 6.543 1 92.81 169 ASN B N 1
ATOM 5079 C CA . ASN B 1 169 ? 7.273 13.016 6.742 1 92.81 169 ASN B CA 1
ATOM 5080 C C . ASN B 1 169 ? 6.555 13.578 7.965 1 92.81 169 ASN B C 1
ATOM 5082 O O . ASN B 1 169 ? 7 14.562 8.555 1 92.81 169 ASN B O 1
ATOM 5086 N N . ILE B 1 170 ? 5.414 13.023 8.305 1 93.75 170 ILE B N 1
ATOM 5087 C CA . ILE B 1 170 ? 4.605 13.555 9.391 1 93.75 170 ILE B CA 1
ATOM 5088 C C . ILE B 1 170 ? 4.539 12.539 10.531 1 93.75 170 ILE B C 1
ATOM 5090 O O . ILE B 1 170 ? 3.549 11.82 10.672 1 93.75 170 ILE B O 1
ATOM 5094 N N . SER B 1 171 ? 5.566 12.477 11.258 1 94.25 171 SER B N 1
ATOM 5095 C CA . SER B 1 171 ? 5.699 11.742 12.516 1 94.25 171 SER B CA 1
ATOM 5096 C C . SER B 1 171 ? 5.621 10.234 12.281 1 94.25 171 SER B C 1
ATOM 5098 O O . SER B 1 171 ? 5.379 9.469 13.219 1 94.25 171 SER B O 1
ATOM 5100 N N . GLY B 1 172 ? 5.738 9.758 11.07 1 96.31 172 GLY B N 1
ATOM 5101 C CA . GLY B 1 172 ? 5.582 8.336 10.789 1 96.31 172 GLY B CA 1
ATOM 5102 C C . GLY B 1 172 ? 6.898 7.633 10.516 1 96.31 172 GLY B C 1
ATOM 5103 O O . GLY B 1 172 ? 6.93 6.414 10.344 1 96.31 172 GLY B O 1
ATOM 5104 N N . ASN B 1 173 ? 7.977 8.367 10.43 1 96.56 173 ASN B N 1
ATOM 5105 C CA . ASN B 1 173 ? 9.289 7.742 10.297 1 96.56 173 ASN B CA 1
ATOM 5106 C C . ASN B 1 173 ? 9.859 7.352 11.656 1 96.56 173 ASN B C 1
ATOM 5108 O O . ASN B 1 173 ? 9.812 8.141 12.602 1 96.56 173 ASN B O 1
ATOM 5112 N N . THR B 1 174 ? 10.383 6.148 11.766 1 95.75 174 THR B N 1
ATOM 5113 C CA . THR B 1 174 ? 10.992 5.664 13 1 95.75 174 THR B CA 1
ATOM 5114 C C . THR B 1 174 ? 12.367 5.059 12.727 1 95.75 174 THR B C 1
ATOM 5116 O O . THR B 1 174 ? 12.719 4.805 11.578 1 95.75 174 THR B O 1
ATOM 5119 N N . LEU B 1 175 ? 13.086 4.801 13.789 1 94.25 175 LEU B N 1
ATOM 5120 C CA . LEU B 1 175 ? 14.375 4.137 13.68 1 94.25 175 LEU B CA 1
ATOM 5121 C C . LEU B 1 175 ? 14.219 2.727 13.125 1 94.25 175 LEU B C 1
ATOM 5123 O O . LEU B 1 175 ? 15.148 2.191 12.508 1 94.25 175 LEU B O 1
ATOM 5127 N N . LEU B 1 176 ? 13.055 2.166 13.32 1 96.44 176 LEU B N 1
ATOM 5128 C CA . LEU B 1 176 ? 12.82 0.832 12.773 1 96.44 176 LEU B CA 1
ATOM 5129 C C . LEU B 1 176 ? 12.82 0.857 11.25 1 96.44 176 LEU B C 1
ATOM 5131 O O . LEU B 1 176 ? 13.32 -0.071 10.609 1 96.44 176 LEU B O 1
ATOM 5135 N N . HIS B 1 177 ? 12.234 1.935 10.68 1 97.81 177 HIS B N 1
ATOM 5136 C CA . HIS B 1 177 ? 12.281 2.094 9.227 1 97.81 177 HIS B CA 1
ATOM 5137 C C . HIS B 1 177 ? 13.719 2.166 8.727 1 97.81 177 HIS B C 1
ATOM 5139 O O . HIS B 1 177 ? 14.094 1.443 7.801 1 97.81 177 HIS B O 1
ATOM 5145 N N . GLU B 1 178 ? 14.461 2.99 9.352 1 96 178 GLU B N 1
ATOM 5146 C CA . GLU B 1 178 ? 15.828 3.246 8.914 1 96 178 GLU B CA 1
ATOM 5147 C C . GLU B 1 178 ? 16.703 2.006 9.078 1 96 178 GLU B C 1
ATOM 5149 O O . GLU B 1 178 ? 17.531 1.702 8.211 1 96 178 GLU B O 1
ATOM 5154 N N . ALA B 1 179 ? 16.5 1.337 10.18 1 96.94 179 ALA B N 1
ATOM 5155 C CA . ALA B 1 179 ? 17.234 0.1 10.414 1 96.94 179 ALA B CA 1
ATOM 5156 C C . ALA B 1 179 ? 16.938 -0.931 9.328 1 96.94 179 ALA B C 1
ATOM 5158 O O . ALA B 1 179 ? 17.844 -1.567 8.789 1 96.94 179 ALA B O 1
ATOM 5159 N N . LEU B 1 180 ? 15.68 -1.101 9.016 1 98.38 180 LEU B N 1
ATOM 5160 C CA . LEU B 1 180 ? 15.289 -2.051 7.984 1 98.38 180 LEU B CA 1
ATOM 5161 C C . LEU B 1 180 ? 15.875 -1.655 6.633 1 98.38 180 LEU B C 1
ATOM 5163 O O . LEU B 1 180 ? 16.359 -2.512 5.883 1 98.38 180 LEU B O 1
ATOM 5167 N N . GLU B 1 181 ? 15.773 -0.368 6.336 1 98.44 181 GLU B N 1
ATOM 5168 C CA . GLU B 1 181 ? 16.328 0.124 5.074 1 98.44 181 GLU B CA 1
ATOM 5169 C C . GLU B 1 181 ? 17.828 -0.155 4.98 1 98.44 181 GLU B C 1
ATOM 5171 O O . GLU B 1 181 ? 18.312 -0.567 3.928 1 98.44 181 GLU B O 1
ATOM 5176 N N . HIS B 1 182 ? 18.531 0.039 6.051 1 97.88 182 HIS B N 1
ATOM 5177 C CA . HIS B 1 182 ? 19.969 -0.244 6.094 1 97.88 182 HIS B CA 1
ATOM 5178 C C . HIS B 1 182 ? 20.234 -1.734 5.922 1 97.88 182 HIS B C 1
ATOM 5180 O O . HIS B 1 182 ? 21.156 -2.121 5.188 1 97.88 182 HIS B O 1
ATOM 5186 N N . GLU B 1 183 ? 19.516 -2.525 6.582 1 97.88 183 GLU B N 1
ATOM 5187 C CA . GLU B 1 183 ? 19.688 -3.975 6.516 1 97.88 183 GLU B CA 1
ATOM 5188 C C . GLU B 1 183 ? 19.391 -4.5 5.113 1 97.88 183 GLU B C 1
ATOM 5190 O O . GLU B 1 183 ? 20.125 -5.359 4.605 1 97.88 183 GLU B O 1
ATOM 5195 N N . LEU B 1 184 ? 18.391 -3.957 4.492 1 98.75 184 LEU B N 1
ATOM 5196 C CA . LEU B 1 184 ? 18.047 -4.375 3.137 1 98.75 184 LEU B CA 1
ATOM 5197 C C . LEU B 1 184 ? 19.109 -3.936 2.143 1 98.75 184 LEU B C 1
ATOM 5199 O O . LEU B 1 184 ? 19.469 -4.688 1.232 1 98.75 184 LEU B O 1
ATOM 5203 N N . ALA B 1 185 ? 19.578 -2.688 2.307 1 98.75 185 ALA B N 1
ATOM 5204 C CA . ALA B 1 185 ? 20.672 -2.225 1.447 1 98.75 185 ALA B CA 1
ATOM 5205 C C . ALA B 1 185 ? 21.891 -3.119 1.586 1 98.75 185 ALA B C 1
ATOM 5207 O O . ALA B 1 185 ? 22.5 -3.514 0.586 1 98.75 185 ALA B O 1
ATOM 5208 N N . SER B 1 186 ? 22.219 -3.463 2.799 1 98.44 186 SER B N 1
ATOM 5209 C CA . SER B 1 186 ? 23.375 -4.328 3.066 1 98.44 186 SER B CA 1
ATOM 5210 C C . SER B 1 186 ? 23.156 -5.719 2.471 1 98.44 186 SER B C 1
ATOM 5212 O O . SER B 1 186 ? 24.094 -6.312 1.931 1 98.44 186 SER B O 1
ATOM 5214 N N . LEU B 1 187 ? 21.984 -6.23 2.578 1 98.75 187 LEU B N 1
ATOM 5215 C CA . LEU B 1 187 ? 21.672 -7.551 2.051 1 98.75 187 LEU B CA 1
ATOM 5216 C C . LEU B 1 187 ? 21.969 -7.633 0.56 1 98.75 187 LEU B C 1
ATOM 5218 O O . LEU B 1 187 ? 22.469 -8.656 0.078 1 98.75 187 LEU B O 1
ATOM 5222 N N . HIS B 1 188 ? 21.734 -6.527 -0.147 1 98.81 188 HIS B N 1
ATOM 5223 C CA . HIS B 1 188 ? 21.875 -6.52 -1.6 1 98.81 188 HIS B CA 1
ATOM 5224 C C . HIS B 1 188 ? 23.188 -5.891 -2.021 1 98.81 188 HIS B C 1
ATOM 5226 O O . HIS B 1 188 ? 23.453 -5.723 -3.215 1 98.81 188 HIS B O 1
ATOM 5232 N N . GLY B 1 189 ? 24 -5.477 -1.043 1 98.31 189 GLY B N 1
ATOM 5233 C CA . GLY B 1 189 ? 25.25 -4.805 -1.368 1 98.31 189 GLY B CA 1
ATOM 5234 C C . GLY B 1 189 ? 25.047 -3.447 -2.01 1 98.31 189 GLY B C 1
ATOM 5235 O O . GLY B 1 189 ? 25.766 -3.088 -2.953 1 98.31 189 GLY B O 1
ATOM 5236 N N . LYS B 1 190 ? 24.062 -2.748 -1.588 1 98.62 190 LYS B N 1
ATOM 5237 C CA . LYS B 1 190 ? 23.734 -1.427 -2.125 1 98.62 190 LYS B CA 1
ATOM 5238 C C . LYS B 1 190 ? 23.969 -0.339 -1.08 1 98.62 190 LYS B C 1
ATOM 5240 O O . LYS B 1 190 ? 24.156 -0.635 0.102 1 98.62 190 LYS B O 1
ATOM 5245 N N . GLU B 1 191 ? 23.969 0.943 -1.48 1 97.88 191 GLU B N 1
ATOM 5246 C CA . GLU B 1 191 ? 24.281 2.066 -0.606 1 97.88 191 GLU B CA 1
ATOM 5247 C C . GLU B 1 191 ? 23.094 2.457 0.258 1 97.88 191 GLU B C 1
ATOM 5249 O O . GLU B 1 191 ? 23.266 2.916 1.389 1 97.88 191 GLU B O 1
ATOM 5254 N N . SER B 1 192 ? 21.906 2.297 -0.318 1 98.5 192 SER B N 1
ATOM 5255 C CA . SER B 1 192 ? 20.734 2.832 0.36 1 98.5 192 SER B CA 1
ATOM 5256 C C . SER B 1 192 ? 19.484 2.021 0.026 1 98.5 192 SER B C 1
ATOM 5258 O O . SER B 1 192 ? 19.453 1.315 -0.984 1 98.5 192 SER B O 1
ATOM 5260 N N . GLY B 1 193 ? 18.547 2.064 0.94 1 98.75 193 GLY B N 1
ATOM 5261 C CA . GLY B 1 193 ? 17.25 1.427 0.759 1 98.75 193 GLY B CA 1
ATOM 5262 C C . GLY B 1 193 ? 16.094 2.32 1.143 1 98.75 193 GLY B C 1
ATOM 5263 O O . GLY B 1 193 ? 16.266 3.32 1.842 1 98.75 193 GLY B O 1
ATOM 5264 N N . LEU B 1 194 ? 14.945 2.006 0.627 1 98.75 194 LEU B N 1
ATOM 5265 C CA . LEU B 1 194 ? 13.688 2.703 0.881 1 98.75 194 LEU B CA 1
ATOM 5266 C C . LEU B 1 194 ? 12.539 1.714 1.024 1 98.75 194 LEU B C 1
ATOM 5268 O O . LEU B 1 194 ? 12.305 0.89 0.136 1 98.75 194 LEU B O 1
ATOM 5272 N N . VAL B 1 195 ? 11.844 1.819 2.117 1 98.56 195 VAL B N 1
ATOM 5273 C CA . VAL B 1 195 ? 10.758 0.882 2.406 1 98.56 195 VAL B CA 1
ATOM 5274 C C . VAL B 1 195 ? 9.422 1.502 2.018 1 98.56 195 VAL B C 1
ATOM 5276 O O . VAL B 1 195 ? 9.188 2.689 2.258 1 98.56 195 VAL B O 1
ATOM 5279 N N . PHE B 1 196 ? 8.57 0.721 1.357 1 98.44 196 PHE B N 1
ATOM 5280 C CA . PHE B 1 196 ? 7.223 1.079 0.928 1 98.44 196 PHE B CA 1
ATOM 5281 C C . PHE B 1 196 ? 6.184 0.179 1.59 1 98.44 196 PHE B C 1
ATOM 5283 O O . PHE B 1 196 ? 6.539 -0.792 2.264 1 98.44 196 PHE B O 1
ATOM 5290 N N . THR B 1 197 ? 4.93 0.448 1.36 1 97.56 197 THR B N 1
ATOM 5291 C CA . THR B 1 197 ? 3.852 -0.291 2.006 1 97.56 197 THR B CA 1
ATOM 5292 C C . THR B 1 197 ? 3.652 -1.65 1.344 1 97.56 197 THR B C 1
ATOM 5294 O O . THR B 1 197 ? 3.062 -2.557 1.937 1 97.56 197 THR B O 1
ATOM 5297 N N . SER B 1 198 ? 4.047 -1.765 0.129 1 97.44 198 SER B N 1
ATOM 5298 C CA . SER B 1 198 ? 4.07 -3.01 -0.632 1 97.44 198 SER B CA 1
ATOM 5299 C C . SER B 1 198 ? 5.055 -2.928 -1.795 1 97.44 198 SER B C 1
ATOM 5301 O O . SER B 1 198 ? 5.535 -1.844 -2.135 1 97.44 198 SER B O 1
ATOM 5303 N N . CYS B 1 199 ? 5.379 -4.094 -2.312 1 97.06 199 CYS B N 1
ATOM 5304 C CA . CYS B 1 199 ? 6.234 -4.02 -3.492 1 97.06 199 CYS B CA 1
ATOM 5305 C C . CYS B 1 199 ? 5.449 -3.535 -4.707 1 97.06 199 CYS B C 1
ATOM 5307 O O . CYS B 1 199 ? 6.023 -2.963 -5.633 1 97.06 199 CYS B O 1
ATOM 5309 N N . PHE B 1 200 ? 4.125 -3.73 -4.711 1 97.75 200 PHE B N 1
ATOM 5310 C CA . PHE B 1 200 ? 3.318 -3.105 -5.754 1 97.75 200 PHE B CA 1
ATOM 5311 C C . PHE B 1 200 ? 3.557 -1.601 -5.793 1 97.75 200 PHE B C 1
ATOM 5313 O O . PHE B 1 200 ? 3.838 -1.039 -6.855 1 97.75 200 PHE B O 1
ATOM 5320 N N . VAL B 1 201 ? 3.482 -0.98 -4.609 1 98.25 201 VAL B N 1
ATOM 5321 C CA . VAL B 1 201 ? 3.67 0.463 -4.5 1 98.25 201 VAL B CA 1
ATOM 5322 C C . VAL B 1 201 ? 5.121 0.821 -4.816 1 98.25 201 VAL B C 1
ATOM 5324 O O . VAL B 1 201 ? 5.391 1.833 -5.469 1 98.25 201 VAL B O 1
ATOM 5327 N N . ALA B 1 202 ? 6.066 0.006 -4.352 1 98.62 202 ALA B N 1
ATOM 5328 C CA . ALA B 1 202 ? 7.473 0.275 -4.637 1 98.62 202 ALA B CA 1
ATOM 5329 C C . ALA B 1 202 ? 7.723 0.337 -6.141 1 98.62 202 ALA B C 1
ATOM 5331 O O . ALA B 1 202 ? 8.32 1.294 -6.637 1 98.62 202 ALA B O 1
ATOM 5332 N N . ASN B 1 203 ? 7.25 -0.666 -6.895 1 98.75 203 ASN B N 1
ATOM 5333 C CA . ASN B 1 203 ? 7.426 -0.724 -8.344 1 98.75 203 ASN B CA 1
ATOM 5334 C C . ASN B 1 203 ? 6.695 0.418 -9.039 1 98.75 203 ASN B C 1
ATOM 5336 O O . ASN B 1 203 ? 7.293 1.154 -9.828 1 98.75 203 ASN B O 1
ATOM 5340 N N . GLU B 1 204 ? 5.426 0.529 -8.703 1 98.38 204 GLU B N 1
ATOM 5341 C CA . GLU B 1 204 ? 4.594 1.533 -9.359 1 98.38 204 GLU B CA 1
ATOM 5342 C C . GLU B 1 204 ? 5.141 2.939 -9.125 1 98.38 204 GLU B C 1
ATOM 5344 O O . GLU B 1 204 ? 5.305 3.709 -10.078 1 98.38 204 GLU B O 1
ATOM 5349 N N . ALA B 1 205 ? 5.406 3.307 -7.898 1 98.44 205 ALA B N 1
ATOM 5350 C CA . ALA B 1 205 ? 5.844 4.652 -7.547 1 98.44 205 ALA B CA 1
ATOM 5351 C C . ALA B 1 205 ? 7.219 4.957 -8.133 1 98.44 205 ALA B C 1
ATOM 5353 O O . ALA B 1 205 ? 7.453 6.055 -8.641 1 98.44 205 ALA B O 1
ATOM 5354 N N . ALA B 1 206 ? 8.125 4.012 -8.062 1 98.81 206 ALA B N 1
ATOM 5355 C CA . ALA B 1 206 ? 9.484 4.234 -8.57 1 98.81 206 ALA B CA 1
ATOM 5356 C C . ALA B 1 206 ? 9.484 4.41 -10.086 1 98.81 206 ALA B C 1
ATOM 5358 O O . ALA B 1 206 ? 10.086 5.348 -10.602 1 98.81 206 ALA B O 1
ATOM 5359 N N . LEU B 1 207 ? 8.797 3.518 -10.797 1 98.94 207 LEU B N 1
ATOM 5360 C CA . LEU B 1 207 ? 8.82 3.543 -12.258 1 98.94 207 LEU B CA 1
ATOM 5361 C C . LEU B 1 207 ? 8.031 4.734 -12.789 1 98.94 207 LEU B C 1
ATOM 5363 O O . LEU B 1 207 ? 8.43 5.348 -13.781 1 98.94 207 LEU B O 1
ATOM 5367 N N . TYR B 1 208 ? 6.906 5.059 -12.188 1 98.69 208 TYR B N 1
ATOM 5368 C CA . TYR B 1 208 ? 6.176 6.273 -12.539 1 98.69 208 TYR B CA 1
ATOM 5369 C C . TYR B 1 208 ? 7.059 7.504 -12.383 1 98.69 208 TYR B C 1
ATOM 5371 O O . TYR B 1 208 ? 7.094 8.367 -13.266 1 98.69 208 TYR B O 1
ATOM 5379 N N . THR B 1 209 ? 7.746 7.582 -11.219 1 98.81 209 THR B N 1
ATOM 5380 C CA . THR B 1 209 ? 8.594 8.727 -10.906 1 98.81 209 THR B CA 1
ATOM 5381 C C . THR B 1 209 ? 9.742 8.836 -11.914 1 98.81 209 THR B C 1
ATOM 5383 O O . THR B 1 209 ? 9.992 9.914 -12.453 1 98.81 209 THR B O 1
ATOM 5386 N N . LEU B 1 210 ? 10.422 7.73 -12.211 1 98.81 210 LEU B N 1
ATOM 5387 C CA . LEU B 1 210 ? 11.508 7.754 -13.18 1 98.81 210 LEU B CA 1
ATOM 5388 C C . LEU B 1 210 ? 11.008 8.164 -14.555 1 98.81 210 LEU B C 1
ATOM 5390 O O . LEU B 1 210 ? 11.633 8.977 -15.234 1 98.81 210 LEU B O 1
ATOM 5394 N N . GLY B 1 211 ? 9.859 7.621 -14.922 1 98.69 211 GLY B N 1
ATOM 5395 C CA . GLY B 1 211 ? 9.305 7.895 -16.234 1 98.69 211 GLY B CA 1
ATOM 5396 C C . GLY B 1 211 ? 8.867 9.336 -16.422 1 98.69 211 GLY B C 1
ATOM 5397 O O . GLY B 1 211 ? 8.922 9.875 -17.531 1 98.69 211 GLY B O 1
ATOM 5398 N N . THR B 1 212 ? 8.438 9.93 -15.359 1 98.12 212 THR B N 1
ATOM 5399 C CA . THR B 1 212 ? 7.945 11.305 -15.445 1 98.12 212 THR B CA 1
ATOM 5400 C C . THR B 1 212 ? 9.078 12.297 -15.227 1 98.12 212 THR B C 1
ATOM 5402 O O . THR B 1 212 ? 9.055 13.414 -15.758 1 98.12 212 THR B O 1
ATOM 5405 N N . LEU B 1 213 ? 10.078 11.969 -14.5 1 98.06 213 LEU B N 1
ATOM 5406 C CA . LEU B 1 213 ? 11.133 12.891 -14.094 1 98.06 213 LEU B CA 1
ATOM 5407 C C . LEU B 1 213 ? 12.211 12.992 -15.172 1 98.06 213 LEU B C 1
ATOM 5409 O O . LEU B 1 213 ? 12.758 14.07 -15.414 1 98.06 213 LEU B O 1
ATOM 5413 N N . ILE B 1 214 ? 12.625 11.836 -15.789 1 98.19 214 ILE B N 1
ATOM 5414 C CA . ILE B 1 214 ? 13.711 11.82 -16.766 1 98.19 214 ILE B CA 1
ATOM 5415 C C . ILE B 1 214 ? 13.164 12.188 -18.141 1 98.19 214 ILE B C 1
ATOM 5417 O O . ILE B 1 214 ? 12.398 11.43 -18.734 1 98.19 214 ILE B O 1
ATOM 5421 N N . PRO B 1 215 ? 13.633 13.273 -18.656 1 97.25 215 PRO B N 1
ATOM 5422 C CA . PRO B 1 215 ? 13.117 13.695 -19.969 1 97.25 215 PRO B CA 1
ATOM 5423 C C . PRO B 1 215 ? 13.516 12.742 -21.094 1 97.25 215 PRO B C 1
ATOM 5425 O O . PRO B 1 215 ? 14.688 12.406 -21.234 1 97.25 215 PRO B O 1
ATOM 5428 N N . GLY B 1 216 ? 12.586 12.281 -21.844 1 97.31 216 GLY B N 1
ATOM 5429 C CA . GLY B 1 216 ? 12.852 11.469 -23.016 1 97.31 216 GLY B CA 1
ATOM 5430 C C . GLY B 1 216 ? 13.188 10.031 -22.672 1 97.31 216 GLY B C 1
ATOM 5431 O O . GLY B 1 216 ? 13.656 9.281 -23.531 1 97.31 216 GLY B O 1
ATOM 5432 N N . LEU B 1 217 ? 12.914 9.648 -21.469 1 98.56 217 LEU B N 1
ATOM 5433 C CA . LEU B 1 217 ? 13.227 8.289 -21.047 1 98.56 217 LEU B CA 1
ATOM 5434 C C . LEU B 1 217 ? 12.516 7.27 -21.938 1 98.56 217 LEU B C 1
ATOM 5436 O O . LEU B 1 217 ? 11.32 7.41 -22.219 1 98.56 217 LEU B O 1
ATOM 5440 N N . LYS B 1 218 ? 13.32 6.289 -22.391 1 98.81 218 LYS B N 1
ATOM 5441 C CA . LYS B 1 218 ? 12.781 5.121 -23.094 1 98.81 218 LYS B CA 1
ATOM 5442 C C . LYS B 1 218 ? 12.875 3.873 -22.203 1 98.81 218 LYS B C 1
ATOM 5444 O O . LYS B 1 218 ? 13.961 3.469 -21.812 1 98.81 218 LYS B O 1
ATOM 5449 N N . VAL B 1 219 ? 11.734 3.244 -21.953 1 98.94 219 VAL B N 1
ATOM 5450 C CA . VAL B 1 219 ? 11.688 2.088 -21.078 1 98.94 219 VAL B CA 1
ATOM 5451 C C . VAL B 1 219 ? 11.602 0.806 -21.891 1 98.94 219 VAL B C 1
ATOM 5453 O O . VAL B 1 219 ? 10.734 0.681 -22.766 1 98.94 219 VAL B O 1
ATOM 5456 N N . PHE B 1 220 ? 12.492 -0.083 -21.688 1 98.94 220 PHE B N 1
ATOM 5457 C CA . PHE B 1 220 ? 12.492 -1.418 -22.266 1 98.94 220 PHE B CA 1
ATOM 5458 C C . PHE B 1 220 ? 12.125 -2.467 -21.234 1 98.94 220 PHE B C 1
ATOM 5460 O O . PHE B 1 220 ? 12.906 -2.748 -20.312 1 98.94 220 PHE B O 1
ATOM 5467 N N . SER B 1 221 ? 10.953 -3.021 -21.359 1 98.88 221 SER B N 1
ATOM 5468 C CA . SER B 1 221 ? 10.359 -3.85 -20.328 1 98.88 221 SER B CA 1
ATOM 5469 C C . SER B 1 221 ? 10.086 -5.266 -20.828 1 98.88 221 SER B C 1
ATOM 5471 O O . SER B 1 221 ? 9.602 -5.449 -21.938 1 98.88 221 SER B O 1
ATOM 5473 N N . ASP B 1 222 ? 10.391 -6.238 -20 1 98.75 222 ASP B N 1
ATOM 5474 C CA . ASP B 1 222 ? 10.086 -7.637 -20.297 1 98.75 222 ASP B CA 1
ATOM 5475 C C . ASP B 1 222 ? 8.578 -7.871 -20.375 1 98.75 222 ASP B C 1
ATOM 5477 O O . ASP B 1 222 ? 7.824 -7.336 -19.562 1 98.75 222 ASP B O 1
ATOM 5481 N N . ALA B 1 223 ? 8.172 -8.727 -21.281 1 97.44 223 ALA B N 1
ATOM 5482 C CA . ALA B 1 223 ? 6.75 -8.977 -21.5 1 97.44 223 ALA B CA 1
ATOM 5483 C C . ALA B 1 223 ? 6.129 -9.695 -20.312 1 97.44 223 ALA B C 1
ATOM 5485 O O . ALA B 1 223 ? 4.918 -9.609 -20.078 1 97.44 223 ALA B O 1
ATOM 5486 N N . GLY B 1 224 ? 6.918 -10.391 -19.547 1 96.12 224 GLY B N 1
ATOM 5487 C CA . GLY B 1 224 ? 6.418 -11.18 -18.438 1 96.12 224 GLY B CA 1
ATOM 5488 C C . GLY B 1 224 ? 6.43 -10.414 -17.125 1 96.12 224 GLY B C 1
ATOM 5489 O O . GLY B 1 224 ? 6.133 -10.984 -16.062 1 96.12 224 GLY B O 1
ATOM 5490 N N . ASN B 1 225 ? 6.695 -9.094 -17.172 1 97.56 225 ASN B N 1
ATOM 5491 C CA . ASN B 1 225 ? 6.816 -8.312 -15.938 1 97.56 225 ASN B CA 1
ATOM 5492 C C . ASN B 1 225 ? 5.492 -8.234 -15.195 1 97.56 225 ASN B C 1
ATOM 5494 O O . ASN B 1 225 ? 4.426 -8.227 -15.812 1 97.56 225 ASN B O 1
ATOM 5498 N N . HIS B 1 226 ? 5.57 -8.156 -13.891 1 97 226 HIS B N 1
ATOM 5499 C CA . HIS B 1 226 ? 4.445 -8.094 -12.961 1 97 226 HIS B CA 1
ATOM 5500 C C . HIS B 1 226 ? 3.574 -6.875 -13.234 1 97 226 HIS B C 1
ATOM 5502 O O . HIS B 1 226 ? 4.066 -5.852 -13.719 1 97 226 HIS B O 1
ATOM 5508 N N . ALA B 1 227 ? 2.334 -6.973 -12.875 1 96 227 ALA B N 1
ATOM 5509 C CA . ALA B 1 227 ? 1.316 -5.945 -13.078 1 96 227 ALA B CA 1
ATOM 5510 C C . ALA B 1 227 ? 1.751 -4.613 -12.477 1 96 227 ALA B C 1
ATOM 5512 O O . ALA B 1 227 ? 1.449 -3.549 -13.016 1 96 227 ALA B O 1
ATOM 5513 N N . SER B 1 228 ? 2.412 -4.605 -11.312 1 97.75 228 SER B N 1
ATOM 5514 C CA . SER B 1 228 ? 2.848 -3.379 -10.656 1 97.75 228 SER B CA 1
ATOM 5515 C C . SER B 1 228 ? 3.879 -2.637 -11.5 1 97.75 228 SER B C 1
ATOM 5517 O O . SER B 1 228 ? 3.893 -1.404 -11.531 1 97.75 228 SER B O 1
ATOM 5519 N N . ILE B 1 229 ? 4.758 -3.375 -12.148 1 98.56 229 ILE B N 1
ATOM 5520 C CA . ILE B 1 229 ? 5.758 -2.801 -13.047 1 98.56 229 ILE B CA 1
ATOM 5521 C C . ILE B 1 229 ? 5.074 -2.211 -14.273 1 98.56 229 ILE B C 1
ATOM 5523 O O . ILE B 1 229 ? 5.316 -1.058 -14.633 1 98.56 229 ILE B O 1
ATOM 5527 N N . ILE B 1 230 ? 4.215 -2.979 -14.844 1 97.94 230 ILE B N 1
ATOM 5528 C CA . ILE B 1 230 ? 3.48 -2.553 -16.031 1 97.94 230 ILE B CA 1
ATOM 5529 C C . ILE B 1 230 ? 2.707 -1.271 -15.727 1 97.94 230 ILE B C 1
ATOM 5531 O O . ILE B 1 230 ? 2.738 -0.319 -16.516 1 97.94 230 ILE B O 1
ATOM 5535 N N . HIS B 1 231 ? 2.057 -1.243 -14.578 1 97.75 231 HIS B N 1
ATOM 5536 C CA . HIS B 1 231 ? 1.241 -0.097 -14.195 1 97.75 231 HIS B CA 1
ATOM 5537 C C . HIS B 1 231 ? 2.092 1.162 -14.055 1 97.75 231 HIS B C 1
ATOM 5539 O O . HIS B 1 231 ? 1.706 2.232 -14.531 1 97.75 231 HIS B O 1
ATOM 5545 N N . GLY B 1 232 ? 3.221 1.071 -13.352 1 98.56 232 GLY B N 1
ATOM 5546 C CA . GLY B 1 232 ? 4.105 2.215 -13.195 1 98.56 232 GLY B CA 1
ATOM 5547 C C . GLY B 1 232 ? 4.605 2.764 -14.523 1 98.56 232 GLY B C 1
ATOM 5548 O O . GLY B 1 232 ? 4.625 3.979 -14.727 1 98.56 232 GLY B O 1
ATOM 5549 N N . ILE B 1 233 ? 4.957 1.874 -15.445 1 98.69 233 ILE B N 1
ATOM 5550 C CA . ILE B 1 233 ? 5.469 2.273 -16.75 1 98.69 233 ILE B CA 1
ATOM 5551 C C . ILE B 1 233 ? 4.352 2.912 -17.562 1 98.69 233 ILE B C 1
ATOM 5553 O O . ILE B 1 233 ? 4.516 4.008 -18.109 1 98.69 233 ILE B O 1
ATOM 5557 N N . ARG B 1 234 ? 3.209 2.252 -17.594 1 98.06 234 ARG B N 1
ATOM 5558 C CA . ARG B 1 234 ? 2.086 2.695 -18.406 1 98.06 234 ARG B CA 1
ATOM 5559 C C . ARG B 1 234 ? 1.598 4.074 -17.969 1 98.06 234 ARG B C 1
ATOM 5561 O O . ARG B 1 234 ? 1.331 4.938 -18.812 1 98.06 234 ARG B O 1
ATOM 5568 N N . THR B 1 235 ? 1.489 4.332 -16.75 1 97.81 235 THR B N 1
ATOM 5569 C CA . THR B 1 235 ? 0.896 5.562 -16.234 1 97.81 235 THR B CA 1
ATOM 5570 C C . THR B 1 235 ? 1.899 6.711 -16.297 1 97.81 235 THR B C 1
ATOM 5572 O O . THR B 1 235 ? 1.517 7.883 -16.234 1 97.81 235 THR B O 1
ATOM 5575 N N . SER B 1 236 ? 3.197 6.438 -16.422 1 97.81 236 SER B N 1
ATOM 5576 C CA . SER B 1 236 ? 4.207 7.484 -16.562 1 97.81 236 SER B CA 1
ATOM 5577 C C . SER B 1 236 ? 4.148 8.133 -17.938 1 97.81 236 SER B C 1
ATOM 5579 O O . SER B 1 236 ? 4.672 9.227 -18.141 1 97.81 236 SER B O 1
ATOM 5581 N N . LYS B 1 237 ? 3.674 7.348 -18.906 1 96.88 237 LYS B N 1
ATOM 5582 C CA . LYS B 1 237 ? 3.539 7.766 -20.297 1 96.88 237 LYS B CA 1
ATOM 5583 C C . LYS B 1 237 ? 4.898 7.855 -20.984 1 96.88 237 LYS B C 1
ATOM 5585 O O . LYS B 1 237 ? 5.004 8.336 -22.109 1 96.88 237 LYS B O 1
ATOM 5590 N N . ALA B 1 238 ? 5.961 7.461 -20.328 1 98 238 ALA B N 1
ATOM 5591 C CA . ALA B 1 238 ? 7.242 7.336 -21.016 1 98 238 ALA B CA 1
ATOM 5592 C C . ALA B 1 238 ? 7.141 6.379 -22.203 1 98 238 ALA B C 1
ATOM 5594 O O . ALA B 1 238 ? 6.309 5.469 -22.203 1 98 238 ALA B O 1
ATOM 5595 N N . ALA B 1 239 ? 7.98 6.648 -23.234 1 98.5 239 ALA B N 1
ATOM 5596 C CA . ALA B 1 239 ? 8.031 5.684 -24.328 1 98.5 239 ALA B CA 1
ATOM 5597 C C . ALA B 1 239 ? 8.414 4.297 -23.812 1 98.5 239 ALA B C 1
ATOM 5599 O O . ALA B 1 239 ? 9.289 4.164 -22.953 1 98.5 239 ALA B O 1
ATOM 5600 N N . LYS B 1 240 ? 7.711 3.326 -24.266 1 98.75 240 LYS B N 1
ATOM 5601 C CA . LYS B 1 240 ? 7.973 1.974 -23.781 1 98.75 240 LYS B CA 1
ATOM 5602 C C . LYS B 1 240 ? 8.07 0.983 -24.938 1 98.75 240 LYS B C 1
ATOM 5604 O O . LYS B 1 240 ? 7.359 1.12 -25.938 1 98.75 240 LYS B O 1
ATOM 5609 N N . TYR B 1 241 ? 8.938 0.082 -24.859 1 98.81 241 TYR B N 1
ATOM 5610 C CA . TYR B 1 241 ? 9.188 -1.019 -25.781 1 98.81 241 TYR B CA 1
ATOM 5611 C C . TYR B 1 241 ? 9.195 -2.355 -25.047 1 98.81 241 TYR B C 1
ATOM 5613 O O . TYR B 1 241 ? 10.008 -2.572 -24.141 1 98.81 241 TYR B O 1
ATOM 5621 N N . ILE B 1 242 ? 8.32 -3.225 -25.469 1 98.75 242 ILE B N 1
ATOM 5622 C CA . ILE B 1 242 ? 8.156 -4.5 -24.781 1 98.75 242 ILE B CA 1
ATOM 5623 C C . ILE B 1 242 ? 8.922 -5.59 -25.531 1 98.75 242 ILE B C 1
ATOM 5625 O O . ILE B 1 242 ? 8.617 -5.883 -26.688 1 98.75 242 ILE B O 1
ATOM 5629 N N . TYR B 1 243 ? 9.898 -6.176 -24.922 1 98.75 243 TYR B N 1
ATOM 5630 C CA . TYR B 1 243 ? 10.594 -7.301 -25.531 1 98.75 243 TYR B CA 1
ATOM 5631 C C . TYR B 1 243 ? 10.039 -8.625 -25.031 1 98.75 243 TYR B C 1
ATOM 5633 O O . TYR B 1 243 ? 9.422 -8.68 -23.969 1 98.75 243 TYR B O 1
ATOM 5641 N N . ARG B 1 244 ? 10.273 -9.688 -25.781 1 98.19 244 ARG B N 1
ATOM 5642 C CA . ARG B 1 244 ? 9.758 -11.016 -25.453 1 98.19 244 ARG B CA 1
ATOM 5643 C C . ARG B 1 244 ? 10.344 -11.508 -24.141 1 98.19 244 ARG B C 1
ATOM 5645 O O . ARG B 1 244 ? 11.516 -11.266 -23.828 1 98.19 244 ARG B O 1
ATOM 5652 N N . GLU B 1 245 ? 9.531 -12.211 -23.375 1 96.75 245 GLU B N 1
ATOM 5653 C CA . GLU B 1 245 ? 9.914 -12.68 -22.047 1 96.75 245 GLU B CA 1
ATOM 5654 C C . GLU B 1 245 ? 11.258 -13.398 -22.078 1 96.75 245 GLU B C 1
ATOM 5656 O O . GLU B 1 245 ? 11.438 -14.359 -22.828 1 96.75 245 GLU B O 1
ATOM 5661 N N . ASN B 1 246 ? 12.172 -12.914 -21.344 1 97.38 246 ASN B N 1
ATOM 5662 C CA . ASN B 1 246 ? 13.484 -13.523 -21.125 1 97.38 246 ASN B CA 1
ATOM 5663 C C . ASN B 1 246 ? 14.297 -13.562 -22.406 1 97.38 246 ASN B C 1
ATOM 5665 O O . ASN B 1 246 ? 15.188 -14.398 -22.562 1 97.38 246 ASN B O 1
ATOM 5669 N N . ASP B 1 247 ? 14 -12.695 -23.359 1 98.5 247 ASP B N 1
ATOM 5670 C CA . ASP B 1 247 ? 14.688 -12.688 -24.641 1 98.5 247 ASP B CA 1
ATOM 5671 C C . ASP B 1 247 ? 15.711 -11.555 -24.719 1 98.5 247 ASP B C 1
ATOM 5673 O O . ASP B 1 247 ? 15.422 -10.484 -25.266 1 98.5 247 ASP B O 1
ATOM 5677 N N . VAL B 1 248 ? 16.859 -11.867 -24.328 1 98.5 248 VAL B N 1
ATOM 5678 C CA . VAL B 1 248 ? 17.953 -10.891 -24.281 1 98.5 248 VAL B CA 1
ATOM 5679 C C . VAL B 1 248 ? 18.25 -10.375 -25.688 1 98.5 248 VAL B C 1
ATOM 5681 O O . VAL B 1 248 ? 18.578 -9.203 -25.859 1 98.5 248 VAL B O 1
ATOM 5684 N N . GLY B 1 249 ? 18.219 -11.273 -26.641 1 98.75 249 GLY B N 1
ATOM 5685 C CA . GLY B 1 249 ? 18.438 -10.859 -28.016 1 98.75 249 GLY B CA 1
ATOM 5686 C C . GLY B 1 249 ? 17.438 -9.828 -28.5 1 98.75 249 GLY B C 1
ATOM 5687 O O . GLY B 1 249 ? 17.797 -8.852 -29.156 1 98.75 249 GLY B O 1
ATOM 5688 N N . HIS B 1 250 ? 16.188 -10.031 -28.203 1 98.88 250 HIS B N 1
ATOM 5689 C CA . HIS B 1 250 ? 15.148 -9.078 -28.578 1 98.88 250 HIS B CA 1
ATOM 5690 C C . HIS B 1 250 ? 15.336 -7.742 -27.859 1 98.88 250 HIS B C 1
ATOM 5692 O O . HIS B 1 250 ? 15.094 -6.684 -28.438 1 98.88 250 HIS B O 1
ATOM 5698 N N . LEU B 1 251 ? 15.719 -7.781 -26.594 1 98.88 251 LEU B N 1
ATOM 5699 C CA . LEU B 1 251 ? 16.062 -6.562 -25.875 1 98.88 251 LEU B CA 1
ATOM 5700 C C . LEU B 1 251 ? 17.125 -5.77 -26.609 1 98.88 251 LEU B C 1
ATOM 5702 O O . LEU B 1 251 ? 16.984 -4.562 -26.812 1 98.88 251 LEU B O 1
ATOM 5706 N N . ASP B 1 252 ? 18.172 -6.465 -27 1 98.81 252 ASP B N 1
ATOM 5707 C CA . ASP B 1 252 ? 19.266 -5.844 -27.719 1 98.81 252 ASP B CA 1
ATOM 5708 C C . ASP B 1 252 ? 18.797 -5.215 -29.031 1 98.81 252 ASP B C 1
ATOM 5710 O O . ASP B 1 252 ? 19.141 -4.078 -29.344 1 98.81 252 ASP B O 1
ATOM 5714 N N . ASP B 1 253 ? 17.969 -5.93 -29.734 1 98.75 253 ASP B N 1
ATOM 5715 C CA . ASP B 1 253 ? 17.422 -5.465 -31 1 98.75 253 ASP B CA 1
ATOM 5716 C C . ASP B 1 253 ? 16.594 -4.199 -30.828 1 98.75 253 ASP B C 1
ATOM 5718 O O . ASP B 1 253 ? 16.719 -3.246 -31.594 1 98.75 253 ASP B O 1
ATOM 5722 N N . LEU B 1 254 ? 15.734 -4.203 -29.844 1 98.75 254 LEU B N 1
ATOM 5723 C CA . LEU B 1 254 ? 14.859 -3.061 -29.594 1 98.75 254 LEU B CA 1
ATOM 5724 C C . LEU B 1 254 ? 15.664 -1.827 -29.219 1 98.75 254 LEU B C 1
ATOM 5726 O O . LEU B 1 254 ? 15.383 -0.722 -29.688 1 98.75 254 LEU B O 1
ATOM 5730 N N . MET B 1 255 ? 16.656 -1.988 -28.359 1 98.31 255 MET B N 1
ATOM 5731 C CA . MET B 1 255 ? 17.469 -0.847 -27.953 1 98.31 255 MET B CA 1
ATOM 5732 C C . MET B 1 255 ? 18.25 -0.288 -29.125 1 98.31 255 MET B C 1
ATOM 5734 O O . MET B 1 255 ? 18.391 0.929 -29.281 1 98.31 255 MET B O 1
ATOM 5738 N N . GLY B 1 256 ? 18.766 -1.158 -29.922 1 98 256 GLY B N 1
ATOM 5739 C CA . GLY B 1 256 ? 19.516 -0.726 -31.094 1 98 256 GLY B CA 1
ATOM 5740 C C . GLY B 1 256 ? 18.656 0.002 -32.094 1 98 256 GLY B C 1
ATOM 5741 O O . GLY B 1 256 ? 19.125 0.949 -32.75 1 98 256 GLY B O 1
ATOM 5742 N N . SER B 1 257 ? 17.406 -0.382 -32.188 1 98.06 257 SER B N 1
ATOM 5743 C CA . SER B 1 257 ? 16.547 0.126 -33.25 1 98.06 257 SER B CA 1
ATOM 5744 C C . SER B 1 257 ? 15.812 1.386 -32.812 1 98.06 257 SER B C 1
ATOM 5746 O O . SER B 1 257 ? 15.445 2.223 -33.625 1 98.06 257 SER B O 1
ATOM 5748 N N . HIS B 1 258 ? 15.625 1.528 -31.453 1 98.06 258 HIS B N 1
ATOM 5749 C CA . HIS B 1 258 ? 14.695 2.564 -31.031 1 98.06 258 HIS B CA 1
ATOM 5750 C C . HIS B 1 258 ? 15.391 3.596 -30.141 1 98.06 258 HIS B C 1
ATOM 5752 O O . HIS B 1 258 ? 14.758 4.555 -29.688 1 98.06 258 HIS B O 1
ATOM 5758 N N . ALA B 1 259 ? 16.625 3.424 -29.875 1 95.31 259 ALA B N 1
ATOM 5759 C CA . ALA B 1 259 ? 17.312 4.379 -29 1 95.31 259 ALA B CA 1
ATOM 5760 C C . ALA B 1 259 ? 18.719 4.668 -29.5 1 95.31 259 ALA B C 1
ATOM 5762 O O . ALA B 1 259 ? 19.375 3.789 -30.062 1 95.31 259 ALA B O 1
ATOM 5763 N N . SER B 1 260 ? 19.188 5.902 -29.266 1 92.69 260 SER B N 1
ATOM 5764 C CA . SER B 1 260 ? 20.562 6.324 -29.484 1 92.69 260 SER B CA 1
ATOM 5765 C C . SER B 1 260 ? 21.328 6.414 -28.172 1 92.69 260 SER B C 1
ATOM 5767 O O . SER B 1 260 ? 20.734 6.355 -27.094 1 92.69 260 SER B O 1
ATOM 5769 N N . PRO B 1 261 ? 22.609 6.523 -28.234 1 88.19 261 PRO B N 1
ATOM 5770 C CA . PRO B 1 261 ? 23.422 6.59 -27.016 1 88.19 261 PRO B CA 1
ATOM 5771 C C . PRO B 1 261 ? 23.031 7.77 -26.109 1 88.19 261 PRO B C 1
ATOM 5773 O O . PRO B 1 261 ? 23.188 7.691 -24.891 1 88.19 261 PRO B O 1
ATOM 5776 N N . GLU B 1 262 ? 22.5 8.781 -26.688 1 91.56 262 GLU B N 1
ATOM 5777 C CA . GLU B 1 262 ? 22.188 9.984 -25.922 1 91.56 262 GLU B CA 1
ATOM 5778 C C . GLU B 1 262 ? 20.859 9.844 -25.188 1 91.56 262 GLU B C 1
ATOM 5780 O O . GLU B 1 262 ? 20.578 10.578 -24.234 1 91.56 262 GLU B O 1
ATOM 5785 N N . ASN B 1 263 ? 20.016 8.961 -25.625 1 96.06 263 ASN B N 1
ATOM 5786 C CA . ASN B 1 263 ? 18.719 8.766 -24.969 1 96.06 263 ASN B CA 1
ATOM 5787 C C . ASN B 1 263 ? 18.859 8.086 -23.609 1 96.06 263 ASN B C 1
ATOM 5789 O O . ASN B 1 263 ? 19.594 7.094 -23.484 1 96.06 263 ASN B O 1
ATOM 5793 N N . PRO B 1 264 ? 18.281 8.703 -22.578 1 98.19 264 PRO B N 1
ATOM 5794 C CA . PRO B 1 264 ? 18.172 7.898 -21.359 1 98.19 264 PRO B CA 1
ATOM 5795 C C . PRO B 1 264 ? 17.328 6.645 -21.547 1 98.19 264 PRO B C 1
ATOM 5797 O O . PRO B 1 264 ? 16.281 6.695 -22.203 1 98.19 264 PRO B O 1
ATOM 5800 N N . LYS B 1 265 ? 17.812 5.531 -21.109 1 98.75 265 LYS B N 1
ATOM 5801 C CA . LYS B 1 265 ? 17.156 4.234 -21.25 1 98.75 265 LYS B CA 1
ATOM 5802 C C . LYS B 1 265 ? 17 3.547 -19.891 1 98.75 265 LYS B C 1
ATOM 5804 O O . LYS B 1 265 ? 17.859 3.699 -19.016 1 98.75 265 LYS B O 1
ATOM 5809 N N . LEU B 1 266 ? 15.906 2.881 -19.703 1 98.88 266 LEU B N 1
ATOM 5810 C CA . LEU B 1 266 ? 15.633 2.045 -18.547 1 98.88 266 LEU B CA 1
ATOM 5811 C C . LEU B 1 266 ? 15.281 0.622 -18.969 1 98.88 266 LEU B C 1
ATOM 5813 O O . LEU B 1 266 ? 14.344 0.411 -19.734 1 98.88 266 LEU B O 1
ATOM 5817 N N . ALA B 1 267 ? 16.109 -0.321 -18.562 1 98.94 267 ALA B N 1
ATOM 5818 C CA . ALA B 1 267 ? 15.828 -1.738 -18.766 1 98.94 267 ALA B CA 1
ATOM 5819 C C . ALA B 1 267 ? 15.211 -2.367 -17.531 1 98.94 267 ALA B C 1
ATOM 5821 O O . ALA B 1 267 ? 15.766 -2.268 -16.438 1 98.94 267 ALA B O 1
ATOM 5822 N N . VAL B 1 268 ? 14.023 -3.049 -17.703 1 98.94 268 VAL B N 1
ATOM 5823 C CA . VAL B 1 268 ? 13.258 -3.531 -16.547 1 98.94 268 VAL B CA 1
ATOM 5824 C C . VAL B 1 268 ? 12.969 -5.02 -16.719 1 98.94 268 VAL B C 1
ATOM 5826 O O . VAL B 1 268 ? 12.477 -5.453 -17.766 1 98.94 268 VAL B O 1
ATOM 5829 N N . CYS B 1 269 ? 13.234 -5.832 -15.68 1 98.75 269 CYS B N 1
ATOM 5830 C CA . CYS B 1 269 ? 12.867 -7.242 -15.68 1 98.75 269 CYS B CA 1
ATOM 5831 C C . CYS B 1 269 ? 12.617 -7.746 -14.266 1 98.75 269 CYS B C 1
ATOM 5833 O O . CYS B 1 269 ? 12.938 -7.062 -13.297 1 98.75 269 CYS B O 1
ATOM 5835 N N . GLU B 1 270 ? 11.961 -8.805 -14.141 1 97.94 270 GLU B N 1
ATOM 5836 C CA . GLU B 1 270 ? 11.867 -9.594 -12.922 1 97.94 270 GLU B CA 1
ATOM 5837 C C . GLU B 1 270 ? 12.719 -10.859 -13.016 1 97.94 270 GLU B C 1
ATOM 5839 O O . GLU B 1 270 ? 12.852 -11.445 -14.102 1 97.94 270 GLU B O 1
ATOM 5844 N N . THR B 1 271 ? 13.273 -11.266 -11.922 1 98.5 271 THR B N 1
ATOM 5845 C CA . THR B 1 271 ? 14.203 -12.383 -12 1 98.5 271 THR B CA 1
ATOM 5846 C C . THR B 1 271 ? 13.445 -13.711 -12.055 1 98.5 271 THR B C 1
ATOM 5848 O O . THR B 1 271 ? 13.805 -14.609 -12.812 1 98.5 271 THR B O 1
ATOM 5851 N N . VAL B 1 272 ? 12.445 -13.867 -11.195 1 98.19 272 VAL B N 1
ATOM 5852 C CA . VAL B 1 272 ? 11.602 -15.055 -11.195 1 98.19 272 VAL B CA 1
ATOM 5853 C C . VAL B 1 272 ? 10.172 -14.68 -11.594 1 98.19 272 VAL B C 1
ATOM 5855 O O . VAL B 1 272 ? 9.523 -13.891 -10.898 1 98.19 272 VAL B O 1
ATOM 5858 N N . HIS B 1 273 ? 9.727 -15.219 -12.703 1 95.19 273 HIS B N 1
ATOM 5859 C CA . HIS B 1 273 ? 8.367 -14.953 -13.148 1 95.19 273 HIS B CA 1
ATOM 5860 C C . HIS B 1 273 ? 7.359 -15.797 -12.375 1 95.19 273 HIS B C 1
ATOM 5862 O O . HIS B 1 273 ? 7.41 -17.031 -12.43 1 95.19 273 HIS B O 1
ATOM 5868 N N . SER B 1 274 ? 6.379 -15.195 -11.766 1 90 274 SER B N 1
ATOM 5869 C CA . SER B 1 274 ? 5.5 -15.797 -10.773 1 90 274 SER B CA 1
ATOM 5870 C C . SER B 1 274 ? 4.531 -16.781 -11.414 1 90 274 SER B C 1
ATOM 5872 O O . SER B 1 274 ? 3.959 -17.641 -10.727 1 90 274 SER B O 1
ATOM 5874 N N . MET B 1 275 ? 4.305 -16.656 -12.727 1 89 275 MET B N 1
ATOM 5875 C CA . MET B 1 275 ? 3.258 -17.5 -13.305 1 89 275 MET B CA 1
ATOM 5876 C C . MET B 1 275 ? 3.855 -18.562 -14.211 1 89 275 MET B C 1
ATOM 5878 O O . MET B 1 275 ? 3.279 -19.656 -14.359 1 89 275 MET B O 1
ATOM 5882 N N . SER B 1 276 ? 5.07 -18.297 -14.719 1 90.94 276 SER B N 1
ATOM 5883 C CA . SER B 1 276 ? 5.711 -19.281 -15.586 1 90.94 276 SER B CA 1
ATOM 5884 C C . SER B 1 276 ? 6.746 -20.094 -14.82 1 90.94 276 SER B C 1
ATOM 5886 O O . SER B 1 276 ? 7.082 -21.219 -15.219 1 90.94 276 SER B O 1
ATOM 5888 N N . GLY B 1 277 ? 7.234 -19.5 -13.789 1 94.38 277 GLY B N 1
ATOM 5889 C CA . GLY B 1 277 ? 8.297 -20.172 -13.047 1 94.38 277 GLY B CA 1
ATOM 5890 C C . GLY B 1 277 ? 9.664 -20.016 -13.695 1 94.38 277 GLY B C 1
ATOM 5891 O O . GLY B 1 277 ? 10.664 -20.484 -13.156 1 94.38 277 GLY B O 1
ATOM 5892 N N . ASP B 1 278 ? 9.758 -19.281 -14.742 1 95.75 278 ASP B N 1
ATOM 5893 C CA . ASP B 1 278 ? 11.031 -19.094 -15.43 1 95.75 278 ASP B CA 1
ATOM 5894 C C . ASP B 1 278 ? 11.906 -18.094 -14.68 1 95.75 278 ASP B C 1
ATOM 5896 O O . ASP B 1 278 ? 11.406 -17.281 -13.898 1 95.75 278 ASP B O 1
ATOM 5900 N N . ILE B 1 279 ? 13.188 -18.234 -14.914 1 97.81 279 ILE B N 1
ATOM 5901 C CA . ILE B 1 279 ? 14.156 -17.312 -14.328 1 97.81 279 ILE B CA 1
ATOM 5902 C C . ILE B 1 279 ? 14.859 -16.547 -15.438 1 97.81 279 ILE B C 1
ATOM 5904 O O . ILE B 1 279 ? 15.32 -17.125 -16.422 1 97.81 279 ILE B O 1
ATOM 5908 N N . VAL B 1 280 ? 14.977 -15.273 -15.328 1 97.88 280 VAL B N 1
ATOM 5909 C CA . VAL B 1 280 ? 15.547 -14.375 -16.328 1 97.88 280 VAL B CA 1
ATOM 5910 C C . VAL B 1 280 ? 17.031 -14.695 -16.531 1 97.88 280 VAL B C 1
ATOM 5912 O O . VAL B 1 280 ? 17.734 -14.992 -15.57 1 97.88 280 VAL B O 1
ATOM 5915 N N . PRO B 1 281 ? 17.516 -14.773 -17.781 1 98.38 281 PRO B N 1
ATOM 5916 C CA . PRO B 1 281 ? 18.969 -14.781 -17.984 1 98.38 281 PRO B CA 1
ATOM 5917 C C . PRO B 1 281 ? 19.641 -13.469 -17.594 1 98.38 281 PRO B C 1
ATOM 5919 O O . PRO B 1 281 ? 20.047 -12.695 -18.469 1 98.38 281 PRO B O 1
ATOM 5922 N N . LEU B 1 282 ? 19.875 -13.32 -16.328 1 98.69 282 LEU B N 1
ATOM 5923 C CA . LEU B 1 282 ? 20.172 -12.023 -15.727 1 98.69 282 LEU B CA 1
ATOM 5924 C C . LEU B 1 282 ? 21.516 -11.5 -16.234 1 98.69 282 LEU B C 1
ATOM 5926 O O . LEU B 1 282 ? 21.656 -10.297 -16.5 1 98.69 282 LEU B O 1
ATOM 5930 N N . ALA B 1 283 ? 22.531 -12.344 -16.359 1 98.44 283 ALA B N 1
ATOM 5931 C CA . ALA B 1 283 ? 23.844 -11.906 -16.828 1 98.44 283 ALA B CA 1
ATOM 5932 C C . ALA B 1 283 ? 23.75 -11.305 -18.219 1 98.44 283 ALA B C 1
ATOM 5934 O O . ALA B 1 283 ? 24.344 -10.242 -18.484 1 98.44 283 ALA B O 1
ATOM 5935 N N . GLY B 1 284 ? 23.031 -12.016 -19.125 1 98.75 284 GLY B N 1
ATOM 5936 C CA . GLY B 1 284 ? 22.844 -11.492 -20.469 1 98.75 284 GLY B CA 1
ATOM 5937 C C . GLY B 1 284 ? 22.078 -10.188 -20.5 1 98.75 284 GLY B C 1
ATOM 5938 O O . GLY B 1 284 ? 22.422 -9.281 -21.266 1 98.75 284 GLY B O 1
ATOM 5939 N N . PHE B 1 285 ? 21 -10.102 -19.75 1 98.81 285 PHE B N 1
ATOM 5940 C CA . PHE B 1 285 ? 20.219 -8.883 -19.609 1 98.81 285 PHE B CA 1
ATOM 5941 C C . PHE B 1 285 ? 21.109 -7.715 -19.203 1 98.81 285 PHE B C 1
ATOM 5943 O O . PHE B 1 285 ? 21.016 -6.629 -19.781 1 98.81 285 PHE B O 1
ATOM 5950 N N . LEU B 1 286 ? 21.969 -7.926 -18.188 1 98.88 286 LEU B N 1
ATOM 5951 C CA . LEU B 1 286 ? 22.844 -6.879 -17.672 1 98.88 286 LEU B CA 1
ATOM 5952 C C . LEU B 1 286 ? 23.922 -6.52 -18.703 1 98.88 286 LEU B C 1
ATOM 5954 O O . LEU B 1 286 ? 24.312 -5.352 -18.812 1 98.88 286 LEU B O 1
ATOM 5958 N N . ASP B 1 287 ? 24.469 -7.5 -19.453 1 98.75 287 ASP B N 1
ATOM 5959 C CA . ASP B 1 287 ? 25.438 -7.234 -20.516 1 98.75 287 ASP B CA 1
ATOM 5960 C C . ASP B 1 287 ? 24.859 -6.297 -21.562 1 98.75 287 ASP B C 1
ATOM 5962 O O . ASP B 1 287 ? 25.484 -5.312 -21.953 1 98.75 287 ASP B O 1
ATOM 5966 N N . VAL B 1 288 ? 23.672 -6.605 -22 1 98.75 288 VAL B N 1
ATOM 5967 C CA . VAL B 1 288 ? 23.016 -5.797 -23.031 1 98.75 288 VAL B CA 1
ATOM 5968 C C . VAL B 1 288 ? 22.719 -4.402 -22.484 1 98.75 288 VAL B C 1
ATOM 5970 O O . VAL B 1 288 ? 22.875 -3.406 -23.188 1 98.75 288 VAL B O 1
ATOM 5973 N N . SER B 1 289 ? 22.25 -4.297 -21.25 1 98.62 289 SER B N 1
ATOM 5974 C CA . SER B 1 289 ? 21.953 -3.008 -20.641 1 98.62 289 SER B CA 1
ATOM 5975 C C . SER B 1 289 ? 23.203 -2.135 -20.562 1 98.62 289 SER B C 1
ATOM 5977 O O . SER B 1 289 ? 23.141 -0.938 -20.859 1 98.62 289 SER B O 1
ATOM 5979 N N . ALA B 1 290 ? 24.297 -2.744 -20.172 1 98 290 ALA B N 1
ATOM 5980 C CA . ALA B 1 290 ? 25.562 -2.021 -20.094 1 98 290 ALA B CA 1
ATOM 5981 C C . ALA B 1 290 ? 26 -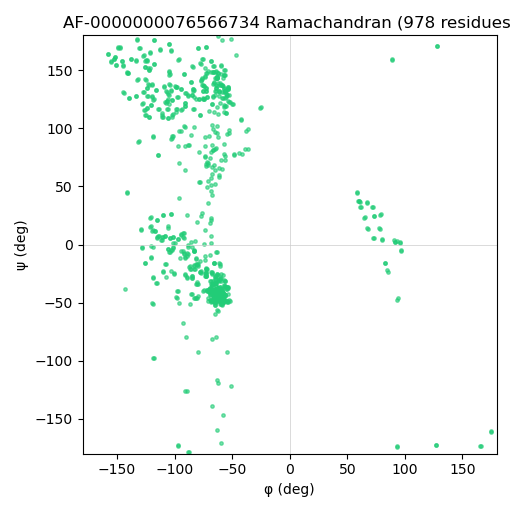1.558 -21.484 1 98 290 ALA B C 1
ATOM 5983 O O . ALA B 1 290 ? 26.469 -0.427 -21.641 1 98 290 ALA B O 1
ATOM 5984 N N . LYS B 1 291 ? 25.875 -2.438 -22.438 1 97.81 291 LYS B N 1
ATOM 5985 C CA . LYS B 1 291 ? 26.234 -2.127 -23.828 1 97.81 291 LYS B CA 1
ATOM 5986 C C . LYS B 1 291 ? 25.531 -0.869 -24.312 1 97.81 291 LYS B C 1
ATOM 5988 O O . LYS B 1 291 ? 26.109 -0.062 -25.047 1 97.81 291 LYS B O 1
ATOM 5993 N N . HIS B 1 292 ? 24.328 -0.662 -23.906 1 98.06 292 HIS B N 1
ATOM 5994 C CA . HIS B 1 292 ? 23.5 0.426 -24.422 1 98.06 292 HIS B CA 1
ATOM 5995 C C . HIS B 1 292 ? 23.406 1.564 -23.406 1 98.06 292 HIS B C 1
ATOM 5997 O O . HIS B 1 292 ? 22.594 2.482 -23.578 1 98.06 292 HIS B O 1
ATOM 6003 N N . ASN B 1 293 ? 24.109 1.535 -22.281 1 97.75 293 ASN B N 1
ATOM 6004 C CA . ASN B 1 293 ? 24.062 2.537 -21.219 1 97.75 293 ASN B CA 1
ATOM 6005 C C . ASN B 1 293 ? 22.656 2.689 -20.656 1 97.75 293 ASN B C 1
ATOM 6007 O O . ASN B 1 293 ? 22.156 3.809 -20.5 1 97.75 293 ASN B O 1
ATOM 6011 N N . ALA B 1 294 ? 22.016 1.614 -20.406 1 98.62 294 ALA B N 1
ATOM 6012 C CA . ALA B 1 294 ? 20.672 1.639 -19.828 1 98.62 294 ALA B CA 1
ATOM 6013 C C . ALA B 1 294 ? 20.75 1.494 -18.297 1 98.62 294 ALA B C 1
ATOM 6015 O O . ALA B 1 294 ? 21.547 0.709 -17.781 1 98.62 294 ALA B O 1
ATOM 6016 N N . LEU B 1 295 ? 20 2.354 -17.578 1 98.44 295 LEU B N 1
ATOM 6017 C CA . LEU B 1 295 ? 19.719 2.102 -16.156 1 98.44 295 LEU B CA 1
ATOM 6018 C C . LEU B 1 295 ? 18.984 0.773 -15.984 1 98.44 295 LEU B C 1
ATOM 6020 O O . LEU B 1 295 ? 18.078 0.446 -16.766 1 98.44 295 LEU B O 1
ATOM 6024 N N . THR B 1 296 ? 19.391 0.018 -14.984 1 98.81 296 THR B N 1
ATOM 6025 C CA . THR B 1 296 ? 18.781 -1.292 -14.789 1 98.81 296 THR B CA 1
ATOM 6026 C C . THR B 1 296 ? 17.859 -1.279 -13.578 1 98.81 296 THR B C 1
ATOM 6028 O O . THR B 1 296 ? 18.203 -0.732 -12.531 1 98.81 296 THR B O 1
ATOM 6031 N N . PHE B 1 297 ? 16.656 -1.795 -13.742 1 98.88 297 PHE B N 1
ATOM 6032 C CA . PHE B 1 297 ? 15.633 -2.004 -12.727 1 98.88 297 PHE B CA 1
ATOM 6033 C C . PHE B 1 297 ? 15.234 -3.473 -12.648 1 98.88 297 PHE B C 1
ATOM 6035 O O . PHE B 1 297 ? 14.57 -3.99 -13.555 1 98.88 297 PHE B O 1
ATOM 6042 N N . VAL B 1 298 ? 15.617 -4.156 -11.539 1 98.94 298 VAL B N 1
ATOM 6043 C CA . VAL B 1 298 ? 15.445 -5.598 -11.438 1 98.94 298 VAL B CA 1
ATOM 6044 C C . VAL B 1 298 ? 14.555 -5.93 -10.242 1 98.94 298 VAL B C 1
ATOM 6046 O O . VAL B 1 298 ? 14.891 -5.613 -9.102 1 98.94 298 VAL B O 1
ATOM 6049 N N . ASP B 1 299 ? 13.43 -6.586 -10.516 1 98.81 299 ASP B N 1
ATOM 6050 C CA . ASP B 1 299 ? 12.484 -7.012 -9.484 1 98.81 299 ASP B CA 1
ATOM 6051 C C . ASP B 1 299 ? 12.812 -8.422 -8.992 1 98.81 299 ASP B C 1
ATOM 6053 O O . ASP B 1 299 ? 12.719 -9.391 -9.75 1 98.81 299 ASP B O 1
ATOM 6057 N N . GLU B 1 300 ? 13.102 -8.5 -7.707 1 98.62 300 GLU B N 1
ATOM 6058 C CA . GLU B 1 300 ? 13.461 -9.781 -7.098 1 98.62 300 GLU B CA 1
ATOM 6059 C C . GLU B 1 300 ? 12.359 -10.281 -6.164 1 98.62 300 GLU B C 1
ATOM 6061 O O . GLU B 1 300 ? 12.617 -11.078 -5.266 1 98.62 300 GLU B O 1
ATOM 6066 N N . VAL B 1 301 ? 11.148 -9.891 -6.359 1 97.88 301 VAL B N 1
ATOM 6067 C CA . VAL B 1 301 ? 10.023 -10.094 -5.453 1 97.88 301 VAL B CA 1
ATOM 6068 C C . VAL B 1 301 ? 9.852 -11.594 -5.18 1 97.88 301 VAL B C 1
ATOM 6070 O O . VAL B 1 301 ? 9.625 -12 -4.039 1 97.88 301 VAL B O 1
ATOM 6073 N N . HIS B 1 302 ? 9.953 -12.469 -6.152 1 97.88 302 HIS B N 1
ATOM 6074 C CA . HIS B 1 302 ? 9.75 -13.906 -5.969 1 97.88 302 HIS B CA 1
ATOM 6075 C C . HIS B 1 302 ? 11.07 -14.617 -5.719 1 97.88 302 HIS B C 1
ATOM 6077 O O . HIS B 1 302 ? 11.117 -15.852 -5.668 1 97.88 302 HIS B O 1
ATOM 6083 N N . ALA B 1 303 ? 12.164 -13.859 -5.52 1 98.69 303 ALA B N 1
ATOM 6084 C CA . ALA B 1 303 ? 13.477 -14.477 -5.355 1 98.69 303 ALA B CA 1
ATOM 6085 C C . ALA B 1 303 ? 14.039 -14.211 -3.961 1 98.69 303 ALA B C 1
ATOM 6087 O O . ALA B 1 303 ? 14.766 -15.039 -3.41 1 98.69 303 ALA B O 1
ATOM 6088 N N . VAL B 1 304 ? 13.734 -13.055 -3.408 1 98.62 304 VAL B N 1
ATOM 6089 C CA . VAL B 1 304 ? 14.328 -12.672 -2.133 1 98.62 304 VAL B CA 1
ATOM 6090 C C . VAL B 1 304 ? 13.898 -13.656 -1.044 1 98.62 304 VAL B C 1
ATOM 6092 O O . VAL B 1 304 ? 12.766 -14.133 -1.044 1 98.62 304 VAL B O 1
ATOM 6095 N N . GLY B 1 305 ? 14.781 -13.953 -0.151 1 98.62 305 GLY B N 1
ATOM 6096 C CA . GLY B 1 305 ? 14.578 -14.953 0.881 1 98.62 305 GLY B CA 1
ATOM 6097 C C . GLY B 1 305 ? 14.844 -16.359 0.402 1 98.62 305 GLY B C 1
ATOM 6098 O O . GLY B 1 305 ? 15.117 -17.25 1.208 1 98.62 305 GLY B O 1
ATOM 6099 N N . LEU B 1 306 ? 14.914 -16.641 -0.948 1 98.69 306 LEU B N 1
ATOM 6100 C CA . LEU B 1 306 ? 14.859 -18 -1.475 1 98.69 306 LEU B CA 1
ATOM 6101 C C . LEU B 1 306 ? 16.141 -18.344 -2.236 1 98.69 306 LEU B C 1
ATOM 6103 O O . LEU B 1 306 ? 16.469 -19.516 -2.398 1 98.69 306 LEU B O 1
ATOM 6107 N N . TYR B 1 307 ? 16.812 -17.391 -2.793 1 98.62 307 TYR B N 1
ATOM 6108 C CA . TYR B 1 307 ? 18 -17.609 -3.607 1 98.62 307 TYR B CA 1
ATOM 6109 C C . TYR B 1 307 ? 19.188 -16.828 -3.045 1 98.62 307 TYR B C 1
ATOM 6111 O O . TYR B 1 307 ? 19.016 -15.766 -2.457 1 98.62 307 TYR B O 1
ATOM 6119 N N . GLY B 1 308 ? 20.375 -17.328 -3.277 1 98.44 308 GLY B N 1
ATOM 6120 C CA . GLY B 1 308 ? 21.578 -16.688 -2.766 1 98.44 308 GLY B CA 1
ATOM 6121 C C . GLY B 1 308 ? 21.969 -17.172 -1.38 1 98.44 308 GLY B C 1
ATOM 6122 O O . GLY B 1 308 ? 21.109 -17.641 -0.617 1 98.44 308 GLY B O 1
ATOM 6123 N N . ALA B 1 309 ? 23.188 -17 -1.023 1 97.94 309 ALA B N 1
ATOM 6124 C CA . ALA B 1 309 ? 23.719 -17.5 0.248 1 97.94 309 ALA B CA 1
ATOM 6125 C C . ALA B 1 309 ? 23.047 -16.797 1.425 1 97.94 309 ALA B C 1
ATOM 6127 O O . ALA B 1 309 ? 22.844 -17.391 2.484 1 97.94 309 ALA B O 1
ATOM 6128 N N . HIS B 1 310 ? 22.641 -15.57 1.216 1 98.5 310 HIS B N 1
ATOM 6129 C CA . HIS B 1 310 ? 22.031 -14.797 2.299 1 98.5 310 HIS B CA 1
ATOM 6130 C C . HIS B 1 310 ? 20.562 -14.5 2.014 1 98.5 310 HIS B C 1
ATOM 6132 O O . HIS B 1 310 ? 19.938 -13.719 2.732 1 98.5 310 HIS B O 1
ATOM 6138 N N . GLY B 1 311 ? 20.062 -15.094 0.945 1 98.69 311 GLY B N 1
ATOM 6139 C CA . GLY B 1 311 ? 18.656 -14.891 0.621 1 98.69 311 GLY B CA 1
ATOM 6140 C C . GLY B 1 311 ? 18.391 -13.562 -0.058 1 98.69 311 GLY B C 1
ATOM 6141 O O . GLY B 1 311 ? 17.281 -13.023 0.026 1 98.69 311 GLY B O 1
ATOM 6142 N N . ALA B 1 312 ? 19.391 -13.008 -0.742 1 98.81 312 ALA B N 1
ATOM 6143 C CA . ALA B 1 312 ? 19.219 -11.695 -1.366 1 98.81 312 ALA B CA 1
ATOM 6144 C C . ALA B 1 312 ? 18.531 -11.828 -2.727 1 98.81 312 ALA B C 1
ATOM 6146 O O . ALA B 1 312 ? 18.047 -10.836 -3.275 1 98.81 312 ALA B O 1
ATOM 6147 N N . GLY B 1 313 ? 18.531 -13.008 -3.305 1 98.69 313 GLY B N 1
ATOM 6148 C CA . GLY B 1 313 ? 17.844 -13.219 -4.57 1 98.69 313 GLY B CA 1
ATOM 6149 C C . GLY B 1 313 ? 18.734 -13.844 -5.633 1 98.69 313 GLY B C 1
ATOM 6150 O O . GLY B 1 313 ? 19.828 -14.32 -5.328 1 98.69 313 GLY B O 1
ATOM 6151 N N . VAL B 1 314 ? 18.234 -13.93 -6.824 1 98.75 314 VAL B N 1
ATOM 6152 C CA . VAL B 1 314 ? 18.906 -14.547 -7.961 1 98.75 314 VAL B CA 1
ATOM 6153 C C . VAL B 1 314 ? 20.188 -13.781 -8.281 1 98.75 314 VAL B C 1
ATOM 6155 O O . VAL B 1 314 ? 21.203 -14.391 -8.633 1 98.75 314 VAL B O 1
ATOM 6158 N N . ALA B 1 315 ? 20.125 -12.492 -8.133 1 98.81 315 ALA B N 1
ATOM 6159 C CA . ALA B 1 315 ? 21.312 -11.688 -8.43 1 98.81 315 ALA B CA 1
ATOM 6160 C C . ALA B 1 315 ? 22.484 -12.07 -7.516 1 98.81 315 ALA B C 1
ATOM 6162 O O . ALA B 1 315 ? 23.641 -12.078 -7.945 1 98.81 315 ALA B O 1
ATOM 6163 N N . GLU B 1 316 ? 22.172 -12.289 -6.27 1 98.69 316 GLU B N 1
ATOM 6164 C CA . GLU B 1 316 ? 23.203 -12.75 -5.359 1 98.69 316 GLU B CA 1
ATOM 6165 C C . GLU B 1 316 ? 23.734 -14.117 -5.781 1 98.69 316 GLU B C 1
ATOM 6167 O O . GLU B 1 316 ? 24.953 -14.344 -5.801 1 98.69 316 GLU B O 1
ATOM 6172 N N . GLU B 1 317 ? 22.859 -14.984 -6.074 1 98.25 317 GLU B N 1
ATOM 6173 C CA . GLU B 1 317 ? 23.219 -16.344 -6.453 1 98.25 317 GLU B CA 1
ATOM 6174 C C . GLU B 1 317 ? 24.156 -16.359 -7.656 1 98.25 317 GLU B C 1
ATOM 6176 O O . GLU B 1 317 ? 25.078 -17.172 -7.727 1 98.25 317 GLU B O 1
ATOM 6181 N N . LEU B 1 318 ? 23.953 -15.422 -8.562 1 98.31 318 LEU B N 1
ATOM 6182 C CA . LEU B 1 318 ? 24.719 -15.375 -9.797 1 98.31 318 LEU B CA 1
ATOM 6183 C C . LEU B 1 318 ? 25.922 -14.453 -9.648 1 98.31 318 LEU B C 1
ATOM 6185 O O . LEU B 1 318 ? 26.719 -14.297 -10.578 1 98.31 318 LEU B O 1
ATOM 6189 N N . GLY B 1 319 ? 26.016 -13.773 -8.508 1 97.88 319 GLY B N 1
ATOM 6190 C CA . GLY B 1 319 ? 27.125 -12.875 -8.258 1 97.88 319 GLY B CA 1
ATOM 6191 C C . GLY B 1 319 ? 27.062 -11.602 -9.078 1 97.88 319 GLY B C 1
ATOM 6192 O O . GLY B 1 319 ? 28.094 -11.055 -9.469 1 97.88 319 GLY B O 1
ATOM 6193 N N . CYS B 1 320 ? 25.844 -11.109 -9.375 1 96.69 320 CYS B N 1
ATOM 6194 C CA . CYS B 1 320 ? 25.719 -9.977 -10.289 1 96.69 320 CYS B CA 1
ATOM 6195 C C . CYS B 1 320 ? 25.062 -8.789 -9.594 1 96.69 320 CYS B C 1
ATOM 6197 O O . CYS B 1 320 ? 24.734 -7.793 -10.242 1 96.69 320 CYS B O 1
ATOM 6199 N N . MET B 1 321 ? 24.891 -8.75 -8.32 1 97.5 321 MET B N 1
ATOM 6200 C CA . MET B 1 321 ? 24.188 -7.695 -7.598 1 97.5 321 MET B CA 1
ATOM 6201 C C . MET B 1 321 ? 24.859 -6.344 -7.828 1 97.5 321 MET B C 1
ATOM 6203 O O . MET B 1 321 ? 24.188 -5.328 -7.98 1 97.5 321 MET B O 1
ATOM 6207 N N . HIS B 1 322 ? 26.188 -6.328 -7.883 1 97.44 322 HIS B N 1
ATOM 6208 C CA . HIS B 1 322 ? 26.953 -5.094 -7.996 1 97.44 322 HIS B CA 1
ATOM 6209 C C . HIS B 1 322 ? 26.703 -4.402 -9.336 1 97.44 322 HIS B C 1
ATOM 6211 O O . HIS B 1 322 ? 26.969 -3.209 -9.484 1 97.44 322 HIS B O 1
ATOM 6217 N N . ARG B 1 323 ? 26.125 -5.137 -10.32 1 98.19 323 ARG B N 1
ATOM 6218 C CA . ARG B 1 323 ? 25.922 -4.617 -11.664 1 98.19 323 ARG B CA 1
ATOM 6219 C C . ARG B 1 323 ? 24.547 -3.967 -11.797 1 98.19 323 ARG B C 1
ATOM 6221 O O . ARG B 1 323 ? 24.266 -3.314 -12.805 1 98.19 323 ARG B O 1
ATOM 6228 N N . ILE B 1 324 ? 23.719 -4.086 -10.805 1 98.81 324 ILE B N 1
ATOM 6229 C CA . ILE B 1 324 ? 22.328 -3.646 -10.906 1 98.81 324 ILE B CA 1
ATOM 6230 C C . ILE B 1 324 ? 22.172 -2.273 -10.258 1 98.81 324 ILE B C 1
ATOM 6232 O O . ILE B 1 324 ? 22.672 -2.047 -9.148 1 98.81 324 ILE B O 1
ATOM 6236 N N . ASP B 1 325 ? 21.453 -1.359 -10.883 1 98.69 325 ASP B N 1
ATOM 6237 C CA . ASP B 1 325 ? 21.297 -0.004 -10.367 1 98.69 325 ASP B CA 1
ATOM 6238 C C . ASP B 1 325 ? 20.188 0.051 -9.312 1 98.69 325 ASP B C 1
ATOM 6240 O O . ASP B 1 325 ? 20.359 0.695 -8.273 1 98.69 325 ASP B O 1
ATOM 6244 N N . ALA B 1 326 ? 19.062 -0.565 -9.602 1 98.81 326 ALA B N 1
ATOM 6245 C CA . ALA B 1 326 ? 17.922 -0.581 -8.68 1 98.81 326 ALA B CA 1
ATOM 6246 C C . ALA B 1 326 ? 17.344 -1.987 -8.555 1 98.81 326 ALA B C 1
ATOM 6248 O O . ALA B 1 326 ? 17.078 -2.654 -9.555 1 98.81 326 ALA B O 1
ATOM 6249 N N . ILE B 1 327 ? 17.203 -2.432 -7.332 1 98.94 327 ILE B N 1
ATOM 6250 C CA . ILE B 1 327 ? 16.594 -3.719 -7.027 1 98.94 327 ILE B CA 1
ATOM 6251 C C . ILE B 1 327 ? 15.352 -3.508 -6.156 1 98.94 327 ILE B C 1
ATOM 6253 O O . ILE B 1 327 ? 15.406 -2.783 -5.16 1 98.94 327 ILE B O 1
ATOM 6257 N N . THR B 1 328 ? 14.203 -4.074 -6.586 1 98.88 328 THR B N 1
ATOM 6258 C CA . THR B 1 328 ? 13.039 -4.094 -5.707 1 98.88 328 THR B CA 1
ATOM 6259 C C . THR B 1 328 ? 12.82 -5.488 -5.133 1 98.88 328 THR B C 1
ATOM 6261 O O . THR B 1 328 ? 13.195 -6.484 -5.746 1 98.88 328 THR B O 1
ATOM 6264 N N . GLY B 1 329 ? 12.297 -5.531 -3.963 1 98.62 329 GLY B N 1
ATOM 6265 C CA . GLY B 1 329 ? 11.914 -6.75 -3.266 1 98.62 329 GLY B CA 1
ATOM 6266 C C . GLY B 1 329 ? 10.703 -6.57 -2.369 1 98.62 329 GLY B C 1
ATOM 6267 O O . GLY B 1 329 ? 10.219 -5.449 -2.191 1 98.62 329 GLY B O 1
ATOM 6268 N N . THR B 1 330 ? 10.18 -7.715 -1.877 1 98.44 330 THR B N 1
ATOM 6269 C CA . THR B 1 330 ? 8.977 -7.664 -1.05 1 98.44 330 THR B CA 1
ATOM 6270 C C . THR B 1 330 ? 9.266 -8.195 0.351 1 98.44 330 THR B C 1
ATOM 6272 O O . THR B 1 330 ? 10.234 -8.938 0.556 1 98.44 330 THR B O 1
ATOM 6275 N N . LEU B 1 331 ? 8.469 -7.742 1.272 1 98.56 331 LEU B N 1
ATOM 6276 C CA . LEU B 1 331 ? 8.492 -8.211 2.652 1 98.56 331 LEU B CA 1
ATOM 6277 C C . LEU B 1 331 ? 7.27 -9.07 2.957 1 98.56 331 LEU B C 1
ATOM 6279 O O . LEU B 1 331 ? 7.07 -9.492 4.098 1 98.56 331 LEU B O 1
ATOM 6283 N N . GLY B 1 332 ? 6.477 -9.367 1.884 1 97.62 332 GLY B N 1
ATOM 6284 C CA . GLY B 1 332 ? 5.191 -10 2.129 1 97.62 332 GLY B CA 1
ATOM 6285 C C . GLY B 1 332 ? 5.141 -11.438 1.65 1 97.62 332 GLY B C 1
ATOM 6286 O O . GLY B 1 332 ? 4.074 -12.055 1.637 1 97.62 332 GLY B O 1
ATOM 6287 N N . LYS B 1 333 ? 6.254 -12 1.195 1 97.56 333 LYS B N 1
ATOM 6288 C CA . LYS B 1 333 ? 6.312 -13.383 0.716 1 97.56 333 LYS B CA 1
ATOM 6289 C C . LYS B 1 333 ? 7.266 -14.219 1.562 1 97.56 333 LYS B C 1
ATOM 6291 O O . LYS B 1 333 ? 6.973 -14.523 2.721 1 97.56 333 LYS B O 1
ATOM 6296 N N . ALA B 1 334 ? 8.469 -14.414 1.148 1 98.31 334 ALA B N 1
ATOM 6297 C CA . ALA B 1 334 ? 9.406 -15.219 1.931 1 98.31 334 ALA B CA 1
ATOM 6298 C C . ALA B 1 334 ? 9.719 -14.555 3.268 1 98.31 334 ALA B C 1
ATOM 6300 O O . ALA B 1 334 ? 9.914 -15.234 4.277 1 98.31 334 ALA B O 1
ATOM 6301 N N . PHE B 1 335 ? 9.617 -13.234 3.33 1 97.81 335 PHE B N 1
ATOM 6302 C CA . PHE B 1 335 ? 9.93 -12.492 4.547 1 97.81 335 PHE B CA 1
ATOM 6303 C C . PHE B 1 335 ? 8.695 -12.352 5.43 1 97.81 335 PHE B C 1
ATOM 6305 O O . PHE B 1 335 ? 8.781 -11.859 6.555 1 97.81 335 PHE B O 1
ATOM 6312 N N . ALA B 1 336 ? 7.5 -12.734 5.02 1 88.81 336 ALA B N 1
ATOM 6313 C CA . ALA B 1 336 ? 6.281 -13.148 5.711 1 88.81 336 ALA B CA 1
ATOM 6314 C C . ALA B 1 336 ? 5.441 -11.938 6.113 1 88.81 336 ALA B C 1
ATOM 6316 O O . ALA B 1 336 ? 4.246 -12.07 6.379 1 88.81 336 ALA B O 1
ATOM 6317 N N . SER B 1 337 ? 5.859 -10.75 6.258 1 90.56 337 SER B N 1
ATOM 6318 C CA . SER B 1 337 ? 5.051 -9.648 6.781 1 90.56 337 SER B CA 1
ATOM 6319 C C . SER B 1 337 ? 4.332 -8.914 5.656 1 90.56 337 SER B C 1
ATOM 6321 O O . SER B 1 337 ? 3.525 -9.5 4.934 1 90.56 337 SER B O 1
ATOM 6323 N N . ILE B 1 338 ? 4.402 -7.715 5.477 1 97.5 338 ILE B N 1
ATOM 6324 C CA . ILE B 1 338 ? 3.916 -6.879 4.387 1 97.5 338 ILE B CA 1
ATOM 6325 C C . ILE B 1 338 ? 4.895 -5.734 4.141 1 97.5 338 ILE B C 1
ATOM 6327 O O . ILE B 1 338 ? 5.645 -5.344 5.039 1 97.5 338 ILE B O 1
ATOM 6331 N N . GLY B 1 339 ? 4.883 -5.258 2.947 1 98.12 339 GLY B N 1
ATOM 6332 C CA . GLY B 1 339 ? 5.797 -4.188 2.576 1 98.12 339 GLY B CA 1
ATOM 6333 C C . GLY B 1 339 ? 6.602 -4.5 1.327 1 98.12 339 GLY B C 1
ATOM 6334 O O . GLY B 1 339 ? 6.496 -5.598 0.773 1 98.12 339 GLY B O 1
ATOM 6335 N N . GLY B 1 340 ? 7.266 -3.592 0.848 1 98.56 340 GLY B N 1
ATOM 6336 C CA . GLY B 1 340 ? 8.211 -3.672 -0.252 1 98.56 340 GLY B CA 1
ATOM 6337 C C . GLY B 1 340 ? 9.352 -2.676 -0.135 1 98.56 340 GLY B C 1
ATOM 6338 O O . GLY B 1 340 ? 9.375 -1.862 0.792 1 98.56 340 GLY B O 1
ATOM 6339 N N . TYR B 1 341 ? 10.312 -2.848 -0.958 1 98.81 341 TYR B N 1
ATOM 6340 C CA . TYR B 1 341 ? 11.445 -1.938 -0.844 1 98.81 341 TYR B CA 1
ATOM 6341 C C . TYR B 1 341 ? 12.148 -1.771 -2.186 1 98.81 341 TYR B C 1
ATOM 6343 O O . TYR B 1 341 ? 11.938 -2.562 -3.107 1 98.81 341 TYR B O 1
ATOM 6351 N N . LEU B 1 342 ? 12.852 -0.732 -2.279 1 98.88 342 LEU B N 1
ATOM 6352 C CA . LEU B 1 342 ? 13.797 -0.42 -3.342 1 98.88 342 LEU B CA 1
ATOM 6353 C C . LEU B 1 342 ? 15.188 -0.152 -2.77 1 98.88 342 LEU B C 1
ATOM 6355 O O . LEU B 1 342 ? 15.328 0.608 -1.81 1 98.88 342 LEU B O 1
ATOM 6359 N N . VAL B 1 343 ? 16.203 -0.808 -3.266 1 98.88 343 VAL B N 1
ATOM 6360 C CA . VAL B 1 343 ? 17.594 -0.539 -2.883 1 98.88 343 VAL B CA 1
ATOM 6361 C C . VAL B 1 343 ? 18.406 -0.173 -4.121 1 98.88 343 VAL B C 1
ATOM 6363 O O . VAL B 1 343 ? 18.078 -0.601 -5.23 1 98.88 343 VAL B O 1
ATOM 6366 N N . GLY B 1 344 ? 19.422 0.637 -3.971 1 98.75 344 GLY B N 1
ATOM 6367 C CA . GLY B 1 344 ? 20.266 1.123 -5.051 1 98.75 344 GLY B CA 1
ATOM 6368 C C . GLY B 1 344 ? 21.281 2.145 -4.598 1 98.75 344 GLY B C 1
ATOM 6369 O O . GLY B 1 344 ? 21.641 2.193 -3.416 1 98.75 344 GLY B O 1
ATOM 6370 N N . ASP B 1 345 ? 21.75 2.852 -5.578 1 97.12 345 ASP B N 1
ATOM 6371 C CA . ASP B 1 345 ? 22.656 3.949 -5.262 1 97.12 345 ASP B CA 1
ATOM 6372 C C . ASP B 1 345 ? 21.953 5.027 -4.445 1 97.12 345 ASP B C 1
ATOM 6374 O O . ASP B 1 345 ? 20.75 5.27 -4.625 1 97.12 345 ASP B O 1
ATOM 6378 N N . ARG B 1 346 ? 22.75 5.621 -3.646 1 97.5 346 ARG B N 1
ATOM 6379 C CA . ARG B 1 346 ? 22.219 6.594 -2.697 1 97.5 346 ARG B CA 1
ATOM 6380 C C . ARG B 1 346 ? 21.453 7.695 -3.412 1 97.5 346 ARG B C 1
ATOM 6382 O O . ARG B 1 346 ? 20.359 8.078 -2.979 1 97.5 346 ARG B O 1
ATOM 6389 N N . VAL B 1 347 ? 21.938 8.234 -4.52 1 97.94 347 VAL B N 1
ATOM 6390 C CA . VAL B 1 347 ? 21.344 9.375 -5.191 1 97.94 347 VAL B CA 1
ATOM 6391 C C . VAL B 1 347 ? 20.031 8.961 -5.863 1 97.94 347 VAL B C 1
ATOM 6393 O O . VAL B 1 347 ? 19.062 9.727 -5.891 1 97.94 347 VAL B O 1
ATOM 6396 N N . LEU B 1 348 ? 19.969 7.773 -6.453 1 98.5 348 LEU B N 1
ATOM 6397 C CA . LEU B 1 348 ? 18.75 7.246 -7.047 1 98.5 348 LEU B CA 1
ATOM 6398 C C . LEU B 1 348 ? 17.672 7.047 -5.988 1 98.5 348 LEU B C 1
ATOM 6400 O O . LEU B 1 348 ? 16.531 7.492 -6.16 1 98.5 348 LEU B O 1
ATOM 6404 N N . VAL B 1 349 ? 18.047 6.406 -4.879 1 98.75 349 VAL B N 1
ATOM 6405 C CA . VAL B 1 349 ? 17.109 6.113 -3.799 1 98.75 349 VAL B CA 1
ATOM 6406 C C . VAL B 1 349 ? 16.594 7.422 -3.199 1 98.75 349 VAL B C 1
ATOM 6408 O O . VAL B 1 349 ? 15.391 7.559 -2.936 1 98.75 349 VAL B O 1
ATOM 6411 N N . ASP B 1 350 ? 17.469 8.375 -3.025 1 98.44 350 ASP B N 1
ATOM 6412 C CA . ASP B 1 350 ? 17.078 9.656 -2.459 1 98.44 350 ASP B CA 1
ATOM 6413 C C . ASP B 1 350 ? 16.156 10.422 -3.414 1 98.44 350 ASP B C 1
ATOM 6415 O O . ASP B 1 350 ? 15.266 11.148 -2.977 1 98.44 350 ASP B O 1
ATOM 6419 N N . THR B 1 351 ? 16.391 10.273 -4.695 1 98.56 351 THR B N 1
ATOM 6420 C CA . THR B 1 351 ? 15.516 10.906 -5.68 1 98.56 351 THR B CA 1
ATOM 6421 C C . THR B 1 351 ? 14.109 10.305 -5.617 1 98.56 351 THR B C 1
ATOM 6423 O O . THR B 1 351 ? 13.117 11.039 -5.605 1 98.56 351 THR B O 1
ATOM 6426 N N . ILE B 1 352 ? 14.039 8.984 -5.551 1 98.56 352 ILE B N 1
ATOM 6427 C CA . ILE B 1 352 ? 12.742 8.328 -5.445 1 98.56 352 ILE B CA 1
ATOM 6428 C C . ILE B 1 352 ? 12.055 8.75 -4.148 1 98.56 352 ILE B C 1
ATOM 6430 O O . ILE B 1 352 ? 10.859 9.062 -4.141 1 98.56 352 ILE B O 1
ATOM 6434 N N . ARG B 1 353 ? 12.781 8.766 -3.084 1 97.75 353 ARG B N 1
ATOM 6435 C CA . ARG B 1 353 ? 12.281 9.195 -1.782 1 97.75 353 ARG B CA 1
ATOM 6436 C C . ARG B 1 353 ? 11.68 10.594 -1.858 1 97.75 353 ARG B C 1
ATOM 6438 O O . ARG B 1 353 ? 10.672 10.875 -1.205 1 97.75 353 ARG B O 1
ATOM 6445 N N . SER B 1 354 ? 12.234 11.477 -2.641 1 96.62 354 SER B N 1
ATOM 6446 C CA . SER B 1 354 ? 11.906 12.898 -2.68 1 96.62 354 SER B CA 1
ATOM 6447 C C . SER B 1 354 ? 10.734 13.164 -3.617 1 96.62 354 SER B C 1
ATOM 6449 O O . SER B 1 354 ? 10.031 14.172 -3.471 1 96.62 354 SER B O 1
ATOM 6451 N N . TYR B 1 355 ? 10.5 12.195 -4.566 1 97 355 TYR B N 1
ATOM 6452 C CA . TYR B 1 355 ? 9.578 12.578 -5.629 1 97 355 TYR B CA 1
ATOM 6453 C C . TYR B 1 355 ? 8.438 11.57 -5.746 1 97 355 TYR B C 1
ATOM 6455 O O . TYR B 1 355 ? 7.414 11.852 -6.375 1 97 355 TYR B O 1
ATOM 6463 N N . ALA B 1 356 ? 8.57 10.406 -5.184 1 97.31 356 ALA B N 1
ATOM 6464 C CA . ALA B 1 356 ? 7.578 9.352 -5.371 1 97.31 356 ALA B CA 1
ATOM 6465 C C . ALA B 1 356 ? 6.355 9.594 -4.492 1 97.31 356 ALA B C 1
ATOM 6467 O O . ALA B 1 356 ? 6.406 9.398 -3.277 1 97.31 356 ALA B O 1
ATOM 6468 N N . GLY B 1 357 ? 5.238 9.914 -5.098 1 94.75 357 GLY B N 1
ATOM 6469 C CA . GLY B 1 357 ? 4.012 10.203 -4.375 1 94.75 357 GLY B CA 1
ATOM 6470 C C . GLY B 1 357 ? 3.521 9.039 -3.535 1 94.75 357 GLY B C 1
ATOM 6471 O O . GLY B 1 357 ? 3.023 9.234 -2.424 1 94.75 357 GLY B O 1
ATOM 6472 N N . GLY B 1 358 ? 3.664 7.816 -4.094 1 94.19 358 GLY B N 1
ATOM 6473 C CA . GLY B 1 358 ? 3.211 6.625 -3.389 1 94.19 358 GLY B CA 1
ATOM 6474 C C . GLY B 1 358 ? 3.914 6.414 -2.062 1 94.19 358 GLY B C 1
ATOM 6475 O O . GLY B 1 358 ? 3.439 5.652 -1.216 1 94.19 358 GLY B O 1
ATOM 6476 N N . LEU B 1 359 ? 5.031 7.086 -1.868 1 95.06 359 LEU B N 1
ATOM 6477 C CA . LEU B 1 359 ? 5.758 7.066 -0.602 1 95.06 359 LEU B CA 1
ATOM 6478 C C . LEU B 1 359 ? 5.41 8.289 0.242 1 95.06 359 LEU B C 1
ATOM 6480 O O . LEU B 1 359 ? 5.078 8.164 1.423 1 95.06 359 LEU B O 1
ATOM 6484 N N . ILE B 1 360 ? 5.387 9.43 -0.316 1 93 360 ILE B N 1
ATOM 6485 C CA . ILE B 1 360 ? 5.293 10.719 0.359 1 93 360 ILE B CA 1
ATOM 6486 C C . ILE B 1 360 ? 3.922 10.859 1.015 1 93 360 ILE B C 1
ATOM 6488 O O . ILE B 1 360 ? 3.809 11.375 2.131 1 93 360 ILE B O 1
ATOM 6492 N N . PHE B 1 361 ? 2.896 10.328 0.417 1 94.12 361 PHE B N 1
ATOM 6493 C CA . PHE B 1 361 ? 1.541 10.672 0.826 1 94.12 361 PHE B CA 1
ATOM 6494 C C . PHE B 1 361 ? 0.822 9.453 1.4 1 94.12 361 PHE B C 1
ATOM 6496 O O . PHE B 1 361 ? -0.408 9.383 1.371 1 94.12 361 PHE B O 1
ATOM 6503 N N . THR B 1 362 ? 1.563 8.484 1.832 1 95.81 362 THR B N 1
ATOM 6504 C CA . THR B 1 362 ? 0.965 7.273 2.391 1 95.81 362 THR B CA 1
ATOM 6505 C C . THR B 1 362 ? 1.472 7.027 3.809 1 95.81 362 THR B C 1
ATOM 6507 O O . THR B 1 362 ? 2.66 7.199 4.09 1 95.81 362 THR B O 1
ATOM 6510 N N . THR B 1 363 ? 0.53 6.645 4.648 1 96.25 363 THR B N 1
ATOM 6511 C CA . THR B 1 363 ? 0.927 6.219 5.984 1 96.25 363 THR B CA 1
ATOM 6512 C C . THR B 1 363 ? 1.996 5.129 5.91 1 96.25 363 THR B C 1
ATOM 6514 O O . THR B 1 363 ? 1.903 4.219 5.086 1 96.25 363 THR B O 1
ATOM 6517 N N . SER B 1 364 ? 3.029 5.32 6.742 1 97.44 364 SER B N 1
ATOM 6518 C CA . SER B 1 364 ? 4.145 4.383 6.68 1 97.44 364 SER B CA 1
ATOM 6519 C C . SER B 1 364 ? 3.822 3.094 7.43 1 97.44 364 SER B C 1
ATOM 6521 O O . SER B 1 364 ? 2.799 3.004 8.109 1 97.44 364 SER B O 1
ATOM 6523 N N . LEU B 1 365 ? 4.676 2.059 7.262 1 98.12 365 LEU B N 1
ATOM 6524 C CA . LEU B 1 365 ? 4.473 0.75 7.871 1 98.12 365 LEU B CA 1
ATOM 6525 C C . LEU B 1 365 ? 4.504 0.847 9.391 1 98.12 365 LEU B C 1
ATOM 6527 O O . LEU B 1 365 ? 5.309 1.596 9.953 1 98.12 365 LEU B O 1
ATOM 6531 N N . PRO B 1 366 ? 3.693 0.052 10.07 1 97.88 366 PRO B N 1
ATOM 6532 C CA . PRO B 1 366 ? 3.674 0.079 11.531 1 97.88 366 PRO B CA 1
ATOM 6533 C C . PRO B 1 366 ? 4.875 -0.631 12.148 1 97.88 366 PRO B C 1
ATOM 6535 O O . PRO B 1 366 ? 5.453 -1.531 11.531 1 97.88 366 PRO B O 1
ATOM 6538 N N . PRO B 1 367 ? 5.172 -0.324 13.406 1 97.25 367 PRO B N 1
ATOM 6539 C CA . PRO B 1 367 ? 6.336 -0.883 14.094 1 97.25 367 PRO B CA 1
ATOM 6540 C C . PRO B 1 367 ? 6.32 -2.41 14.141 1 97.25 367 PRO B C 1
ATOM 6542 O O . PRO B 1 367 ? 7.352 -3.049 13.906 1 97.25 367 PRO B O 1
ATOM 6545 N N . PRO B 1 368 ? 5.188 -3.098 14.422 1 98 368 PRO B N 1
ATOM 6546 C CA . PRO B 1 368 ? 5.246 -4.559 14.469 1 98 368 PRO B CA 1
ATOM 6547 C C . PRO B 1 368 ? 5.598 -5.184 13.117 1 98 368 PRO B C 1
ATOM 6549 O O . PRO B 1 368 ? 6.285 -6.203 13.07 1 98 368 PRO B O 1
ATOM 6552 N N . VAL B 1 369 ? 5.129 -4.59 12.031 1 98.31 369 VAL B N 1
ATOM 6553 C CA . VAL B 1 369 ? 5.438 -5.066 10.688 1 98.31 369 VAL B CA 1
ATOM 6554 C C . VAL B 1 369 ? 6.934 -4.914 10.414 1 98.31 369 VAL B C 1
ATOM 6556 O O . VAL B 1 369 ? 7.578 -5.836 9.906 1 98.31 369 VAL B O 1
ATOM 6559 N N . LEU B 1 370 ? 7.438 -3.74 10.797 1 98.12 370 LEU B N 1
ATOM 6560 C CA . LEU B 1 370 ? 8.859 -3.465 10.602 1 98.12 370 LEU B CA 1
ATOM 6561 C C . LEU B 1 370 ? 9.719 -4.426 11.414 1 98.12 370 LEU B C 1
ATOM 6563 O O . LEU B 1 370 ? 10.711 -4.949 10.906 1 98.12 370 LEU B O 1
ATOM 6567 N N . ALA B 1 371 ? 9.336 -4.641 12.625 1 98.25 371 ALA B N 1
ATOM 6568 C CA . ALA B 1 371 ? 10.086 -5.531 13.508 1 98.25 371 ALA B CA 1
ATOM 6569 C C . ALA B 1 371 ? 10.078 -6.965 12.977 1 98.25 371 ALA B C 1
ATOM 6571 O O . ALA B 1 371 ? 11.102 -7.645 13 1 98.25 371 ALA B O 1
ATOM 6572 N N . ALA B 1 372 ? 8.938 -7.41 12.531 1 98.62 372 ALA B N 1
ATOM 6573 C CA . ALA B 1 372 ? 8.828 -8.75 11.961 1 98.62 372 ALA B CA 1
ATOM 6574 C C . ALA B 1 372 ? 9.719 -8.891 10.727 1 98.62 372 ALA B C 1
ATOM 6576 O O . ALA B 1 372 ? 10.398 -9.906 10.555 1 98.62 372 ALA B O 1
ATOM 6577 N N . ALA B 1 373 ? 9.672 -7.895 9.891 1 98.5 373 ALA B N 1
ATOM 6578 C CA . ALA B 1 373 ? 10.469 -7.918 8.664 1 98.5 373 ALA B CA 1
ATOM 6579 C C . ALA B 1 373 ? 11.961 -7.977 8.977 1 98.5 373 ALA B C 1
ATOM 6581 O O . ALA B 1 373 ? 12.703 -8.742 8.359 1 98.5 373 ALA B O 1
ATOM 6582 N N . ARG B 1 374 ? 12.398 -7.184 9.922 1 98.12 374 ARG B N 1
ATOM 6583 C CA . ARG B 1 374 ? 13.805 -7.168 10.297 1 98.12 374 ARG B CA 1
ATOM 6584 C C . ARG B 1 374 ? 14.25 -8.539 10.812 1 98.12 374 ARG B C 1
ATOM 6586 O O . ARG B 1 374 ? 15.328 -9.016 10.453 1 98.12 374 ARG B O 1
ATOM 6593 N N . ALA B 1 375 ? 13.391 -9.109 11.625 1 98.56 375 ALA B N 1
ATOM 6594 C CA . ALA B 1 375 ? 13.703 -10.43 12.156 1 98.56 375 ALA B CA 1
ATOM 6595 C C . ALA B 1 375 ? 13.781 -11.469 11.047 1 98.56 375 ALA B C 1
ATOM 6597 O O . ALA B 1 375 ? 14.695 -12.297 11.023 1 98.56 375 ALA B O 1
ATOM 6598 N N . SER B 1 376 ? 12.883 -11.43 10.141 1 98.69 376 SER B N 1
ATOM 6599 C CA . SER B 1 376 ? 12.844 -12.391 9.039 1 98.69 376 SER B CA 1
ATOM 6600 C C . SER B 1 376 ? 14.078 -12.25 8.148 1 98.69 376 SER B C 1
ATOM 6602 O O . SER B 1 376 ? 14.672 -13.258 7.746 1 98.69 376 SER B O 1
ATOM 6604 N N . VAL B 1 377 ? 14.422 -11 7.824 1 98.62 377 VAL B N 1
ATOM 6605 C CA . VAL B 1 377 ? 15.586 -10.742 6.984 1 98.62 377 VAL B CA 1
ATOM 6606 C C . VAL B 1 377 ? 16.844 -11.289 7.656 1 98.62 377 VAL B C 1
ATOM 6608 O O . VAL B 1 377 ? 17.656 -11.953 7.016 1 98.62 377 VAL B O 1
ATOM 6611 N N . ALA B 1 378 ? 16.969 -11.023 8.922 1 98.31 378 ALA B N 1
ATOM 6612 C CA . ALA B 1 378 ? 18.141 -11.477 9.664 1 98.31 378 ALA B CA 1
ATOM 6613 C C . ALA B 1 378 ? 18.219 -13 9.695 1 98.31 378 ALA B C 1
ATOM 6615 O O . ALA B 1 378 ? 19.297 -13.578 9.484 1 98.31 378 ALA B O 1
ATOM 6616 N N . ILE B 1 379 ? 17.141 -13.68 9.945 1 98.56 379 ILE B N 1
ATOM 6617 C CA . ILE B 1 379 ? 17.094 -15.133 10.062 1 98.56 379 ILE B CA 1
ATOM 6618 C C . ILE B 1 379 ? 17.422 -15.766 8.711 1 98.56 379 ILE B C 1
ATOM 6620 O O . ILE B 1 379 ? 18.234 -16.688 8.633 1 98.56 379 ILE B O 1
ATOM 6624 N N . LEU B 1 380 ? 16.828 -15.25 7.668 1 98.69 380 LEU B N 1
ATOM 6625 C CA . LEU B 1 380 ? 17 -15.859 6.352 1 98.69 380 LEU B CA 1
ATOM 6626 C C . LEU B 1 380 ? 18.406 -15.586 5.809 1 98.69 380 LEU B C 1
ATOM 6628 O O . LEU B 1 380 ? 18.891 -16.312 4.938 1 98.69 380 LEU B O 1
ATOM 6632 N N . ALA B 1 381 ? 19.062 -14.539 6.344 1 98.62 381 ALA B N 1
ATOM 6633 C CA . ALA B 1 381 ? 20.438 -14.25 5.93 1 98.62 381 ALA B CA 1
ATOM 6634 C C . ALA B 1 381 ? 21.422 -15.109 6.703 1 98.62 381 ALA B C 1
ATOM 6636 O O . ALA B 1 381 ? 22.609 -15.148 6.367 1 98.62 381 ALA B O 1
ATOM 6637 N N . SER B 1 382 ? 20.969 -15.859 7.656 1 98.25 382 SER B N 1
ATOM 6638 C CA . SER B 1 382 ? 21.828 -16.641 8.555 1 98.25 382 SER B CA 1
ATOM 6639 C C . SER B 1 382 ? 21.953 -18.078 8.094 1 98.25 382 SER B C 1
ATOM 6641 O O . SER B 1 382 ? 21.5 -18.438 7.004 1 98.25 382 SER B O 1
ATOM 6643 N N . SER B 1 383 ? 22.625 -18.953 8.969 1 98.25 383 SER B N 1
ATOM 6644 C CA . SER B 1 383 ? 22.766 -20.375 8.703 1 98.25 383 SER B CA 1
ATOM 6645 C C . SER B 1 383 ? 21.406 -21.078 8.695 1 98.25 383 SER B C 1
ATOM 6647 O O . SER B 1 383 ? 21.172 -22 7.922 1 98.25 383 SER B O 1
ATOM 6649 N N . GLU B 1 384 ? 20.516 -20.609 9.492 1 98.25 384 GLU B N 1
ATOM 6650 C CA . GLU B 1 384 ? 19.156 -21.172 9.492 1 98.25 384 GLU B CA 1
ATOM 6651 C C . GLU B 1 384 ? 18.469 -20.938 8.156 1 98.25 384 GLU B C 1
ATOM 6653 O O . GLU B 1 384 ? 17.781 -21.812 7.637 1 98.25 384 GLU B O 1
ATOM 6658 N N . GLY B 1 385 ? 18.688 -19.703 7.652 1 98.5 385 GLY B N 1
ATOM 6659 C CA . GLY B 1 385 ? 18.141 -19.406 6.344 1 98.5 385 GLY B CA 1
ATOM 6660 C C . GLY B 1 385 ? 18.688 -20.297 5.242 1 98.5 385 GLY B C 1
ATOM 6661 O O . GLY B 1 385 ? 17.953 -20.734 4.359 1 98.5 385 GLY B O 1
ATOM 6662 N N . ARG B 1 386 ? 19.953 -20.594 5.316 1 98.38 386 ARG B N 1
ATOM 6663 C CA . ARG B 1 386 ? 20.578 -21.469 4.344 1 98.38 386 ARG B CA 1
ATOM 6664 C C . ARG B 1 386 ? 20 -22.891 4.414 1 98.38 386 ARG B C 1
ATOM 6666 O O . ARG B 1 386 ? 19.734 -23.516 3.385 1 98.38 386 ARG B O 1
ATOM 6673 N N . GLN B 1 387 ? 19.781 -23.312 5.594 1 98.44 387 GLN B N 1
ATOM 6674 C CA . GLN B 1 387 ? 19.203 -24.641 5.789 1 98.44 387 GLN B CA 1
ATOM 6675 C C . GLN B 1 387 ? 17.766 -24.688 5.27 1 98.44 387 GLN B C 1
ATOM 6677 O O . GLN B 1 387 ? 17.391 -25.656 4.609 1 98.44 387 GLN B O 1
ATOM 6682 N N . LEU B 1 388 ? 17.031 -23.688 5.586 1 98.44 388 LEU B N 1
ATOM 6683 C CA . LEU B 1 388 ? 15.648 -23.625 5.125 1 98.44 388 LEU B CA 1
ATOM 6684 C C . LEU B 1 388 ? 15.578 -23.625 3.604 1 98.44 388 LEU B C 1
ATOM 6686 O O . LEU B 1 388 ? 14.734 -24.297 3.01 1 98.44 388 LEU B O 1
ATOM 6690 N N . ARG B 1 389 ? 16.453 -22.875 2.994 1 98.56 389 ARG B N 1
ATOM 6691 C CA . ARG B 1 389 ? 16.484 -22.797 1.537 1 98.56 389 ARG B CA 1
ATOM 6692 C C . ARG B 1 389 ? 16.859 -24.141 0.932 1 98.56 389 ARG B C 1
ATOM 6694 O O . ARG B 1 389 ? 16.328 -24.531 -0.113 1 98.56 389 ARG B O 1
ATOM 6701 N N . ALA B 1 390 ? 17.781 -24.828 1.567 1 98.5 390 ALA B N 1
ATOM 6702 C CA . ALA B 1 390 ? 18.172 -26.156 1.088 1 98.5 390 ALA B CA 1
ATOM 6703 C C . ALA B 1 390 ? 16.984 -27.125 1.156 1 98.5 390 ALA B C 1
ATOM 6705 O O . ALA B 1 390 ? 16.734 -27.875 0.211 1 98.5 390 ALA B O 1
ATOM 6706 N N . GLU B 1 391 ? 16.312 -27.109 2.264 1 98.5 391 GLU B N 1
ATOM 6707 C CA . GLU B 1 391 ? 15.148 -27.969 2.424 1 98.5 391 GLU B CA 1
ATOM 6708 C C . GLU B 1 391 ? 14.047 -27.594 1.436 1 98.5 391 GLU B C 1
ATOM 6710 O O . GLU B 1 391 ? 13.328 -28.453 0.934 1 98.5 391 GLU B O 1
ATOM 6715 N N . HIS B 1 392 ? 13.914 -26.359 1.241 1 98.62 392 HIS B N 1
ATOM 6716 C CA . HIS B 1 392 ? 12.93 -25.844 0.289 1 98.62 392 HIS B CA 1
ATOM 6717 C C . HIS B 1 392 ? 13.211 -26.359 -1.119 1 98.62 392 HIS B C 1
ATOM 6719 O O . HIS B 1 392 ? 12.305 -26.844 -1.805 1 98.62 392 HIS B O 1
ATOM 6725 N N . LYS B 1 393 ? 14.43 -26.266 -1.537 1 98.12 393 LYS B N 1
ATOM 6726 C CA . LYS B 1 393 ? 14.836 -26.734 -2.857 1 98.12 393 LYS B CA 1
ATOM 6727 C C . LYS B 1 393 ? 14.594 -28.234 -3.006 1 98.12 393 LYS B C 1
ATOM 6729 O O . LYS B 1 393 ? 14.133 -28.688 -4.055 1 98.12 393 LYS B O 1
ATOM 6734 N N . LYS B 1 394 ? 14.906 -28.922 -2.004 1 98.44 394 LYS B N 1
ATOM 6735 C CA . LYS B 1 394 ? 14.695 -30.359 -2.006 1 98.44 394 LYS B CA 1
ATOM 6736 C C . LYS B 1 394 ? 13.211 -30.688 -2.148 1 98.44 394 LYS B C 1
ATOM 6738 O O . LYS B 1 394 ? 12.836 -31.562 -2.939 1 98.44 394 LYS B O 1
ATOM 6743 N N . ARG B 1 395 ? 12.359 -30.016 -1.355 1 98.62 395 ARG B N 1
ATOM 6744 C CA . ARG B 1 395 ? 10.922 -30.25 -1.396 1 98.62 395 ARG B CA 1
ATOM 6745 C C . ARG B 1 395 ? 10.352 -29.938 -2.775 1 98.62 395 ARG B C 1
ATOM 6747 O O . ARG B 1 395 ? 9.539 -30.688 -3.303 1 98.62 395 ARG B O 1
ATOM 6754 N N . VAL B 1 396 ? 10.797 -28.875 -3.348 1 98.56 396 VAL B N 1
ATOM 6755 C CA . VAL B 1 396 ? 10.344 -28.453 -4.672 1 98.56 396 VAL B CA 1
ATOM 6756 C C . VAL B 1 396 ? 10.695 -29.531 -5.695 1 98.56 396 VAL B C 1
ATOM 6758 O O . VAL B 1 396 ? 9.859 -29.922 -6.52 1 98.56 396 VAL B O 1
ATOM 6761 N N . ALA B 1 397 ? 11.883 -30.016 -5.637 1 98.25 397 ALA B N 1
ATOM 6762 C CA . ALA B 1 397 ? 12.352 -31.031 -6.574 1 98.25 397 ALA B CA 1
ATOM 6763 C C . ALA B 1 397 ? 11.539 -32.312 -6.434 1 98.25 397 ALA B C 1
ATOM 6765 O O . ALA B 1 397 ? 11.156 -32.938 -7.434 1 98.25 397 ALA B O 1
ATOM 6766 N N . ILE B 1 398 ? 11.281 -32.719 -5.23 1 98.5 398 ILE B N 1
ATOM 6767 C CA . ILE B 1 398 ? 10.547 -33.938 -4.969 1 98.5 398 ILE B CA 1
ATOM 6768 C C . ILE B 1 398 ? 9.125 -33.812 -5.496 1 98.5 398 ILE B C 1
ATOM 6770 O O . ILE B 1 398 ? 8.625 -34.719 -6.18 1 98.5 398 ILE B O 1
ATOM 6774 N N . VAL B 1 399 ? 8.477 -32.719 -5.18 1 98.69 399 VAL B N 1
ATOM 6775 C CA . VAL B 1 399 ? 7.09 -32.531 -5.578 1 98.69 399 VAL B CA 1
ATOM 6776 C C . VAL B 1 399 ? 6.988 -32.469 -7.102 1 98.69 399 VAL B C 1
ATOM 6778 O O . VAL B 1 399 ? 6.117 -33.125 -7.695 1 98.69 399 VAL B O 1
ATOM 6781 N N . ARG B 1 400 ? 7.863 -31.734 -7.758 1 98.25 400 ARG B N 1
ATOM 6782 C CA . ARG B 1 400 ? 7.863 -31.625 -9.211 1 98.25 400 ARG B CA 1
ATOM 6783 C C . ARG B 1 400 ? 8.039 -33 -9.852 1 98.25 400 ARG B C 1
ATOM 6785 O O . ARG B 1 400 ? 7.285 -33.375 -10.766 1 98.25 400 ARG B O 1
ATOM 6792 N N . ARG B 1 401 ? 9.008 -33.75 -9.375 1 97.94 401 ARG B N 1
ATOM 6793 C CA . ARG B 1 401 ? 9.281 -35.062 -9.906 1 97.94 401 ARG B CA 1
ATOM 6794 C C . ARG B 1 401 ? 8.07 -35.969 -9.758 1 97.94 401 ARG B C 1
ATOM 6796 O O . ARG B 1 401 ? 7.695 -36.688 -10.703 1 97.94 401 ARG B O 1
ATOM 6803 N N . ARG B 1 402 ? 7.508 -35.969 -8.609 1 98.31 402 ARG B N 1
ATOM 6804 C CA . ARG B 1 402 ? 6.371 -36.844 -8.336 1 98.31 402 ARG B CA 1
ATOM 6805 C C . ARG B 1 402 ? 5.184 -36.469 -9.219 1 98.31 402 ARG B C 1
ATOM 6807 O O . ARG B 1 402 ? 4.449 -37.375 -9.664 1 98.31 402 ARG B O 1
ATOM 6814 N N . LEU B 1 403 ? 4.938 -35.219 -9.43 1 98.5 403 LEU B N 1
ATOM 6815 C CA . LEU B 1 403 ? 3.871 -34.781 -10.32 1 98.5 403 LEU B CA 1
ATOM 6816 C C . LEU B 1 403 ? 4.121 -35.25 -11.75 1 98.5 403 LEU B C 1
ATOM 6818 O O . LEU B 1 403 ? 3.209 -35.75 -12.414 1 98.5 403 LEU B O 1
ATOM 6822 N N . GLN B 1 404 ? 5.309 -35.125 -12.203 1 97.88 404 GLN B N 1
ATOM 6823 C CA . GLN B 1 404 ? 5.68 -35.5 -13.562 1 97.88 404 GLN B CA 1
ATOM 6824 C C . GLN B 1 404 ? 5.617 -37 -13.742 1 97.88 404 GLN B C 1
ATOM 6826 O O . GLN B 1 404 ? 5.145 -37.5 -14.766 1 97.88 404 GLN B O 1
ATOM 6831 N N . GLU B 1 405 ? 6.105 -37.688 -12.742 1 97.69 405 GLU B N 1
ATOM 6832 C CA . GLU B 1 405 ? 6.055 -39.156 -12.773 1 97.69 405 GLU B CA 1
ATOM 6833 C C . GLU B 1 405 ? 4.617 -39.625 -12.875 1 97.69 405 GLU B C 1
ATOM 6835 O O . GLU B 1 405 ? 4.355 -40.688 -13.477 1 97.69 405 GLU B O 1
ATOM 6840 N N . ALA B 1 406 ? 3.715 -38.906 -12.336 1 98.12 406 ALA B N 1
ATOM 6841 C CA . ALA B 1 406 ? 2.305 -39.281 -12.344 1 98.12 406 ALA B CA 1
ATOM 6842 C C . ALA B 1 406 ? 1.642 -38.875 -13.656 1 98.12 406 ALA B C 1
ATOM 6844 O O . ALA B 1 406 ? 0.468 -39.188 -13.883 1 98.12 406 ALA B O 1
ATOM 6845 N N . GLY B 1 407 ? 2.395 -38.156 -14.523 1 97.69 407 GLY B N 1
ATOM 6846 C CA . GLY B 1 407 ? 1.903 -37.812 -15.844 1 97.69 407 GLY B CA 1
ATOM 6847 C C . GLY B 1 407 ? 1.223 -36.469 -15.891 1 97.69 407 GLY B C 1
ATOM 6848 O O . GLY B 1 407 ? 0.663 -36.062 -16.922 1 97.69 407 GLY B O 1
ATOM 6849 N N . LEU B 1 408 ? 1.208 -35.75 -14.789 1 98.12 408 LEU B N 1
ATOM 6850 C CA . LEU B 1 408 ? 0.592 -34.406 -14.758 1 98.12 408 LEU B CA 1
ATOM 6851 C C . LEU B 1 408 ? 1.445 -33.406 -15.508 1 98.12 408 LEU B C 1
ATOM 6853 O O . LEU B 1 408 ? 2.672 -33.531 -15.555 1 98.12 408 LEU B O 1
ATOM 6857 N N . PRO B 1 409 ? 0.846 -32.406 -16.141 1 97.12 409 PRO B N 1
ATOM 6858 C CA . PRO B 1 409 ? 1.592 -31.391 -16.922 1 97.12 409 PRO B CA 1
ATOM 6859 C C . PRO B 1 409 ? 2.244 -30.328 -16.031 1 97.12 409 PRO B C 1
ATOM 6861 O O . PRO B 1 409 ? 2.043 -29.141 -16.25 1 97.12 409 PRO B O 1
ATOM 6864 N N . ALA B 1 410 ? 3.004 -30.797 -15.086 1 97.06 410 ALA B N 1
ATOM 6865 C CA . ALA B 1 410 ? 3.822 -29.906 -14.273 1 97.06 410 ALA B CA 1
ATOM 6866 C C . ALA B 1 410 ? 5.035 -29.406 -15.055 1 97.06 410 ALA B C 1
ATOM 6868 O O . ALA B 1 410 ? 5.816 -30.203 -15.57 1 97.06 410 ALA B O 1
ATOM 6869 N N . ALA B 1 411 ? 5.129 -28.078 -15.086 1 94 411 ALA B N 1
ATOM 6870 C CA . ALA B 1 411 ? 6.184 -27.469 -15.898 1 94 411 ALA B CA 1
ATOM 6871 C C . ALA B 1 411 ? 7.562 -27.797 -15.336 1 94 411 ALA B C 1
ATOM 6873 O O . ALA B 1 411 ? 7.754 -27.828 -14.117 1 94 411 ALA B O 1
ATOM 6874 N N . ASP B 1 412 ? 8.477 -28.094 -16.266 1 93.81 412 ASP B N 1
ATOM 6875 C CA . ASP B 1 412 ? 9.883 -28.234 -15.906 1 93.81 412 ASP B CA 1
ATOM 6876 C C . ASP B 1 412 ? 10.602 -26.891 -15.969 1 93.81 412 ASP B C 1
ATOM 6878 O O . ASP B 1 412 ? 11.195 -26.547 -16.984 1 93.81 412 ASP B O 1
ATOM 6882 N N . VAL B 1 413 ? 10.547 -26.172 -14.945 1 92.88 413 VAL B N 1
ATOM 6883 C CA . VAL B 1 413 ? 11.109 -24.828 -14.859 1 92.88 413 VAL B CA 1
ATOM 6884 C C . VAL B 1 413 ? 12.094 -24.75 -13.688 1 92.88 413 VAL B C 1
ATOM 6886 O O . VAL B 1 413 ? 12.023 -25.562 -12.766 1 92.88 413 VAL B O 1
ATOM 6889 N N . PRO B 1 414 ? 12.922 -23.844 -13.742 1 94.62 414 PRO B N 1
ATOM 6890 C CA . PRO B 1 414 ? 14.031 -23.844 -12.773 1 94.62 414 PRO B CA 1
ATOM 6891 C C . PRO B 1 414 ? 13.617 -23.281 -11.414 1 94.62 414 PRO B C 1
ATOM 6893 O O . PRO B 1 414 ? 14.344 -23.453 -10.43 1 94.62 414 PRO B O 1
ATOM 6896 N N . SER B 1 415 ? 12.547 -22.578 -11.266 1 97.12 415 SER B N 1
ATOM 6897 C CA . SER B 1 415 ? 12.227 -21.906 -10.008 1 97.12 415 SER B CA 1
ATOM 6898 C C . SER B 1 415 ? 11.445 -22.828 -9.07 1 97.12 415 SER B C 1
ATOM 6900 O O . SER B 1 415 ? 11.258 -24.016 -9.375 1 97.12 415 SER B O 1
ATOM 6902 N N . HIS B 1 416 ? 11.094 -22.281 -7.93 1 98.06 416 HIS B N 1
ATOM 6903 C CA . HIS B 1 416 ? 10.367 -23.016 -6.895 1 98.06 416 HIS B CA 1
ATOM 6904 C C . HIS B 1 416 ? 8.875 -23.062 -7.199 1 98.06 416 HIS B C 1
ATOM 6906 O O . HIS B 1 416 ? 8.125 -23.797 -6.547 1 98.06 416 HIS B O 1
ATOM 6912 N N . ILE B 1 417 ? 8.406 -22.281 -8.141 1 97.06 417 ILE B N 1
ATOM 6913 C CA . ILE B 1 417 ? 7.004 -22.281 -8.539 1 97.06 417 ILE B CA 1
ATOM 6914 C C . ILE B 1 417 ? 6.742 -23.406 -9.531 1 97.06 417 ILE B C 1
ATOM 6916 O O . ILE B 1 417 ? 7.473 -23.562 -10.516 1 97.06 417 ILE B O 1
ATOM 6920 N N . ILE B 1 418 ? 5.691 -24.156 -9.312 1 97.69 418 ILE B N 1
ATOM 6921 C CA . ILE B 1 418 ? 5.363 -25.297 -10.172 1 97.69 418 ILE B CA 1
ATOM 6922 C C . ILE B 1 418 ? 3.998 -25.078 -10.812 1 97.69 418 ILE B C 1
ATOM 6924 O O . ILE B 1 418 ? 2.973 -25.484 -10.273 1 97.69 418 ILE B O 1
ATOM 6928 N N . PRO B 1 419 ? 3.971 -24.516 -11.984 1 97.19 419 PRO B N 1
ATOM 6929 C CA . PRO B 1 419 ? 2.701 -24.406 -12.711 1 97.19 419 PRO B CA 1
ATOM 6930 C C . PRO B 1 419 ? 2.229 -25.766 -13.258 1 97.19 419 PRO B C 1
ATOM 6932 O O . PRO B 1 419 ? 3.035 -26.531 -13.766 1 97.19 419 PRO B O 1
ATOM 6935 N N . ILE B 1 420 ? 0.993 -26.062 -13.094 1 97.75 420 ILE B N 1
ATOM 6936 C CA . ILE B 1 420 ? 0.34 -27.203 -13.727 1 97.75 420 ILE B CA 1
ATOM 6937 C C . ILE B 1 420 ? -0.659 -26.719 -14.773 1 97.75 420 ILE B C 1
ATOM 6939 O O . ILE B 1 420 ? -1.728 -26.203 -14.43 1 97.75 420 ILE B O 1
ATOM 6943 N N . PHE B 1 421 ? -0.347 -26.938 -15.992 1 96.69 421 PHE B N 1
ATOM 6944 C CA . PHE B 1 421 ? -1.081 -26.344 -17.109 1 96.69 421 PHE B CA 1
ATOM 6945 C C . PHE B 1 421 ? -2.42 -27.047 -17.297 1 96.69 421 PHE B C 1
ATOM 6947 O O . PHE B 1 421 ? -2.486 -28.281 -17.328 1 96.69 421 PHE B O 1
ATOM 6954 N N . VAL B 1 422 ? -3.531 -26.25 -17.438 1 96.38 422 VAL B N 1
ATOM 6955 C CA . VAL B 1 422 ? -4.871 -26.766 -17.703 1 96.38 422 VAL B CA 1
ATOM 6956 C C . VAL B 1 422 ? -5.387 -26.203 -19.031 1 96.38 422 VAL B C 1
ATOM 6958 O O . VAL B 1 422 ? -5.941 -26.953 -19.844 1 96.38 422 VAL B O 1
ATOM 6961 N N . GLY B 1 423 ? -5.336 -24.844 -19.266 1 95.19 423 GLY B N 1
ATOM 6962 C CA . GLY B 1 423 ? -5.598 -24.234 -20.562 1 95.19 423 GLY B CA 1
ATOM 6963 C C . GLY B 1 423 ? -7.031 -23.75 -20.719 1 95.19 423 GLY B C 1
ATOM 6964 O O . GLY B 1 423 ? -7.422 -23.281 -21.781 1 95.19 423 GLY B O 1
ATOM 6965 N N . ASP B 1 424 ? -7.754 -23.938 -19.656 1 95.25 424 ASP B N 1
ATOM 6966 C CA . ASP B 1 424 ? -9.141 -23.5 -19.672 1 95.25 424 ASP B CA 1
ATOM 6967 C C . ASP B 1 424 ? -9.562 -22.969 -18.297 1 95.25 424 ASP B C 1
ATOM 6969 O O . ASP B 1 424 ? -9.406 -23.672 -17.281 1 95.25 424 ASP B O 1
ATOM 6973 N N . ALA B 1 425 ? -10.172 -21.781 -18.312 1 94.69 425 ALA B N 1
ATOM 6974 C CA . ALA B 1 425 ? -10.508 -21.125 -17.047 1 94.69 425 ALA B CA 1
ATOM 6975 C C . ALA B 1 425 ? -11.547 -21.922 -16.266 1 94.69 425 ALA B C 1
ATOM 6977 O O . ALA B 1 425 ? -11.414 -22.094 -15.055 1 94.69 425 ALA B O 1
ATOM 6978 N N . GLY B 1 426 ? -12.609 -22.297 -16.859 1 95.62 426 GLY B N 1
ATOM 6979 C CA . GLY B 1 426 ? -13.664 -23.062 -16.203 1 95.62 426 GLY B CA 1
ATOM 6980 C C . GLY B 1 426 ? -13.18 -24.375 -15.625 1 95.62 426 GLY B C 1
ATOM 6981 O O . GLY B 1 426 ? -13.508 -24.719 -14.484 1 95.62 426 GLY B O 1
ATOM 6982 N N . VAL B 1 427 ? -12.414 -25.109 -16.438 1 96.69 427 VAL B N 1
ATOM 6983 C CA . VAL B 1 427 ? -11.891 -26.391 -16.016 1 96.69 427 VAL B CA 1
ATOM 6984 C C . VAL B 1 427 ? -10.914 -26.203 -14.852 1 96.69 427 VAL B C 1
ATOM 6986 O O . VAL B 1 427 ? -10.953 -26.953 -13.875 1 96.69 427 VAL B O 1
ATOM 6989 N N . CYS B 1 428 ? -10.047 -25.25 -14.992 1 96.81 428 CYS B N 1
ATOM 6990 C CA . CYS B 1 428 ? -9.055 -24.969 -13.953 1 96.81 428 CYS B CA 1
ATOM 6991 C C . CYS B 1 428 ? -9.734 -24.656 -12.625 1 96.81 428 CYS B C 1
ATOM 6993 O O . CYS B 1 428 ? -9.328 -25.172 -11.578 1 96.81 428 CYS B O 1
ATOM 6995 N N . ASN B 1 429 ? -10.773 -23.812 -12.68 1 96.12 429 ASN B N 1
ATOM 6996 C CA . ASN B 1 429 ? -11.547 -23.5 -11.484 1 96.12 429 ASN B CA 1
ATOM 6997 C C . ASN B 1 429 ? -12.195 -24.75 -10.898 1 96.12 429 ASN B C 1
ATOM 6999 O O . ASN B 1 429 ? -12.211 -24.922 -9.68 1 96.12 429 ASN B O 1
ATOM 7003 N N . SER B 1 430 ? -12.727 -25.516 -11.758 1 96.94 430 SER B N 1
ATOM 7004 C CA . SER B 1 430 ? -13.422 -26.719 -11.32 1 96.94 430 SER B CA 1
ATOM 7005 C C . SER B 1 430 ? -12.461 -27.688 -10.625 1 96.94 430 SER B C 1
ATOM 7007 O O . SER B 1 430 ? -12.82 -28.297 -9.617 1 96.94 430 SER B O 1
ATOM 7009 N N . ILE B 1 431 ? -11.305 -27.797 -11.164 1 98 431 ILE B N 1
ATOM 7010 C CA . ILE B 1 431 ? -10.297 -28.672 -10.562 1 98 431 ILE B CA 1
ATOM 7011 C C . ILE B 1 431 ? -9.93 -28.141 -9.18 1 98 431 ILE B C 1
ATOM 7013 O O . ILE B 1 431 ? -9.883 -28.922 -8.211 1 98 431 ILE B O 1
ATOM 7017 N N . SER B 1 432 ? -9.648 -26.875 -9.086 1 97.31 432 SER B N 1
ATOM 7018 C CA . SER B 1 432 ? -9.305 -26.25 -7.809 1 97.31 432 SER B CA 1
ATOM 7019 C C . SER B 1 432 ? -10.414 -26.469 -6.781 1 97.31 432 SER B C 1
ATOM 7021 O O . SER B 1 432 ? -10.141 -26.797 -5.629 1 97.31 432 SER B O 1
ATOM 7023 N N . GLU B 1 433 ? -11.664 -26.281 -7.191 1 95.81 433 GLU B N 1
ATOM 7024 C CA . GLU B 1 433 ? -12.82 -26.453 -6.309 1 95.81 433 GLU B CA 1
ATOM 7025 C C . GLU B 1 433 ? -12.953 -27.906 -5.848 1 95.81 433 GLU B C 1
ATOM 7027 O O . GLU B 1 433 ? -13.242 -28.172 -4.68 1 95.81 433 GLU B O 1
ATOM 7032 N N . ASP B 1 434 ? -12.75 -28.766 -6.762 1 97.5 434 ASP B N 1
ATOM 7033 C CA . ASP B 1 434 ? -12.852 -30.188 -6.438 1 97.5 434 ASP B CA 1
ATOM 7034 C C . ASP B 1 434 ? -11.773 -30.594 -5.438 1 97.5 434 ASP B C 1
ATOM 7036 O O . ASP B 1 434 ? -12.055 -31.344 -4.488 1 97.5 434 ASP B O 1
ATOM 7040 N N . LEU B 1 435 ? -10.602 -30.188 -5.684 1 98.12 435 LEU B N 1
ATOM 7041 C CA . LEU B 1 435 ? -9.508 -30.469 -4.762 1 98.12 435 LEU B CA 1
ATOM 7042 C C . LEU B 1 435 ? -9.828 -29.938 -3.363 1 98.12 435 LEU B C 1
ATOM 7044 O O . LEU B 1 435 ? -9.578 -30.625 -2.371 1 98.12 435 LEU B O 1
ATOM 7048 N N . LEU B 1 436 ? -10.359 -28.75 -3.297 1 96.75 436 LEU B N 1
ATOM 7049 C CA . LEU B 1 436 ? -10.664 -28.125 -2.014 1 96.75 436 LEU B CA 1
ATOM 7050 C C . LEU B 1 436 ? -11.805 -28.859 -1.313 1 96.75 436 LEU B C 1
ATOM 7052 O O . LEU B 1 436 ? -11.688 -29.219 -0.14 1 96.75 436 LEU B O 1
ATOM 7056 N N . ARG B 1 437 ? -12.875 -29.109 -1.998 1 95.5 437 ARG B N 1
ATOM 7057 C CA . ARG B 1 437 ? -14.117 -29.625 -1.42 1 95.5 437 ARG B CA 1
ATOM 7058 C C . ARG B 1 437 ? -13.992 -31.094 -1.07 1 95.5 437 ARG B C 1
ATOM 7060 O O . ARG B 1 437 ? -14.469 -31.531 -0.023 1 95.5 437 ARG B O 1
ATOM 7067 N N . ASN B 1 438 ? -13.32 -31.844 -1.938 1 96.25 438 ASN B N 1
ATOM 7068 C CA . ASN B 1 438 ? -13.391 -33.281 -1.812 1 96.25 438 ASN B CA 1
ATOM 7069 C C . ASN B 1 438 ? -12.086 -33.875 -1.297 1 96.25 438 ASN B C 1
ATOM 7071 O O . ASN B 1 438 ? -12.047 -35.031 -0.832 1 96.25 438 ASN B O 1
ATOM 7075 N N . HIS B 1 439 ? -11.031 -33.062 -1.381 1 97.88 439 HIS B N 1
ATOM 7076 C CA . HIS B 1 439 ? -9.742 -33.656 -1.015 1 97.88 439 HIS B CA 1
ATOM 7077 C C . HIS B 1 439 ? -9.031 -32.781 0.023 1 97.88 439 HIS B C 1
ATOM 7079 O O . HIS B 1 439 ? -7.949 -33.156 0.5 1 97.88 439 HIS B O 1
ATOM 7085 N N . GLN B 1 440 ? -9.555 -31.641 0.442 1 97.75 440 GLN B N 1
ATOM 7086 C CA . GLN B 1 440 ? -9.00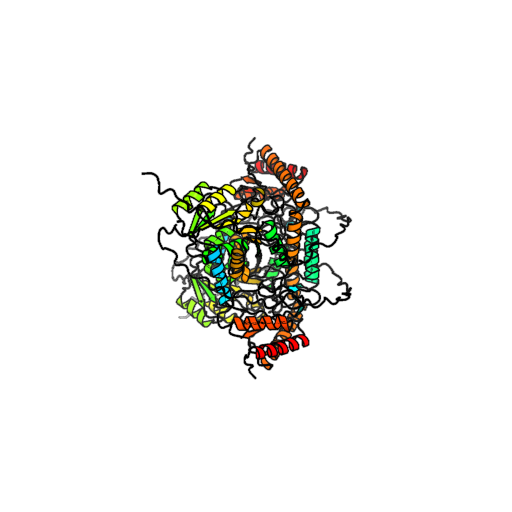8 -30.734 1.453 1 97.75 440 GLN B CA 1
ATOM 7087 C C . GLN B 1 440 ? -7.621 -30.234 1.051 1 97.75 440 GLN B C 1
ATOM 7089 O O . GLN B 1 440 ? -6.727 -30.141 1.89 1 97.75 440 GLN B O 1
ATOM 7094 N N . ILE B 1 441 ? -7.457 -30 -0.224 1 98.38 441 ILE B N 1
ATOM 7095 C CA . ILE B 1 441 ? -6.23 -29.453 -0.783 1 98.38 441 ILE B CA 1
ATOM 7096 C C . ILE B 1 441 ? -6.527 -28.109 -1.448 1 98.38 441 ILE B C 1
ATOM 7098 O O . ILE B 1 441 ? -7.426 -28.016 -2.287 1 98.38 441 ILE B O 1
ATOM 7102 N N . TYR B 1 442 ? -5.828 -27.156 -1.026 1 97.75 442 TYR B N 1
ATOM 7103 C CA . TYR B 1 442 ? -6.023 -25.844 -1.623 1 97.75 442 TYR B CA 1
ATOM 7104 C C . TYR B 1 442 ? -4.914 -25.531 -2.619 1 97.75 442 TYR B C 1
ATOM 7106 O O . TYR B 1 442 ? -3.76 -25.328 -2.229 1 97.75 442 TYR B O 1
ATOM 7114 N N . LEU B 1 443 ? -5.238 -25.484 -3.879 1 97.38 443 LEU B N 1
ATOM 7115 C CA . LEU B 1 443 ? -4.469 -25 -5.016 1 97.38 443 LEU B CA 1
ATOM 7116 C C . LEU B 1 443 ? -5.242 -23.906 -5.766 1 97.38 443 LEU B C 1
ATOM 7118 O O . LEU B 1 443 ? -6.426 -24.078 -6.062 1 97.38 443 LEU B O 1
ATOM 7122 N N . GLN B 1 444 ? -4.535 -22.891 -6.066 1 94.81 444 GLN B N 1
ATOM 7123 C CA . GLN B 1 444 ? -5.242 -21.766 -6.664 1 94.81 444 GLN B CA 1
ATOM 7124 C C . GLN B 1 444 ? -5.27 -21.875 -8.188 1 94.81 444 GLN B C 1
ATOM 7126 O O . GLN B 1 444 ? -4.258 -22.203 -8.812 1 94.81 444 GLN B O 1
ATOM 7131 N N . SER B 1 445 ? -6.461 -21.719 -8.727 1 95.62 445 SER B N 1
ATOM 7132 C CA . SER B 1 445 ? -6.617 -21.547 -10.164 1 95.62 445 SER B CA 1
ATOM 7133 C C . SER B 1 445 ? -6.219 -20.141 -10.602 1 95.62 445 SER B C 1
ATOM 7135 O O . SER B 1 445 ? -6.676 -19.156 -10.016 1 95.62 445 SER B O 1
ATOM 7137 N N . ILE B 1 446 ? -5.336 -20.047 -11.531 1 94.75 446 ILE B N 1
ATOM 7138 C CA . ILE B 1 446 ? -4.867 -18.766 -12.047 1 94.75 446 ILE B CA 1
ATOM 7139 C C . ILE B 1 446 ? -5.449 -18.531 -13.438 1 94.75 446 ILE B C 1
ATOM 7141 O O . ILE B 1 446 ? -5.281 -19.344 -14.336 1 94.75 446 ILE B O 1
ATOM 7145 N N . ASN B 1 447 ? -6.137 -17.422 -13.594 1 90.44 447 ASN B N 1
ATOM 7146 C CA . ASN B 1 447 ? -6.777 -17.094 -14.859 1 90.44 447 ASN B CA 1
ATOM 7147 C C . ASN B 1 447 ? -6.496 -15.648 -15.273 1 90.44 447 ASN B C 1
ATOM 7149 O O . ASN B 1 447 ? -5.711 -14.953 -14.625 1 90.44 447 ASN B O 1
ATOM 7153 N N . TYR B 1 448 ? -6.977 -15.32 -16.453 1 84.88 448 TYR B N 1
ATOM 7154 C CA . TYR B 1 448 ? -6.844 -13.953 -16.953 1 84.88 448 TYR B CA 1
ATOM 7155 C C . TYR B 1 448 ? -7.398 -12.953 -15.938 1 84.88 448 TYR B C 1
ATOM 7157 O O . TYR B 1 448 ? -8.43 -13.203 -15.305 1 84.88 448 TYR B O 1
ATOM 7165 N N . PRO B 1 449 ? -6.656 -11.82 -15.688 1 84.38 449 PRO B N 1
ATOM 7166 C CA . PRO B 1 449 ? -5.547 -11.258 -16.469 1 84.38 449 PRO B CA 1
ATOM 7167 C C . PRO B 1 449 ? -4.18 -11.656 -15.922 1 84.38 449 PRO B C 1
ATOM 7169 O O . PRO B 1 449 ? -3.15 -11.211 -16.438 1 84.38 449 PRO B O 1
ATOM 7172 N N . THR B 1 450 ? -4.148 -12.461 -14.953 1 84.75 450 THR B N 1
ATOM 7173 C CA . THR B 1 450 ? -2.857 -12.852 -14.398 1 84.75 450 THR B CA 1
ATOM 7174 C C . THR B 1 450 ? -2.035 -13.625 -15.422 1 84.75 450 THR B C 1
ATOM 7176 O O . THR B 1 450 ? -0.815 -13.469 -15.492 1 84.75 450 THR B O 1
ATOM 7179 N N . VAL B 1 451 ? -2.721 -14.508 -16.156 1 88.94 451 VAL B N 1
ATOM 7180 C CA . VAL B 1 451 ? -2.111 -15.188 -17.297 1 88.94 451 VAL B CA 1
ATOM 7181 C C . VAL B 1 451 ? -2.984 -15 -18.547 1 88.94 451 VAL B C 1
ATOM 7183 O O . VAL B 1 451 ? -4.156 -14.633 -18.438 1 88.94 451 VAL B O 1
ATOM 7186 N N . ALA B 1 452 ? -2.402 -15.258 -19.688 1 89.38 452 ALA B N 1
ATOM 7187 C CA . ALA B 1 452 ? -3.143 -15.109 -20.938 1 89.38 452 ALA B CA 1
ATOM 7188 C C . ALA B 1 452 ? -4.242 -16.156 -21.047 1 89.38 452 ALA B C 1
ATOM 7190 O O . ALA B 1 452 ? -4.113 -17.266 -20.516 1 89.38 452 ALA B O 1
ATOM 7191 N N . LYS B 1 453 ? -5.387 -15.805 -21.719 1 91.25 453 LYS B N 1
ATOM 7192 C CA . LYS B 1 453 ? -6.465 -16.75 -21.984 1 91.25 453 LYS B CA 1
ATOM 7193 C C . LYS B 1 453 ? -5.949 -17.984 -22.719 1 91.25 453 LYS B C 1
ATOM 7195 O O . LYS B 1 453 ? -5.133 -17.875 -23.641 1 91.25 453 LYS B O 1
ATOM 7200 N N . GLY B 1 454 ? -6.297 -19.062 -22.266 1 93.06 454 GLY B N 1
ATOM 7201 C CA . GLY B 1 454 ? -5.863 -20.312 -22.891 1 93.06 454 GLY B CA 1
ATOM 7202 C C . GLY B 1 454 ? -4.648 -20.922 -22.219 1 93.06 454 GLY B C 1
ATOM 7203 O O . GLY B 1 454 ? -4.238 -22.031 -22.562 1 93.06 454 GLY B O 1
ATOM 7204 N N . THR B 1 455 ? -4.082 -20.188 -21.234 1 93.81 455 THR B N 1
ATOM 7205 C CA . THR B 1 455 ? -2.896 -20.703 -20.547 1 93.81 455 THR B CA 1
ATOM 7206 C C . THR B 1 455 ? -3.15 -20.844 -19.062 1 93.81 455 THR B C 1
ATOM 7208 O O . THR B 1 455 ? -2.213 -20.797 -18.25 1 93.81 455 THR B O 1
ATOM 7211 N N . GLU B 1 456 ? -4.438 -20.969 -18.703 1 95.56 456 GLU B N 1
ATOM 7212 C CA . GLU B 1 456 ? -4.809 -21.094 -17.297 1 95.56 456 GLU B CA 1
ATOM 7213 C C . GLU B 1 456 ? -4.102 -22.266 -16.641 1 95.56 456 GLU B C 1
ATOM 7215 O O . GLU B 1 456 ? -3.861 -23.297 -17.297 1 95.56 456 GLU B O 1
ATOM 7220 N N . ARG B 1 457 ? -3.777 -22.125 -15.406 1 97.06 457 ARG B N 1
ATOM 7221 C CA . ARG B 1 457 ? -2.965 -23.125 -14.727 1 97.06 457 ARG B CA 1
ATOM 7222 C C . ARG B 1 457 ? -3.213 -23.094 -13.219 1 97.06 457 ARG B C 1
ATOM 7224 O O . ARG B 1 457 ? -3.754 -22.109 -12.695 1 97.06 457 ARG B O 1
ATOM 7231 N N . LEU B 1 458 ? -2.908 -24.203 -12.641 1 97.38 458 LEU B N 1
ATOM 7232 C CA . LEU B 1 458 ? -2.766 -24.219 -11.188 1 97.38 458 LEU B CA 1
ATOM 7233 C C . LEU B 1 458 ? -1.355 -23.812 -10.773 1 97.38 458 LEU B C 1
ATOM 7235 O O . LEU B 1 458 ? -0.383 -24.141 -11.453 1 97.38 458 LEU B O 1
ATOM 7239 N N . ARG B 1 459 ? -1.256 -23.047 -9.734 1 96.06 459 ARG B N 1
ATOM 7240 C CA . ARG B 1 459 ? 0.053 -22.609 -9.258 1 96.06 459 ARG B CA 1
ATOM 7241 C C . ARG B 1 459 ? 0.387 -23.266 -7.914 1 96.06 459 ARG B C 1
ATOM 7243 O O . ARG B 1 459 ? -0.279 -23 -6.91 1 96.06 459 ARG B O 1
ATOM 7250 N N . LEU B 1 460 ? 1.346 -24.078 -7.965 1 97.5 460 LEU B N 1
ATOM 7251 C CA . LEU B 1 460 ? 1.807 -24.781 -6.773 1 97.5 460 LEU B CA 1
ATOM 7252 C C . LEU B 1 460 ? 3.094 -24.172 -6.238 1 97.5 460 LEU B C 1
ATOM 7254 O O . LEU B 1 460 ? 3.996 -23.844 -7.012 1 97.5 460 LEU B O 1
ATOM 7258 N N . ALA B 1 461 ? 3.133 -23.938 -4.926 1 97.19 461 ALA B N 1
ATOM 7259 C CA . ALA B 1 461 ? 4.289 -23.375 -4.23 1 97.19 461 ALA B CA 1
ATOM 7260 C C . ALA B 1 461 ? 4.629 -24.188 -2.986 1 97.19 461 ALA B C 1
ATOM 7262 O O . ALA B 1 461 ? 4.18 -23.875 -1.884 1 97.19 461 ALA B O 1
ATOM 7263 N N . PRO B 1 462 ? 5.453 -25.219 -3.125 1 97.94 462 PRO B N 1
ATOM 7264 C CA . PRO B 1 462 ? 5.809 -26.031 -1.962 1 97.94 462 PRO B CA 1
ATOM 7265 C C . PRO B 1 462 ? 6.625 -25.266 -0.928 1 97.94 462 PRO B C 1
ATOM 7267 O O . PRO B 1 462 ? 7.301 -24.297 -1.271 1 97.94 462 PRO B O 1
ATOM 7270 N N . SER B 1 463 ? 6.547 -25.656 0.281 1 97.62 463 SER B N 1
ATOM 7271 C CA . SER B 1 463 ? 7.379 -25.156 1.374 1 97.62 463 SER B CA 1
ATOM 7272 C C . SER B 1 463 ? 8.156 -26.281 2.031 1 97.62 463 SER B C 1
ATOM 7274 O O . SER B 1 463 ? 7.852 -27.469 1.825 1 97.62 463 SER B O 1
ATOM 7276 N N . PRO B 1 464 ? 9.172 -25.922 2.83 1 97.81 464 PRO B N 1
ATOM 7277 C CA . PRO B 1 464 ? 9.914 -26.953 3.547 1 97.81 464 PRO B CA 1
ATOM 7278 C C . PRO B 1 464 ? 9.047 -27.719 4.547 1 97.81 464 PRO B C 1
ATOM 7280 O O . PRO B 1 464 ? 9.469 -28.75 5.07 1 97.81 464 PRO B O 1
ATOM 7283 N N . PHE B 1 465 ? 7.871 -27.328 4.738 1 97.62 465 PHE B N 1
ATOM 7284 C CA . PHE B 1 465 ? 7.035 -27.922 5.781 1 97.62 465 PHE B CA 1
ATOM 7285 C C . PHE B 1 465 ? 6.023 -28.891 5.18 1 97.62 465 PHE B C 1
ATOM 7287 O O . PHE B 1 465 ? 5.289 -29.562 5.906 1 97.62 465 PHE B O 1
ATOM 7294 N N . HIS B 1 466 ? 5.984 -28.969 3.889 1 98.56 466 HIS B N 1
ATOM 7295 C CA . HIS B 1 466 ? 5.27 -30.047 3.234 1 98.56 466 HIS B CA 1
ATOM 7296 C C . HIS B 1 466 ? 6.047 -31.359 3.332 1 98.56 466 HIS B C 1
ATOM 7298 O O . HIS B 1 466 ? 7.27 -31.375 3.164 1 98.56 466 HIS B O 1
ATOM 7304 N N . THR B 1 467 ? 5.336 -32.406 3.639 1 98.19 467 THR B N 1
ATOM 7305 C CA . THR B 1 467 ? 5.988 -33.688 3.887 1 98.19 467 THR B CA 1
ATOM 7306 C C . THR B 1 467 ? 5.789 -34.625 2.707 1 98.19 467 THR B C 1
ATOM 7308 O O . THR B 1 467 ? 5.027 -34.344 1.783 1 98.19 467 THR B O 1
ATOM 7311 N N . ASP B 1 468 ? 6.512 -35.781 2.811 1 98.25 468 ASP B N 1
ATOM 7312 C CA . ASP B 1 468 ? 6.344 -36.812 1.792 1 98.25 468 ASP B CA 1
ATOM 7313 C C . ASP B 1 468 ? 4.906 -37.312 1.768 1 98.25 468 ASP B C 1
ATOM 7315 O O . ASP B 1 468 ? 4.34 -37.531 0.696 1 98.25 468 ASP B O 1
ATOM 7319 N N . LYS B 1 469 ? 4.359 -37.469 2.943 1 98.56 469 LYS B N 1
ATOM 7320 C CA . LYS B 1 469 ? 2.979 -37.938 3.041 1 98.56 469 LYS B CA 1
ATOM 7321 C C . LYS B 1 469 ? 2.016 -36.938 2.404 1 98.56 469 LYS B C 1
ATOM 7323 O O . LYS B 1 469 ? 1.083 -37.344 1.699 1 98.56 469 LYS B O 1
ATOM 7328 N N . MET B 1 470 ? 2.254 -35.688 2.664 1 98.62 470 MET B N 1
ATOM 7329 C CA . MET B 1 470 ? 1.43 -34.625 2.066 1 98.62 470 MET B CA 1
ATOM 7330 C C . MET B 1 470 ? 1.584 -34.625 0.549 1 98.62 470 MET B C 1
ATOM 7332 O O . MET B 1 470 ? 0.612 -34.406 -0.177 1 98.62 470 MET B O 1
ATOM 7336 N N . THR B 1 471 ? 2.781 -34.844 0.103 1 98.69 471 THR B N 1
ATOM 7337 C CA . THR B 1 471 ? 3.068 -34.875 -1.326 1 98.69 471 THR B CA 1
ATOM 7338 C C . THR B 1 471 ? 2.334 -36.031 -1.994 1 98.69 471 THR B C 1
ATOM 7340 O O . THR B 1 471 ? 1.749 -35.875 -3.066 1 98.69 471 THR B O 1
ATOM 7343 N N . ASP B 1 472 ? 2.381 -37.188 -1.356 1 98.56 472 ASP B N 1
ATOM 7344 C CA . ASP B 1 472 ? 1.668 -38.344 -1.879 1 98.56 472 ASP B CA 1
ATOM 7345 C C . ASP B 1 472 ? 0.172 -38.062 -2 1 98.56 472 ASP B C 1
ATOM 7347 O O . ASP B 1 472 ? -0.441 -38.375 -3.025 1 98.56 472 ASP B O 1
ATOM 7351 N N . ALA B 1 473 ? -0.375 -37.469 -0.982 1 98.69 473 ALA B N 1
ATOM 7352 C CA . ALA B 1 473 ? -1.799 -37.156 -0.982 1 98.69 473 ALA B CA 1
ATOM 7353 C C . ALA B 1 473 ? -2.133 -36.156 -2.09 1 98.69 473 ALA B C 1
ATOM 7355 O O . ALA B 1 473 ? -3.178 -36.25 -2.736 1 98.69 473 ALA B O 1
ATOM 7356 N N . LEU B 1 474 ? -1.306 -35.188 -2.26 1 98.75 474 LEU B N 1
ATOM 7357 C CA . LEU B 1 474 ? -1.478 -34.188 -3.311 1 98.75 474 LEU B CA 1
ATOM 7358 C C . LEU B 1 474 ? -1.508 -34.844 -4.684 1 98.75 474 LEU B C 1
ATOM 7360 O O . LEU B 1 474 ? -2.424 -34.594 -5.473 1 98.75 474 LEU B O 1
ATOM 7364 N N . VAL B 1 475 ? -0.534 -35.656 -4.988 1 98.62 475 VAL B N 1
ATOM 7365 C CA . VAL B 1 475 ? -0.385 -36.281 -6.301 1 98.62 475 VAL B CA 1
ATOM 7366 C C . VAL B 1 475 ? -1.559 -37.219 -6.57 1 98.62 475 VAL B C 1
ATOM 7368 O O . VAL B 1 475 ? -2.16 -37.188 -7.645 1 98.62 475 VAL B O 1
ATOM 7371 N N . ASP B 1 476 ? -1.876 -38.031 -5.566 1 98.69 476 ASP B N 1
ATOM 7372 C CA . ASP B 1 476 ? -2.99 -38.969 -5.703 1 98.69 476 ASP B CA 1
ATOM 7373 C C . ASP B 1 476 ? -4.297 -38.219 -5.98 1 98.69 476 ASP B C 1
ATOM 7375 O O . ASP B 1 476 ? -5.074 -38.625 -6.848 1 98.69 476 ASP B O 1
ATOM 7379 N N . SER B 1 477 ? -4.52 -37.188 -5.227 1 98.75 477 SER B N 1
ATOM 7380 C CA . SER B 1 477 ? -5.742 -36.406 -5.379 1 98.75 477 SER B CA 1
ATOM 7381 C C . SER B 1 477 ? -5.797 -35.719 -6.734 1 98.75 477 SER B C 1
ATOM 7383 O O . SER B 1 477 ? -6.848 -35.656 -7.379 1 98.75 477 SER B O 1
ATOM 7385 N N . LEU B 1 478 ? -4.711 -35.125 -7.184 1 98.69 478 LEU B N 1
ATOM 7386 C CA . LEU B 1 478 ? -4.645 -34.469 -8.477 1 98.69 478 LEU B CA 1
ATOM 7387 C C . LEU B 1 478 ? -4.934 -35.438 -9.617 1 98.69 478 LEU B C 1
ATOM 7389 O O . LEU B 1 478 ? -5.648 -35.094 -10.562 1 98.69 478 LEU B O 1
ATOM 7393 N N . VAL B 1 479 ? -4.352 -36.625 -9.508 1 98.38 479 VAL B N 1
ATOM 7394 C CA . VAL B 1 479 ? -4.57 -37.625 -10.539 1 98.38 479 VAL B CA 1
ATOM 7395 C C . VAL B 1 479 ? -6.047 -38 -10.594 1 98.38 479 VAL B C 1
ATOM 7397 O O . VAL B 1 479 ? -6.629 -38.125 -11.672 1 98.38 479 VAL B O 1
ATOM 7400 N N . LYS B 1 480 ? -6.652 -38.219 -9.453 1 98.38 480 LYS B N 1
ATOM 7401 C CA . LYS B 1 480 ? -8.07 -38.562 -9.375 1 98.38 480 LYS B CA 1
ATOM 7402 C C . LYS B 1 480 ? -8.93 -37.469 -10.008 1 98.38 480 LYS B C 1
ATOM 7404 O O . LYS B 1 480 ? -9.828 -37.75 -10.797 1 98.38 480 LYS B O 1
ATOM 7409 N N . VAL B 1 481 ? -8.641 -36.219 -9.633 1 98.31 481 VAL B N 1
ATOM 7410 C CA . VAL B 1 481 ? -9.43 -35.094 -10.117 1 98.31 481 VAL B CA 1
ATOM 7411 C C . VAL B 1 481 ? -9.18 -34.906 -11.609 1 98.31 481 VAL B C 1
ATOM 7413 O O . VAL B 1 481 ? -10.102 -34.531 -12.352 1 98.31 481 VAL B O 1
ATOM 7416 N N . TRP B 1 482 ? -7.961 -35.062 -12.023 1 97.75 482 TRP B N 1
ATOM 7417 C CA . TRP B 1 482 ? -7.598 -34.938 -13.43 1 97.75 482 TRP B CA 1
ATOM 7418 C C . TRP B 1 482 ? -8.391 -35.938 -14.281 1 97.75 482 TRP B C 1
ATOM 7420 O O . TRP B 1 482 ? -8.914 -35.562 -15.336 1 97.75 482 TRP B O 1
ATOM 7430 N N . ARG B 1 483 ? -8.492 -37.156 -13.891 1 97.19 483 ARG B N 1
ATOM 7431 C CA . ARG B 1 483 ? -9.234 -38.219 -14.586 1 97.19 483 ARG B CA 1
ATOM 7432 C C . ARG B 1 483 ? -10.734 -37.906 -14.602 1 97.19 483 ARG B C 1
ATOM 7434 O O . ARG B 1 483 ? -11.406 -38.094 -15.617 1 97.19 483 ARG B O 1
ATOM 7441 N N . ALA B 1 484 ? -11.148 -37.438 -13.5 1 97.31 484 ALA B N 1
ATOM 7442 C CA . ALA B 1 484 ? -12.57 -37.094 -13.391 1 97.31 484 ALA B CA 1
ATOM 7443 C C . ALA B 1 484 ? -12.961 -36 -14.383 1 97.31 484 ALA B C 1
ATOM 7445 O O . ALA B 1 484 ? -14.102 -35.938 -14.844 1 97.31 484 ALA B O 1
ATOM 7446 N N . HIS B 1 485 ? -12.031 -35.125 -14.672 1 97 485 HIS B N 1
ATOM 7447 C CA . HIS B 1 485 ? -12.281 -34.031 -15.609 1 97 485 HIS B CA 1
ATOM 7448 C C . HIS B 1 485 ? -11.891 -34.438 -17.031 1 97 485 HIS B C 1
ATOM 7450 O O . HIS B 1 485 ? -11.852 -33.594 -17.922 1 97 485 HIS B O 1
ATOM 7456 N N . ARG B 1 486 ? -11.516 -35.688 -17.25 1 96.06 486 ARG B N 1
ATOM 7457 C CA . ARG B 1 486 ? -11.18 -36.281 -18.547 1 96.06 486 ARG B CA 1
ATOM 7458 C C . ARG B 1 486 ? -9.992 -35.562 -19.188 1 96.06 486 ARG B C 1
ATOM 7460 O O . ARG B 1 486 ? -10 -35.312 -20.391 1 96.06 486 ARG B O 1
ATOM 7467 N N . LEU B 1 487 ? -9.094 -35.188 -18.344 1 96.19 487 LEU B N 1
ATOM 7468 C CA . LEU B 1 487 ? -7.855 -34.594 -18.828 1 96.19 487 LEU B CA 1
ATOM 7469 C C . LEU B 1 487 ? -6.781 -35.656 -19.016 1 96.19 487 LEU B C 1
ATOM 7471 O O . LEU B 1 487 ? -6.738 -36.625 -18.266 1 96.19 487 LEU B O 1
ATOM 7475 N N . PRO B 1 488 ? -5.93 -35.5 -19.969 1 93.88 488 PRO B N 1
ATOM 7476 C CA . PRO B 1 488 ? -4.922 -36.531 -20.25 1 93.88 488 PRO B CA 1
ATOM 7477 C C . PRO B 1 488 ? -3.77 -36.531 -19.25 1 93.88 488 PRO B C 1
ATOM 7479 O O . PRO B 1 488 ? -3.385 -35.469 -18.766 1 93.88 488 PRO B O 1
ATOM 7482 N N . LEU B 1 489 ? -3.314 -37.656 -18.938 1 94.88 489 LEU B N 1
ATOM 7483 C CA . LEU B 1 489 ? -2.062 -37.875 -18.203 1 94.88 489 LEU B CA 1
ATOM 7484 C C . LEU B 1 489 ? -0.966 -38.375 -19.141 1 94.88 489 LEU B C 1
ATOM 7486 O O . LEU B 1 489 ? -1.227 -39.188 -20.031 1 94.88 489 LEU B O 1
ATOM 7490 N N . LYS B 1 490 ? 0.195 -37.719 -19.109 1 85.94 490 LYS B N 1
ATOM 7491 C CA . LYS B 1 490 ? 1.271 -38.125 -20.016 1 85.94 490 LYS B CA 1
ATOM 7492 C C . LYS B 1 490 ? 2.195 -39.156 -19.344 1 85.94 490 LYS B C 1
ATOM 7494 O O . LYS B 1 490 ? 2.822 -38.844 -18.328 1 85.94 490 LYS B O 1
ATOM 7499 N N . HIS B 1 491 ? 2.059 -40.5 -19.672 1 68.75 491 HIS B N 1
ATOM 7500 C CA . HIS B 1 491 ? 2.941 -41.531 -19.156 1 68.75 491 HIS B CA 1
ATOM 7501 C C . HIS B 1 491 ? 3.988 -41.938 -20.188 1 68.75 491 HIS B C 1
ATOM 7503 O O . HIS B 1 491 ? 3.732 -41.875 -21.391 1 68.75 491 HIS B O 1
#

Nearest PDB structures (foldseek):
  5qqq-assembly1_A  TM=9.911E-01  e=6.664E-57  Homo sapiens
  5qqr-assembly1_B  TM=9.939E-01  e=5.395E-56  Homo sapiens
  5qqt-assembly1_B  TM=9.940E-01  e=4.616E-55  Homo sapiens
  2bwo-assembly2_D  TM=9.884E-01  e=3.440E-51  Rhodobacter capsulatus
  5vnx-assembly2_B  TM=9.449E-01  e=2.035E-36  Burkholderia multivorans ATCC 17616

InterPro domains:
  IPR001917 Aminotransferase, class-II, pyridoxal-phosphate binding site [PS00599] (330-339)
  IPR004839 Aminotransferase, class I/classII, large domain [PF00155] (135-478)
  IPR010961 Tetrapyrrole biosynthesis, 5-aminolevulinic acid synthase [TIGR01821] (86-489)
  IPR015421 Pyridoxal phosphate-dependent transferase, major domain [G3DSA:3.40.640.10] (148-382)
  IPR015422 Pyridoxal phosphate-dependent transferase, small domain [G3DSA:3.90.1150.10] (132-472)
  IPR015424 Pyridoxal phosphate-dependent transferase [SSF53383] (87-484)
  IPR050087 8-amino-7-oxononanoate synthase class-II [PTHR13693] (87-481)

Secondary structure (DSSP, 8-state):
----------------S---SGGGTT-------PPPS-----------------------------------------S--------HHHHHHHHHHHHHHTT-------EEE-GGGTTEEEE-TTSS-EEEEE-S-S-TT-GGG-HHHHHHHHHHHHHH-S---SBIIIII-BHHHHHHHHHHHHHTT-SEEEEES-HHHHHHHHHHHHHHHSTT-EEEEETT--HHHHHHHHHHT-EEEEEPTT-HHHHHHHHHHH--TTS-EEEEEESB-TTT--B--HHHHHHHHHHTT-EEEEE-TTTTTTSSTTS--HHHHTT-GGG-SEEEEESSSTT-SS-EEEEE-HHHHHHHHHH-HHHHTSBPPPHHHHHHHHHHHHHHTSHHHHHHHHHHHHHHHHHHHHHHHTT--B---SSS-EEEE---HHHHHHHHHHHHHHH-EE-EEE-TTTS-TT--EEEE---TT--HHHHHHHHHHHHHHHHHTT-----/-------TTS-TT---S----TTSTT-------PPPS-----------------------------------------SS-------HHHHHHHHHHHHHHTT-------EEE-GGGTTEEEE-TTSS-EEEEE-S-S-TT-GGG-HHHHHHHHHHHHHH-S---SBIIIII-BHHHHHHHHHHHHHTT-SEEEEES-HHHHHHHHHHHHHHHSTT-EEEEETT--HHHHHHHHHHT-EEEEEPTT-HHHHHHHHHHH--TTS-EEEEEESB-TTT--B--HHHHHHHHHHTTEEEEEE-TTTTTTSSTTS--HHHHTT-GGG-SEEEEESSSTT-SS-EEEEE-HHHHHHHHHH-HHHHTSBPPPHHHHHHHHHHHHHHTSHHHHHHHHHHHHHHHHHHHHHHHTT--B---SSS-EEEE---HHHHHHHHHHHHHHH-EE-EEE-TTTS-TT--EEEE---TT--HHHHHHHHHHHHHHHHHTT-----

Radius of gyration: 31.73 Å; Cα contacts (8 Å, |Δi|>4): 1956; chains: 2; bounding box: 169×83×75 Å